Protein AF-A0A2E7UWF7-F1 (afdb_monomer)

Sequence (909 aa):
MATFLSNSSGSRLPDDGSLDRLVARLAAVRSAVGVIRLVERWATVRPPTRFALIEESKAFMDLCLMDRAWVRLRELLESEPTDAAVLALTAEMFIARGWPARAARQVEKLQALGLDADRLRSIQAGASATPVRPPSNAREVERAGSIDEQIALAEIFLATGSVLRARGLLERLSRTHGELPRIQQLLWGLRGEFTIGQQDLSALMTELLTGLTSDGGWEASEPTASLDQGDPETAEASKLMHGWSPQQGERGDAFPSLFRFSGDDTALSDDIDDDVTMAAVMASQEELVDPPTYEHSDPEGLIESGAADTQIMQVIGSGDNRRLAPVAGPVHEVPGATKRGPVDLRAWRAEHGVVPSREMLDAPTRDALGDFDDEGFLEEEDEDVVVMTRQEEPAHDPRTPVIRRSSISVIEKVPEPPPPIPNLPGQDEDTPTMGLSPALPEFASSVPTEPVRAGMASGLPEDPDESVELEPVDPVPGPAARTSWVALASVAMVLLLLFSGLLGVVFTRQWIATTQSANVRAALLDSHPDVLLPLRSDLRQMHRSGGILAPAQSQVASSLILVDLALWEVVSGDPSTLNEALALAEDGMAGPDSKLAMAWIDRVVGNPVSFERLGNEPLVALLRAEEAIDAGRWEAAAEAIADLPQTTGVRVVMADVRVREQAGAVALDTLPASFRNHPLGQIWMYGGGDQALSDRERIGLLKGLAESLPKEAAWLRAQTLVAEARINSRSGRAEAAAASWREALKVNPTDALVIAHVAATSRKPSRSLKLVRDCLQLVQSSPACQRGLVQIQLELGNRTEAVAQVDAWRNAGIGVGLLADWVMLESEDRSHRAGAPQPSDPHRASYGLTRYLDALSQDTESARRAGLRDAIESLRAGGHPWDIRLAAHIYRQMDVLVQVDPPELPPGG

Mean predicted aligned error: 20.45 Å

pLDDT: mean 74.81, std 24.73, range [26.83, 98.25]

Nearest PDB structures (foldseek):
  8j07-assembly1_u9  TM=5.568E-01  e=6.459E-02  Homo sapiens
  9cpc-assembly1_1D  TM=5.571E-01  e=1.094E-01  Sus scrofa
  2y4u-assembly1_A  TM=2.467E-01  e=2.718E-02  Homo sapiens
  6c9m-assembly2_C  TM=2.854E-01  e=4.433E-02  Homo sapiens
  6c9m-assembly1_A  TM=2.707E-01  e=3.814E-02  Homo sapiens

Structure (mmCIF, N/CA/C/O backbone):
data_AF-A0A2E7UWF7-F1
#
_entry.id   AF-A0A2E7UWF7-F1
#
loop_
_atom_site.group_PDB
_atom_site.id
_atom_site.type_symbol
_atom_site.label_atom_id
_atom_site.label_alt_id
_atom_site.label_comp_id
_atom_site.label_asym_id
_atom_site.label_entity_id
_atom_site.label_seq_id
_atom_site.pdbx_PDB_ins_code
_atom_site.Cartn_x
_atom_site.Cartn_y
_atom_site.Cartn_z
_atom_site.occupancy
_atom_site.B_iso_or_equiv
_atom_site.auth_seq_id
_atom_site.auth_comp_id
_atom_site.auth_asym_id
_atom_site.auth_atom_id
_atom_site.pdbx_PDB_model_num
ATOM 1 N N . MET A 1 1 ? -19.438 -37.403 -18.231 1.00 36.06 1 MET A N 1
ATOM 2 C CA . MET A 1 1 ? -18.203 -37.612 -19.020 1.00 36.06 1 MET A CA 1
ATOM 3 C C . MET A 1 1 ? -18.104 -36.418 -19.960 1.00 36.06 1 MET A C 1
ATOM 5 O O . MET A 1 1 ? -18.866 -36.389 -20.905 1.00 36.06 1 MET A O 1
ATOM 9 N N . ALA A 1 2 ? -17.373 -35.340 -19.702 1.00 33.38 2 ALA A N 1
ATOM 10 C CA . ALA A 1 2 ? -16.109 -35.197 -18.999 1.00 33.38 2 ALA A CA 1
ATOM 11 C C . ALA A 1 2 ? -16.199 -34.203 -17.827 1.00 33.38 2 ALA A C 1
ATOM 13 O O . ALA A 1 2 ? -16.554 -33.042 -17.981 1.00 33.38 2 ALA A O 1
ATOM 14 N N . THR A 1 3 ? -15.875 -34.715 -16.649 1.00 36.34 3 THR A N 1
ATOM 15 C CA . THR A 1 3 ? -15.326 -33.995 -15.500 1.00 36.34 3 THR A CA 1
ATOM 16 C C . THR A 1 3 ? -13.819 -34.169 -15.604 1.00 36.34 3 THR A C 1
ATOM 18 O O . THR A 1 3 ? -13.408 -35.320 -15.594 1.00 36.34 3 THR A O 1
ATOM 21 N N . PHE A 1 4 ? -13.039 -33.098 -15.742 1.00 38.94 4 PHE A N 1
ATOM 22 C CA . PHE A 1 4 ? -11.664 -32.940 -15.240 1.00 38.94 4 PHE A CA 1
ATOM 23 C C . PHE A 1 4 ? -11.133 -31.595 -15.745 1.00 38.94 4 PHE A C 1
ATOM 25 O O . PHE A 1 4 ? -11.059 -31.396 -16.950 1.00 38.94 4 PHE A O 1
ATOM 32 N N . LEU A 1 5 ? -10.842 -30.708 -14.790 1.00 32.25 5 LEU A N 1
ATOM 33 C CA . LEU A 1 5 ? -9.875 -29.598 -14.755 1.00 32.25 5 LEU A CA 1
ATOM 34 C C . LEU A 1 5 ? -10.421 -28.550 -13.771 1.00 32.25 5 LEU A C 1
ATOM 36 O O . LEU A 1 5 ? -10.752 -27.423 -14.121 1.00 32.25 5 LEU A O 1
ATOM 40 N N . SER A 1 6 ? -10.568 -28.965 -12.507 1.00 31.58 6 SER A N 1
ATOM 41 C CA . SER A 1 6 ? -10.506 -28.005 -11.410 1.00 31.58 6 SER A CA 1
ATOM 42 C C . SER A 1 6 ? -9.061 -27.527 -11.329 1.00 31.58 6 SER A C 1
ATOM 44 O O . SER A 1 6 ? -8.154 -28.363 -11.282 1.00 31.58 6 SER A O 1
ATOM 46 N N . ASN A 1 7 ? -8.864 -26.212 -11.310 1.00 33.72 7 ASN A N 1
ATOM 47 C CA . ASN A 1 7 ? -7.579 -25.576 -11.051 1.00 33.72 7 ASN A CA 1
ATOM 48 C C . ASN A 1 7 ? -6.859 -26.249 -9.876 1.00 33.72 7 ASN A C 1
ATOM 50 O O . ASN A 1 7 ? -7.457 -26.574 -8.848 1.00 33.72 7 ASN A O 1
ATOM 54 N N . SER A 1 8 ? -5.578 -26.512 -10.097 1.00 34.19 8 SER A N 1
ATOM 55 C CA . SER A 1 8 ? -4.671 -27.249 -9.232 1.00 34.19 8 SER A CA 1
ATOM 56 C C . SER A 1 8 ? -4.675 -26.726 -7.796 1.00 34.19 8 SER A C 1
ATOM 58 O O . SER A 1 8 ? -4.217 -25.627 -7.501 1.00 34.19 8 SER A O 1
ATOM 60 N N . SER A 1 9 ? -5.149 -27.586 -6.902 1.00 36.41 9 SER A N 1
ATOM 61 C CA . SER A 1 9 ? -4.807 -27.649 -5.484 1.00 36.41 9 SER A CA 1
ATOM 62 C C . SER A 1 9 ? -3.320 -27.361 -5.232 1.00 36.41 9 SER A C 1
ATOM 64 O O . SER A 1 9 ? -2.477 -27.957 -5.900 1.00 36.41 9 SER A O 1
ATOM 66 N N . GLY A 1 10 ? -3.032 -26.504 -4.245 1.00 40.28 10 GLY A N 1
ATOM 67 C CA . GLY A 1 10 ? -1.710 -25.985 -3.879 1.00 40.28 10 GLY A CA 1
ATOM 68 C C . GLY A 1 10 ? -0.528 -26.921 -4.129 1.00 40.28 10 GLY A C 1
ATOM 69 O O . GLY A 1 10 ? -0.278 -27.858 -3.363 1.00 40.28 10 GLY A O 1
ATOM 70 N N . SER A 1 11 ? 0.236 -26.622 -5.180 1.00 52.84 11 SER A N 1
ATOM 71 C CA . SER A 1 11 ? 1.584 -27.148 -5.343 1.00 52.84 11 SER A CA 1
ATOM 72 C C . SER A 1 11 ? 2.403 -26.669 -4.152 1.00 52.84 11 SER A C 1
ATOM 74 O O . SER A 1 11 ? 2.677 -25.480 -4.005 1.00 52.84 11 SER A O 1
ATOM 76 N N . ARG A 1 12 ? 2.749 -27.595 -3.254 1.00 70.69 12 ARG A N 1
ATOM 77 C CA . ARG A 1 12 ? 3.706 -27.313 -2.183 1.00 70.69 12 ARG A CA 1
ATOM 78 C C . ARG A 1 12 ? 4.959 -26.726 -2.825 1.00 70.69 12 ARG A C 1
ATOM 80 O O . ARG A 1 12 ? 5.508 -27.344 -3.737 1.00 70.69 12 ARG A O 1
ATOM 87 N N . LEU A 1 13 ? 5.379 -25.556 -2.348 1.00 82.50 13 LEU A N 1
ATOM 88 C CA . LEU A 1 13 ? 6.652 -24.965 -2.739 1.00 82.50 13 LEU A CA 1
ATOM 89 C C . LEU A 1 13 ? 7.769 -26.008 -2.557 1.00 82.50 13 LEU A C 1
ATOM 91 O O . LEU A 1 13 ? 7.720 -26.769 -1.581 1.00 82.50 13 LEU A O 1
ATOM 95 N N . PRO A 1 14 ? 8.757 -26.064 -3.468 1.00 86.19 14 PRO A N 1
ATOM 96 C CA . PRO A 1 14 ? 9.911 -26.943 -3.309 1.00 86.19 14 PRO A CA 1
ATOM 97 C C . PRO A 1 14 ? 10.579 -26.724 -1.944 1.00 86.19 14 PRO A C 1
ATOM 99 O O . PRO A 1 14 ? 10.579 -25.611 -1.416 1.00 86.19 14 PRO A O 1
ATOM 102 N N . ASP A 1 15 ? 11.136 -27.771 -1.344 1.00 90.62 15 ASP A N 1
ATOM 103 C CA . ASP A 1 15 ? 11.942 -27.676 -0.121 1.00 90.62 15 ASP A CA 1
ATOM 104 C C . ASP A 1 15 ? 13.324 -27.061 -0.410 1.00 90.62 15 ASP A C 1
ATOM 106 O O . ASP A 1 15 ? 13.864 -27.240 -1.499 1.00 90.62 15 ASP A O 1
ATOM 110 N N . ASP A 1 16 ? 13.932 -26.362 0.557 1.00 92.12 16 ASP A N 1
ATOM 111 C CA . ASP A 1 16 ? 15.253 -25.725 0.369 1.00 92.12 16 ASP A CA 1
ATOM 112 C C . ASP A 1 16 ? 16.314 -26.733 -0.087 1.00 92.12 16 ASP A C 1
ATOM 114 O O . ASP A 1 16 ? 17.120 -26.454 -0.968 1.00 92.12 16 ASP A O 1
ATOM 118 N N . GLY A 1 17 ? 16.241 -27.967 0.421 1.00 93.44 17 GLY A N 1
ATOM 119 C CA . GLY A 1 17 ? 17.161 -29.034 0.042 1.00 93.44 17 GLY A CA 1
ATOM 120 C C . GLY A 1 17 ? 17.046 -29.494 -1.418 1.00 93.44 17 GLY A C 1
ATOM 121 O O . GLY A 1 17 ? 18.011 -30.047 -1.951 1.00 93.44 17 GLY A O 1
ATOM 122 N N . SER A 1 18 ? 15.904 -29.333 -2.101 1.00 91.12 18 SER A N 1
ATOM 123 C CA . SER A 1 18 ? 15.832 -29.580 -3.553 1.00 91.12 18 SER A CA 1
ATOM 124 C C . SER A 1 18 ? 16.385 -28.410 -4.357 1.00 91.12 18 SER A C 1
ATOM 126 O O . SER A 1 18 ? 17.100 -28.649 -5.333 1.00 91.12 18 SER A O 1
ATOM 128 N N . LEU A 1 19 ? 16.135 -27.178 -3.911 1.00 96.00 19 LEU A N 1
ATOM 129 C CA . LEU A 1 19 ? 16.661 -25.967 -4.536 1.00 96.00 19 LEU A CA 1
ATOM 130 C C . LEU A 1 19 ? 18.188 -25.899 -4.425 1.00 96.00 19 LEU A C 1
ATOM 132 O O . LEU A 1 19 ? 18.851 -25.742 -5.445 1.00 96.00 19 LEU A O 1
ATOM 136 N N . ASP A 1 20 ? 18.764 -26.164 -3.251 1.00 97.44 20 ASP A N 1
ATOM 137 C CA . ASP A 1 20 ? 20.220 -26.230 -3.051 1.00 97.44 20 ASP A CA 1
ATOM 138 C C . ASP A 1 20 ? 20.879 -27.284 -3.947 1.00 97.44 20 ASP A C 1
ATOM 140 O O . ASP A 1 20 ? 21.927 -27.049 -4.550 1.00 97.44 20 ASP A O 1
ATOM 144 N N . ARG A 1 21 ? 20.250 -28.459 -4.089 1.00 95.50 21 ARG A N 1
ATOM 145 C CA . ARG A 1 21 ? 20.739 -29.504 -5.001 1.00 95.50 21 ARG A CA 1
ATOM 146 C C . ARG A 1 21 ? 20.701 -29.046 -6.454 1.00 95.50 21 ARG A C 1
ATOM 148 O O . ARG A 1 21 ? 21.597 -29.407 -7.216 1.00 95.50 21 ARG A O 1
ATOM 155 N N . LEU A 1 22 ? 19.682 -28.288 -6.854 1.00 95.94 22 LEU A N 1
ATOM 156 C CA . LEU A 1 22 ? 19.608 -27.735 -8.200 1.00 95.94 22 LEU A CA 1
ATOM 157 C C . LEU A 1 22 ? 20.665 -26.646 -8.414 1.00 95.94 22 LEU A C 1
ATOM 159 O O . LEU A 1 22 ? 21.373 -26.710 -9.416 1.00 95.94 22 LEU A O 1
ATOM 163 N N . VAL A 1 23 ? 20.843 -25.727 -7.461 1.00 97.69 23 VAL A N 1
ATOM 164 C CA . VAL A 1 23 ? 21.916 -24.720 -7.486 1.00 97.69 23 VAL A CA 1
ATOM 165 C C . VAL A 1 23 ? 23.279 -25.397 -7.629 1.00 97.69 23 VAL A C 1
ATOM 167 O O . VAL A 1 23 ? 24.030 -25.067 -8.541 1.00 97.69 23 VAL A O 1
ATOM 170 N N . ALA A 1 24 ? 23.568 -26.418 -6.817 1.00 96.50 24 ALA A N 1
ATOM 171 C CA . ALA A 1 24 ? 24.822 -27.165 -6.898 1.00 96.50 24 ALA A CA 1
ATOM 172 C C . ALA A 1 24 ? 25.030 -27.825 -8.274 1.00 96.50 24 ALA A C 1
ATOM 174 O O . ALA A 1 24 ? 26.145 -27.842 -8.795 1.00 96.50 24 ALA A O 1
ATOM 175 N N . ARG A 1 25 ? 23.964 -28.355 -8.892 1.00 95.44 25 ARG A N 1
ATOM 176 C CA . ARG A 1 25 ? 24.028 -28.929 -10.248 1.00 95.44 25 ARG A CA 1
ATOM 177 C C . ARG A 1 25 ? 24.269 -27.864 -11.316 1.00 95.44 25 ARG A C 1
ATOM 179 O O . ARG A 1 25 ? 25.076 -28.101 -12.210 1.00 95.44 25 ARG A O 1
ATOM 186 N N . LEU A 1 26 ? 23.599 -26.717 -11.223 1.00 95.94 26 LEU A N 1
ATOM 187 C CA . LEU A 1 26 ? 23.771 -25.589 -12.144 1.00 95.94 26 LEU A CA 1
ATOM 188 C C . LEU A 1 26 ? 25.185 -25.003 -12.042 1.00 95.94 26 LEU A C 1
ATOM 190 O O . LEU A 1 26 ? 25.834 -24.790 -13.065 1.00 95.94 26 LEU A O 1
ATOM 194 N N . ALA A 1 27 ? 25.699 -24.838 -10.824 1.00 95.25 27 ALA A N 1
ATOM 195 C CA . ALA A 1 27 ? 27.072 -24.416 -10.571 1.00 95.25 27 ALA A CA 1
ATOM 196 C C . ALA A 1 27 ? 28.096 -25.425 -11.122 1.00 95.25 27 ALA A C 1
ATOM 198 O O . ALA A 1 27 ? 29.073 -25.032 -11.760 1.00 95.25 27 ALA A O 1
ATOM 199 N N . ALA A 1 28 ? 27.851 -26.734 -10.965 1.00 94.19 28 ALA A N 1
ATOM 200 C CA . ALA A 1 28 ? 28.733 -27.779 -11.490 1.00 94.19 28 ALA A CA 1
ATOM 201 C C . ALA A 1 28 ? 28.856 -27.757 -13.025 1.00 94.19 28 ALA A C 1
ATOM 203 O O . ALA A 1 28 ? 29.933 -28.039 -13.550 1.00 94.19 28 ALA A O 1
ATOM 204 N N . VAL A 1 29 ? 27.789 -27.383 -13.743 1.00 93.31 29 VAL A N 1
ATOM 205 C CA . VAL A 1 29 ? 27.827 -27.174 -15.203 1.00 93.31 29 VAL A CA 1
ATOM 206 C C . VAL A 1 29 ? 28.197 -25.741 -15.612 1.00 93.31 29 VAL A C 1
ATOM 208 O O . VAL A 1 29 ? 28.128 -25.410 -16.791 1.00 93.31 29 VAL A O 1
ATOM 211 N N . ARG A 1 30 ? 28.601 -24.892 -14.655 1.00 93.75 30 ARG A N 1
ATOM 212 C CA . ARG A 1 30 ? 28.949 -23.473 -14.854 1.00 93.75 30 ARG A CA 1
ATOM 213 C C . ARG A 1 30 ? 27.829 -22.643 -15.499 1.00 93.75 30 ARG A C 1
ATOM 215 O O . ARG A 1 30 ? 28.087 -21.735 -16.283 1.00 93.75 30 ARG A O 1
ATOM 222 N N . SER A 1 31 ? 26.574 -22.936 -15.161 1.00 94.62 31 SER A N 1
ATOM 223 C CA . SER A 1 31 ? 25.421 -22.147 -15.609 1.00 94.62 31 SER A CA 1
ATOM 224 C C . SER A 1 31 ? 25.186 -20.953 -14.679 1.00 94.62 31 SER A C 1
ATOM 226 O O . SER A 1 31 ? 24.315 -20.997 -13.810 1.00 94.62 31 SER A O 1
ATOM 228 N N . ALA A 1 32 ? 25.962 -19.877 -14.858 1.00 95.62 32 ALA A N 1
ATOM 229 C CA . ALA A 1 32 ? 25.829 -18.655 -14.055 1.00 95.62 32 ALA A CA 1
ATOM 230 C C . ALA A 1 32 ? 24.409 -18.059 -14.140 1.00 95.62 32 ALA A C 1
ATOM 232 O O . ALA A 1 32 ? 23.790 -17.754 -13.123 1.00 95.62 32 ALA A O 1
ATOM 233 N N . VAL A 1 33 ? 23.851 -17.995 -15.354 1.00 94.94 33 VAL A N 1
ATOM 234 C CA . VAL A 1 33 ? 22.480 -17.519 -15.614 1.00 94.94 33 VAL A CA 1
ATOM 235 C C . VAL A 1 33 ? 21.442 -18.351 -14.860 1.00 94.94 33 VAL A C 1
ATOM 237 O O . VAL A 1 33 ? 20.541 -17.796 -14.238 1.00 94.94 33 VAL A O 1
ATOM 240 N N . GLY A 1 34 ? 21.565 -19.682 -14.892 1.00 94.88 34 GLY A N 1
ATOM 241 C CA . GLY A 1 34 ? 20.622 -20.573 -14.220 1.00 94.88 34 GLY A CA 1
ATOM 242 C C . GLY A 1 34 ? 20.656 -20.425 -12.701 1.00 94.88 34 GLY A C 1
ATOM 243 O O . GLY A 1 34 ? 19.598 -20.419 -12.075 1.00 94.88 34 GLY A O 1
ATOM 244 N N . VAL A 1 35 ? 21.853 -20.274 -12.118 1.00 97.38 35 VAL A N 1
ATOM 245 C CA . VAL A 1 35 ? 22.012 -20.013 -10.679 1.00 97.38 35 VAL A CA 1
ATOM 246 C C . VAL A 1 35 ? 21.321 -18.702 -10.304 1.00 97.38 35 VAL A C 1
ATOM 248 O O . VAL A 1 35 ? 20.450 -18.723 -9.441 1.00 97.38 35 VAL A O 1
ATOM 251 N N . ILE A 1 36 ? 21.626 -17.600 -10.998 1.00 97.06 36 ILE A N 1
ATOM 252 C CA . ILE A 1 36 ? 21.045 -16.279 -10.700 1.00 97.06 36 ILE A CA 1
ATOM 253 C C . ILE A 1 36 ? 19.518 -16.301 -10.860 1.00 97.06 36 ILE A C 1
ATOM 255 O O . ILE A 1 36 ? 18.805 -15.895 -9.950 1.00 97.06 36 ILE A O 1
ATOM 259 N N . ARG A 1 37 ? 18.983 -16.840 -11.970 1.00 95.38 37 ARG A N 1
ATOM 260 C CA . ARG A 1 37 ? 17.522 -16.935 -12.186 1.00 95.38 37 ARG A CA 1
ATOM 261 C C . ARG A 1 37 ? 16.826 -17.676 -11.046 1.00 95.38 37 ARG A C 1
ATOM 263 O O . ARG A 1 37 ? 15.770 -17.249 -10.584 1.00 95.38 37 ARG A O 1
ATOM 270 N N . LEU A 1 38 ? 17.393 -18.805 -10.620 1.00 96.31 38 LEU A N 1
ATOM 271 C CA . LEU A 1 38 ? 16.802 -19.636 -9.577 1.00 96.31 38 LEU A CA 1
ATOM 272 C C . LEU A 1 38 ? 16.845 -18.952 -8.210 1.00 96.31 38 LEU A C 1
ATOM 274 O O . LEU A 1 38 ? 15.835 -18.968 -7.511 1.00 96.31 38 LEU A O 1
ATOM 278 N N . VAL A 1 39 ? 17.991 -18.379 -7.833 1.00 97.25 39 VAL A N 1
ATOM 279 C CA . VAL A 1 39 ? 18.194 -17.774 -6.509 1.00 97.25 39 VAL A CA 1
ATOM 280 C C . VAL A 1 39 ? 17.413 -16.467 -6.373 1.00 97.25 39 VAL A C 1
ATOM 282 O O . VAL A 1 39 ? 16.690 -16.317 -5.391 1.00 97.25 39 VAL A O 1
ATOM 285 N N . GLU A 1 40 ? 17.418 -15.599 -7.388 1.00 95.94 40 GLU A N 1
ATOM 286 C CA . GLU A 1 40 ? 16.585 -14.389 -7.397 1.00 95.94 40 GLU A CA 1
ATOM 287 C C . GLU A 1 40 ? 15.091 -14.744 -7.338 1.00 95.94 40 GLU A C 1
ATOM 289 O O . GLU A 1 40 ? 14.332 -14.165 -6.559 1.00 95.94 40 GLU A O 1
ATOM 294 N N . ARG A 1 41 ? 14.635 -15.764 -8.087 1.00 94.81 41 ARG A N 1
ATOM 295 C CA . ARG A 1 41 ? 13.229 -16.191 -8.010 1.00 94.81 41 ARG A CA 1
ATOM 296 C C . ARG A 1 41 ? 12.883 -16.799 -6.655 1.00 94.81 41 ARG A C 1
ATOM 298 O O . ARG A 1 41 ? 11.795 -16.547 -6.138 1.00 94.81 41 ARG A O 1
ATOM 305 N N . TRP A 1 42 ? 13.785 -17.585 -6.080 1.00 95.56 42 TRP A N 1
ATOM 306 C CA . TRP A 1 42 ? 13.634 -18.130 -4.735 1.00 95.56 42 TRP A CA 1
ATOM 307 C C . TRP A 1 42 ? 13.486 -16.994 -3.716 1.00 95.56 42 TRP A C 1
ATOM 309 O O . TRP A 1 42 ? 12.512 -17.013 -2.963 1.00 95.56 42 TRP A O 1
ATOM 319 N N . ALA A 1 43 ? 14.335 -15.964 -3.785 1.00 94.44 43 ALA A N 1
ATOM 320 C CA . ALA A 1 43 ? 14.297 -14.802 -2.897 1.00 94.44 43 ALA A CA 1
ATOM 321 C C . ALA A 1 43 ? 12.945 -14.070 -2.896 1.00 94.44 43 ALA A C 1
ATOM 323 O O . ALA A 1 43 ? 12.525 -13.581 -1.851 1.00 94.44 43 ALA A O 1
ATOM 324 N N . THR A 1 44 ? 12.216 -14.056 -4.023 1.00 91.81 44 THR A N 1
ATOM 325 C CA . THR A 1 44 ? 10.862 -13.458 -4.082 1.00 91.81 44 THR A CA 1
ATOM 326 C C . THR A 1 44 ? 9.806 -14.206 -3.267 1.00 91.81 44 THR A C 1
ATOM 328 O O . THR A 1 44 ? 8.755 -13.646 -2.969 1.00 91.81 44 THR A O 1
ATOM 331 N N . VAL A 1 45 ? 10.052 -15.475 -2.934 1.00 90.81 45 VAL A N 1
ATOM 332 C CA . VAL A 1 45 ? 9.105 -16.332 -2.207 1.00 90.81 45 VAL A CA 1
ATOM 333 C C . VAL A 1 45 ? 9.549 -16.547 -0.762 1.00 90.81 45 VAL A C 1
ATOM 335 O O . VAL A 1 45 ? 8.708 -16.597 0.132 1.00 90.81 45 VAL A O 1
ATOM 338 N N . ARG A 1 46 ? 10.856 -16.719 -0.526 1.00 92.50 46 ARG A N 1
ATOM 339 C CA . ARG A 1 46 ? 11.455 -16.850 0.811 1.00 92.50 46 ARG A CA 1
ATOM 340 C C . ARG A 1 46 ? 12.971 -16.606 0.768 1.00 92.50 46 ARG A C 1
ATOM 342 O O . ARG A 1 46 ? 13.565 -16.796 -0.292 1.00 92.50 46 ARG A O 1
ATOM 349 N N . PRO A 1 47 ? 13.623 -16.283 1.901 1.00 94.62 47 PRO A N 1
ATOM 350 C CA . PRO A 1 47 ? 15.073 -16.097 1.950 1.00 94.62 47 PRO A CA 1
ATOM 351 C C . PRO A 1 47 ? 15.844 -17.324 1.415 1.00 94.62 47 PRO A C 1
ATOM 353 O O . PRO A 1 47 ? 15.576 -18.443 1.871 1.00 94.62 47 PRO A O 1
ATOM 356 N N . PRO A 1 48 ? 16.784 -17.154 0.462 1.00 96.25 48 PRO A N 1
ATOM 357 C CA . PRO A 1 48 ? 17.643 -18.240 -0.001 1.00 96.25 48 PRO A CA 1
ATOM 358 C C . PRO A 1 48 ? 18.617 -18.701 1.086 1.00 96.25 48 PRO A C 1
ATOM 360 O O . PRO A 1 48 ? 18.934 -17.969 2.025 1.00 96.25 48 PRO A O 1
ATOM 363 N N . THR A 1 49 ? 19.137 -19.920 0.952 1.00 96.94 49 THR A N 1
ATOM 364 C CA . THR A 1 49 ? 20.163 -20.414 1.878 1.00 96.94 49 THR A CA 1
ATOM 365 C C . THR A 1 49 ? 21.493 -19.687 1.673 1.00 96.94 49 THR A C 1
ATOM 367 O O . THR A 1 49 ? 21.816 -19.218 0.579 1.00 96.94 49 THR A O 1
ATOM 370 N N . ARG A 1 50 ? 22.343 -19.689 2.708 1.00 96.06 50 ARG A N 1
ATOM 371 C CA . ARG A 1 50 ? 23.734 -19.213 2.610 1.00 96.06 50 ARG A CA 1
ATOM 372 C C . ARG A 1 50 ? 24.490 -19.861 1.443 1.00 96.06 50 ARG A C 1
ATOM 374 O O . ARG A 1 50 ? 25.246 -19.191 0.748 1.00 96.06 50 ARG A O 1
ATOM 381 N N . PHE A 1 51 ? 24.295 -21.163 1.219 1.00 96.81 51 PHE A N 1
ATOM 382 C CA . PHE A 1 51 ? 24.931 -21.872 0.105 1.00 96.81 51 PHE A CA 1
ATOM 383 C C . PHE A 1 51 ? 24.502 -21.289 -1.248 1.00 96.81 51 PHE A C 1
ATOM 385 O O . PHE A 1 51 ? 25.358 -21.007 -2.086 1.00 96.81 51 PHE A O 1
ATOM 392 N N . ALA A 1 52 ? 23.201 -21.059 -1.433 1.00 97.38 52 ALA A N 1
ATOM 393 C CA . ALA A 1 52 ? 22.658 -20.476 -2.651 1.00 97.38 52 ALA A CA 1
ATOM 394 C C . ALA A 1 52 ? 23.209 -19.066 -2.923 1.00 97.38 52 ALA A C 1
ATOM 396 O O . ALA A 1 52 ? 23.641 -18.794 -4.041 1.00 97.38 52 ALA A O 1
ATOM 397 N N . LEU A 1 53 ? 23.287 -18.210 -1.898 1.00 97.50 53 LEU A N 1
ATOM 398 C CA . LEU A 1 53 ? 23.838 -16.850 -2.013 1.00 97.50 53 LEU A CA 1
ATOM 399 C C . LEU A 1 53 ? 25.341 -16.835 -2.348 1.00 97.50 53 LEU A C 1
ATOM 401 O O . LEU A 1 53 ? 25.806 -15.980 -3.106 1.00 97.50 53 LEU A O 1
ATOM 405 N N . ILE A 1 54 ? 26.117 -17.799 -1.837 1.00 97.88 54 ILE A N 1
ATOM 406 C CA . ILE A 1 54 ? 27.535 -17.957 -2.202 1.00 97.88 54 ILE A CA 1
ATOM 407 C C . ILE A 1 54 ? 27.677 -18.339 -3.682 1.00 97.88 54 ILE A C 1
ATOM 409 O O . ILE A 1 54 ? 28.528 -17.785 -4.380 1.00 97.88 54 ILE A O 1
ATOM 413 N N . GLU A 1 55 ? 26.868 -19.280 -4.175 1.00 98.12 55 GLU A N 1
ATOM 414 C CA . GLU A 1 55 ? 26.903 -19.679 -5.588 1.00 98.12 55 GLU A CA 1
ATOM 415 C C . GLU A 1 55 ? 26.386 -18.571 -6.516 1.00 98.12 55 GLU A C 1
ATOM 417 O O . GLU A 1 55 ? 26.948 -18.365 -7.591 1.00 98.12 55 GLU A O 1
ATOM 422 N N . GLU A 1 56 ? 25.388 -17.798 -6.088 1.00 97.94 56 GLU A N 1
ATOM 423 C CA . GLU A 1 56 ? 24.926 -16.606 -6.804 1.00 97.94 56 GLU A CA 1
ATOM 424 C C . GLU A 1 56 ? 26.024 -15.537 -6.890 1.00 97.94 56 GLU A C 1
ATOM 426 O O . GLU A 1 56 ? 26.285 -15.003 -7.967 1.00 97.94 56 GLU A O 1
ATOM 431 N N . SER A 1 57 ? 26.745 -15.285 -5.796 1.00 98.25 57 SER A N 1
ATOM 432 C CA . SER A 1 57 ? 27.873 -14.344 -5.785 1.00 98.25 57 SER A CA 1
ATOM 433 C C . SER A 1 57 ? 28.968 -14.759 -6.776 1.00 98.25 57 SER A C 1
ATOM 435 O O . SER A 1 57 ? 29.474 -13.929 -7.533 1.00 98.25 57 SER A O 1
ATOM 437 N N . LYS A 1 58 ? 29.292 -16.060 -6.843 1.00 98.25 58 LYS A N 1
ATOM 438 C CA . LYS A 1 58 ? 30.221 -16.604 -7.851 1.00 98.25 58 LYS A CA 1
ATOM 439 C C . LYS A 1 58 ? 29.688 -16.439 -9.271 1.00 98.25 58 LYS A C 1
ATOM 441 O O . LYS A 1 58 ? 30.459 -16.107 -10.166 1.00 98.25 58 LYS A O 1
ATOM 446 N N . ALA A 1 59 ? 28.391 -16.657 -9.485 1.00 97.88 59 ALA A N 1
ATOM 447 C CA . ALA A 1 59 ? 27.755 -16.476 -10.784 1.00 97.88 59 ALA A CA 1
ATOM 448 C C . ALA A 1 59 ? 27.775 -15.004 -11.236 1.00 97.88 59 ALA A C 1
ATOM 450 O O . ALA A 1 59 ? 28.071 -14.729 -12.398 1.00 97.88 59 ALA A O 1
ATOM 451 N N . PHE A 1 60 ? 27.547 -14.046 -10.330 1.00 98.19 60 PHE A N 1
ATOM 452 C CA . PHE A 1 60 ? 27.710 -12.621 -10.633 1.00 98.19 60 PHE A CA 1
ATOM 453 C C . PHE A 1 60 ? 29.156 -12.270 -10.989 1.00 98.19 60 PHE A C 1
ATOM 455 O O . PHE A 1 60 ? 29.383 -11.547 -11.959 1.00 98.19 60 PHE A O 1
ATOM 462 N N . MET A 1 61 ? 30.137 -12.812 -10.260 1.00 97.88 61 MET A N 1
ATOM 463 C CA . MET A 1 61 ? 31.553 -12.635 -10.595 1.00 97.88 61 MET A CA 1
ATOM 464 C C . MET A 1 61 ? 31.902 -13.234 -11.965 1.00 97.88 61 MET A C 1
ATOM 466 O O . MET A 1 61 ? 32.624 -12.593 -12.728 1.00 97.88 61 MET A O 1
ATOM 470 N N . ASP A 1 62 ? 31.359 -14.409 -12.304 1.00 96.75 62 ASP A N 1
ATOM 471 C CA . ASP A 1 62 ? 31.547 -15.041 -13.617 1.00 96.75 62 ASP A CA 1
ATOM 472 C C . ASP A 1 62 ? 30.988 -14.178 -14.754 1.00 96.75 62 ASP A C 1
ATOM 474 O O . ASP A 1 62 ? 31.605 -14.093 -15.809 1.00 96.75 62 ASP A O 1
ATOM 478 N N . LEU A 1 63 ? 29.879 -13.467 -14.533 1.00 97.06 63 LEU A N 1
ATOM 479 C CA . LEU A 1 63 ? 29.315 -12.507 -15.494 1.00 97.06 63 LEU A CA 1
ATOM 480 C C . LEU A 1 63 ? 29.941 -11.102 -15.414 1.00 97.06 63 LEU A C 1
ATOM 482 O O . LEU A 1 63 ? 29.431 -10.162 -16.025 1.00 97.06 63 LEU A O 1
ATOM 486 N N . CYS A 1 64 ? 31.032 -10.938 -14.664 1.00 97.69 64 CYS A N 1
ATOM 487 C CA . CYS A 1 64 ? 31.711 -9.661 -14.437 1.00 97.69 64 CYS A CA 1
ATOM 488 C C . CYS A 1 64 ? 30.834 -8.568 -13.784 1.00 97.69 64 CYS A C 1
ATOM 490 O O . CYS A 1 64 ? 31.145 -7.381 -13.882 1.00 97.69 64 CYS A O 1
ATOM 492 N N . LEU A 1 65 ? 29.762 -8.949 -13.081 1.00 96.31 65 LEU A N 1
ATOM 493 C CA . LEU A 1 65 ? 28.831 -8.057 -12.378 1.00 96.31 65 LEU A CA 1
ATOM 494 C C . LEU A 1 65 ? 29.297 -7.809 -10.934 1.00 96.31 65 LEU A C 1
ATOM 496 O O . LEU A 1 65 ? 28.632 -8.187 -9.968 1.00 96.31 65 LEU A O 1
ATOM 500 N N . MET A 1 66 ? 30.469 -7.186 -10.793 1.00 96.94 66 MET A N 1
ATOM 501 C CA . MET A 1 66 ? 31.182 -7.058 -9.512 1.00 96.94 66 MET A CA 1
ATOM 502 C C . MET A 1 66 ? 30.369 -6.333 -8.434 1.00 96.94 66 MET A C 1
ATOM 504 O O . MET A 1 66 ? 30.362 -6.770 -7.288 1.00 96.94 66 MET A O 1
ATOM 508 N N . ASP A 1 67 ? 29.625 -5.285 -8.797 1.00 95.44 67 ASP A N 1
ATOM 509 C CA . ASP A 1 67 ? 28.838 -4.511 -7.827 1.00 95.44 67 ASP A CA 1
ATOM 510 C C . ASP A 1 67 ? 27.671 -5.337 -7.255 1.00 95.44 67 ASP A C 1
ATOM 512 O O . ASP A 1 67 ? 27.377 -5.272 -6.065 1.00 95.44 67 ASP A O 1
ATOM 516 N N . ARG A 1 68 ? 27.041 -6.189 -8.079 1.00 95.25 68 ARG A N 1
ATOM 517 C CA . ARG A 1 68 ? 25.984 -7.116 -7.632 1.00 95.25 68 ARG A CA 1
ATOM 518 C C . ARG A 1 68 ? 26.552 -8.224 -6.748 1.00 95.25 68 ARG A C 1
ATOM 520 O O . ARG A 1 68 ? 25.967 -8.531 -5.712 1.00 95.25 68 ARG A O 1
ATOM 527 N N . ALA A 1 69 ? 27.706 -8.778 -7.128 1.00 97.44 69 ALA A N 1
ATOM 528 C CA . ALA A 1 69 ? 28.423 -9.738 -6.294 1.00 97.44 69 ALA A CA 1
ATOM 529 C C . ALA A 1 69 ? 28.783 -9.125 -4.932 1.00 97.44 69 ALA A C 1
ATOM 531 O O . ALA A 1 69 ? 28.603 -9.772 -3.906 1.00 97.44 69 ALA A O 1
ATOM 532 N N . TRP A 1 70 ? 29.238 -7.867 -4.907 1.00 96.75 70 TRP A N 1
ATOM 533 C CA . TRP A 1 70 ? 29.575 -7.166 -3.670 1.00 96.75 70 TRP A CA 1
ATOM 534 C C . TRP A 1 70 ? 28.373 -6.997 -2.743 1.00 96.75 70 TRP A C 1
ATOM 536 O O . TRP A 1 70 ? 28.498 -7.295 -1.561 1.00 96.75 70 TRP A O 1
ATOM 546 N N . VAL A 1 71 ? 27.207 -6.598 -3.265 1.00 95.38 71 VAL A N 1
ATOM 547 C CA . VAL A 1 71 ? 25.979 -6.473 -2.458 1.00 95.38 71 VAL A CA 1
ATOM 548 C C . VAL A 1 71 ? 25.653 -7.789 -1.746 1.00 95.38 71 VAL A C 1
ATOM 550 O O . VAL A 1 71 ? 25.482 -7.793 -0.529 1.00 95.38 71 VAL A O 1
ATOM 553 N N . ARG A 1 72 ? 25.663 -8.918 -2.469 1.00 95.31 72 ARG A N 1
ATOM 554 C CA . ARG A 1 72 ? 25.392 -10.243 -1.883 1.00 95.31 72 ARG A CA 1
ATOM 555 C C . ARG A 1 72 ? 26.457 -10.687 -0.884 1.00 95.31 72 ARG A C 1
ATOM 557 O O . ARG A 1 72 ? 26.137 -11.213 0.178 1.00 95.31 72 ARG A O 1
ATOM 564 N N . LEU A 1 73 ? 27.729 -10.457 -1.197 1.00 97.31 73 LEU A N 1
ATOM 565 C CA . LEU A 1 73 ? 28.832 -10.778 -0.291 1.00 97.31 73 LEU A CA 1
ATOM 566 C C . LEU A 1 73 ? 28.793 -9.930 0.982 1.00 97.31 73 LEU A C 1
ATOM 568 O O . LEU A 1 73 ? 29.125 -10.437 2.050 1.00 97.31 73 LEU A O 1
ATOM 572 N N . ARG A 1 74 ? 28.364 -8.669 0.889 1.00 96.06 74 ARG A N 1
ATOM 573 C CA . ARG A 1 74 ? 28.197 -7.786 2.043 1.00 96.06 74 ARG A CA 1
ATOM 574 C C . ARG A 1 74 ? 27.060 -8.256 2.945 1.00 96.06 74 ARG A C 1
ATOM 576 O O . ARG A 1 74 ? 27.289 -8.381 4.139 1.00 96.06 74 ARG A O 1
ATOM 583 N N . GLU A 1 75 ? 25.900 -8.607 2.386 1.00 93.19 75 GLU A N 1
ATOM 584 C CA . GLU A 1 75 ? 24.784 -9.209 3.143 1.00 93.19 75 GLU A CA 1
ATOM 585 C C . GLU A 1 75 ? 25.247 -10.462 3.914 1.00 93.19 75 GLU A C 1
ATOM 587 O O . GLU A 1 75 ? 24.956 -10.630 5.101 1.00 93.19 75 GLU A O 1
ATOM 592 N N . LEU A 1 76 ? 26.045 -11.319 3.265 1.00 96.56 76 LEU A N 1
ATOM 593 C CA . LEU A 1 76 ? 26.634 -12.496 3.904 1.00 96.56 76 LEU A CA 1
ATOM 594 C C . LEU A 1 76 ? 27.628 -12.125 5.018 1.00 96.56 76 LEU A C 1
ATOM 596 O O . LEU A 1 76 ? 27.559 -12.714 6.094 1.00 96.56 76 LEU A O 1
ATOM 600 N N . LEU A 1 77 ? 28.508 -11.141 4.803 1.00 95.75 77 LEU A N 1
ATOM 601 C CA . LEU A 1 77 ? 29.465 -10.673 5.817 1.00 95.75 77 LEU A CA 1
ATOM 602 C C . LEU A 1 77 ? 28.791 -9.998 7.015 1.00 95.75 77 LEU A C 1
ATOM 604 O O . LEU A 1 77 ? 29.265 -10.159 8.133 1.00 95.75 77 LEU A O 1
ATOM 608 N N . GLU A 1 78 ? 27.698 -9.266 6.809 1.00 93.19 78 GLU A N 1
ATOM 609 C CA . GLU A 1 78 ? 26.913 -8.669 7.895 1.00 93.19 78 GLU A CA 1
ATOM 610 C C . GLU A 1 78 ? 26.278 -9.754 8.774 1.00 93.19 78 GLU A C 1
ATOM 612 O O . GLU A 1 78 ? 26.258 -9.633 10.000 1.00 93.19 78 GLU A O 1
ATOM 617 N N . SER A 1 79 ? 25.809 -10.844 8.157 1.00 91.69 79 SER A N 1
ATOM 618 C CA . SER A 1 79 ? 25.238 -11.982 8.884 1.00 91.69 79 SER A CA 1
ATOM 619 C C . SER A 1 79 ? 26.294 -12.860 9.575 1.00 91.69 79 SER A C 1
ATOM 621 O O . SER A 1 79 ? 26.079 -13.312 10.701 1.00 91.69 79 SER A O 1
ATOM 623 N N . GLU A 1 80 ? 27.448 -13.082 8.934 1.00 94.06 80 GLU A N 1
ATOM 624 C CA . GLU A 1 80 ? 28.525 -13.964 9.401 1.00 94.06 80 GLU A CA 1
ATOM 625 C C . GLU A 1 80 ? 29.922 -13.328 9.167 1.00 94.06 80 GLU A C 1
ATOM 627 O O . GLU A 1 80 ? 30.660 -13.737 8.264 1.00 94.06 80 GLU A O 1
ATOM 632 N N . PRO A 1 81 ? 30.357 -12.360 10.004 1.00 92.88 81 PRO A N 1
ATOM 633 C CA . PRO A 1 81 ? 31.575 -11.566 9.754 1.00 92.88 81 PRO A CA 1
ATOM 634 C C . PRO A 1 81 ? 32.892 -12.353 9.735 1.00 92.88 81 PRO A C 1
ATOM 636 O O . PRO A 1 81 ? 33.907 -11.880 9.222 1.00 92.88 81 PRO A O 1
ATOM 639 N N . THR A 1 82 ? 32.909 -13.542 10.337 1.00 93.44 82 THR A N 1
ATOM 640 C CA . THR A 1 82 ? 34.101 -14.389 10.501 1.00 93.44 82 THR A CA 1
ATOM 641 C C . THR A 1 82 ? 34.139 -15.567 9.529 1.00 93.44 82 THR A C 1
ATOM 643 O O . THR A 1 82 ? 34.963 -16.472 9.671 1.00 93.44 82 THR A O 1
ATOM 646 N N . ASP A 1 83 ? 33.264 -15.573 8.526 1.00 95.38 83 ASP A N 1
ATOM 647 C CA . ASP A 1 83 ? 33.194 -16.641 7.543 1.00 95.38 83 ASP A CA 1
ATOM 648 C C . ASP A 1 83 ? 34.344 -16.561 6.527 1.00 95.38 83 ASP A C 1
ATOM 650 O O . ASP A 1 83 ? 34.356 -15.751 5.594 1.00 95.38 83 ASP A O 1
ATOM 654 N N . ALA A 1 84 ? 35.318 -17.461 6.682 1.00 95.19 84 ALA A N 1
ATOM 655 C CA . ALA A 1 84 ? 36.492 -17.533 5.819 1.00 95.19 84 ALA A CA 1
ATOM 656 C C . ALA A 1 84 ? 36.146 -17.759 4.336 1.00 95.19 84 ALA A C 1
ATOM 658 O O . ALA A 1 84 ? 36.892 -17.313 3.463 1.00 95.19 84 ALA A O 1
ATOM 659 N N . ALA A 1 85 ? 35.039 -18.446 4.023 1.00 94.88 85 ALA A N 1
ATOM 660 C CA . ALA A 1 85 ? 34.659 -18.714 2.638 1.00 94.88 85 ALA A CA 1
ATOM 661 C C . ALA A 1 85 ? 34.146 -17.449 1.938 1.00 94.88 85 ALA A C 1
ATOM 663 O O . ALA A 1 85 ? 34.514 -17.205 0.785 1.00 94.88 85 ALA A O 1
ATOM 664 N N . VAL A 1 86 ? 33.343 -16.648 2.643 1.00 97.12 86 VAL A N 1
ATOM 665 C CA . VAL A 1 86 ? 32.799 -15.378 2.144 1.00 97.12 86 VAL A CA 1
ATOM 666 C C . VAL A 1 86 ? 33.905 -14.331 2.062 1.00 97.12 86 VAL A C 1
ATOM 668 O O . VAL A 1 86 ? 34.071 -13.719 1.013 1.00 97.12 86 VAL A O 1
ATOM 671 N N . LEU A 1 87 ? 34.747 -14.200 3.094 1.00 97.06 87 LEU A N 1
ATOM 672 C CA . LEU A 1 87 ? 35.908 -13.298 3.069 1.00 97.06 87 LEU A CA 1
ATOM 673 C C . LEU A 1 87 ? 36.872 -13.615 1.913 1.00 97.06 87 LEU A C 1
ATOM 675 O O . LEU A 1 87 ? 37.402 -12.702 1.277 1.00 97.06 87 LEU A O 1
ATOM 679 N N . ALA A 1 88 ? 37.079 -14.901 1.606 1.00 97.44 88 ALA A N 1
ATOM 680 C CA . ALA A 1 88 ? 37.927 -15.317 0.492 1.00 97.44 88 ALA A CA 1
ATOM 681 C C . ALA A 1 88 ? 37.309 -14.920 -0.851 1.00 97.44 88 ALA A C 1
ATOM 683 O O . ALA A 1 88 ? 38.011 -14.403 -1.718 1.00 97.44 88 ALA A O 1
ATOM 684 N N . LEU A 1 89 ? 35.995 -15.109 -1.003 1.00 97.81 89 LEU A N 1
ATOM 685 C CA . LEU A 1 89 ? 35.270 -14.730 -2.212 1.00 97.81 89 LEU A CA 1
ATOM 686 C C . LEU A 1 89 ? 35.230 -13.201 -2.399 1.00 97.81 89 LEU A C 1
ATOM 688 O O . LEU A 1 89 ? 35.423 -12.714 -3.509 1.00 97.81 89 LEU A O 1
ATOM 692 N N . THR A 1 90 ? 35.102 -12.437 -1.313 1.00 98.00 90 THR A N 1
ATOM 693 C CA . THR A 1 90 ? 35.233 -10.971 -1.307 1.00 98.00 90 THR A CA 1
ATOM 694 C C . THR A 1 90 ? 36.621 -10.514 -1.748 1.00 98.00 90 THR A C 1
ATOM 696 O O . THR A 1 90 ? 36.741 -9.603 -2.567 1.00 98.00 90 THR A O 1
ATOM 699 N N . ALA A 1 91 ? 37.686 -11.156 -1.259 1.00 97.69 91 ALA A N 1
ATOM 700 C CA . ALA A 1 91 ? 39.045 -10.841 -1.690 1.00 97.69 91 ALA A CA 1
ATOM 701 C C . ALA A 1 91 ? 39.258 -11.152 -3.184 1.00 97.69 91 ALA A C 1
ATOM 703 O O . ALA A 1 91 ? 39.846 -10.346 -3.903 1.00 97.69 91 ALA A O 1
ATOM 704 N N . GLU A 1 92 ? 38.742 -12.287 -3.665 1.00 98.00 92 GLU A N 1
ATOM 705 C CA . GLU A 1 92 ? 38.767 -12.672 -5.083 1.00 98.00 92 GLU A CA 1
ATOM 706 C C . GLU A 1 92 ? 37.998 -11.670 -5.961 1.00 98.00 92 GLU A C 1
ATOM 708 O O . GLU A 1 92 ? 38.497 -11.268 -7.013 1.00 98.00 92 GLU A O 1
ATOM 713 N N . MET A 1 93 ? 36.833 -11.204 -5.503 1.00 97.75 93 MET A N 1
ATOM 714 C CA . MET A 1 93 ? 36.051 -10.159 -6.168 1.00 97.75 93 MET A CA 1
ATOM 715 C C . MET A 1 93 ? 36.828 -8.843 -6.248 1.00 97.75 93 MET A C 1
ATOM 717 O O . MET A 1 93 ? 36.948 -8.279 -7.334 1.00 97.75 93 MET A O 1
ATOM 721 N N . PHE A 1 94 ? 37.447 -8.386 -5.153 1.00 96.94 94 PHE A N 1
ATOM 722 C CA . PHE A 1 94 ? 38.275 -7.176 -5.173 1.00 96.94 94 PHE A CA 1
ATOM 723 C C . PHE A 1 94 ? 39.465 -7.292 -6.127 1.00 96.94 94 PHE A C 1
ATOM 725 O O . PHE A 1 94 ? 39.794 -6.322 -6.809 1.00 96.94 94 PHE A O 1
ATOM 732 N N . ILE A 1 95 ? 40.090 -8.466 -6.236 1.00 96.31 95 ILE A N 1
ATOM 733 C CA . ILE A 1 95 ? 41.153 -8.701 -7.222 1.00 96.31 95 ILE A CA 1
ATOM 734 C C . ILE A 1 95 ? 40.592 -8.577 -8.645 1.00 96.31 95 ILE A C 1
ATOM 736 O O . ILE A 1 95 ? 41.146 -7.825 -9.450 1.00 96.31 95 ILE A O 1
ATOM 740 N N . ALA A 1 96 ? 39.476 -9.250 -8.943 1.00 95.06 96 ALA A N 1
ATOM 741 C CA . ALA A 1 96 ? 38.833 -9.214 -10.259 1.00 95.06 96 ALA A CA 1
ATOM 742 C C . ALA A 1 96 ? 38.364 -7.800 -10.654 1.00 95.06 96 ALA A C 1
ATOM 744 O O . ALA A 1 96 ? 38.513 -7.394 -11.805 1.00 95.06 96 ALA A O 1
ATOM 745 N N . ARG A 1 97 ? 37.875 -7.021 -9.682 1.00 95.12 97 ARG A N 1
ATOM 746 C CA . ARG A 1 97 ? 37.431 -5.625 -9.824 1.00 95.12 97 ARG A CA 1
ATOM 747 C C . ARG A 1 97 ? 38.572 -4.640 -10.123 1.00 95.12 97 ARG A C 1
ATOM 749 O O . ARG A 1 97 ? 38.317 -3.513 -10.556 1.00 95.12 97 ARG A O 1
ATOM 756 N N . GLY A 1 98 ? 39.821 -5.050 -9.888 1.00 94.75 98 GLY A N 1
ATOM 757 C CA . GLY A 1 98 ? 41.007 -4.203 -10.012 1.00 94.75 98 GLY A CA 1
ATOM 758 C C . GLY A 1 98 ? 41.360 -3.433 -8.734 1.00 94.75 98 GLY A C 1
ATOM 759 O O . GLY A 1 98 ? 42.017 -2.398 -8.812 1.00 94.75 98 GLY A O 1
ATOM 760 N N . TRP A 1 99 ? 40.962 -3.927 -7.557 1.00 95.19 99 TRP A N 1
ATOM 761 C CA . TRP A 1 99 ? 41.215 -3.329 -6.236 1.00 95.19 99 TRP A CA 1
ATOM 762 C C . TRP A 1 99 ? 42.121 -4.206 -5.343 1.00 95.19 99 TRP A C 1
ATOM 764 O O . TRP A 1 99 ? 41.730 -4.597 -4.237 1.00 95.19 99 TRP A O 1
ATOM 774 N N . PRO A 1 100 ? 43.368 -4.501 -5.762 1.00 94.69 100 PRO A N 1
ATOM 775 C CA . PRO A 1 100 ? 44.268 -5.395 -5.027 1.00 94.69 100 PRO A CA 1
ATOM 776 C C . PRO A 1 100 ? 44.595 -4.898 -3.608 1.00 94.69 100 PRO A C 1
ATOM 778 O O . PRO A 1 100 ? 44.743 -5.704 -2.695 1.00 94.69 100 PRO A O 1
ATOM 781 N N . ALA A 1 101 ? 44.615 -3.578 -3.381 1.00 92.88 101 ALA A N 1
ATOM 782 C CA . ALA A 1 101 ? 44.835 -3.002 -2.053 1.00 92.88 101 ALA A CA 1
ATOM 783 C C . ALA A 1 101 ? 43.716 -3.357 -1.053 1.00 92.88 101 ALA A C 1
ATOM 785 O O . ALA A 1 101 ? 44.006 -3.666 0.103 1.00 92.88 101 ALA A O 1
ATOM 786 N N . ARG A 1 102 ? 42.446 -3.368 -1.493 1.00 92.44 102 ARG A N 1
ATOM 787 C CA . ARG A 1 102 ? 41.312 -3.799 -0.655 1.00 92.44 102 ARG A CA 1
ATOM 788 C C . ARG A 1 102 ? 41.372 -5.308 -0.399 1.00 92.44 102 ARG A C 1
ATOM 790 O O . ARG A 1 102 ? 41.159 -5.743 0.729 1.00 92.44 102 ARG A O 1
ATOM 797 N N . ALA A 1 103 ? 41.755 -6.097 -1.405 1.00 95.31 103 ALA A N 1
ATOM 798 C CA . ALA A 1 103 ? 41.973 -7.535 -1.242 1.00 95.31 103 ALA A CA 1
ATOM 799 C C . ALA A 1 103 ? 43.099 -7.857 -0.242 1.00 95.31 103 ALA A C 1
ATOM 801 O O . ALA A 1 103 ? 42.952 -8.770 0.566 1.00 95.31 103 ALA A O 1
ATOM 802 N N . ALA A 1 104 ? 44.192 -7.084 -0.238 1.00 94.06 104 ALA A N 1
ATOM 803 C CA . ALA A 1 104 ? 45.324 -7.287 0.668 1.00 94.06 104 ALA A CA 1
ATOM 804 C C . ALA A 1 104 ? 44.923 -7.181 2.149 1.00 94.06 104 ALA A C 1
ATOM 806 O O . ALA A 1 104 ? 45.395 -7.973 2.961 1.00 94.06 104 ALA A O 1
ATOM 807 N N . ARG A 1 105 ? 43.991 -6.278 2.491 1.00 93.50 105 ARG A N 1
ATOM 808 C CA . ARG A 1 105 ? 43.445 -6.157 3.857 1.00 93.50 105 ARG A CA 1
ATOM 809 C C . ARG A 1 105 ? 42.694 -7.417 4.302 1.00 93.50 105 ARG A C 1
ATOM 811 O O . ARG A 1 105 ? 42.700 -7.755 5.481 1.00 93.50 105 ARG A O 1
ATOM 818 N N . GLN A 1 106 ? 42.082 -8.143 3.366 1.00 94.62 106 GLN A N 1
ATOM 819 C CA . GLN A 1 106 ? 41.380 -9.392 3.671 1.00 94.62 106 GLN A CA 1
ATOM 820 C C . GLN A 1 106 ? 42.341 -10.570 3.886 1.00 94.62 106 GLN A C 1
ATOM 822 O O . GLN A 1 106 ? 42.005 -11.499 4.615 1.00 94.62 106 GLN A O 1
ATOM 827 N N . VAL A 1 107 ? 43.549 -10.539 3.306 1.00 94.56 107 VAL A N 1
ATOM 828 C CA . VAL A 1 107 ? 44.537 -11.631 3.423 1.00 94.56 107 VAL A CA 1
ATOM 829 C C . VAL A 1 107 ? 44.931 -11.883 4.878 1.00 94.56 107 VAL A C 1
ATOM 831 O O . VAL A 1 107 ? 45.029 -13.038 5.284 1.00 94.56 107 VAL A O 1
ATOM 834 N N . GLU A 1 108 ? 45.106 -10.831 5.679 1.00 90.81 108 GLU A N 1
ATOM 835 C CA . GLU A 1 108 ? 45.453 -10.961 7.100 1.00 90.81 108 GLU A CA 1
ATOM 836 C C . GLU A 1 108 ? 44.324 -11.632 7.899 1.00 90.81 108 GLU A C 1
ATOM 838 O O . GLU A 1 108 ? 44.564 -12.595 8.633 1.00 90.81 108 GLU A O 1
ATOM 843 N N . LYS A 1 109 ? 43.074 -11.199 7.676 1.00 94.06 109 LYS A N 1
ATOM 844 C CA . LYS A 1 109 ? 41.879 -11.807 8.284 1.00 94.06 109 LYS A CA 1
ATOM 845 C C . LYS A 1 109 ? 41.744 -13.284 7.883 1.00 94.06 109 LYS A C 1
ATOM 847 O O . LYS A 1 109 ? 41.522 -14.145 8.731 1.00 94.06 109 LYS A O 1
ATOM 852 N N . LEU A 1 110 ? 41.957 -13.604 6.606 1.00 95.88 110 LEU A N 1
ATOM 853 C CA . LEU A 1 110 ? 41.901 -14.974 6.082 1.00 95.88 110 LEU A CA 1
ATOM 854 C C . LEU A 1 110 ? 43.008 -15.878 6.629 1.00 95.88 110 LEU A C 1
ATOM 856 O O . LEU A 1 110 ? 42.772 -17.063 6.876 1.00 95.88 110 LEU A O 1
ATOM 860 N N . GLN A 1 111 ? 44.203 -15.327 6.846 1.00 94.75 111 GLN A N 1
ATOM 861 C CA . GLN A 1 111 ? 45.304 -16.044 7.477 1.00 94.75 111 GLN A CA 1
ATOM 862 C C . GLN A 1 111 ? 44.975 -16.383 8.937 1.00 94.75 111 GLN A C 1
ATOM 864 O O . GLN A 1 111 ? 45.229 -17.508 9.368 1.00 94.75 111 GLN A O 1
ATOM 869 N N . ALA A 1 112 ? 44.370 -15.450 9.679 1.00 94.44 112 ALA A N 1
ATOM 870 C CA . ALA A 1 112 ? 43.947 -15.675 11.061 1.00 94.44 112 ALA A CA 1
ATOM 871 C C . ALA A 1 112 ? 42.840 -16.739 11.181 1.00 94.44 112 ALA A C 1
ATOM 873 O O . ALA A 1 112 ? 42.842 -17.529 12.123 1.00 94.44 112 ALA A O 1
ATOM 874 N N . LEU A 1 113 ? 41.929 -16.797 10.205 1.00 95.19 113 LEU A N 1
ATOM 875 C CA . LEU A 1 113 ? 40.832 -17.770 10.157 1.00 95.19 113 LEU A CA 1
ATOM 876 C C . LEU A 1 113 ? 41.247 -19.156 9.632 1.00 95.19 113 LEU A C 1
ATOM 878 O O . LEU A 1 113 ? 40.427 -20.073 9.610 1.00 95.19 113 LEU A O 1
ATOM 882 N N . GLY A 1 114 ? 42.508 -19.333 9.228 1.00 93.44 114 GLY A N 1
ATOM 883 C CA . GLY A 1 114 ? 43.038 -20.627 8.798 1.00 93.44 114 GLY A CA 1
ATOM 884 C C . GLY A 1 114 ? 42.516 -21.097 7.438 1.00 93.44 114 GLY A C 1
ATOM 885 O O . GLY A 1 114 ? 42.273 -22.293 7.267 1.00 93.44 114 GLY A O 1
ATOM 886 N N . LEU A 1 115 ? 42.338 -20.182 6.474 1.00 95.00 115 LEU A N 1
ATOM 887 C CA . LEU A 1 115 ? 42.000 -20.548 5.092 1.00 95.00 115 LEU A CA 1
ATOM 888 C C . LEU A 1 115 ? 43.044 -21.522 4.509 1.00 95.00 115 LEU A C 1
ATOM 890 O O . LEU A 1 115 ? 44.232 -21.442 4.826 1.00 95.00 115 LEU A O 1
ATOM 894 N N . ASP A 1 116 ? 42.598 -22.419 3.623 1.00 94.50 116 ASP A N 1
ATOM 895 C CA . ASP A 1 116 ? 43.471 -23.330 2.879 1.00 94.50 116 ASP A CA 1
ATOM 896 C C . ASP A 1 116 ? 44.692 -22.611 2.272 1.00 94.50 116 ASP A C 1
ATOM 898 O O . ASP A 1 116 ? 44.573 -21.552 1.648 1.00 94.50 116 ASP A O 1
ATOM 902 N N . ALA A 1 117 ? 45.874 -23.206 2.457 1.00 94.25 117 ALA A N 1
ATOM 903 C CA . ALA A 1 117 ? 47.149 -22.564 2.157 1.00 94.25 117 ALA A CA 1
ATOM 904 C C . ALA A 1 117 ? 47.352 -22.282 0.661 1.00 94.25 117 ALA A C 1
ATOM 906 O O . ALA A 1 117 ? 48.047 -21.323 0.316 1.00 94.25 117 ALA A O 1
ATOM 907 N N . ASP A 1 118 ? 46.773 -23.091 -0.230 1.00 96.19 118 ASP A N 1
ATOM 908 C CA . ASP A 1 118 ? 46.907 -22.891 -1.672 1.00 96.19 118 ASP A CA 1
ATOM 909 C C . ASP A 1 118 ? 45.972 -21.780 -2.155 1.00 96.19 118 ASP A C 1
ATOM 911 O O . ASP A 1 118 ? 46.408 -20.890 -2.896 1.00 96.19 118 ASP A O 1
ATOM 915 N N . ARG A 1 119 ? 44.725 -21.752 -1.663 1.00 96.88 119 ARG A N 1
ATOM 916 C CA . ARG A 1 119 ? 43.788 -20.653 -1.952 1.00 96.88 119 ARG A CA 1
ATOM 917 C C . ARG A 1 119 ? 44.284 -19.322 -1.384 1.00 96.88 119 ARG A C 1
ATOM 919 O O . ARG A 1 119 ? 44.289 -18.323 -2.103 1.00 96.88 119 ARG A O 1
ATOM 926 N N . LEU A 1 120 ? 44.784 -19.311 -0.146 1.00 96.94 120 LEU A N 1
ATOM 927 C CA . LEU A 1 120 ? 45.370 -18.120 0.477 1.00 96.94 120 LEU A CA 1
ATOM 928 C C . LEU A 1 120 ? 46.563 -17.589 -0.330 1.00 96.94 120 LEU A C 1
ATOM 930 O O . LEU A 1 120 ? 46.648 -16.388 -0.573 1.00 96.94 120 LEU A O 1
ATOM 934 N N . ARG A 1 121 ? 47.450 -18.473 -0.808 1.00 96.62 121 ARG A N 1
ATOM 935 C CA . ARG A 1 121 ? 48.598 -18.085 -1.646 1.00 96.62 121 ARG A CA 1
ATOM 936 C C . ARG A 1 121 ? 48.154 -17.469 -2.973 1.00 96.62 121 ARG A C 1
ATOM 938 O O . ARG A 1 121 ? 48.768 -16.505 -3.424 1.00 96.62 121 ARG A O 1
ATOM 945 N N . SER A 1 122 ? 47.090 -17.995 -3.580 1.00 96.56 122 SER A N 1
ATOM 946 C CA . SER A 1 122 ? 46.501 -17.430 -4.801 1.00 96.56 122 SER A CA 1
ATOM 947 C C . SER A 1 122 ? 45.949 -16.021 -4.566 1.00 96.56 122 SER A C 1
ATOM 949 O O . SER A 1 122 ? 46.261 -15.104 -5.325 1.00 96.56 122 SER A O 1
ATOM 951 N N . ILE A 1 123 ? 45.185 -15.823 -3.486 1.00 97.06 123 ILE A N 1
ATOM 952 C CA . ILE A 1 123 ? 44.636 -14.508 -3.120 1.00 97.06 123 ILE A CA 1
ATOM 953 C C . ILE A 1 123 ? 45.770 -13.531 -2.798 1.00 97.06 123 ILE A C 1
ATOM 955 O O . ILE A 1 123 ? 45.763 -12.407 -3.286 1.00 97.06 123 ILE A O 1
ATOM 959 N N . GLN A 1 124 ? 46.789 -13.958 -2.050 1.00 97.00 124 GLN A N 1
ATOM 960 C CA . GLN A 1 124 ? 47.945 -13.125 -1.721 1.00 97.00 124 GLN A CA 1
ATOM 961 C C . GLN A 1 124 ? 48.725 -12.696 -2.972 1.00 97.00 124 GLN A C 1
ATOM 963 O O . GLN A 1 124 ? 49.144 -11.541 -3.072 1.00 97.00 124 GLN A O 1
ATOM 968 N N . ALA A 1 125 ? 48.894 -13.598 -3.944 1.00 96.31 125 ALA A N 1
ATOM 969 C CA . ALA A 1 125 ? 49.521 -13.274 -5.221 1.00 96.31 125 ALA A CA 1
ATOM 970 C C . ALA A 1 125 ? 48.694 -12.250 -6.016 1.00 96.31 125 ALA A C 1
ATOM 972 O O . ALA A 1 125 ? 49.255 -11.275 -6.512 1.00 96.31 125 ALA A O 1
ATOM 973 N N . GLY A 1 126 ? 47.370 -12.424 -6.087 1.00 93.88 126 GLY A N 1
ATOM 974 C CA . GLY A 1 126 ? 46.474 -11.484 -6.767 1.00 93.88 126 GLY A CA 1
ATOM 975 C C . GLY A 1 126 ? 46.384 -10.119 -6.075 1.00 93.88 126 GLY A C 1
ATOM 976 O O . GLY A 1 126 ? 46.440 -9.089 -6.738 1.00 93.88 126 GLY A O 1
ATOM 977 N N . ALA A 1 127 ? 46.342 -10.092 -4.744 1.00 94.88 127 ALA A N 1
ATOM 978 C CA . ALA A 1 127 ? 46.354 -8.867 -3.944 1.00 94.88 127 ALA A CA 1
ATOM 979 C C . ALA A 1 127 ? 47.690 -8.104 -4.028 1.00 94.88 127 ALA A C 1
ATOM 981 O O . ALA A 1 127 ? 47.740 -6.907 -3.757 1.00 94.88 127 ALA A O 1
ATOM 982 N N . SER A 1 128 ? 48.771 -8.785 -4.418 1.00 92.94 128 SER A N 1
ATOM 983 C CA . SER A 1 128 ? 50.084 -8.173 -4.664 1.00 92.94 128 SER A CA 1
ATOM 984 C C . SER A 1 128 ? 50.296 -7.774 -6.132 1.00 92.94 128 SER A C 1
ATOM 986 O O . SER A 1 128 ? 51.323 -7.180 -6.461 1.00 92.94 128 SER A O 1
ATOM 988 N N . ALA A 1 129 ? 49.368 -8.125 -7.028 1.00 91.69 129 ALA A N 1
ATOM 989 C CA . ALA A 1 129 ? 49.467 -7.816 -8.448 1.00 91.69 129 ALA A CA 1
ATOM 990 C C . ALA A 1 129 ? 49.104 -6.351 -8.738 1.00 91.69 129 ALA A C 1
ATOM 992 O O . ALA A 1 129 ? 48.438 -5.672 -7.954 1.00 91.69 129 ALA A O 1
ATOM 993 N N . THR A 1 130 ? 49.531 -5.851 -9.899 1.00 87.75 130 THR A N 1
ATOM 994 C CA . THR A 1 130 ? 49.101 -4.534 -10.382 1.00 87.75 130 THR A CA 1
ATOM 995 C C . THR A 1 130 ? 47.588 -4.519 -10.621 1.00 87.75 130 THR A C 1
ATOM 997 O O . THR A 1 130 ? 47.074 -5.499 -11.165 1.00 87.75 130 THR A O 1
ATOM 1000 N N . PRO A 1 131 ? 46.881 -3.421 -10.282 1.00 89.06 131 PRO A N 1
ATOM 1001 C CA . PRO A 1 131 ? 45.453 -3.282 -10.552 1.00 89.06 131 PRO A CA 1
ATOM 1002 C C . PRO A 1 131 ? 45.104 -3.635 -11.998 1.00 89.06 131 PRO A C 1
ATOM 1004 O O . PRO A 1 131 ? 45.753 -3.147 -12.927 1.00 89.06 131 PRO A O 1
ATOM 1007 N N . VAL A 1 132 ? 44.069 -4.455 -12.187 1.00 88.62 132 VAL A N 1
ATOM 1008 C CA . VAL A 1 132 ? 43.523 -4.741 -13.517 1.00 88.62 132 VAL A CA 1
ATOM 1009 C C . VAL A 1 132 ? 43.012 -3.430 -14.110 1.00 88.62 132 VAL A C 1
ATOM 1011 O O . VAL A 1 132 ? 42.151 -2.766 -13.535 1.00 88.62 132 VAL A O 1
ATOM 1014 N N . ARG A 1 133 ? 43.570 -3.036 -15.254 1.00 88.56 133 ARG A N 1
ATOM 1015 C CA . ARG A 1 133 ? 43.153 -1.861 -16.024 1.00 88.56 133 ARG A CA 1
ATOM 1016 C C . ARG A 1 133 ? 42.910 -2.286 -17.472 1.00 88.56 133 ARG A C 1
ATOM 1018 O O . ARG A 1 133 ? 43.595 -3.200 -17.941 1.00 88.56 133 ARG A O 1
ATOM 1025 N N . PRO A 1 134 ? 41.983 -1.632 -18.196 1.00 90.56 134 PRO A N 1
ATOM 1026 C CA . PRO A 1 134 ? 41.898 -1.797 -19.639 1.00 90.56 134 PRO A CA 1
ATOM 1027 C C . PRO A 1 134 ? 43.277 -1.558 -20.274 1.00 90.56 134 PRO A C 1
ATOM 1029 O O . PRO A 1 134 ? 43.989 -0.643 -19.844 1.00 90.56 134 PRO A O 1
ATOM 1032 N N . PRO A 1 135 ? 43.685 -2.367 -21.264 1.00 92.06 135 PRO A N 1
ATOM 1033 C CA . PRO A 1 135 ? 44.992 -2.219 -21.884 1.00 92.06 135 PRO A CA 1
ATOM 1034 C C . PRO A 1 135 ? 45.097 -0.858 -22.588 1.00 92.06 135 PRO A C 1
ATOM 1036 O O . PRO A 1 135 ? 44.103 -0.316 -23.076 1.00 92.06 135 PRO A O 1
ATOM 1039 N N . SER A 1 136 ? 46.303 -0.295 -22.673 1.00 90.25 136 SER A N 1
ATOM 1040 C CA . SER A 1 136 ? 46.526 1.029 -23.282 1.00 90.25 136 SER A CA 1
ATOM 1041 C C . SER A 1 136 ? 46.091 1.096 -24.753 1.00 90.25 136 SER A C 1
ATOM 1043 O O . SER A 1 136 ? 45.648 2.141 -25.223 1.00 90.25 136 SER A O 1
ATOM 1045 N N . ASN A 1 137 ? 46.129 -0.032 -25.464 1.00 93.62 137 ASN A N 1
ATOM 1046 C CA . ASN A 1 137 ? 45.642 -0.181 -26.835 1.00 93.62 137 ASN A CA 1
ATOM 1047 C C . ASN A 1 137 ? 44.155 -0.593 -26.927 1.00 93.62 137 ASN A C 1
ATOM 1049 O O . ASN A 1 137 ? 43.716 -1.057 -27.979 1.00 93.62 137 ASN A O 1
ATOM 1053 N N . ALA A 1 138 ? 43.342 -0.408 -25.876 1.00 94.44 138 ALA A N 1
ATOM 1054 C CA . ALA A 1 138 ? 41.931 -0.818 -25.857 1.00 94.44 138 ALA A CA 1
ATOM 1055 C C . ALA A 1 138 ? 41.123 -0.314 -27.069 1.00 94.44 138 ALA A C 1
ATOM 1057 O O . ALA A 1 138 ? 40.294 -1.042 -27.604 1.00 94.44 138 ALA A O 1
ATOM 1058 N N . ARG A 1 139 ? 41.383 0.910 -27.556 1.00 93.88 139 ARG A N 1
ATOM 1059 C CA . ARG A 1 139 ? 40.699 1.457 -28.747 1.00 93.88 139 ARG A CA 1
ATOM 1060 C C . ARG A 1 139 ? 41.053 0.720 -30.042 1.00 93.88 139 ARG A C 1
ATOM 1062 O O . ARG A 1 139 ? 40.228 0.681 -30.950 1.00 93.88 139 ARG A O 1
ATOM 1069 N N . GLU A 1 140 ? 42.266 0.186 -30.152 1.00 94.94 140 GLU A N 1
ATOM 1070 C CA . GLU A 1 140 ? 42.691 -0.615 -31.305 1.00 94.94 140 GLU A CA 1
ATOM 1071 C C . GLU A 1 140 ? 42.054 -2.001 -31.242 1.00 94.94 140 GLU A C 1
ATOM 1073 O O . GLU A 1 140 ? 41.472 -2.447 -32.229 1.00 94.94 140 GLU A O 1
ATOM 1078 N N . VAL A 1 141 ? 42.060 -2.624 -30.059 1.00 95.38 141 VAL A N 1
ATOM 1079 C CA . VAL A 1 141 ? 41.412 -3.921 -29.816 1.00 95.38 141 VAL A CA 1
ATOM 1080 C C . VAL A 1 141 ? 39.905 -3.847 -30.095 1.00 95.38 141 VAL A C 1
ATOM 1082 O O . VAL A 1 141 ? 39.379 -4.713 -30.782 1.00 95.38 141 VAL A O 1
ATOM 1085 N N . GLU A 1 142 ? 39.215 -2.777 -29.683 1.00 94.88 142 GLU A N 1
ATOM 1086 C CA . GLU A 1 142 ? 37.789 -2.564 -29.998 1.00 94.88 142 GLU A CA 1
ATOM 1087 C C . GLU A 1 142 ? 37.474 -2.490 -31.499 1.00 94.88 142 GLU A C 1
ATOM 1089 O O . GLU A 1 142 ? 36.346 -2.773 -31.901 1.00 94.88 142 GLU A O 1
ATOM 1094 N N . ARG A 1 143 ? 38.419 -2.020 -32.321 1.00 93.19 143 ARG A N 1
ATOM 1095 C CA . ARG A 1 143 ? 38.198 -1.791 -33.758 1.00 93.19 143 ARG A CA 1
ATOM 1096 C C . ARG A 1 143 ? 38.676 -2.953 -34.617 1.00 93.19 143 ARG A C 1
ATOM 1098 O O . ARG A 1 143 ? 38.059 -3.232 -35.640 1.00 93.19 143 ARG A O 1
ATOM 1105 N N . ALA A 1 144 ? 39.799 -3.554 -34.241 1.00 93.56 144 ALA A N 1
ATOM 1106 C CA . ALA A 1 144 ? 40.555 -4.481 -35.077 1.00 93.56 144 ALA A CA 1
ATOM 1107 C C . ALA A 1 144 ? 41.050 -5.729 -34.327 1.00 93.56 144 ALA A C 1
ATOM 1109 O O . ALA A 1 144 ? 41.687 -6.579 -34.945 1.00 93.56 144 ALA A O 1
ATOM 1110 N N . GLY A 1 145 ? 40.775 -5.852 -33.024 1.00 94.19 145 GLY A N 1
ATOM 1111 C CA . GLY A 1 145 ? 41.086 -7.059 -32.261 1.00 94.19 145 GLY A CA 1
ATOM 1112 C C . GLY A 1 145 ? 40.255 -8.252 -32.725 1.00 94.19 145 GLY A C 1
ATOM 1113 O O . GLY A 1 145 ? 39.184 -8.093 -33.316 1.00 94.19 145 GLY A O 1
ATOM 1114 N N . SER A 1 146 ? 40.744 -9.455 -32.444 1.00 97.19 146 SER A N 1
ATOM 1115 C CA . SER A 1 146 ? 39.974 -10.688 -32.619 1.00 97.19 146 SER A CA 1
ATOM 1116 C C . SER A 1 146 ? 38.731 -10.703 -31.719 1.00 97.19 146 SER A C 1
ATOM 1118 O O . SER A 1 146 ? 38.644 -9.963 -30.741 1.00 97.19 146 SER A O 1
ATOM 1120 N N . ILE A 1 147 ? 37.751 -11.552 -32.040 1.00 96.56 147 ILE A N 1
ATOM 1121 C CA . ILE A 1 147 ? 36.494 -11.633 -31.277 1.00 96.56 147 ILE A CA 1
ATOM 1122 C C . ILE A 1 147 ? 36.772 -11.981 -29.808 1.00 96.56 147 ILE A C 1
ATOM 1124 O O . ILE A 1 147 ? 36.220 -11.337 -28.921 1.00 96.56 147 ILE A O 1
ATOM 1128 N N . ASP A 1 148 ? 37.677 -12.927 -29.553 1.00 97.25 148 ASP A N 1
ATOM 1129 C CA . ASP A 1 148 ? 38.058 -13.326 -28.195 1.00 97.25 148 ASP A CA 1
ATOM 1130 C C . ASP A 1 148 ? 38.721 -12.170 -27.429 1.00 97.25 148 ASP A C 1
ATOM 1132 O O . ASP A 1 148 ? 38.415 -11.944 -26.260 1.00 97.25 148 ASP A O 1
ATOM 1136 N N . GLU A 1 149 ? 39.570 -11.376 -28.092 1.00 97.19 149 GLU A N 1
ATOM 1137 C CA . GLU A 1 149 ? 40.173 -10.177 -27.493 1.00 97.19 149 GLU A CA 1
ATOM 1138 C C . GLU A 1 149 ? 39.132 -9.085 -27.215 1.00 97.19 149 GLU A C 1
ATOM 1140 O O . GLU A 1 149 ? 39.214 -8.403 -26.194 1.00 97.19 149 GLU A O 1
ATOM 1145 N N . GLN A 1 150 ? 38.133 -8.921 -28.088 1.00 97.44 150 GLN A N 1
ATOM 1146 C CA . GLN A 1 150 ? 37.041 -7.968 -27.880 1.00 97.44 150 GLN A CA 1
ATOM 1147 C C . GLN A 1 150 ? 36.105 -8.405 -26.741 1.00 97.44 150 GLN A C 1
ATOM 1149 O O . GLN A 1 150 ? 35.673 -7.555 -25.961 1.00 97.44 150 GLN A O 1
ATOM 1154 N N . ILE A 1 151 ? 35.822 -9.706 -26.599 1.00 97.75 151 ILE A N 1
ATOM 1155 C CA . ILE A 1 151 ? 35.056 -10.251 -25.466 1.00 97.75 151 ILE A CA 1
ATOM 1156 C C . ILE A 1 151 ? 35.842 -10.067 -24.166 1.00 97.75 151 ILE A C 1
ATOM 1158 O O . ILE A 1 151 ? 35.302 -9.502 -23.217 1.00 97.75 151 ILE A O 1
ATOM 1162 N N . ALA A 1 152 ? 37.122 -10.445 -24.136 1.00 97.56 152 ALA A N 1
ATOM 1163 C CA . ALA A 1 152 ? 37.977 -10.256 -22.964 1.00 97.56 152 ALA A CA 1
ATOM 1164 C C . ALA A 1 152 ? 38.076 -8.773 -22.566 1.00 97.56 152 ALA A C 1
ATOM 1166 O O . ALA A 1 152 ? 38.040 -8.427 -21.386 1.00 97.56 152 ALA A O 1
ATOM 1167 N N . LEU A 1 153 ? 38.141 -7.867 -23.547 1.00 97.69 153 LEU A N 1
ATOM 1168 C CA . LEU A 1 153 ? 38.117 -6.432 -23.289 1.00 97.69 153 LEU A CA 1
ATOM 1169 C C . LEU A 1 153 ? 36.773 -5.965 -22.709 1.00 97.69 153 LEU A C 1
ATOM 1171 O O . LEU A 1 153 ? 36.762 -5.131 -21.802 1.00 97.69 153 LEU A O 1
ATOM 1175 N N . ALA A 1 154 ? 35.648 -6.495 -23.196 1.00 97.69 154 ALA A N 1
ATOM 1176 C CA . ALA A 1 154 ? 34.332 -6.207 -22.632 1.00 97.69 154 ALA A CA 1
ATOM 1177 C C . ALA A 1 154 ? 34.220 -6.687 -21.178 1.00 97.69 154 ALA A C 1
ATOM 1179 O O . ALA A 1 154 ? 33.739 -5.935 -20.335 1.00 97.69 154 ALA A O 1
ATOM 1180 N N . GLU A 1 155 ? 34.709 -7.889 -20.870 1.00 97.94 155 GLU A N 1
ATOM 1181 C CA . GLU A 1 155 ? 34.764 -8.437 -19.510 1.00 97.94 155 GLU A CA 1
ATOM 1182 C C . GLU A 1 155 ? 35.632 -7.578 -18.585 1.00 97.94 155 GLU A C 1
ATOM 1184 O O . GLU A 1 155 ? 35.212 -7.269 -17.474 1.00 97.94 155 GLU A O 1
ATOM 1189 N N . ILE A 1 156 ? 36.790 -7.097 -19.054 1.00 97.06 156 ILE A N 1
ATOM 1190 C CA . ILE A 1 156 ? 37.621 -6.146 -18.301 1.00 97.06 156 ILE A CA 1
ATOM 1191 C C . ILE A 1 156 ? 36.864 -4.834 -18.064 1.00 97.06 156 ILE A C 1
ATOM 1193 O O . ILE A 1 156 ? 36.898 -4.301 -16.954 1.00 97.06 156 ILE A O 1
ATOM 1197 N N . PHE A 1 157 ? 36.162 -4.293 -19.064 1.00 97.12 157 PHE A N 1
ATOM 1198 C CA . PHE A 1 157 ? 35.353 -3.087 -18.868 1.00 97.12 157 PHE A CA 1
ATOM 1199 C C . PHE A 1 157 ? 34.217 -3.306 -17.864 1.00 97.12 157 PHE A C 1
ATOM 1201 O O . PHE A 1 157 ? 34.014 -2.444 -17.014 1.00 97.12 157 PHE A O 1
ATOM 1208 N N . LEU A 1 158 ? 33.512 -4.438 -17.915 1.00 96.62 158 LEU A N 1
ATOM 1209 C CA . LEU A 1 158 ? 32.494 -4.794 -16.921 1.00 96.62 158 LEU A CA 1
ATOM 1210 C C . LEU A 1 158 ? 33.095 -4.922 -15.527 1.00 96.62 158 LEU A C 1
ATOM 1212 O O . LEU A 1 158 ? 32.648 -4.245 -14.605 1.00 96.62 158 LEU A O 1
ATOM 1216 N N . ALA A 1 159 ? 34.152 -5.726 -15.403 1.00 95.75 159 ALA A N 1
ATOM 1217 C CA . ALA A 1 159 ? 34.820 -5.979 -14.143 1.00 95.75 159 ALA A CA 1
ATOM 1218 C C . ALA A 1 159 ? 35.311 -4.675 -13.522 1.00 95.75 159 ALA A C 1
ATOM 1220 O O . ALA A 1 159 ? 35.131 -4.496 -12.336 1.00 95.75 159 ALA A O 1
ATOM 1221 N N . THR A 1 160 ? 35.847 -3.732 -14.303 1.00 94.56 160 THR A N 1
ATOM 1222 C CA . THR A 1 160 ? 36.327 -2.420 -13.827 1.00 94.56 160 THR A CA 1
ATOM 1223 C C . THR A 1 160 ? 35.236 -1.344 -13.669 1.00 94.56 160 THR A C 1
ATOM 1225 O O . THR A 1 160 ? 35.555 -0.211 -13.292 1.00 94.56 160 THR A O 1
ATOM 1228 N N . GLY A 1 161 ? 33.959 -1.661 -13.907 1.00 92.06 161 GLY A N 1
ATOM 1229 C CA . GLY A 1 161 ? 32.826 -0.733 -13.762 1.00 92.06 161 GLY A CA 1
ATOM 1230 C C . GLY A 1 161 ? 32.605 0.225 -14.939 1.00 92.06 161 GLY A C 1
ATOM 1231 O O . GLY A 1 161 ? 31.763 1.115 -14.869 1.00 92.06 161 GLY A O 1
ATOM 1232 N N . SER A 1 162 ? 33.306 0.047 -16.060 1.00 94.19 162 SER A N 1
ATOM 1233 C CA . SER A 1 162 ? 33.078 0.785 -17.315 1.00 94.19 162 SER A CA 1
ATOM 1234 C C . SER A 1 162 ? 31.879 0.227 -18.107 1.00 94.19 162 SER A C 1
ATOM 1236 O O . SER A 1 162 ? 31.986 -0.103 -19.293 1.00 94.19 162 SER A O 1
ATOM 1238 N N . VAL A 1 163 ? 30.716 0.135 -17.452 1.00 94.06 163 VAL A N 1
ATOM 1239 C CA . VAL A 1 163 ? 29.506 -0.573 -17.922 1.00 94.06 163 VAL A CA 1
ATOM 1240 C C . VAL A 1 163 ? 29.017 -0.082 -19.288 1.00 94.06 163 VAL A C 1
ATOM 1242 O O . VAL A 1 163 ? 28.716 -0.890 -20.164 1.00 94.06 163 VAL A O 1
ATOM 1245 N N . LEU A 1 164 ? 28.978 1.236 -19.516 1.00 94.25 164 LEU A N 1
ATOM 1246 C CA . LEU A 1 164 ? 28.494 1.810 -20.782 1.00 94.25 164 LEU A CA 1
ATOM 1247 C C . LEU A 1 164 ? 29.374 1.420 -21.976 1.00 94.25 164 LEU A C 1
ATOM 1249 O O . LEU A 1 164 ? 28.867 1.109 -23.055 1.00 94.25 164 LEU A O 1
ATOM 1253 N N . ARG A 1 165 ? 30.696 1.406 -21.778 1.00 96.25 165 ARG A N 1
ATOM 1254 C CA . ARG A 1 165 ? 31.660 1.050 -22.824 1.00 96.25 165 ARG A CA 1
ATOM 1255 C C . ARG A 1 165 ? 31.624 -0.447 -23.116 1.00 96.25 165 ARG A C 1
ATOM 1257 O O . ARG A 1 165 ? 31.591 -0.828 -24.285 1.00 96.25 165 ARG A O 1
ATOM 1264 N N . ALA A 1 166 ? 31.535 -1.272 -22.070 1.00 96.81 166 ALA A N 1
ATOM 1265 C CA . ALA A 1 166 ? 31.310 -2.708 -22.207 1.00 96.81 166 ALA A CA 1
ATOM 1266 C C . ALA A 1 166 ? 30.018 -3.009 -22.973 1.00 96.81 166 ALA A C 1
ATOM 1268 O O . ALA A 1 166 ? 30.042 -3.757 -23.946 1.00 96.81 166 ALA A O 1
ATOM 1269 N N . ARG A 1 167 ? 28.904 -2.374 -22.589 1.00 96.75 167 ARG A N 1
ATOM 1270 C CA . ARG A 1 167 ? 27.606 -2.534 -23.251 1.00 96.75 167 ARG A CA 1
ATOM 1271 C C . ARG A 1 167 ? 27.675 -2.158 -24.726 1.00 96.75 167 ARG A C 1
ATOM 1273 O O . ARG A 1 167 ? 27.242 -2.938 -25.564 1.00 96.75 167 ARG A O 1
ATOM 1280 N N . GLY A 1 168 ? 28.261 -1.007 -25.058 1.00 96.06 168 GLY A N 1
ATOM 1281 C CA . GLY A 1 168 ? 28.418 -0.583 -26.451 1.00 96.06 168 GLY A CA 1
ATOM 1282 C C . GLY A 1 168 ? 29.273 -1.549 -27.282 1.00 96.06 168 GLY A C 1
ATOM 1283 O O . GLY A 1 168 ? 28.979 -1.789 -28.454 1.00 96.06 168 GLY A O 1
ATOM 1284 N N . LEU A 1 169 ? 30.317 -2.141 -26.690 1.00 97.56 169 LEU A N 1
ATOM 1285 C CA . LEU A 1 169 ? 31.126 -3.171 -27.345 1.00 97.56 169 LEU A CA 1
ATOM 1286 C C . LEU A 1 169 ? 30.342 -4.479 -27.531 1.00 97.56 169 LEU A C 1
ATOM 1288 O O . LEU A 1 169 ? 30.299 -4.997 -28.644 1.00 97.56 169 LEU A O 1
ATOM 1292 N N . LEU A 1 170 ? 29.663 -4.961 -26.489 1.00 97.62 170 LEU A N 1
ATOM 1293 C CA . LEU A 1 170 ? 28.861 -6.186 -26.523 1.00 97.62 170 LEU A CA 1
ATOM 1294 C C . LEU A 1 170 ? 27.663 -6.082 -27.473 1.00 97.62 170 LEU A C 1
ATOM 1296 O O . LEU A 1 170 ? 27.381 -7.026 -28.200 1.00 97.62 170 LEU A O 1
ATOM 1300 N N . GLU A 1 171 ? 26.982 -4.936 -27.538 1.00 96.81 171 GLU A N 1
ATOM 1301 C CA . GLU A 1 171 ? 25.889 -4.715 -28.490 1.00 96.81 171 GLU A CA 1
ATOM 1302 C C . GLU A 1 171 ? 26.400 -4.732 -29.937 1.00 96.81 171 GLU A C 1
ATOM 1304 O O . GLU A 1 171 ? 25.761 -5.334 -30.800 1.00 96.81 171 GLU A O 1
ATOM 1309 N N . ARG A 1 172 ? 27.571 -4.136 -30.218 1.00 97.00 172 ARG A N 1
ATOM 1310 C CA . ARG A 1 172 ? 28.212 -4.238 -31.544 1.00 97.00 172 ARG A CA 1
ATOM 1311 C C . ARG A 1 172 ? 28.560 -5.685 -31.879 1.00 97.00 172 ARG A C 1
ATOM 1313 O O . ARG A 1 172 ? 28.200 -6.145 -32.959 1.00 97.00 172 ARG A O 1
ATOM 1320 N N . LEU A 1 173 ? 29.188 -6.390 -30.940 1.00 96.81 173 LEU A N 1
ATOM 1321 C CA . LEU A 1 173 ? 29.534 -7.800 -31.077 1.00 96.81 173 LEU A CA 1
ATOM 1322 C C . LEU A 1 173 ? 28.295 -8.683 -31.273 1.00 96.81 173 LEU A C 1
ATOM 1324 O O . LEU A 1 173 ? 28.335 -9.595 -32.085 1.00 96.81 173 LEU A O 1
ATOM 1328 N N . SER A 1 174 ? 27.171 -8.393 -30.616 1.00 96.88 174 SER A N 1
ATOM 1329 C CA . SER A 1 174 ? 25.931 -9.165 -30.782 1.00 96.88 174 SER A CA 1
ATOM 1330 C C . SER A 1 174 ? 25.320 -9.035 -32.178 1.00 96.88 174 SER A C 1
ATOM 1332 O O . SER A 1 174 ? 24.707 -9.974 -32.672 1.00 96.88 174 SER A O 1
ATOM 1334 N N . ARG A 1 175 ? 25.514 -7.894 -32.854 1.00 96.19 175 ARG A N 1
ATOM 1335 C CA . ARG A 1 175 ? 25.006 -7.690 -34.222 1.00 96.19 175 ARG A CA 1
ATOM 1336 C C . ARG A 1 175 ? 25.786 -8.499 -35.253 1.00 96.19 175 ARG A C 1
ATOM 1338 O O . ARG A 1 175 ? 25.231 -8.832 -36.293 1.00 96.19 175 ARG A O 1
ATOM 1345 N N . THR A 1 176 ? 27.063 -8.775 -34.995 1.00 94.31 176 THR A N 1
ATOM 1346 C CA . THR A 1 176 ? 27.942 -9.499 -35.927 1.00 94.31 176 THR A CA 1
ATOM 1347 C C . THR A 1 176 ? 28.162 -10.959 -35.530 1.00 94.31 176 THR A C 1
ATOM 1349 O O . THR A 1 176 ? 28.364 -11.802 -36.399 1.00 94.31 176 THR A O 1
ATOM 1352 N N . HIS A 1 177 ? 28.103 -11.261 -34.234 1.00 94.88 177 HIS A N 1
ATOM 1353 C CA . HIS A 1 177 ? 28.416 -12.552 -33.616 1.00 94.88 177 HIS A CA 1
ATOM 1354 C C . HIS A 1 177 ? 27.400 -12.912 -32.522 1.00 94.88 177 HIS A C 1
ATOM 1356 O O . HIS A 1 177 ? 27.771 -13.394 -31.453 1.00 94.88 177 HIS A O 1
ATOM 1362 N N . GLY A 1 178 ? 26.114 -12.667 -32.788 1.00 89.56 178 GLY A N 1
ATOM 1363 C CA . GLY A 1 178 ? 25.023 -12.927 -31.845 1.00 89.56 178 GLY A CA 1
ATOM 1364 C C . GLY A 1 178 ? 24.949 -14.371 -31.352 1.00 89.56 178 GLY A C 1
ATOM 1365 O O . GLY A 1 178 ? 24.542 -14.572 -30.222 1.00 89.56 178 GLY A O 1
ATOM 1366 N N . GLU A 1 179 ? 25.423 -15.334 -32.145 1.00 90.44 179 GLU A N 1
ATOM 1367 C CA . GLU A 1 179 ? 25.417 -16.771 -31.823 1.00 90.44 179 GLU A CA 1
ATOM 1368 C C . GLU A 1 179 ? 26.414 -17.180 -30.724 1.00 90.44 179 GLU A C 1
ATOM 1370 O O . GLU A 1 179 ? 26.405 -18.322 -30.276 1.00 90.44 179 GLU A O 1
ATOM 1375 N N . LEU A 1 180 ? 27.339 -16.303 -30.307 1.00 93.94 180 LEU A N 1
ATOM 1376 C CA . LEU A 1 180 ? 28.306 -16.668 -29.270 1.00 93.94 180 LEU A CA 1
ATOM 1377 C C . LEU A 1 180 ? 27.647 -16.596 -27.882 1.00 93.94 180 LEU A C 1
ATOM 1379 O O . LEU A 1 180 ? 27.348 -15.487 -27.415 1.00 93.94 180 LEU A O 1
ATOM 1383 N N . PRO A 1 181 ? 27.537 -17.725 -27.147 1.00 92.38 181 PRO A N 1
ATOM 1384 C CA . PRO A 1 181 ? 26.781 -17.773 -25.894 1.00 92.38 181 PRO A CA 1
ATOM 1385 C C . PRO A 1 181 ? 27.299 -16.795 -24.842 1.00 92.38 181 PRO A C 1
ATOM 1387 O O . PRO A 1 181 ? 26.534 -16.227 -24.067 1.00 92.38 181 PRO A O 1
ATOM 1390 N N . ARG A 1 182 ? 28.616 -16.553 -24.823 1.00 95.88 182 ARG A N 1
ATOM 1391 C CA . ARG A 1 182 ? 29.233 -15.654 -23.846 1.00 95.88 182 ARG A CA 1
ATOM 1392 C C . ARG A 1 182 ? 28.785 -14.202 -24.022 1.00 95.88 182 ARG A C 1
ATOM 1394 O O . ARG A 1 182 ? 28.538 -13.528 -23.028 1.00 95.88 182 ARG A O 1
ATOM 1401 N N . ILE A 1 183 ? 28.619 -13.728 -25.261 1.00 96.56 183 ILE A N 1
ATOM 1402 C CA . ILE A 1 183 ? 28.131 -12.365 -25.531 1.00 96.56 183 ILE A CA 1
ATOM 1403 C C . ILE A 1 183 ? 26.701 -12.218 -25.006 1.00 96.56 183 ILE A C 1
ATOM 1405 O O . ILE A 1 183 ? 26.381 -11.232 -24.342 1.00 96.56 183 ILE A O 1
ATOM 1409 N N . GLN A 1 184 ? 25.856 -13.213 -25.273 1.00 95.56 184 GLN A N 1
ATOM 1410 C CA . GLN A 1 184 ? 24.462 -13.210 -24.845 1.00 95.56 184 GLN A CA 1
ATOM 1411 C C . GLN A 1 184 ? 24.336 -13.272 -23.317 1.00 95.56 184 GLN A C 1
ATOM 1413 O O . GLN A 1 184 ? 23.562 -12.510 -22.743 1.00 95.56 184 GLN A O 1
ATOM 1418 N N . GLN A 1 185 ? 25.152 -14.091 -22.644 1.00 95.38 185 GLN A N 1
ATOM 1419 C CA . GLN A 1 185 ? 25.212 -14.158 -21.179 1.00 95.38 185 GLN A CA 1
ATOM 1420 C C . GLN A 1 185 ? 25.604 -12.817 -20.544 1.00 95.38 185 GLN A C 1
ATOM 1422 O O . GLN A 1 185 ? 24.949 -12.372 -19.601 1.00 95.38 185 GLN A O 1
ATOM 1427 N N . LEU A 1 186 ? 26.637 -12.147 -21.069 1.00 96.75 186 LEU A N 1
ATOM 1428 C CA . LEU A 1 186 ? 27.082 -10.846 -20.556 1.00 96.75 186 LEU A CA 1
ATOM 1429 C C . LEU A 1 186 ? 26.038 -9.745 -20.810 1.00 96.75 186 LEU A C 1
ATOM 1431 O O . LEU A 1 186 ? 25.769 -8.930 -19.928 1.00 96.75 186 LEU A O 1
ATOM 1435 N N . LEU A 1 187 ? 25.397 -9.736 -21.986 1.00 96.00 187 LEU A N 1
ATOM 1436 C CA . LEU A 1 187 ? 24.298 -8.809 -22.281 1.00 96.00 187 LEU A CA 1
ATOM 1437 C C . LEU A 1 187 ? 23.064 -9.069 -21.414 1.00 96.00 187 LEU A C 1
ATOM 1439 O O . LEU A 1 187 ? 22.426 -8.112 -20.978 1.00 96.00 187 LEU A O 1
ATOM 1443 N N . TRP A 1 188 ? 22.732 -10.333 -21.145 1.00 95.12 188 TRP A N 1
ATOM 1444 C CA . TRP A 1 188 ? 21.665 -10.702 -20.216 1.00 95.12 188 TRP A CA 1
ATOM 1445 C C . TRP A 1 188 ? 21.972 -10.190 -18.805 1.00 95.12 188 TRP A C 1
ATOM 1447 O O . TRP A 1 188 ? 21.142 -9.503 -18.209 1.00 95.12 188 TRP A O 1
ATOM 1457 N N . GLY A 1 189 ? 23.200 -10.418 -18.326 1.00 94.69 189 GLY A N 1
ATOM 1458 C CA . GLY A 1 189 ? 23.690 -9.899 -17.051 1.00 94.69 189 GLY A CA 1
ATOM 1459 C C . GLY A 1 189 ? 23.531 -8.379 -16.927 1.00 94.69 189 GLY A C 1
ATOM 1460 O O . GLY A 1 189 ? 23.037 -7.878 -15.919 1.00 94.69 189 GLY A O 1
ATOM 1461 N N . LEU A 1 190 ? 23.879 -7.650 -17.991 1.00 94.44 190 LEU A N 1
ATOM 1462 C CA . LEU A 1 190 ? 23.762 -6.192 -18.074 1.00 94.44 190 LEU A CA 1
ATOM 1463 C C . LEU A 1 190 ? 22.326 -5.660 -18.083 1.00 94.44 190 LEU A C 1
ATOM 1465 O O . LEU A 1 190 ? 22.098 -4.534 -17.638 1.00 94.44 190 LEU A O 1
ATOM 1469 N N . ARG A 1 191 ? 21.361 -6.416 -18.621 1.00 93.19 191 ARG A N 1
ATOM 1470 C CA . ARG A 1 191 ? 19.946 -6.004 -18.605 1.00 93.19 191 ARG A CA 1
ATOM 1471 C C . ARG A 1 191 ? 19.390 -5.992 -17.183 1.00 93.19 191 ARG A C 1
ATOM 1473 O O . ARG A 1 191 ? 18.522 -5.176 -16.891 1.00 93.19 191 ARG A O 1
ATOM 1480 N N . GLY A 1 192 ? 19.906 -6.861 -16.310 1.00 89.06 192 GLY A N 1
ATOM 1481 C CA . GLY A 1 192 ? 19.469 -6.967 -14.916 1.00 89.06 192 GLY A CA 1
ATOM 1482 C C . GLY A 1 192 ? 18.062 -7.546 -14.748 1.00 89.06 192 GLY A C 1
ATOM 1483 O O . GLY A 1 192 ? 17.515 -7.511 -13.651 1.00 89.06 192 GLY A O 1
ATOM 1484 N N . GLU A 1 193 ? 17.470 -8.072 -15.820 1.00 85.25 193 GLU A N 1
ATOM 1485 C CA . GLU A 1 193 ? 16.153 -8.710 -15.822 1.00 85.25 193 GLU A CA 1
ATOM 1486 C C . GLU A 1 193 ? 16.322 -10.193 -15.466 1.00 85.25 193 GLU A C 1
ATOM 1488 O O . GLU A 1 193 ? 16.238 -11.082 -16.313 1.00 85.25 193 GLU A O 1
ATOM 1493 N N . PHE A 1 194 ? 16.643 -10.463 -14.199 1.00 86.81 194 PHE A N 1
ATOM 1494 C CA . PHE A 1 194 ? 16.909 -11.824 -13.720 1.00 86.81 194 PHE A CA 1
ATOM 1495 C C . PHE A 1 194 ? 15.625 -12.642 -13.503 1.00 86.81 194 PHE A C 1
ATOM 1497 O O . PHE A 1 194 ? 15.647 -13.870 -13.585 1.00 86.81 194 PHE A O 1
ATOM 1504 N N . THR A 1 195 ? 14.493 -11.964 -13.306 1.00 78.19 195 THR A N 1
ATOM 1505 C CA . THR A 1 195 ? 13.159 -12.540 -13.096 1.00 78.19 195 THR A CA 1
ATOM 1506 C C . THR A 1 195 ? 12.212 -12.124 -14.227 1.00 78.19 195 THR A C 1
ATOM 1508 O O . THR A 1 195 ? 11.313 -11.303 -14.062 1.00 78.19 195 THR A O 1
ATOM 1511 N N . ILE A 1 196 ? 12.409 -12.680 -15.427 1.00 58.69 196 ILE A N 1
ATOM 1512 C CA . ILE A 1 196 ? 11.526 -12.394 -16.569 1.00 58.69 196 ILE A CA 1
ATOM 1513 C C . ILE A 1 196 ? 10.178 -13.106 -16.358 1.00 58.69 196 ILE A C 1
ATOM 1515 O O . ILE A 1 196 ? 10.039 -14.300 -16.614 1.00 58.69 196 ILE A O 1
ATOM 1519 N N . GLY A 1 197 ? 9.175 -12.351 -15.901 1.00 63.38 197 GLY A N 1
ATOM 1520 C CA . GLY A 1 197 ? 7.769 -12.761 -15.851 1.00 63.38 197 GLY A CA 1
ATOM 1521 C C . GLY A 1 197 ? 7.293 -13.404 -14.540 1.00 63.38 197 GLY A C 1
ATOM 1522 O O . GLY A 1 197 ? 8.059 -13.757 -13.649 1.00 63.38 197 GLY A O 1
ATOM 1523 N N . GLN A 1 198 ? 5.972 -13.586 -14.440 1.00 66.56 198 GLN A N 1
ATOM 1524 C CA . GLN A 1 198 ? 5.250 -14.228 -13.324 1.00 66.56 198 GLN A CA 1
ATOM 1525 C C . GLN A 1 198 ? 5.443 -15.763 -13.282 1.00 66.56 198 GLN A C 1
ATOM 1527 O O . GLN A 1 198 ? 4.544 -16.501 -12.884 1.00 66.56 198 GLN A O 1
ATOM 1532 N N . GLN A 1 199 ? 6.589 -16.289 -13.724 1.00 81.62 199 GLN A N 1
ATOM 1533 C CA . GLN A 1 199 ? 6.813 -17.735 -13.773 1.00 81.62 199 GLN A CA 1
ATOM 1534 C C . GLN A 1 199 ? 6.930 -18.299 -12.354 1.00 81.62 199 GLN A C 1
ATOM 1536 O O . GLN A 1 199 ? 7.771 -17.856 -11.578 1.00 81.62 199 GLN A O 1
ATOM 1541 N N . ASP A 1 200 ? 6.094 -19.265 -11.979 1.00 88.19 200 ASP A N 1
ATOM 1542 C CA . ASP A 1 200 ? 6.166 -19.886 -10.652 1.00 88.19 200 ASP A CA 1
ATOM 1543 C C . ASP A 1 200 ? 7.532 -20.570 -10.418 1.00 88.19 200 ASP A C 1
ATOM 1545 O O . ASP A 1 200 ? 8.129 -21.127 -11.342 1.00 88.19 200 ASP A O 1
ATOM 1549 N N . LEU A 1 201 ? 8.024 -20.555 -9.174 1.00 90.81 201 LEU A N 1
ATOM 1550 C CA . LEU A 1 201 ? 9.305 -21.161 -8.786 1.00 90.81 201 LEU A CA 1
ATOM 1551 C C . LEU A 1 201 ? 9.347 -22.653 -9.154 1.00 90.81 201 LEU A C 1
ATOM 1553 O O . LEU A 1 201 ? 10.375 -23.162 -9.597 1.00 90.81 201 LEU A O 1
ATOM 1557 N N . SER A 1 202 ? 8.213 -23.349 -9.025 1.00 89.00 202 SER A N 1
ATOM 1558 C CA . SER A 1 202 ? 8.085 -24.761 -9.401 1.00 89.00 202 SER A CA 1
ATOM 1559 C C . SER A 1 202 ? 8.244 -24.992 -10.914 1.00 89.00 202 SER A C 1
ATOM 1561 O O . SER A 1 202 ? 8.888 -25.959 -11.341 1.00 89.00 202 SER A O 1
ATOM 1563 N N . ALA A 1 203 ? 7.718 -24.075 -11.730 1.00 89.19 203 ALA A N 1
ATOM 1564 C CA . ALA A 1 203 ? 7.830 -24.111 -13.183 1.00 89.19 203 ALA A CA 1
ATOM 1565 C C . ALA A 1 203 ? 9.267 -23.812 -13.631 1.00 89.19 203 ALA A C 1
ATOM 1567 O O . ALA A 1 203 ? 9.812 -24.560 -14.442 1.00 89.19 203 ALA A O 1
ATOM 1568 N N . LEU A 1 204 ? 9.908 -22.797 -13.040 1.00 92.31 204 LEU A N 1
ATOM 1569 C CA . LEU A 1 204 ? 11.312 -22.467 -13.304 1.00 92.31 204 LEU A CA 1
ATOM 1570 C C . LEU A 1 204 ? 12.246 -23.624 -12.929 1.00 92.31 204 LEU A C 1
ATOM 1572 O O . LEU A 1 204 ? 13.148 -23.978 -13.684 1.00 92.31 204 LEU A O 1
ATOM 1576 N N . MET A 1 205 ? 12.009 -24.261 -11.779 1.00 92.81 205 MET A N 1
ATOM 1577 C CA . MET A 1 205 ? 12.779 -25.430 -11.354 1.00 92.81 205 MET A CA 1
ATOM 1578 C C . MET A 1 205 ? 12.677 -26.565 -12.383 1.00 92.81 205 MET A C 1
ATOM 1580 O O . MET A 1 205 ? 13.678 -27.204 -12.699 1.00 92.81 205 MET A O 1
ATOM 1584 N N . THR A 1 206 ? 11.478 -26.798 -12.925 1.00 90.19 206 THR A N 1
ATOM 1585 C CA . THR A 1 206 ? 11.242 -27.824 -13.950 1.00 90.19 206 THR A CA 1
ATOM 1586 C C . THR A 1 206 ? 11.967 -27.483 -15.251 1.00 90.19 206 THR A C 1
ATOM 1588 O O . THR A 1 206 ? 12.665 -28.341 -15.782 1.00 90.19 206 THR A O 1
ATOM 1591 N N . GLU A 1 207 ? 11.880 -26.236 -15.718 1.00 91.50 207 GLU A N 1
ATOM 1592 C CA . GLU A 1 207 ? 12.600 -25.738 -16.899 1.00 91.50 207 GLU A CA 1
ATOM 1593 C C . GLU A 1 207 ? 14.116 -25.950 -16.765 1.00 91.50 207 GLU A C 1
ATOM 1595 O O . GLU A 1 207 ? 14.734 -26.612 -17.602 1.00 91.50 207 GLU A O 1
ATOM 1600 N N . LEU A 1 208 ? 14.713 -25.478 -15.667 1.00 91.94 208 LEU A N 1
ATOM 1601 C CA . LEU A 1 208 ? 16.152 -25.603 -15.419 1.00 91.94 208 LEU A CA 1
ATOM 1602 C C . LEU A 1 208 ? 16.588 -27.069 -15.283 1.00 91.94 208 LEU A C 1
ATOM 1604 O O . LEU A 1 208 ? 17.647 -27.454 -15.779 1.00 91.94 208 LEU A O 1
ATOM 1608 N N . LEU A 1 209 ? 15.764 -27.918 -14.660 1.00 90.75 209 LEU A N 1
ATOM 1609 C CA . LEU A 1 209 ? 16.018 -29.358 -14.587 1.00 90.75 209 LEU A CA 1
ATOM 1610 C C . LEU A 1 209 ? 15.962 -30.026 -15.963 1.00 90.75 209 LEU A C 1
ATOM 1612 O O . LEU A 1 209 ? 16.788 -30.899 -16.228 1.00 90.75 209 LEU A O 1
ATOM 1616 N N . THR A 1 210 ? 15.025 -29.629 -16.827 1.00 86.62 210 THR A N 1
ATOM 1617 C CA . THR A 1 210 ? 14.941 -30.154 -18.196 1.00 86.62 210 THR A CA 1
ATOM 1618 C C . THR A 1 210 ? 16.127 -29.706 -19.045 1.00 86.62 210 THR A C 1
ATOM 1620 O O . THR A 1 210 ? 16.737 -30.550 -19.706 1.00 86.62 210 THR A O 1
ATOM 1623 N N . GLY A 1 211 ? 16.543 -28.440 -18.932 1.00 82.88 211 GLY A N 1
ATOM 1624 C CA . GLY A 1 211 ? 17.722 -27.907 -19.620 1.00 82.88 211 GLY A CA 1
ATOM 1625 C C . GLY A 1 211 ? 19.026 -28.594 -19.206 1.00 82.88 211 GLY A C 1
ATOM 1626 O O . GLY A 1 211 ? 19.897 -28.810 -20.037 1.00 82.88 211 GLY A O 1
ATOM 1627 N N . LEU A 1 212 ? 19.137 -29.046 -17.950 1.00 83.94 212 LEU A N 1
ATOM 1628 C CA . LEU A 1 212 ? 20.276 -29.848 -17.477 1.00 83.94 212 LEU A CA 1
ATOM 1629 C C . LEU A 1 212 ? 20.330 -31.272 -18.061 1.00 83.94 212 LEU A C 1
ATOM 1631 O O . LEU A 1 212 ? 21.345 -31.948 -17.898 1.00 83.94 212 LEU A O 1
ATOM 1635 N N . THR A 1 213 ? 19.235 -31.770 -18.646 1.00 75.31 213 THR A N 1
ATOM 1636 C CA . THR A 1 213 ? 19.155 -33.132 -19.214 1.00 75.31 213 THR A CA 1
ATOM 1637 C C . THR A 1 213 ? 19.266 -33.174 -20.732 1.00 75.31 213 THR A C 1
ATOM 1639 O O . THR A 1 213 ? 19.569 -34.230 -21.283 1.00 75.31 213 THR A O 1
ATOM 1642 N N . SER A 1 214 ? 19.040 -32.050 -21.410 1.00 61.12 214 SER A N 1
ATOM 1643 C CA . SER A 1 214 ? 19.327 -31.897 -22.831 1.00 61.12 214 SER A CA 1
ATOM 1644 C C . SER A 1 214 ? 20.769 -31.427 -23.006 1.00 61.12 214 SER A C 1
ATOM 1646 O O . SER A 1 214 ? 21.111 -30.355 -22.526 1.00 61.12 214 SER A O 1
ATOM 1648 N N . ASP A 1 215 ? 21.591 -32.159 -23.759 1.00 52.06 215 ASP A N 1
ATOM 1649 C CA . ASP A 1 215 ? 22.958 -31.752 -24.155 1.00 52.06 215 ASP A CA 1
ATOM 1650 C C . ASP A 1 215 ? 23.008 -30.462 -25.023 1.00 52.06 215 ASP A C 1
ATOM 1652 O O . ASP A 1 215 ? 24.043 -30.120 -25.593 1.00 52.06 215 ASP A O 1
ATOM 1656 N N . GLY A 1 216 ? 21.889 -29.742 -25.159 1.00 46.19 216 GLY A N 1
ATOM 1657 C CA . GLY A 1 216 ? 21.789 -28.474 -25.868 1.00 46.19 216 GLY A CA 1
ATOM 1658 C C . GLY A 1 216 ? 22.138 -27.320 -24.940 1.00 46.19 216 GLY A C 1
ATOM 1659 O O . GLY A 1 216 ? 21.488 -27.125 -23.915 1.00 46.19 216 GLY A O 1
ATOM 1660 N N . GLY A 1 217 ? 23.167 -26.560 -25.311 1.00 53.59 217 GLY A N 1
ATOM 1661 C CA . GLY A 1 217 ? 23.517 -25.306 -24.657 1.00 53.59 217 GLY A CA 1
ATOM 1662 C C . GLY A 1 217 ? 22.359 -24.299 -24.628 1.00 53.59 217 GLY A C 1
ATOM 1663 O O . GLY A 1 217 ? 21.290 -24.521 -25.188 1.00 53.59 217 GLY A O 1
ATOM 1664 N N . TRP A 1 218 ? 22.627 -23.183 -23.952 1.00 52.09 218 TRP A N 1
ATOM 1665 C CA . TRP A 1 218 ? 21.787 -22.009 -23.659 1.00 52.09 218 TRP A CA 1
ATOM 1666 C C . TRP A 1 218 ? 20.628 -21.678 -24.642 1.00 52.09 218 TRP A C 1
ATOM 1668 O O . TRP A 1 218 ? 19.562 -21.261 -24.188 1.00 52.09 218 TRP A O 1
ATOM 1678 N N . GLU A 1 219 ? 20.775 -21.951 -25.941 1.00 47.88 219 GLU A N 1
ATOM 1679 C CA . GLU A 1 219 ? 19.780 -21.740 -27.009 1.00 47.88 219 GLU A CA 1
ATOM 1680 C C . GLU A 1 219 ? 18.414 -22.428 -26.802 1.00 47.88 219 GLU A C 1
ATOM 1682 O O . GLU A 1 219 ? 17.416 -21.975 -27.354 1.00 47.88 219 GLU A O 1
ATOM 1687 N N . ALA A 1 220 ? 18.312 -23.490 -25.995 1.00 43.72 220 ALA A N 1
ATOM 1688 C CA . ALA A 1 220 ? 17.040 -24.206 -25.808 1.00 43.72 220 ALA A CA 1
ATOM 1689 C C . ALA A 1 220 ? 16.057 -23.542 -24.815 1.00 43.72 220 ALA A C 1
ATOM 1691 O O . ALA A 1 220 ? 14.967 -24.073 -24.601 1.00 43.72 220 ALA A O 1
ATOM 1692 N N . SER A 1 221 ? 16.432 -22.425 -24.174 1.00 48.09 221 SER A N 1
ATOM 1693 C CA . SER A 1 221 ? 15.722 -21.902 -22.991 1.00 48.09 221 SER A CA 1
ATOM 1694 C C . SER A 1 221 ? 15.353 -20.417 -23.023 1.00 48.09 221 SER A C 1
ATOM 1696 O O . SER A 1 221 ? 14.899 -19.896 -22.007 1.00 48.09 221 SER A O 1
ATOM 1698 N N . GLU A 1 222 ? 15.476 -19.727 -24.161 1.00 43.84 222 GLU A N 1
ATOM 1699 C CA . GLU A 1 222 ? 14.757 -18.459 -24.317 1.00 43.84 222 GLU A CA 1
ATOM 1700 C C . GLU A 1 222 ? 13.264 -18.760 -24.544 1.00 43.84 222 GLU A C 1
ATOM 1702 O O . GLU A 1 222 ? 12.910 -19.326 -25.584 1.00 43.84 222 GLU A O 1
ATOM 1707 N N . PRO A 1 223 ? 12.344 -18.373 -23.635 1.00 39.59 223 PRO A N 1
ATOM 1708 C CA . PRO A 1 223 ? 10.972 -18.157 -24.043 1.00 39.59 223 PRO A CA 1
ATOM 1709 C C . PRO A 1 223 ? 11.013 -16.958 -24.989 1.00 39.59 223 PRO A C 1
ATOM 1711 O O . PRO A 1 223 ? 11.094 -15.807 -24.560 1.00 39.59 223 PRO A O 1
ATOM 1714 N N . THR A 1 224 ? 11.002 -17.229 -26.290 1.00 39.12 224 THR A N 1
ATOM 1715 C CA . THR A 1 224 ? 10.746 -16.234 -27.328 1.00 39.12 224 THR A CA 1
ATOM 1716 C C . THR A 1 224 ? 9.333 -15.695 -27.117 1.00 39.12 224 THR A C 1
ATOM 1718 O O . THR A 1 224 ? 8.365 -16.101 -27.751 1.00 39.12 224 THR A O 1
ATOM 1721 N N . ALA A 1 225 ? 9.198 -14.738 -26.203 1.00 36.00 225 ALA A N 1
ATOM 1722 C CA . ALA A 1 225 ? 8.090 -13.803 -26.172 1.00 36.00 225 ALA A CA 1
ATOM 1723 C C . ALA A 1 225 ? 8.307 -12.763 -27.284 1.00 36.00 225 ALA A C 1
ATOM 1725 O O . ALA A 1 225 ? 8.461 -11.573 -27.030 1.00 36.00 225 ALA A O 1
ATOM 1726 N N . SER A 1 226 ? 8.357 -13.224 -28.534 1.00 36.16 226 SER A N 1
ATOM 1727 C CA . SER A 1 226 ? 8.182 -12.385 -29.715 1.00 36.16 226 SER A CA 1
ATOM 1728 C C . SER A 1 226 ? 7.785 -13.253 -30.907 1.00 36.16 226 SER A C 1
ATOM 1730 O O . SER A 1 226 ? 8.597 -14.046 -31.369 1.00 36.16 226 SER A O 1
ATOM 1732 N N . LEU A 1 227 ? 6.555 -13.027 -31.386 1.00 44.19 227 LEU A N 1
ATOM 1733 C CA . LEU A 1 227 ? 6.034 -13.334 -32.723 1.00 44.19 227 LEU A CA 1
ATOM 1734 C C . LEU A 1 227 ? 6.224 -14.775 -33.230 1.00 44.19 227 LEU A C 1
ATOM 1736 O O . LEU A 1 227 ? 7.296 -15.106 -33.712 1.00 44.19 227 LEU A O 1
ATOM 1740 N N . ASP A 1 228 ? 5.155 -15.580 -33.219 1.00 34.75 228 ASP A N 1
ATOM 1741 C CA . ASP A 1 228 ? 4.519 -16.133 -34.435 1.00 34.75 228 ASP A CA 1
ATOM 1742 C C . ASP A 1 228 ? 3.546 -17.273 -34.060 1.00 34.75 228 ASP A C 1
ATOM 1744 O O . ASP A 1 228 ? 3.971 -18.370 -33.703 1.00 34.75 228 ASP A O 1
ATOM 1748 N N . GLN A 1 229 ? 2.234 -17.013 -34.112 1.00 32.66 229 GLN A N 1
ATOM 1749 C CA . GLN A 1 229 ? 1.205 -18.023 -34.405 1.00 32.66 229 GLN A CA 1
ATOM 1750 C C . GLN A 1 229 ? -0.143 -17.330 -34.644 1.00 32.66 229 GLN A C 1
ATOM 1752 O O . GLN A 1 229 ? -0.934 -17.133 -33.721 1.00 32.66 229 GLN A O 1
ATOM 1757 N N . GLY A 1 230 ? -0.392 -16.966 -35.907 1.00 29.95 230 GLY A N 1
ATOM 1758 C CA . GLY A 1 230 ? -1.738 -16.648 -36.390 1.00 29.95 230 GLY A CA 1
ATOM 1759 C C . GLY A 1 230 ? -1.853 -15.691 -37.582 1.00 29.95 230 GLY A C 1
ATOM 1760 O O . GLY A 1 230 ? -2.604 -14.735 -37.462 1.00 29.95 230 GLY A O 1
ATOM 1761 N N . ASP A 1 231 ? -1.101 -15.869 -38.675 1.00 28.48 231 ASP A N 1
ATOM 1762 C CA . ASP A 1 231 ? -1.641 -16.216 -40.015 1.00 28.48 231 ASP A CA 1
ATOM 1763 C C . ASP A 1 231 ? -0.568 -16.070 -41.122 1.00 28.48 231 ASP A C 1
ATOM 1765 O O . ASP A 1 231 ? 0.218 -15.119 -41.096 1.00 28.48 231 ASP A O 1
ATOM 1769 N N . PRO A 1 232 ? -0.517 -16.985 -42.111 1.00 42.81 232 PRO A N 1
ATOM 1770 C CA . PRO A 1 232 ? 0.400 -16.909 -43.238 1.00 42.81 232 PRO A CA 1
ATOM 1771 C C . PRO A 1 232 ? -0.216 -16.193 -44.455 1.00 42.81 232 PRO A C 1
ATOM 1773 O O . PRO A 1 232 ? -1.425 -16.179 -44.654 1.00 42.81 232 PRO A O 1
ATOM 1776 N N . GLU A 1 233 ? 0.683 -15.744 -45.333 1.00 32.09 233 GLU A N 1
ATOM 1777 C CA . GLU A 1 233 ? 0.505 -15.425 -46.760 1.00 32.09 233 GLU A CA 1
ATOM 1778 C C . GLU A 1 233 ? 0.421 -13.944 -47.187 1.00 32.09 233 GLU A C 1
ATOM 1780 O O . GLU A 1 233 ? -0.508 -13.198 -46.894 1.00 32.09 233 GLU A O 1
ATOM 1785 N N . THR A 1 234 ? 1.370 -13.625 -48.082 1.00 28.70 234 THR A N 1
ATOM 1786 C CA . THR A 1 234 ? 1.477 -12.482 -49.014 1.00 28.70 234 THR A CA 1
ATOM 1787 C C . THR A 1 234 ? 2.087 -11.192 -48.430 1.00 28.70 234 THR A C 1
ATOM 1789 O O . THR A 1 234 ? 1.679 -10.709 -47.391 1.00 28.70 234 THR A O 1
ATOM 1792 N N . ALA A 1 235 ? 3.096 -10.542 -49.016 1.00 29.72 235 ALA A N 1
ATOM 1793 C CA . ALA A 1 235 ? 3.732 -10.695 -50.316 1.00 29.72 235 ALA A CA 1
ATOM 1794 C C . ALA A 1 235 ? 5.163 -10.131 -50.297 1.00 29.72 235 ALA A C 1
ATOM 1796 O O . ALA A 1 235 ? 5.440 -9.065 -49.746 1.00 29.72 235 ALA A O 1
ATOM 1797 N N . GLU A 1 236 ? 6.046 -10.832 -51.002 1.00 30.84 236 GLU A N 1
ATOM 1798 C CA . GLU A 1 236 ? 7.264 -10.286 -51.584 1.00 30.84 236 GLU A CA 1
ATOM 1799 C C . GLU A 1 236 ? 6.923 -9.122 -52.531 1.00 30.84 236 GLU A C 1
ATOM 1801 O O . GLU A 1 236 ? 6.002 -9.221 -53.341 1.00 30.84 236 GLU A O 1
ATOM 1806 N N . ALA A 1 237 ? 7.707 -8.044 -52.508 1.00 28.72 237 ALA A N 1
ATOM 1807 C CA . ALA A 1 237 ? 7.695 -7.064 -53.592 1.00 28.72 237 ALA A CA 1
ATOM 1808 C C . ALA A 1 237 ? 9.084 -6.452 -53.804 1.00 28.72 237 ALA A C 1
ATOM 1810 O O . ALA A 1 237 ? 9.370 -5.313 -53.438 1.00 28.72 237 ALA A O 1
ATOM 1811 N N . SER A 1 238 ? 9.952 -7.216 -54.470 1.00 29.45 238 SER A N 1
ATOM 1812 C CA . SER A 1 238 ? 10.992 -6.633 -55.316 1.00 29.45 238 SER A CA 1
ATOM 1813 C C . SER A 1 238 ? 10.416 -6.318 -56.699 1.00 29.45 238 SER A C 1
ATOM 1815 O O . SER A 1 238 ? 9.859 -7.189 -57.353 1.00 29.45 238 SER A O 1
ATOM 1817 N N . LYS A 1 239 ? 10.633 -5.073 -57.144 1.00 31.20 239 LYS A N 1
ATOM 1818 C CA . LYS A 1 239 ? 10.843 -4.627 -58.537 1.00 31.20 239 LYS A CA 1
ATOM 1819 C C . LYS A 1 239 ? 10.014 -5.301 -59.645 1.00 31.20 239 LYS A C 1
ATOM 1821 O O . LYS A 1 239 ? 10.417 -6.334 -60.162 1.00 31.20 239 LYS A O 1
ATOM 1826 N N . LEU A 1 240 ? 9.062 -4.554 -60.211 1.00 29.31 240 LEU A N 1
ATOM 1827 C CA . LEU A 1 240 ? 8.825 -4.526 -61.661 1.00 29.31 240 LEU A CA 1
ATOM 1828 C C . LEU A 1 240 ? 8.365 -3.128 -62.106 1.00 29.31 240 LEU A C 1
ATOM 1830 O O . LEU A 1 240 ? 7.651 -2.419 -61.405 1.00 29.31 240 LEU A O 1
ATOM 1834 N N . MET A 1 241 ? 8.875 -2.722 -63.264 1.00 29.30 241 MET A N 1
ATOM 1835 C CA . MET A 1 241 ? 8.781 -1.397 -63.868 1.00 29.30 241 MET A CA 1
ATOM 1836 C C . MET A 1 241 ? 7.533 -1.207 -64.755 1.00 29.30 241 MET A C 1
ATOM 1838 O O . MET A 1 241 ? 7.105 -2.139 -65.422 1.00 29.30 241 MET A O 1
ATOM 1842 N N . HIS A 1 242 ? 7.151 0.073 -64.892 1.00 30.00 242 HIS A N 1
ATOM 1843 C CA . HIS A 1 242 ? 6.632 0.764 -66.093 1.00 30.00 242 HIS A CA 1
ATOM 1844 C C . HIS A 1 242 ? 5.156 0.622 -66.510 1.00 30.00 242 HIS A C 1
ATOM 1846 O O . HIS A 1 242 ? 4.716 -0.424 -66.969 1.00 30.00 242 HIS A O 1
ATOM 1852 N N . GLY A 1 243 ? 4.481 1.785 -66.581 1.00 29.17 243 GLY A N 1
ATOM 1853 C CA . GLY A 1 243 ? 3.538 2.070 -67.668 1.00 29.17 243 GLY A CA 1
ATOM 1854 C C . GLY A 1 243 ? 2.331 2.960 -67.357 1.00 29.17 243 GLY A C 1
ATOM 1855 O O . GLY A 1 243 ? 1.219 2.464 -67.455 1.00 29.17 243 GLY A O 1
ATOM 1856 N N . TRP A 1 244 ? 2.500 4.267 -67.100 1.00 26.83 244 TRP A N 1
ATOM 1857 C CA . TRP A 1 244 ? 1.530 5.264 -67.600 1.00 26.83 244 TRP A CA 1
ATOM 1858 C C . TRP A 1 244 ? 2.092 6.695 -67.600 1.00 26.83 244 TRP A C 1
ATOM 1860 O O . TRP A 1 244 ? 2.556 7.200 -66.582 1.00 26.83 244 TRP A O 1
ATOM 1870 N N . SER A 1 245 ? 2.050 7.348 -68.762 1.00 30.34 245 SER A N 1
ATOM 1871 C CA . SER A 1 245 ? 2.279 8.786 -68.953 1.00 30.34 245 SER A CA 1
ATOM 1872 C C . SER A 1 245 ? 0.964 9.567 -68.829 1.00 30.34 245 SER A C 1
ATOM 1874 O O . SER A 1 245 ? -0.076 9.056 -69.246 1.00 30.34 245 SER A O 1
ATOM 1876 N N . PRO A 1 246 ? 1.021 10.845 -68.419 1.00 35.69 246 PRO A N 1
ATOM 1877 C CA . PRO A 1 246 ? 0.483 11.882 -69.299 1.00 35.69 246 PRO A CA 1
ATOM 1878 C C . PRO A 1 246 ? 1.436 13.074 -69.475 1.00 35.69 246 PRO A C 1
ATOM 1880 O O . PRO A 1 246 ? 2.124 13.519 -68.559 1.00 35.69 246 PRO A O 1
ATOM 1883 N N . GLN A 1 247 ? 1.468 13.575 -70.709 1.00 34.19 247 GLN A N 1
ATOM 1884 C CA . GLN A 1 247 ? 2.144 14.797 -71.131 1.00 34.19 247 GLN A CA 1
ATOM 1885 C C . GLN A 1 247 ? 1.379 16.055 -70.688 1.00 34.19 247 GLN A C 1
ATOM 1887 O O . GLN A 1 247 ? 0.159 16.096 -70.778 1.00 34.19 247 GLN A O 1
ATOM 1892 N N . GLN A 1 248 ? 2.167 17.087 -70.361 1.00 35.12 248 GLN A N 1
ATOM 1893 C CA . GLN A 1 248 ? 1.950 18.527 -70.583 1.00 35.12 248 GLN A CA 1
ATOM 1894 C C . GLN A 1 248 ? 0.724 19.223 -69.964 1.00 35.12 248 GLN A C 1
ATOM 1896 O O . GLN A 1 248 ? -0.404 19.066 -70.414 1.00 35.12 248 GLN A O 1
ATOM 1901 N N . GLY A 1 249 ? 1.009 20.160 -69.052 1.00 31.39 249 GLY A N 1
ATOM 1902 C CA . GLY A 1 249 ? 0.073 21.213 -68.654 1.00 31.39 249 GLY A CA 1
ATOM 1903 C C . GLY A 1 249 ? 0.545 22.038 -67.457 1.00 31.39 249 GLY A C 1
ATOM 1904 O O . GLY A 1 249 ? 0.108 21.788 -66.351 1.00 31.39 249 GLY A O 1
ATOM 1905 N N . GLU A 1 250 ? 1.432 22.998 -67.728 1.00 30.84 250 GLU A N 1
ATOM 1906 C CA . GLU A 1 250 ? 1.578 24.306 -67.059 1.00 30.84 250 GLU A CA 1
ATOM 1907 C C . GLU A 1 250 ? 1.917 24.438 -65.554 1.00 30.84 250 GLU A C 1
ATOM 1909 O O . GLU A 1 250 ? 1.406 23.788 -64.652 1.00 30.84 250 GLU A O 1
ATOM 1914 N N . ARG A 1 251 ? 2.838 25.382 -65.321 1.00 37.72 251 ARG A N 1
ATOM 1915 C CA . ARG A 1 251 ? 3.304 25.916 -64.039 1.00 37.72 251 ARG A CA 1
ATOM 1916 C C . ARG A 1 251 ? 2.170 26.599 -63.268 1.00 37.72 251 ARG A C 1
ATOM 1918 O O . ARG A 1 251 ? 1.465 27.413 -63.855 1.00 37.72 251 ARG A O 1
ATOM 1925 N N . GLY A 1 252 ? 2.156 26.431 -61.947 1.00 34.41 252 GLY A N 1
ATOM 1926 C CA . GLY A 1 252 ? 1.509 27.374 -61.031 1.00 34.41 252 GLY A CA 1
ATOM 1927 C C . GLY A 1 252 ? 0.980 26.722 -59.758 1.00 34.41 252 GLY A C 1
ATOM 1928 O O . GLY A 1 252 ? 0.002 25.994 -59.812 1.00 34.41 252 GLY A O 1
ATOM 1929 N N . ASP A 1 253 ? 1.633 27.038 -58.639 1.00 40.12 253 ASP A N 1
ATOM 1930 C CA . ASP A 1 253 ? 1.091 27.086 -57.275 1.00 40.12 253 ASP A CA 1
ATOM 1931 C C . ASP A 1 253 ? 0.422 25.838 -56.670 1.00 40.12 253 ASP A C 1
ATOM 1933 O O . ASP A 1 253 ? -0.785 25.640 -56.776 1.00 40.12 253 ASP A O 1
ATOM 1937 N N . ALA A 1 254 ? 1.188 25.090 -55.862 1.00 32.88 254 ALA A N 1
ATOM 1938 C CA . ALA A 1 254 ? 0.639 24.332 -54.732 1.00 32.88 254 ALA A CA 1
ATOM 1939 C C . ALA A 1 254 ? 1.707 23.997 -53.668 1.00 32.88 254 ALA A C 1
ATOM 1941 O O . ALA A 1 254 ? 2.347 22.952 -53.707 1.00 32.88 254 ALA A O 1
ATOM 1942 N N . PHE A 1 255 ? 1.846 24.874 -52.674 1.00 32.94 255 PHE A N 1
ATOM 1943 C CA . PHE A 1 255 ? 1.992 24.461 -51.272 1.00 32.94 255 PHE A CA 1
ATOM 1944 C C . PHE A 1 255 ? 1.146 25.429 -50.430 1.00 32.94 255 PHE A C 1
ATOM 1946 O O . PHE A 1 255 ? 1.648 26.462 -49.981 1.00 32.94 255 PHE A O 1
ATOM 1953 N N . PRO A 1 256 ? -0.166 25.184 -50.266 1.00 41.56 256 PRO A N 1
ATOM 1954 C CA . PRO A 1 256 ? -0.977 25.961 -49.351 1.00 41.56 256 PRO A CA 1
ATOM 1955 C C . PRO A 1 256 ? -0.954 25.328 -47.953 1.00 41.56 256 PRO A C 1
ATOM 1957 O O . PRO A 1 256 ? -1.255 24.153 -47.770 1.00 41.56 256 PRO A O 1
ATOM 1960 N N . SER A 1 257 ? -0.649 26.179 -46.973 1.00 42.12 257 SER A N 1
ATOM 1961 C CA . SER A 1 257 ? -1.155 26.139 -45.595 1.00 42.12 257 SER A CA 1
ATOM 1962 C C . SER A 1 257 ? -0.827 24.925 -44.718 1.00 42.12 257 SER A C 1
ATOM 1964 O O . SER A 1 257 ? -1.714 24.193 -44.293 1.00 42.12 257 SER A O 1
ATOM 1966 N N . LEU A 1 258 ? 0.424 24.834 -44.284 1.00 40.44 258 LEU A N 1
ATOM 1967 C CA . LEU A 1 258 ? 0.743 24.535 -42.885 1.00 40.44 258 LEU A CA 1
ATOM 1968 C C . LEU A 1 258 ? 1.607 25.711 -42.408 1.00 40.44 258 LEU A C 1
ATOM 1970 O O . LEU A 1 258 ? 2.383 26.234 -43.197 1.00 40.44 258 LEU A O 1
ATOM 1974 N N . PHE A 1 259 ? 1.422 26.183 -41.175 1.00 44.88 259 PHE A N 1
ATOM 1975 C CA . PHE A 1 259 ? 2.009 27.416 -40.602 1.00 44.88 259 PHE A CA 1
ATOM 1976 C C . PHE A 1 259 ? 1.274 28.733 -40.909 1.00 44.88 259 PHE A C 1
ATOM 1978 O O . PHE A 1 259 ? 1.848 29.715 -41.379 1.00 44.88 259 PHE A O 1
ATOM 1985 N N . ARG A 1 260 ? -0.007 28.795 -40.532 1.00 36.50 260 ARG A N 1
ATOM 1986 C CA . ARG A 1 260 ? -0.608 30.034 -40.013 1.00 36.50 260 ARG A CA 1
ATOM 1987 C C . ARG A 1 260 ? -1.451 29.718 -38.781 1.00 36.50 260 ARG A C 1
ATOM 1989 O O . ARG A 1 260 ? -2.622 29.391 -38.909 1.00 36.50 260 ARG A O 1
ATOM 1996 N N . PHE A 1 261 ? -0.850 29.849 -37.602 1.00 32.50 261 PHE A N 1
ATOM 1997 C CA . PHE A 1 261 ? -1.582 30.252 -36.406 1.00 32.50 261 PHE A CA 1
ATOM 1998 C C . PHE A 1 261 ? -1.137 31.674 -36.077 1.00 32.50 261 PHE A C 1
ATOM 2000 O O . PHE A 1 261 ? -0.064 31.902 -35.528 1.00 32.50 261 PHE A O 1
ATOM 2007 N N . SER A 1 262 ? -1.960 32.624 -36.508 1.00 33.44 262 SER A N 1
ATOM 2008 C CA . SER A 1 262 ? -2.010 33.976 -35.967 1.00 33.44 262 SER A CA 1
ATOM 2009 C C . SER A 1 262 ? -3.174 33.985 -34.984 1.00 33.44 262 SER A C 1
ATOM 2011 O O . SER A 1 262 ? -4.295 33.663 -35.377 1.00 33.44 262 SER A O 1
ATOM 2013 N N . GLY A 1 263 ? -2.916 34.337 -33.732 1.00 31.61 263 GLY A N 1
ATOM 2014 C CA . GLY A 1 263 ? -3.946 34.454 -32.709 1.00 31.61 263 GLY A CA 1
ATOM 2015 C C . GLY A 1 263 ? -3.318 34.631 -31.340 1.00 31.61 263 GLY A C 1
ATOM 2016 O O . GLY A 1 263 ? -3.156 33.654 -30.619 1.00 31.61 263 GLY A O 1
ATOM 2017 N N . ASP A 1 264 ? -2.926 35.873 -31.057 1.00 34.06 264 ASP A N 1
ATOM 2018 C CA . ASP A 1 264 ? -2.620 36.395 -29.726 1.00 34.06 264 ASP A CA 1
ATOM 2019 C C . ASP A 1 264 ? -3.658 35.931 -28.695 1.00 34.06 264 ASP A C 1
ATOM 2021 O O . ASP A 1 264 ? -4.852 36.144 -28.889 1.00 34.06 264 ASP A O 1
ATOM 2025 N N . ASP A 1 265 ? -3.185 35.382 -27.579 1.00 35.59 265 ASP A N 1
ATOM 2026 C CA . ASP A 1 265 ? -3.607 35.872 -26.2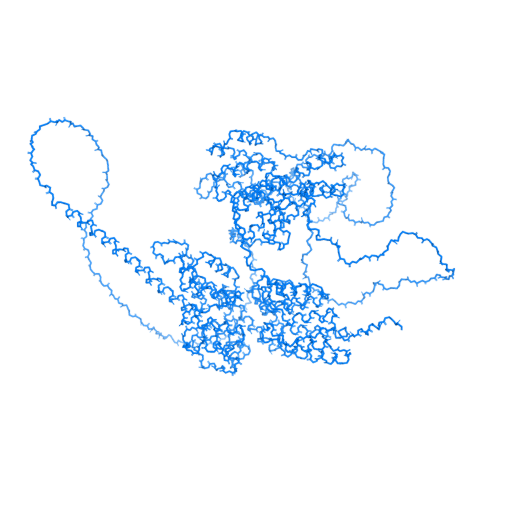70 1.00 35.59 265 ASP A CA 1
ATOM 2027 C C . ASP A 1 265 ? -2.492 35.613 -25.251 1.00 35.59 265 ASP A C 1
ATOM 2029 O O . ASP A 1 265 ? -2.136 34.491 -24.891 1.00 35.59 265 ASP A O 1
ATOM 2033 N N . THR A 1 266 ? -1.907 36.722 -24.824 1.00 39.56 266 THR A N 1
ATOM 2034 C CA . THR A 1 266 ? -0.934 36.861 -23.751 1.00 39.56 266 THR A CA 1
ATOM 2035 C C . THR A 1 266 ? -1.544 36.508 -22.395 1.00 39.56 266 THR A C 1
ATOM 2037 O O . THR A 1 266 ? -2.440 37.206 -21.924 1.00 39.56 266 THR A O 1
ATOM 2040 N N . ALA A 1 267 ? -0.971 35.525 -21.702 1.00 37.53 267 ALA A N 1
ATOM 2041 C CA . ALA A 1 267 ? -0.910 35.509 -20.243 1.00 37.53 267 ALA A CA 1
ATOM 2042 C C . ALA A 1 267 ? 0.372 34.791 -19.801 1.00 37.53 267 ALA A C 1
ATOM 2044 O O . ALA A 1 267 ? 0.502 33.574 -19.900 1.00 37.53 267 ALA A O 1
ATOM 2045 N N . LEU A 1 268 ? 1.327 35.605 -19.358 1.00 45.12 268 LEU A N 1
ATOM 2046 C CA . LEU A 1 268 ? 2.568 35.220 -18.702 1.00 45.12 268 LEU A CA 1
ATOM 2047 C C . LEU A 1 268 ? 2.274 34.583 -17.338 1.00 45.12 268 LEU A C 1
ATOM 2049 O O . LEU A 1 268 ? 1.661 35.223 -16.485 1.00 45.12 268 LEU A O 1
ATOM 2053 N N . SER A 1 269 ? 2.806 33.388 -17.107 1.00 36.22 269 SER A N 1
ATOM 2054 C CA . SER A 1 269 ? 3.406 33.021 -15.823 1.00 36.22 269 SER A CA 1
ATOM 2055 C C . SER A 1 269 ? 4.425 31.912 -16.068 1.00 36.22 269 SER A C 1
ATOM 2057 O O . SER A 1 269 ? 4.057 30.832 -16.533 1.00 36.22 269 SER A O 1
ATOM 2059 N N . ASP A 1 270 ? 5.687 32.241 -15.796 1.00 45.34 270 ASP A N 1
ATOM 2060 C CA . ASP A 1 270 ? 6.806 31.315 -15.638 1.00 45.34 270 ASP A CA 1
ATOM 2061 C C . ASP A 1 270 ? 6.428 30.150 -14.719 1.00 45.34 270 ASP A C 1
ATOM 2063 O O . ASP A 1 270 ? 5.926 30.375 -13.623 1.00 45.34 270 ASP A O 1
ATOM 2067 N N . ASP A 1 271 ? 6.711 28.938 -15.183 1.00 35.31 271 ASP A N 1
ATOM 2068 C CA . ASP A 1 271 ? 7.147 27.795 -14.377 1.00 35.31 271 ASP A CA 1
ATOM 2069 C C . ASP A 1 271 ? 7.931 26.901 -15.351 1.00 35.31 271 ASP A C 1
ATOM 2071 O O . ASP A 1 271 ? 7.395 26.003 -16.006 1.00 35.31 271 ASP A O 1
ATOM 2075 N N . ILE A 1 272 ? 9.201 27.263 -15.539 1.00 42.09 272 ILE A N 1
ATOM 2076 C CA . ILE A 1 272 ? 10.227 26.393 -16.110 1.00 42.09 272 ILE A CA 1
ATOM 2077 C C . ILE A 1 272 ? 10.669 25.493 -14.962 1.00 42.09 272 ILE A C 1
ATOM 2079 O O . ILE A 1 272 ? 11.183 26.027 -13.988 1.00 42.09 272 ILE A O 1
ATOM 2083 N N . ASP A 1 273 ? 10.461 24.181 -15.079 1.00 35.53 273 ASP A N 1
ATOM 2084 C CA . ASP A 1 273 ? 11.393 23.177 -14.559 1.00 35.53 273 ASP A CA 1
ATOM 2085 C C . ASP A 1 273 ? 11.125 21.783 -15.167 1.00 35.53 273 ASP A C 1
ATOM 2087 O O . ASP A 1 273 ? 9.981 21.380 -15.397 1.00 35.53 273 ASP A O 1
ATOM 2091 N N . ASP A 1 274 ? 12.247 21.091 -15.393 1.00 35.09 274 ASP A N 1
ATOM 2092 C CA . ASP A 1 274 ? 12.464 19.667 -15.688 1.00 35.09 274 ASP A CA 1
ATOM 2093 C C . ASP A 1 274 ? 12.357 19.142 -17.135 1.00 35.09 274 ASP A C 1
ATOM 2095 O O . ASP A 1 274 ? 11.638 18.185 -17.422 1.00 35.09 274 ASP A O 1
ATOM 2099 N N . ASP A 1 275 ? 13.220 19.664 -18.018 1.00 29.28 275 ASP A N 1
ATOM 2100 C CA . ASP A 1 275 ? 13.855 18.853 -19.072 1.00 29.28 275 ASP A CA 1
ATOM 2101 C C . ASP A 1 275 ? 15.250 18.409 -18.586 1.00 29.28 275 ASP A C 1
ATOM 2103 O O . ASP A 1 275 ? 16.191 19.199 -18.486 1.00 29.28 275 ASP A O 1
ATOM 2107 N N . VAL A 1 276 ? 15.390 17.120 -18.263 1.00 31.12 276 VAL A N 1
ATOM 2108 C CA . VAL A 1 276 ? 16.647 16.500 -17.817 1.00 31.12 276 VAL A CA 1
ATOM 2109 C C . VAL A 1 276 ? 17.581 16.308 -19.016 1.00 31.12 276 VAL A C 1
ATOM 2111 O O . VAL A 1 276 ? 17.590 15.268 -19.673 1.00 31.12 276 VAL A O 1
ATOM 2114 N N . THR A 1 277 ? 18.429 17.297 -19.290 1.00 30.00 277 THR A N 1
ATOM 2115 C CA . THR A 1 277 ? 19.693 17.066 -20.000 1.00 30.00 277 THR A CA 1
ATOM 2116 C C . THR A 1 277 ? 20.670 16.380 -19.048 1.00 30.00 277 THR A C 1
ATOM 2118 O O . THR A 1 277 ? 21.274 17.034 -18.199 1.00 30.00 277 THR A O 1
ATOM 2121 N N . MET A 1 278 ? 20.847 15.062 -19.185 1.00 28.30 278 MET A N 1
ATOM 2122 C CA . MET A 1 278 ? 21.968 14.368 -18.548 1.00 28.30 278 MET A CA 1
ATOM 2123 C C . MET A 1 278 ? 23.283 14.896 -19.126 1.00 28.30 278 MET A C 1
ATOM 2125 O O . MET A 1 278 ? 23.617 14.667 -20.289 1.00 28.30 278 MET A O 1
ATOM 2129 N N . ALA A 1 279 ? 24.023 15.617 -18.289 1.00 27.44 279 ALA A N 1
ATOM 2130 C CA . ALA A 1 279 ? 25.394 16.000 -18.552 1.00 27.44 279 ALA A CA 1
ATOM 2131 C C . ALA A 1 279 ? 26.290 14.754 -18.518 1.00 27.44 279 ALA A C 1
ATOM 2133 O O . ALA A 1 279 ? 26.344 14.021 -17.533 1.00 27.44 279 ALA A O 1
ATOM 2134 N N . ALA A 1 280 ? 27.017 14.541 -19.608 1.00 32.75 280 ALA A N 1
ATOM 2135 C CA . ALA A 1 280 ? 28.130 13.617 -19.668 1.00 32.75 280 ALA A CA 1
ATOM 2136 C C . ALA A 1 280 ? 29.334 14.214 -18.928 1.00 32.75 280 ALA A C 1
ATOM 2138 O O . ALA A 1 280 ? 29.905 15.188 -19.408 1.00 32.75 280 ALA A O 1
ATOM 2139 N N . VAL A 1 281 ? 29.759 13.602 -17.821 1.00 31.16 281 VAL A N 1
ATOM 2140 C CA . VAL A 1 281 ? 31.151 13.636 -17.348 1.00 31.16 281 VAL A CA 1
ATOM 2141 C C . VAL A 1 281 ? 31.418 12.345 -16.581 1.00 31.16 281 VAL A C 1
ATOM 2143 O O . VAL A 1 281 ? 30.762 12.099 -15.581 1.00 31.16 281 VAL A O 1
ATOM 2146 N N . MET A 1 282 ? 32.379 11.551 -17.059 1.00 32.22 282 MET A N 1
ATOM 2147 C CA . MET A 1 282 ? 33.394 10.828 -16.273 1.00 32.22 282 MET A CA 1
ATOM 2148 C C . MET A 1 282 ? 34.335 10.132 -17.270 1.00 32.22 282 MET A C 1
ATOM 2150 O O . MET A 1 282 ? 34.259 8.933 -17.514 1.00 32.22 282 MET A O 1
ATOM 2154 N N . ALA A 1 283 ? 35.205 10.926 -17.900 1.00 35.00 283 ALA A N 1
ATOM 2155 C CA . ALA A 1 283 ? 36.521 10.426 -18.287 1.00 35.00 283 ALA A CA 1
ATOM 2156 C C . ALA A 1 283 ? 37.397 10.498 -17.029 1.00 35.00 283 ALA A C 1
ATOM 2158 O O . ALA A 1 283 ? 37.304 11.472 -16.275 1.00 35.00 283 ALA A O 1
ATOM 2159 N N . SER A 1 284 ? 38.204 9.471 -16.766 1.00 35.94 284 SER A N 1
ATOM 2160 C CA . SER A 1 284 ? 39.077 9.458 -15.593 1.00 35.94 284 SER A CA 1
ATOM 2161 C C . SER A 1 284 ? 40.122 10.575 -15.691 1.00 35.94 284 SER A C 1
ATOM 2163 O O . SER A 1 284 ? 40.586 10.939 -16.771 1.00 35.94 284 SER A O 1
ATOM 2165 N N . GLN A 1 285 ? 40.504 11.134 -14.543 1.00 40.75 285 GLN A N 1
ATOM 2166 C CA . GLN A 1 285 ? 41.398 12.293 -14.451 1.00 40.75 285 GLN A CA 1
ATOM 2167 C C . GLN A 1 285 ? 42.820 12.017 -14.991 1.00 40.75 285 GLN A C 1
ATOM 2169 O O . GLN A 1 285 ? 43.539 12.967 -15.279 1.00 40.75 285 GLN A O 1
ATOM 2174 N N . GLU A 1 286 ? 43.205 10.747 -15.191 1.00 46.28 286 GLU A N 1
ATOM 2175 C CA . GLU A 1 286 ? 44.451 10.335 -15.868 1.00 46.28 286 GLU A CA 1
ATOM 2176 C C . GLU A 1 286 ? 44.334 10.313 -17.409 1.00 46.28 286 GLU A C 1
ATOM 2178 O O . GLU A 1 286 ? 45.336 10.531 -18.083 1.00 46.28 286 GLU A O 1
ATOM 2183 N N . GLU A 1 287 ? 43.136 10.159 -17.999 1.00 42.47 287 GLU A N 1
ATOM 2184 C CA . GLU A 1 287 ? 42.931 10.207 -19.468 1.00 42.47 287 GLU A CA 1
ATOM 2185 C C . GLU A 1 287 ? 43.089 11.640 -20.033 1.00 42.47 287 GLU A C 1
ATOM 2187 O O . GLU A 1 287 ? 43.207 11.843 -21.240 1.00 42.47 287 GLU A O 1
ATOM 2192 N N . LEU A 1 288 ? 43.135 12.640 -19.144 1.00 41.72 288 LEU A N 1
ATOM 2193 C CA . LEU A 1 288 ? 43.383 14.058 -19.433 1.00 41.72 288 LEU A CA 1
ATOM 2194 C C . LEU A 1 288 ? 44.859 14.477 -19.276 1.00 41.72 288 LEU A C 1
ATOM 2196 O O . LEU A 1 288 ? 45.175 15.639 -19.536 1.00 41.72 288 LEU A O 1
ATOM 2200 N N . VAL A 1 289 ? 45.752 13.579 -18.836 1.00 40.47 289 VAL A N 1
ATOM 2201 C CA . VAL A 1 289 ? 47.151 13.925 -18.502 1.00 40.47 289 VAL A CA 1
ATOM 2202 C C . VAL A 1 289 ? 48.142 13.635 -19.636 1.00 40.47 289 VAL A C 1
ATOM 2204 O O . VAL A 1 289 ? 49.220 14.226 -19.634 1.00 40.47 289 VAL A O 1
ATOM 2207 N N . ASP A 1 290 ? 47.776 12.851 -20.654 1.00 35.56 290 ASP A N 1
ATOM 2208 C CA . ASP A 1 290 ? 48.614 12.669 -21.849 1.00 35.56 290 ASP A CA 1
ATOM 2209 C C . ASP A 1 290 ? 48.146 13.579 -23.002 1.00 35.56 290 ASP A C 1
ATOM 2211 O O . ASP A 1 290 ? 47.140 13.289 -23.658 1.00 35.56 290 ASP A O 1
ATOM 2215 N N . PRO A 1 291 ? 48.846 14.692 -23.305 1.00 37.44 291 PRO A N 1
ATOM 2216 C CA . PRO A 1 291 ? 48.638 15.372 -24.574 1.00 37.44 291 PRO A CA 1
ATOM 2217 C C . PRO A 1 291 ? 49.093 14.437 -25.707 1.00 37.44 291 PRO A C 1
ATOM 2219 O O . PRO A 1 291 ? 50.177 13.858 -25.607 1.00 37.44 291 PRO A O 1
ATOM 2222 N N . PRO A 1 292 ? 48.333 14.298 -26.811 1.00 36.66 292 PRO A N 1
ATOM 2223 C CA . PRO A 1 292 ? 48.819 13.557 -27.964 1.00 36.66 292 PRO A CA 1
ATOM 2224 C C . PRO A 1 292 ? 50.118 14.206 -28.448 1.00 36.66 292 PRO A C 1
ATOM 2226 O O . PRO A 1 292 ? 50.145 15.388 -28.809 1.00 36.66 292 PRO A O 1
ATOM 2229 N N . THR A 1 293 ? 51.210 13.444 -28.433 1.00 36.47 293 THR A N 1
ATOM 2230 C CA . THR A 1 293 ? 52.436 13.838 -29.116 1.00 36.47 293 THR A CA 1
ATOM 2231 C C . THR A 1 293 ? 52.127 13.997 -30.600 1.00 36.47 293 THR A C 1
ATOM 2233 O O . THR A 1 293 ? 51.462 13.179 -31.233 1.00 36.47 293 THR A O 1
ATOM 2236 N N . TYR A 1 294 ? 52.574 15.128 -31.130 1.00 35.75 294 TYR A N 1
ATOM 2237 C CA . TYR A 1 294 ? 52.264 15.668 -32.447 1.00 35.75 294 TYR A CA 1
ATOM 2238 C C . TYR A 1 294 ? 53.040 14.933 -33.553 1.00 35.75 294 TYR A C 1
ATOM 2240 O O . TYR A 1 294 ? 53.792 15.542 -34.302 1.00 35.75 294 TYR A O 1
ATOM 2248 N N . GLU A 1 295 ? 52.909 13.614 -33.643 1.00 33.12 295 GLU A N 1
ATOM 2249 C CA . GLU A 1 295 ? 53.512 12.809 -34.706 1.00 33.12 295 GLU A CA 1
ATOM 2250 C C . GLU A 1 295 ? 52.553 11.679 -35.063 1.00 33.12 295 GLU A C 1
ATOM 2252 O O . GLU A 1 295 ? 52.735 10.576 -34.586 1.00 33.12 295 GLU A O 1
ATOM 2257 N N . HIS A 1 296 ? 51.497 11.971 -35.831 1.00 38.78 296 HIS A N 1
ATOM 2258 C CA . HIS A 1 296 ? 50.856 11.071 -36.810 1.00 38.78 296 HIS A CA 1
ATOM 2259 C C . HIS A 1 296 ? 49.700 11.822 -37.489 1.00 38.78 296 HIS A C 1
ATOM 2261 O O . HIS A 1 296 ? 48.522 11.552 -37.266 1.00 38.78 296 HIS A O 1
ATOM 2267 N N . SER A 1 297 ? 50.061 12.795 -38.327 1.00 33.84 297 SER A N 1
ATOM 2268 C CA . SER A 1 297 ? 49.165 13.348 -39.344 1.00 33.84 297 SER A CA 1
ATOM 2269 C C . SER A 1 297 ? 49.537 12.711 -40.677 1.00 33.84 297 SER A C 1
ATOM 2271 O O . SER A 1 297 ? 50.597 13.003 -41.229 1.00 33.84 297 SER A O 1
ATOM 2273 N N . ASP A 1 298 ? 48.680 11.821 -41.162 1.00 34.44 298 ASP A N 1
ATOM 2274 C CA . ASP A 1 298 ? 48.709 11.316 -42.533 1.00 34.44 298 ASP A CA 1
ATOM 2275 C C . ASP A 1 298 ? 48.386 12.490 -43.492 1.00 34.44 298 ASP A C 1
ATOM 2277 O O . ASP A 1 298 ? 47.364 13.156 -43.292 1.00 34.44 298 ASP A O 1
ATOM 2281 N N . PRO A 1 299 ? 49.248 12.846 -44.467 1.00 39.03 299 PRO A N 1
ATOM 2282 C CA . PRO A 1 299 ? 49.106 14.086 -45.234 1.00 39.03 299 PRO A CA 1
ATOM 2283 C C . PRO A 1 299 ? 48.212 13.993 -46.485 1.00 39.03 299 PRO A C 1
ATOM 2285 O O . PRO A 1 299 ? 48.201 14.938 -47.272 1.00 39.03 299 PRO A O 1
ATOM 2288 N N . GLU A 1 300 ? 47.439 12.924 -46.700 1.00 38.91 300 GLU A N 1
ATOM 2289 C CA . GLU A 1 300 ? 46.618 12.782 -47.914 1.00 38.91 300 GLU A CA 1
ATOM 2290 C C . GLU A 1 300 ? 45.185 12.317 -47.618 1.00 38.91 300 GLU A C 1
ATOM 2292 O O . GLU A 1 300 ? 44.873 11.132 -47.582 1.00 38.91 300 GLU A O 1
ATOM 2297 N N . GLY A 1 301 ? 44.274 13.279 -47.455 1.00 31.81 301 GLY A N 1
ATOM 2298 C CA . GLY A 1 301 ? 42.840 13.016 -47.335 1.00 31.81 301 GLY A CA 1
ATOM 2299 C C . GLY A 1 301 ? 42.003 14.242 -47.684 1.00 31.81 301 GLY A C 1
ATOM 2300 O O . GLY A 1 301 ? 41.506 14.933 -46.801 1.00 31.81 301 GLY A O 1
ATOM 2301 N N . LEU A 1 302 ? 41.871 14.531 -48.982 1.00 37.81 302 LEU A N 1
ATOM 2302 C CA . LEU A 1 302 ? 40.906 15.497 -49.517 1.00 37.81 302 LEU A CA 1
ATOM 2303 C C . LEU A 1 302 ? 39.473 15.071 -49.154 1.00 37.81 302 LEU A C 1
ATOM 2305 O O . LEU A 1 302 ? 39.046 13.994 -49.567 1.00 37.81 302 LEU A O 1
ATOM 2309 N N . ILE A 1 303 ? 38.699 15.950 -48.512 1.00 31.80 303 ILE A N 1
ATOM 2310 C CA . ILE A 1 303 ? 37.232 15.946 -48.621 1.00 31.80 303 ILE A CA 1
ATOM 2311 C C . ILE A 1 303 ? 36.761 17.380 -48.882 1.00 31.80 303 ILE A C 1
ATOM 2313 O O . ILE A 1 303 ? 37.114 18.319 -48.169 1.00 31.80 303 ILE A O 1
ATOM 2317 N N . GLU A 1 304 ? 36.006 17.520 -49.968 1.00 33.00 304 GLU A N 1
ATOM 2318 C CA . GLU A 1 304 ? 35.448 18.753 -50.510 1.00 33.00 304 GLU A CA 1
ATOM 2319 C C . GLU A 1 304 ? 34.331 19.335 -49.630 1.00 33.00 304 GLU A C 1
ATOM 2321 O O . GLU A 1 304 ? 33.492 18.624 -49.078 1.00 33.00 304 GLU A O 1
ATOM 2326 N N . SER A 1 305 ? 34.302 20.666 -49.557 1.00 36.84 305 SER A N 1
ATOM 2327 C CA . SER A 1 305 ? 33.249 21.459 -48.929 1.00 36.84 305 SER A CA 1
ATOM 2328 C C . SER A 1 305 ? 31.911 21.346 -49.670 1.00 36.84 305 SER A C 1
ATOM 2330 O O . SER A 1 305 ? 31.813 21.716 -50.839 1.00 36.84 305 SER A O 1
ATOM 2332 N N . GLY A 1 306 ? 30.855 20.967 -48.946 1.00 29.48 306 GLY A N 1
ATOM 2333 C CA . GLY A 1 306 ? 29.453 21.132 -49.337 1.00 29.48 306 GLY A CA 1
ATOM 2334 C C . GLY A 1 306 ? 28.687 21.868 -48.236 1.00 29.48 306 GLY A C 1
ATOM 2335 O O . GLY A 1 306 ? 28.685 21.447 -47.085 1.00 29.48 306 GLY A O 1
ATOM 2336 N N . ALA A 1 307 ? 28.102 23.010 -48.582 1.00 35.41 307 ALA A N 1
ATOM 2337 C CA . ALA A 1 307 ? 27.468 23.959 -47.675 1.00 35.41 307 ALA A CA 1
ATOM 2338 C C . ALA A 1 307 ? 26.101 23.493 -47.137 1.00 35.41 307 ALA A C 1
ATOM 2340 O O . ALA A 1 307 ? 25.281 23.022 -47.919 1.00 35.41 307 ALA A O 1
ATOM 2341 N N . ALA A 1 308 ? 25.851 23.734 -45.842 1.00 33.19 308 ALA A N 1
ATOM 2342 C CA . ALA A 1 308 ? 24.694 24.456 -45.278 1.00 33.19 308 ALA A CA 1
ATOM 2343 C C . ALA A 1 308 ? 24.281 23.923 -43.885 1.00 33.19 308 ALA A C 1
ATOM 2345 O O . ALA A 1 308 ? 23.777 22.817 -43.748 1.00 33.19 308 ALA A O 1
ATOM 2346 N N . ASP A 1 309 ? 24.449 24.806 -42.897 1.00 38.06 309 ASP A N 1
ATOM 2347 C CA . ASP A 1 309 ? 23.540 25.046 -41.766 1.00 38.06 309 ASP A CA 1
ATOM 2348 C C . ASP A 1 309 ? 23.454 24.045 -40.592 1.00 38.06 309 ASP A C 1
ATOM 2350 O O . ASP A 1 309 ? 22.459 23.356 -40.409 1.00 38.06 309 ASP A O 1
ATOM 2354 N N . THR A 1 310 ? 24.461 24.086 -39.706 1.00 33.28 310 THR A N 1
ATOM 2355 C CA . THR A 1 310 ? 24.284 23.929 -38.245 1.00 33.28 310 THR A CA 1
ATOM 2356 C C . THR A 1 310 ? 25.355 24.745 -37.505 1.00 33.28 310 THR A C 1
ATOM 2358 O O . THR A 1 310 ? 26.484 24.286 -37.326 1.00 33.28 310 THR A O 1
ATOM 2361 N N . GLN A 1 311 ? 25.036 25.971 -37.081 1.00 33.62 311 GLN A N 1
ATOM 2362 C CA . GLN A 1 311 ? 25.859 26.734 -36.132 1.00 33.62 311 GLN A CA 1
ATOM 2363 C C . GLN A 1 311 ? 25.391 26.448 -34.700 1.00 33.62 311 GLN A C 1
ATOM 2365 O O . GLN A 1 311 ? 24.434 27.051 -34.224 1.00 33.62 311 GLN A O 1
ATOM 2370 N N . ILE A 1 312 ? 26.098 25.563 -33.995 1.00 33.09 312 ILE A N 1
ATOM 2371 C CA . ILE A 1 312 ? 26.099 25.528 -32.527 1.00 33.09 312 ILE A CA 1
ATOM 2372 C C . ILE A 1 312 ? 27.492 25.971 -32.070 1.00 33.09 312 ILE A C 1
ATOM 2374 O O . ILE A 1 312 ? 28.507 25.453 -32.529 1.00 33.09 312 ILE A O 1
ATOM 2378 N N . MET A 1 313 ? 27.498 27.002 -31.223 1.00 29.84 313 MET A N 1
ATOM 2379 C CA . MET A 1 313 ? 28.630 27.696 -30.602 1.00 29.84 313 MET A CA 1
ATOM 2380 C C . MET A 1 313 ? 29.919 26.872 -30.443 1.00 29.84 313 MET A C 1
ATOM 2382 O O . MET A 1 313 ? 30.062 26.061 -29.532 1.00 29.84 313 MET A O 1
ATOM 2386 N N . GLN A 1 314 ? 30.909 27.198 -31.271 1.00 30.34 314 GLN A N 1
ATOM 2387 C CA . GLN A 1 314 ? 32.304 26.819 -31.087 1.00 30.34 314 GLN A CA 1
ATOM 2388 C C . GLN A 1 314 ? 32.997 27.896 -30.234 1.00 30.34 314 GLN A C 1
ATOM 2390 O O . GLN A 1 314 ? 33.216 29.021 -30.689 1.00 30.34 314 GLN A O 1
ATOM 2395 N N . VAL A 1 315 ? 33.328 27.578 -28.979 1.00 36.41 315 VAL A N 1
ATOM 2396 C CA . VAL A 1 315 ? 34.112 28.459 -28.100 1.00 36.41 315 VAL A CA 1
ATOM 2397 C C . VAL A 1 315 ? 35.605 28.288 -28.414 1.00 36.41 315 VAL A C 1
ATOM 2399 O O . VAL A 1 315 ? 36.212 27.282 -28.077 1.00 36.41 315 VAL A O 1
ATOM 2402 N N . ILE A 1 316 ? 36.149 29.296 -29.103 1.00 36.97 316 ILE A N 1
ATOM 2403 C CA . ILE A 1 316 ? 37.536 29.806 -29.108 1.00 36.97 316 ILE A CA 1
ATOM 2404 C C . ILE A 1 316 ? 38.655 28.746 -29.064 1.00 36.97 316 ILE A C 1
ATOM 2406 O O . ILE A 1 316 ? 39.215 28.436 -28.015 1.00 36.97 316 ILE A O 1
ATOM 2410 N N . GLY A 1 317 ? 39.068 28.299 -30.252 1.00 30.95 317 GLY A N 1
ATOM 2411 C CA . GLY A 1 317 ? 40.397 27.738 -30.485 1.00 30.95 317 GLY A CA 1
ATOM 2412 C C . GLY A 1 317 ? 41.428 28.848 -30.714 1.00 30.95 317 GLY A C 1
ATOM 2413 O O . GLY A 1 317 ? 41.208 29.776 -31.494 1.00 30.95 317 GLY A O 1
ATOM 2414 N N . SER A 1 318 ? 42.546 28.739 -30.008 1.00 47.97 318 SER A N 1
ATOM 2415 C CA . SER A 1 318 ? 43.734 29.586 -30.056 1.00 47.97 318 SER A CA 1
ATOM 2416 C C . SER A 1 318 ? 44.323 29.638 -31.470 1.00 47.97 318 SER A C 1
ATOM 2418 O O . SER A 1 318 ? 44.834 28.643 -31.977 1.00 47.97 318 SER A O 1
ATOM 2420 N N . GLY A 1 319 ? 44.278 30.814 -32.094 1.00 32.97 319 GLY A N 1
ATOM 2421 C CA . GLY A 1 319 ? 44.958 31.111 -33.351 1.00 32.97 319 GLY A CA 1
ATOM 2422 C C . GLY A 1 319 ? 45.580 32.500 -33.278 1.00 32.97 319 GLY A C 1
ATOM 2423 O O . GLY A 1 319 ? 44.913 33.473 -32.924 1.00 32.97 319 GLY A O 1
ATOM 2424 N N . ASP A 1 320 ? 46.874 32.569 -33.565 1.00 46.62 320 ASP A N 1
ATOM 2425 C CA . ASP A 1 320 ? 47.715 33.752 -33.436 1.00 46.62 320 ASP A CA 1
ATOM 2426 C C . ASP A 1 320 ? 47.202 34.994 -34.196 1.00 46.62 320 ASP A C 1
ATOM 2428 O O . ASP A 1 320 ? 46.712 34.934 -35.323 1.00 46.62 320 ASP A O 1
ATOM 2432 N N . ASN A 1 321 ? 47.462 36.158 -33.586 1.00 44.00 321 ASN A N 1
ATOM 2433 C CA . ASN A 1 321 ? 47.539 37.493 -34.197 1.00 44.00 321 ASN A CA 1
ATOM 2434 C C . ASN A 1 321 ? 46.253 38.254 -34.574 1.00 44.00 321 ASN A C 1
ATOM 2436 O O . ASN A 1 321 ? 46.192 38.890 -35.629 1.00 44.00 321 ASN A O 1
ATOM 2440 N N . ARG A 1 322 ? 45.305 38.405 -33.639 1.00 37.12 322 ARG A N 1
ATOM 2441 C CA . ARG A 1 322 ? 44.457 39.618 -33.594 1.00 37.12 322 ARG A CA 1
ATOM 2442 C C . ARG A 1 322 ? 44.354 40.181 -32.177 1.00 37.12 322 ARG A C 1
ATOM 2444 O O . ARG A 1 322 ? 43.633 39.660 -31.336 1.00 37.12 322 ARG A O 1
ATOM 2451 N N . ARG A 1 323 ? 45.068 41.285 -31.921 1.00 39.34 323 ARG A N 1
ATOM 2452 C CA . ARG A 1 323 ? 44.855 42.127 -30.733 1.00 39.34 323 ARG A CA 1
ATOM 2453 C C . ARG A 1 323 ? 43.452 42.731 -30.817 1.00 39.34 323 ARG A C 1
ATOM 2455 O O . ARG A 1 323 ? 43.222 43.614 -31.640 1.00 39.34 323 ARG A O 1
ATOM 2462 N N . LEU A 1 324 ? 42.529 42.260 -29.984 1.00 38.84 324 LEU A N 1
ATOM 2463 C CA . LEU A 1 324 ? 41.258 42.943 -29.755 1.00 38.84 324 LEU A CA 1
ATOM 2464 C C . LEU A 1 324 ? 41.530 44.229 -28.961 1.00 38.84 324 LEU A C 1
ATOM 2466 O O . LEU A 1 324 ? 42.303 44.227 -28.002 1.00 38.84 324 LEU A O 1
ATOM 2470 N N . ALA A 1 325 ? 40.942 45.338 -29.408 1.00 37.00 325 ALA A N 1
ATOM 2471 C CA . ALA A 1 325 ? 41.054 46.625 -28.735 1.00 37.00 325 ALA A CA 1
ATOM 2472 C C . ALA A 1 325 ? 40.349 46.572 -27.364 1.00 37.00 325 ALA A C 1
ATOM 2474 O O . ALA A 1 325 ? 39.270 45.982 -27.268 1.00 37.00 325 ALA A O 1
ATOM 2475 N N . PRO A 1 326 ? 40.923 47.178 -26.309 1.00 37.41 326 PRO A N 1
ATOM 2476 C CA . PRO A 1 326 ? 40.303 47.189 -24.991 1.00 37.41 326 PRO A CA 1
ATOM 2477 C C . PRO A 1 326 ? 39.011 48.014 -25.018 1.00 37.41 326 PRO A C 1
ATOM 2479 O O . PRO A 1 326 ? 39.014 49.181 -25.412 1.00 37.41 326 PRO A O 1
ATOM 2482 N N . VAL A 1 327 ? 37.906 47.408 -24.583 1.00 35.56 327 VAL A N 1
ATOM 2483 C CA . VAL A 1 327 ? 36.645 48.110 -24.323 1.00 35.56 327 VAL A CA 1
ATOM 2484 C C . VAL A 1 327 ? 36.737 48.711 -22.924 1.00 35.56 327 VAL A C 1
ATOM 2486 O O . VAL A 1 327 ? 36.843 47.986 -21.937 1.00 35.56 327 VAL A O 1
ATOM 2489 N N . ALA A 1 328 ? 36.742 50.040 -22.839 1.00 33.94 328 ALA A N 1
ATOM 2490 C CA . ALA A 1 328 ? 36.744 50.754 -21.569 1.00 33.94 328 ALA A CA 1
ATOM 2491 C C . ALA A 1 328 ? 35.345 50.705 -20.933 1.00 33.94 328 ALA A C 1
ATOM 2493 O O . ALA A 1 328 ? 34.381 51.218 -21.500 1.00 33.94 328 ALA A O 1
ATOM 2494 N N . GLY A 1 329 ? 35.248 50.108 -19.745 1.00 39.09 329 GLY A N 1
ATOM 2495 C CA . GLY A 1 329 ? 34.059 50.110 -18.896 1.00 39.09 329 GLY A CA 1
ATOM 2496 C C . GLY A 1 329 ? 34.465 50.063 -17.415 1.00 39.09 329 GLY A C 1
ATOM 2497 O O . GLY A 1 329 ? 35.487 49.458 -17.093 1.00 39.09 329 GLY A O 1
ATOM 2498 N N . PRO A 1 330 ? 33.705 50.689 -16.499 1.00 40.81 330 PRO A N 1
ATOM 2499 C CA . PRO A 1 330 ? 34.148 51.003 -15.133 1.00 40.81 330 PRO A CA 1
ATOM 2500 C C . PRO A 1 330 ? 34.144 49.812 -14.152 1.00 40.81 330 PRO A C 1
ATOM 2502 O O . PRO A 1 330 ? 34.171 50.014 -12.944 1.00 40.81 330 PRO A O 1
ATOM 2505 N N . VAL A 1 331 ? 34.089 48.569 -14.638 1.00 43.72 331 VAL A N 1
ATOM 2506 C CA . VAL A 1 331 ? 33.878 47.377 -13.791 1.00 43.72 331 VAL A CA 1
ATOM 2507 C C . VAL A 1 331 ? 35.191 46.667 -13.421 1.00 43.72 331 VAL A C 1
ATOM 2509 O O . VAL A 1 331 ? 35.201 45.785 -12.566 1.00 43.72 331 VAL A O 1
ATOM 2512 N N . HIS A 1 332 ? 36.330 47.074 -13.988 1.00 39.75 332 HIS A N 1
ATOM 2513 C CA . HIS A 1 332 ? 37.609 46.392 -13.763 1.00 39.75 332 HIS A CA 1
ATOM 2514 C C . HIS A 1 332 ? 38.751 47.350 -13.422 1.00 39.75 332 HIS A C 1
ATOM 2516 O O . HIS A 1 332 ? 39.751 47.416 -14.128 1.00 39.75 332 HIS A O 1
ATOM 2522 N N . GLU A 1 333 ? 38.637 48.048 -12.295 1.00 34.84 333 GLU A N 1
ATOM 2523 C CA . GLU A 1 333 ? 39.803 48.593 -11.596 1.00 34.84 333 GLU A CA 1
ATOM 2524 C C . GLU A 1 333 ? 39.703 48.240 -10.109 1.00 34.84 333 GLU A C 1
ATOM 2526 O O . GLU A 1 333 ? 39.079 48.944 -9.321 1.00 34.84 333 GLU A O 1
ATOM 2531 N N . VAL A 1 334 ? 40.330 47.127 -9.713 1.00 43.06 334 VAL A N 1
ATOM 2532 C CA . VAL A 1 334 ? 40.757 46.934 -8.322 1.00 43.06 334 VAL A CA 1
ATOM 2533 C C . VAL A 1 334 ? 42.247 47.280 -8.279 1.00 43.06 334 VAL A C 1
ATOM 2535 O O . VAL A 1 334 ? 43.064 46.527 -8.820 1.00 43.06 334 VAL A O 1
ATOM 2538 N N . PRO A 1 335 ? 42.643 48.416 -7.685 1.00 37.09 335 PRO A N 1
ATOM 2539 C CA . PRO A 1 335 ? 44.042 48.788 -7.594 1.00 37.09 335 PRO A CA 1
ATOM 2540 C C . PRO A 1 335 ? 44.700 47.983 -6.467 1.00 37.09 335 PRO A C 1
ATOM 2542 O O . PRO A 1 335 ? 44.428 48.228 -5.295 1.00 37.09 335 PRO A O 1
ATOM 2545 N N . GLY A 1 336 ? 45.576 47.027 -6.807 1.00 49.84 336 GLY A N 1
ATOM 2546 C CA . GLY A 1 336 ? 46.506 46.459 -5.816 1.00 49.84 336 GLY A CA 1
ATOM 2547 C C . GLY A 1 336 ? 46.964 45.005 -5.959 1.00 49.84 336 GLY A C 1
ATOM 2548 O O . GLY A 1 336 ? 47.775 44.577 -5.143 1.00 49.84 336 GLY A O 1
ATOM 2549 N N . ALA A 1 337 ? 46.516 44.223 -6.945 1.00 42.66 337 ALA A N 1
ATOM 2550 C CA . ALA A 1 337 ? 46.923 42.816 -7.023 1.00 42.66 337 ALA A CA 1
ATOM 2551 C C . ALA A 1 337 ? 48.245 42.636 -7.793 1.00 42.66 337 ALA A C 1
ATOM 2553 O O . ALA A 1 337 ? 48.297 42.653 -9.024 1.00 42.66 337 ALA A O 1
ATOM 2554 N N . THR A 1 338 ? 49.337 42.454 -7.053 1.00 47.22 338 THR A N 1
ATOM 2555 C CA . THR A 1 338 ? 50.606 41.937 -7.570 1.00 47.22 338 THR A CA 1
ATOM 2556 C C . THR A 1 338 ? 50.414 40.537 -8.166 1.00 47.22 338 THR A C 1
ATOM 2558 O O . THR A 1 338 ? 49.673 39.713 -7.636 1.00 47.22 338 THR A O 1
ATOM 2561 N N . LYS A 1 339 ? 51.092 40.283 -9.295 1.00 50.34 339 LYS A N 1
ATOM 2562 C CA . LYS A 1 339 ? 51.090 39.026 -10.065 1.00 50.34 339 LYS A CA 1
ATOM 2563 C C . LYS A 1 339 ? 51.185 37.789 -9.154 1.00 50.34 339 LYS A C 1
ATOM 2565 O O . LYS A 1 339 ? 52.269 37.479 -8.664 1.00 50.34 339 LYS A O 1
ATOM 2570 N N . ARG A 1 340 ? 50.081 37.059 -8.978 1.00 44.34 340 ARG A N 1
ATOM 2571 C CA . ARG A 1 340 ? 50.095 35.665 -8.509 1.00 44.34 340 ARG A CA 1
ATOM 2572 C C . ARG A 1 340 ? 50.073 34.743 -9.730 1.00 44.34 340 ARG A C 1
ATOM 2574 O O . ARG A 1 340 ? 49.466 35.083 -10.742 1.00 44.34 340 ARG A O 1
ATOM 2581 N N . GLY A 1 341 ? 50.821 33.643 -9.642 1.00 57.19 341 GLY A N 1
ATOM 2582 C CA . GLY A 1 341 ? 50.909 32.602 -10.669 1.00 57.19 341 GLY A CA 1
ATOM 2583 C C . GLY A 1 341 ? 49.565 31.909 -10.942 1.00 57.19 341 GLY A C 1
ATOM 2584 O O . GLY A 1 341 ? 48.538 32.365 -10.437 1.00 57.19 341 GLY A O 1
ATOM 2585 N N . PRO A 1 342 ? 49.553 30.835 -11.757 1.00 52.16 342 PRO A N 1
ATOM 2586 C CA . PRO A 1 342 ? 48.322 30.129 -12.106 1.00 52.16 342 PRO A CA 1
ATOM 2587 C C . PRO A 1 342 ? 47.547 29.763 -10.838 1.00 52.16 342 PRO A C 1
ATOM 2589 O O . PRO A 1 342 ? 48.123 29.276 -9.866 1.00 52.16 342 PRO A O 1
ATOM 2592 N N . VAL A 1 343 ? 46.255 30.089 -10.839 1.00 48.91 343 VAL A N 1
ATOM 2593 C CA . VAL A 1 343 ? 45.364 29.910 -9.691 1.00 48.91 343 VAL A CA 1
ATOM 2594 C C . VAL A 1 343 ? 45.290 28.423 -9.363 1.00 48.91 343 VAL A C 1
ATOM 2596 O O . VAL A 1 343 ? 44.769 27.637 -10.152 1.00 48.91 343 VAL A O 1
ATOM 2599 N N . ASP A 1 344 ? 45.818 28.041 -8.201 1.00 64.75 344 ASP A N 1
ATOM 2600 C CA . ASP A 1 344 ? 45.652 26.697 -7.659 1.00 64.75 344 ASP A CA 1
ATOM 2601 C C . ASP A 1 344 ? 44.207 26.548 -7.171 1.00 64.75 344 ASP A C 1
ATOM 2603 O O . ASP A 1 344 ? 43.835 26.945 -6.063 1.00 64.75 344 ASP A O 1
ATOM 2607 N N . LEU A 1 345 ? 43.369 26.009 -8.057 1.00 55.47 345 LEU A N 1
ATOM 2608 C CA . LEU A 1 345 ? 41.947 25.789 -7.815 1.00 55.47 345 LEU A CA 1
ATOM 2609 C C . LEU A 1 345 ? 41.699 24.864 -6.620 1.00 55.47 345 LEU A C 1
ATOM 2611 O O . LEU A 1 345 ? 40.636 24.947 -6.008 1.00 55.47 345 LEU A O 1
ATOM 2615 N N . ARG A 1 346 ? 42.658 24.000 -6.264 1.00 53.12 346 ARG A N 1
ATOM 2616 C CA . ARG A 1 346 ? 42.521 23.097 -5.120 1.00 53.12 346 ARG A CA 1
ATOM 2617 C C . ARG A 1 346 ? 42.749 23.844 -3.813 1.00 53.12 346 ARG A C 1
ATOM 2619 O O . ARG A 1 346 ? 41.946 23.694 -2.898 1.00 53.12 346 ARG A O 1
ATOM 2626 N N . ALA A 1 347 ? 43.770 24.701 -3.757 1.00 64.00 347 ALA A N 1
ATOM 2627 C CA . ALA A 1 347 ? 44.001 25.577 -2.609 1.00 64.00 347 ALA A CA 1
ATOM 2628 C C . ALA A 1 347 ? 42.820 26.535 -2.387 1.00 64.00 347 ALA A C 1
ATOM 2630 O O . ALA A 1 347 ? 42.343 26.667 -1.265 1.00 64.00 347 ALA A O 1
ATOM 2631 N N . TRP A 1 348 ? 42.285 27.121 -3.464 1.00 76.12 348 TRP A N 1
ATOM 2632 C CA . TRP A 1 348 ? 41.114 27.999 -3.388 1.00 76.12 348 TRP A CA 1
ATOM 2633 C C . TRP A 1 348 ? 39.863 27.264 -2.878 1.00 76.12 348 TRP A C 1
ATOM 2635 O O . TRP A 1 348 ? 39.168 27.768 -1.999 1.00 76.12 348 TRP A O 1
ATOM 2645 N N . ARG A 1 349 ? 39.599 26.044 -3.371 1.00 63.03 349 ARG A N 1
ATOM 2646 C CA . ARG A 1 349 ? 38.476 25.207 -2.907 1.00 63.03 349 ARG A CA 1
ATOM 2647 C C . ARG A 1 349 ? 38.627 24.785 -1.445 1.00 63.03 349 ARG A C 1
ATOM 2649 O O . ARG A 1 349 ? 37.636 24.799 -0.721 1.00 63.03 349 ARG A O 1
ATOM 2656 N N . ALA A 1 350 ? 39.841 24.459 -1.004 1.00 66.94 350 ALA A N 1
ATOM 2657 C CA . ALA A 1 350 ? 40.108 24.128 0.394 1.00 66.94 350 ALA A CA 1
ATOM 2658 C C . ALA A 1 350 ? 39.937 25.339 1.324 1.00 66.94 350 ALA A C 1
ATOM 2660 O O . ALA A 1 350 ? 39.324 25.228 2.381 1.00 66.94 350 ALA A O 1
ATOM 2661 N N . GLU A 1 351 ? 40.389 26.519 0.893 1.00 63.91 351 GLU A N 1
ATOM 2662 C CA . GLU A 1 351 ? 40.230 27.779 1.631 1.00 63.91 351 GLU A CA 1
ATOM 2663 C C . GLU A 1 351 ? 38.752 28.184 1.800 1.00 63.91 351 GLU A C 1
ATOM 2665 O O . GLU A 1 351 ? 38.402 28.874 2.754 1.00 63.91 351 GLU A O 1
ATOM 2670 N N . HIS A 1 352 ? 37.871 27.703 0.916 1.00 69.06 352 HIS A N 1
ATOM 2671 C CA . HIS A 1 352 ? 36.426 27.962 0.948 1.00 69.06 352 HIS A CA 1
ATOM 2672 C C . HIS A 1 352 ? 35.608 26.762 1.462 1.00 69.06 352 HIS A C 1
ATOM 2674 O O . HIS A 1 352 ? 34.387 26.750 1.321 1.00 69.06 352 HIS A O 1
ATOM 2680 N N . GLY A 1 353 ? 36.263 25.759 2.062 1.00 57.41 353 GLY A N 1
ATOM 2681 C CA . GLY A 1 353 ? 35.599 24.624 2.713 1.00 57.41 353 GLY A CA 1
ATOM 2682 C C . GLY A 1 353 ? 34.933 23.626 1.762 1.00 57.41 353 GLY A C 1
ATOM 2683 O O . GLY A 1 353 ? 34.092 22.849 2.199 1.00 57.41 353 GLY A O 1
ATOM 2684 N N . VAL A 1 354 ? 35.289 23.646 0.474 1.00 66.00 354 VAL A N 1
ATOM 2685 C CA . VAL A 1 354 ? 34.728 22.751 -0.555 1.00 66.00 354 VAL A CA 1
ATOM 2686 C C . VAL A 1 354 ? 35.461 21.404 -0.595 1.00 66.00 354 VAL A C 1
ATOM 2688 O O . VAL A 1 354 ? 34.879 20.407 -0.999 1.00 66.00 354 VAL A O 1
ATOM 2691 N N . VAL A 1 355 ? 36.735 21.356 -0.188 1.00 53.06 355 VAL A N 1
ATOM 2692 C CA . VAL A 1 355 ? 37.532 20.117 -0.088 1.00 53.06 355 VAL A CA 1
ATOM 2693 C C . VAL A 1 355 ? 38.395 20.183 1.181 1.00 53.06 355 VAL A C 1
ATOM 2695 O O . VAL A 1 355 ? 38.976 21.242 1.430 1.00 53.06 355 VAL A O 1
ATOM 2698 N N . PRO A 1 356 ? 38.526 19.107 1.980 1.00 51.84 356 PRO A N 1
ATOM 2699 C CA . PRO A 1 356 ? 39.422 19.089 3.137 1.00 51.84 356 PRO A CA 1
ATOM 2700 C C . PRO A 1 356 ? 40.877 19.391 2.747 1.00 51.84 356 PRO A C 1
ATOM 2702 O O . PRO A 1 356 ? 41.324 19.084 1.637 1.00 51.84 356 PRO A O 1
ATOM 2705 N N . SER A 1 357 ? 41.636 20.015 3.652 1.00 57.72 357 SER A N 1
ATOM 2706 C CA . SER A 1 357 ? 43.054 20.300 3.414 1.00 57.72 357 SER A CA 1
ATOM 2707 C C . SER A 1 357 ? 43.871 19.002 3.335 1.00 57.72 357 SER A C 1
ATOM 2709 O O . SER A 1 357 ? 43.504 17.973 3.897 1.00 57.72 357 SER A O 1
ATOM 2711 N N . ARG A 1 358 ? 45.017 19.043 2.645 1.00 49.53 358 ARG A N 1
ATOM 2712 C CA . ARG A 1 358 ? 45.894 17.871 2.463 1.00 49.53 358 ARG A CA 1
ATOM 2713 C C . ARG A 1 358 ? 46.376 17.270 3.793 1.00 49.53 358 ARG A C 1
ATOM 2715 O O . ARG A 1 358 ? 46.498 16.064 3.904 1.00 49.53 358 ARG A O 1
ATOM 2722 N N . GLU A 1 359 ? 46.560 18.106 4.813 1.00 50.62 359 GLU A N 1
ATOM 2723 C CA . GLU A 1 359 ? 46.927 17.676 6.170 1.00 50.62 359 GLU A CA 1
ATOM 2724 C C . GLU A 1 359 ? 45.789 16.950 6.911 1.00 50.62 359 GLU A C 1
ATOM 2726 O O . GLU A 1 359 ? 46.066 16.172 7.815 1.00 50.62 359 GLU A O 1
ATOM 2731 N N . MET A 1 360 ? 44.525 17.175 6.530 1.00 49.41 360 MET A N 1
ATOM 2732 C CA . MET A 1 360 ? 43.369 16.439 7.062 1.00 49.41 360 MET A CA 1
ATOM 2733 C C . MET A 1 360 ? 43.203 15.062 6.412 1.00 49.41 360 MET A C 1
ATOM 2735 O O . MET A 1 360 ? 42.759 14.141 7.080 1.00 49.41 360 MET A O 1
ATOM 2739 N N . LEU A 1 361 ? 43.573 14.926 5.136 1.00 49.34 361 LEU A N 1
ATOM 2740 C CA . LEU A 1 361 ? 43.515 13.656 4.400 1.00 49.34 361 LEU A CA 1
ATOM 2741 C C . LEU A 1 361 ? 44.644 12.689 4.792 1.00 49.34 361 LEU A C 1
ATOM 2743 O O . LEU A 1 361 ? 44.481 11.481 4.671 1.00 49.34 361 LEU A O 1
ATOM 2747 N N . ASP A 1 362 ? 45.773 13.216 5.273 1.00 46.38 362 ASP A N 1
ATOM 2748 C CA . ASP A 1 362 ? 46.940 12.421 5.674 1.00 46.38 362 ASP A CA 1
ATOM 2749 C C . ASP A 1 362 ? 46.961 12.092 7.192 1.00 46.38 362 ASP A C 1
ATOM 2751 O O . ASP A 1 362 ? 47.915 11.477 7.676 1.00 46.38 362 ASP A O 1
ATOM 2755 N N . ALA A 1 363 ? 45.940 12.492 7.966 1.00 43.00 363 ALA A N 1
ATOM 2756 C CA . ALA A 1 363 ? 45.844 12.228 9.407 1.00 43.00 363 ALA A CA 1
ATOM 2757 C C . ALA A 1 363 ? 44.836 11.099 9.711 1.00 43.00 363 ALA A C 1
ATOM 2759 O O . ALA A 1 363 ? 43.721 11.145 9.200 1.00 43.00 363 ALA A O 1
ATOM 2760 N N . PRO A 1 364 ? 45.170 10.112 10.568 1.00 45.38 364 PRO A N 1
ATOM 2761 C CA . PRO A 1 364 ? 44.229 9.059 10.940 1.00 45.38 364 PRO A CA 1
ATOM 2762 C C . PRO A 1 364 ? 43.047 9.650 11.721 1.00 45.38 364 PRO A C 1
ATOM 2764 O O . PRO A 1 364 ? 43.233 10.318 12.746 1.00 45.38 364 PRO A O 1
ATOM 2767 N N . THR A 1 365 ? 41.833 9.423 11.226 1.00 48.16 365 THR A N 1
ATOM 2768 C CA . THR A 1 365 ? 40.580 9.848 11.852 1.00 48.16 365 THR A CA 1
ATOM 2769 C C . THR A 1 365 ? 40.320 9.039 13.122 1.00 48.16 365 THR A C 1
ATOM 2771 O O . THR A 1 365 ? 40.364 7.814 13.129 1.00 48.16 365 THR A O 1
ATOM 2774 N N . ARG A 1 366 ? 40.085 9.751 14.227 1.00 41.94 366 ARG A N 1
ATOM 2775 C CA . ARG A 1 366 ? 39.617 9.184 15.496 1.00 41.94 366 ARG A CA 1
ATOM 2776 C C . ARG A 1 366 ? 38.103 9.281 15.549 1.00 41.94 366 ARG A C 1
ATOM 2778 O O . ARG A 1 366 ? 37.561 10.341 15.225 1.00 41.94 366 ARG A O 1
ATOM 2785 N N . ASP A 1 367 ? 37.450 8.223 16.000 1.00 50.78 367 ASP A N 1
ATOM 2786 C CA . ASP A 1 367 ? 36.010 8.238 16.229 1.00 50.78 367 ASP A CA 1
ATOM 2787 C C . ASP A 1 367 ? 35.623 9.138 17.425 1.00 50.78 367 ASP A C 1
ATOM 2789 O O . ASP A 1 367 ? 36.463 9.729 18.118 1.00 50.78 367 ASP A O 1
ATOM 2793 N N . ALA A 1 368 ? 34.318 9.256 17.686 1.00 40.84 368 ALA A N 1
ATOM 2794 C CA . ALA A 1 368 ? 33.784 10.049 18.797 1.00 40.84 368 ALA A CA 1
ATOM 2795 C C . ALA A 1 368 ? 34.159 9.503 20.197 1.00 40.84 368 ALA A C 1
ATOM 2797 O O . ALA A 1 368 ? 33.880 10.167 21.199 1.00 40.84 368 ALA A O 1
ATOM 2798 N N . LEU A 1 369 ? 34.791 8.325 20.271 1.00 41.38 369 LEU A N 1
ATOM 2799 C CA . LEU A 1 369 ? 35.275 7.669 21.487 1.00 41.38 369 LEU A CA 1
ATOM 2800 C C . LEU A 1 369 ? 36.810 7.720 21.633 1.00 41.38 369 LEU A C 1
ATOM 2802 O O . LEU A 1 369 ? 37.319 7.450 22.720 1.00 41.38 369 LEU A O 1
ATOM 2806 N N . GLY A 1 370 ? 37.537 8.194 20.616 1.00 39.41 370 GLY A N 1
ATOM 2807 C CA . GLY A 1 370 ? 38.984 8.414 20.645 1.00 39.41 370 GLY A CA 1
ATOM 2808 C C . GLY A 1 370 ? 39.828 7.223 20.186 1.00 39.41 370 GLY A C 1
ATOM 2809 O O . GLY A 1 370 ? 41.064 7.315 20.261 1.00 39.41 370 GLY A O 1
ATOM 2810 N N . ASP A 1 371 ? 39.189 6.166 19.684 1.00 46.81 371 ASP A N 1
ATOM 2811 C CA . ASP A 1 371 ? 39.848 4.998 19.113 1.00 46.81 371 ASP A CA 1
ATOM 2812 C C . ASP A 1 371 ? 40.160 5.235 17.625 1.00 46.81 371 ASP A C 1
ATOM 2814 O O . ASP A 1 371 ? 39.521 6.037 16.936 1.00 46.81 371 ASP A O 1
ATOM 2818 N N . PHE A 1 372 ? 41.247 4.617 17.155 1.00 45.16 372 PHE A N 1
ATOM 2819 C CA . PHE A 1 372 ? 41.638 4.675 15.749 1.00 45.16 372 PHE A CA 1
ATOM 2820 C C . PHE A 1 372 ? 40.728 3.728 14.977 1.00 45.16 372 PHE A C 1
ATOM 2822 O O . PHE A 1 372 ? 40.872 2.510 15.077 1.00 45.16 372 PHE A O 1
ATOM 2829 N N . ASP A 1 373 ? 39.767 4.303 14.265 1.00 43.72 373 ASP A N 1
ATOM 2830 C CA . ASP A 1 373 ? 38.825 3.554 13.453 1.00 43.72 373 ASP A CA 1
ATOM 2831 C C . ASP A 1 373 ? 39.436 3.327 12.065 1.00 43.72 373 ASP A C 1
ATOM 2833 O O . ASP A 1 373 ? 39.359 4.174 11.173 1.00 43.72 373 ASP A O 1
ATOM 2837 N N . ASP A 1 374 ? 40.105 2.185 11.901 1.00 49.25 374 ASP A N 1
ATOM 2838 C CA . ASP A 1 374 ? 40.611 1.730 10.602 1.00 49.25 374 ASP A CA 1
ATOM 2839 C C . ASP A 1 374 ? 39.463 1.293 9.652 1.00 49.25 374 ASP A C 1
ATOM 2841 O O . ASP A 1 374 ? 39.719 1.024 8.472 1.00 49.25 374 ASP A O 1
ATOM 2845 N N . GLU A 1 375 ? 38.206 1.228 10.125 1.00 48.22 375 GLU A N 1
ATOM 2846 C CA . GLU A 1 375 ? 37.029 0.816 9.342 1.00 48.22 375 GLU A CA 1
ATOM 2847 C C . GLU A 1 375 ? 36.249 2.006 8.744 1.00 48.22 375 GLU A C 1
ATOM 2849 O O . GLU A 1 375 ? 35.688 1.867 7.655 1.00 48.22 375 GLU A O 1
ATOM 2854 N N . GLY A 1 376 ? 36.320 3.204 9.336 1.00 43.59 376 GLY A N 1
ATOM 2855 C CA . GLY A 1 376 ? 35.611 4.403 8.851 1.00 43.59 376 GLY A CA 1
ATOM 2856 C C . GLY A 1 376 ? 36.019 4.909 7.455 1.00 43.59 376 GLY A C 1
ATOM 2857 O O . GLY A 1 376 ? 35.233 5.569 6.779 1.00 43.59 376 GLY A O 1
ATOM 2858 N N . PHE A 1 377 ? 37.213 4.558 6.958 1.00 43.03 377 PHE A N 1
ATOM 2859 C CA . PHE A 1 377 ? 37.651 4.937 5.601 1.00 43.03 377 PHE A CA 1
ATOM 2860 C C . PHE A 1 377 ? 36.945 4.125 4.495 1.00 43.03 377 PHE A C 1
ATOM 2862 O O . PHE A 1 377 ? 36.984 4.509 3.329 1.00 43.03 377 PHE A O 1
ATOM 2869 N N . LEU A 1 378 ? 36.335 2.979 4.831 1.00 45.91 378 LEU A N 1
ATOM 2870 C CA . LEU A 1 378 ? 35.522 2.214 3.878 1.00 45.91 378 LEU A CA 1
ATOM 2871 C C . LEU A 1 378 ? 34.147 2.859 3.676 1.00 45.91 378 LEU A C 1
ATOM 2873 O O . LEU A 1 378 ? 33.649 2.837 2.558 1.00 45.91 378 LEU A O 1
ATOM 2877 N N . GLU A 1 379 ? 33.570 3.479 4.708 1.00 49.12 379 GLU A N 1
ATOM 2878 C CA . GLU A 1 379 ? 32.237 4.086 4.617 1.00 49.12 379 GLU A CA 1
ATOM 2879 C C . GLU A 1 379 ? 32.231 5.371 3.766 1.00 49.12 379 GLU A C 1
ATOM 2881 O O . GLU A 1 379 ? 31.324 5.538 2.956 1.00 49.12 379 GLU A O 1
ATOM 2886 N N . GLU A 1 380 ? 33.260 6.230 3.848 1.00 42.59 380 GLU A N 1
ATOM 2887 C CA . GLU A 1 380 ? 33.299 7.504 3.094 1.00 42.59 380 GLU A CA 1
ATOM 2888 C C . GLU A 1 380 ? 33.527 7.347 1.573 1.00 42.59 380 GLU A C 1
ATOM 2890 O O . GLU A 1 380 ? 33.046 8.177 0.808 1.00 42.59 380 GLU A O 1
ATOM 2895 N N . GLU A 1 381 ? 34.226 6.305 1.099 1.00 45.78 381 GLU A N 1
ATOM 2896 C CA . GLU A 1 381 ? 34.381 6.036 -0.350 1.00 45.78 381 GLU A CA 1
ATOM 2897 C C . GLU A 1 381 ? 33.300 5.089 -0.908 1.00 45.78 381 GLU A C 1
ATOM 2899 O O . GLU A 1 381 ? 33.062 5.072 -2.117 1.00 45.78 381 GLU A O 1
ATOM 2904 N N . ASP A 1 382 ? 32.642 4.287 -0.062 1.00 48.88 382 ASP A N 1
ATOM 2905 C CA . ASP A 1 382 ? 31.549 3.404 -0.492 1.00 48.88 382 ASP A CA 1
ATOM 2906 C C . ASP A 1 382 ? 30.228 4.178 -0.706 1.00 48.88 382 ASP A C 1
ATOM 2908 O O . ASP A 1 382 ? 29.370 3.707 -1.458 1.00 48.88 382 ASP A O 1
ATOM 2912 N N . GLU A 1 383 ? 30.095 5.394 -0.154 1.00 45.84 383 GLU A N 1
ATOM 2913 C CA . GLU A 1 383 ? 29.036 6.355 -0.519 1.00 45.84 383 GLU A CA 1
ATOM 2914 C C . GLU A 1 383 ? 29.106 6.788 -2.004 1.00 45.84 383 GLU A C 1
ATOM 2916 O O . GLU A 1 383 ? 28.078 7.138 -2.588 1.00 45.84 383 GLU A O 1
ATOM 2921 N N . ASP A 1 384 ? 30.278 6.683 -2.650 1.00 38.50 384 ASP A N 1
ATOM 2922 C CA . ASP A 1 384 ? 30.492 7.033 -4.065 1.00 38.50 384 ASP A CA 1
ATOM 2923 C C . ASP A 1 384 ? 30.287 5.850 -5.039 1.00 38.50 384 ASP A C 1
ATOM 2925 O O . ASP A 1 384 ? 30.338 6.022 -6.266 1.00 38.50 384 ASP A O 1
ATOM 2929 N N . VAL A 1 385 ? 30.018 4.633 -4.543 1.00 45.16 385 VAL A N 1
ATOM 2930 C CA . VAL A 1 385 ? 29.663 3.485 -5.395 1.00 45.16 385 VAL A CA 1
ATOM 2931 C C . VAL A 1 385 ? 28.208 3.626 -5.843 1.00 45.16 385 VAL A C 1
ATOM 2933 O O . VAL A 1 385 ? 27.276 3.082 -5.251 1.00 45.16 385 VAL A O 1
ATOM 2936 N N . VAL A 1 386 ? 28.002 4.350 -6.944 1.00 41.41 386 VAL A N 1
ATOM 2937 C CA . VAL A 1 386 ? 26.696 4.442 -7.607 1.00 41.41 386 VAL A CA 1
ATOM 2938 C C . VAL A 1 386 ? 26.389 3.107 -8.282 1.00 41.41 386 VAL A C 1
ATOM 2940 O O . VAL A 1 386 ? 26.761 2.861 -9.432 1.00 41.41 386 VAL A O 1
ATOM 2943 N N . VAL A 1 387 ? 25.689 2.224 -7.571 1.00 44.72 387 VAL A N 1
ATOM 2944 C CA . VAL A 1 387 ? 25.184 0.984 -8.156 1.00 44.72 387 VAL A CA 1
ATOM 2945 C C . VAL A 1 387 ? 24.096 1.343 -9.172 1.00 44.72 387 VAL A C 1
ATOM 2947 O O . VAL A 1 387 ? 22.963 1.653 -8.807 1.00 44.72 387 VAL A O 1
ATOM 2950 N N . MET A 1 388 ? 24.415 1.272 -10.468 1.00 37.19 388 MET A N 1
ATOM 2951 C CA . MET A 1 388 ? 23.419 1.328 -11.544 1.00 37.19 388 MET A CA 1
ATOM 2952 C C . MET A 1 388 ? 22.611 0.027 -11.577 1.00 37.19 388 MET A C 1
ATOM 2954 O O . MET A 1 388 ? 22.703 -0.782 -12.498 1.00 37.19 388 MET A O 1
ATOM 2958 N N . THR A 1 389 ? 21.804 -0.200 -10.550 1.00 40.59 389 THR A N 1
ATOM 2959 C CA . THR A 1 389 ? 20.671 -1.105 -10.677 1.00 40.59 389 THR A CA 1
ATOM 2960 C C . THR A 1 389 ? 19.520 -0.310 -11.292 1.00 40.59 389 THR A C 1
ATOM 2962 O O . THR A 1 389 ? 19.198 0.785 -10.839 1.00 40.59 389 THR A O 1
ATOM 2965 N N . ARG A 1 390 ? 18.831 -0.864 -12.299 1.00 32.69 390 ARG A N 1
ATOM 2966 C CA . ARG A 1 390 ? 17.373 -0.695 -12.322 1.00 32.69 390 ARG A CA 1
ATOM 2967 C C . ARG A 1 390 ? 16.876 -1.443 -11.085 1.00 32.69 390 ARG A C 1
ATOM 2969 O O . ARG A 1 390 ? 16.587 -2.632 -11.159 1.00 32.69 390 ARG A O 1
ATOM 2976 N N . GLN A 1 391 ? 16.945 -0.801 -9.928 1.00 31.94 391 GLN A N 1
ATOM 2977 C CA . GLN A 1 391 ? 16.200 -1.235 -8.763 1.00 31.94 391 GLN A CA 1
ATOM 2978 C C . GLN A 1 391 ? 14.747 -0.869 -9.056 1.00 31.94 391 GLN A C 1
ATOM 2980 O O . GLN A 1 391 ? 14.435 0.298 -9.289 1.00 31.94 391 GLN A O 1
ATOM 2985 N N . GLU A 1 392 ? 13.860 -1.861 -9.061 1.00 39.75 392 GLU A N 1
ATOM 2986 C CA . GLU A 1 392 ? 12.560 -1.616 -8.443 1.00 39.75 392 GLU A CA 1
ATOM 2987 C C . GLU A 1 392 ? 12.868 -1.137 -7.019 1.00 39.75 392 GLU A C 1
ATOM 2989 O O . GLU A 1 392 ? 13.619 -1.802 -6.306 1.00 39.75 392 GLU A O 1
ATOM 2994 N N . GLU A 1 393 ? 12.418 0.072 -6.679 1.00 27.98 393 GLU A N 1
ATOM 2995 C CA . GLU A 1 393 ? 12.714 0.759 -5.418 1.00 27.98 393 GLU A CA 1
ATOM 2996 C C . GLU A 1 393 ? 12.492 -0.176 -4.214 1.00 27.98 393 GLU A C 1
ATOM 2998 O O . GLU A 1 393 ? 11.344 -0.523 -3.921 1.00 27.98 393 GLU A O 1
ATOM 3003 N N . PRO A 1 394 ? 13.535 -0.575 -3.462 1.00 32.25 394 PRO A N 1
ATOM 3004 C CA . PRO A 1 394 ? 13.315 -1.053 -2.111 1.00 32.25 394 PRO A CA 1
ATOM 3005 C C . PRO A 1 394 ? 12.923 0.148 -1.244 1.00 32.25 394 PRO A C 1
ATOM 3007 O O . PRO A 1 394 ? 13.521 1.225 -1.329 1.00 32.25 394 PRO A O 1
ATOM 3010 N N . ALA A 1 395 ? 11.901 -0.043 -0.411 1.00 34.84 395 ALA A N 1
ATOM 3011 C CA . ALA A 1 395 ? 11.418 0.956 0.530 1.00 34.84 395 ALA A CA 1
ATOM 3012 C C . ALA A 1 395 ? 12.581 1.532 1.362 1.00 34.84 395 ALA A C 1
ATOM 3014 O O . ALA A 1 395 ? 13.298 0.803 2.044 1.00 34.84 395 ALA A O 1
ATOM 3015 N N . HIS A 1 396 ? 12.769 2.850 1.277 1.00 35.75 396 HIS A N 1
ATOM 3016 C CA . HIS A 1 396 ? 13.737 3.597 2.072 1.00 35.75 396 HIS A CA 1
ATOM 3017 C C . HIS A 1 396 ? 13.495 3.423 3.579 1.00 35.75 396 HIS A C 1
ATOM 3019 O O . HIS A 1 396 ? 12.403 3.698 4.074 1.00 35.75 396 HIS A O 1
ATOM 3025 N N . ASP A 1 397 ? 14.557 3.069 4.302 1.00 35.06 397 ASP A N 1
ATOM 3026 C CA . ASP A 1 397 ? 14.697 3.290 5.741 1.00 35.06 397 ASP A CA 1
ATOM 3027 C C . ASP A 1 397 ? 15.159 4.749 5.970 1.00 35.06 397 ASP A C 1
ATOM 3029 O O . ASP A 1 397 ? 16.222 5.139 5.469 1.00 35.06 397 ASP A O 1
ATOM 3033 N N . PRO A 1 398 ? 14.391 5.614 6.658 1.00 45.78 398 PRO A N 1
ATOM 3034 C CA . PRO A 1 398 ? 14.783 7.001 6.858 1.00 45.78 398 PRO A CA 1
ATOM 3035 C C . PRO A 1 398 ? 15.762 7.128 8.034 1.00 45.78 398 PRO A C 1
ATOM 3037 O O . PRO A 1 398 ? 15.366 7.375 9.176 1.00 45.78 398 PRO A O 1
ATOM 3040 N N . ARG A 1 399 ? 17.070 7.069 7.757 1.00 34.41 399 ARG A N 1
ATOM 3041 C CA . ARG A 1 399 ? 18.068 7.656 8.666 1.00 34.41 399 ARG A CA 1
ATOM 3042 C C . ARG A 1 399 ? 18.046 9.181 8.531 1.00 34.41 399 ARG A C 1
ATOM 3044 O O . ARG A 1 399 ? 18.306 9.748 7.476 1.00 34.41 399 ARG A O 1
ATOM 3051 N N . THR A 1 400 ? 17.714 9.853 9.630 1.00 35.31 400 THR A N 1
ATOM 3052 C CA . THR A 1 400 ? 17.732 11.316 9.785 1.00 35.31 400 THR A CA 1
ATOM 3053 C C . THR A 1 400 ? 19.115 11.916 9.494 1.00 35.31 400 THR A C 1
ATOM 3055 O O . THR A 1 400 ? 20.075 11.521 10.157 1.00 35.31 400 THR A O 1
ATOM 3058 N N . PRO A 1 401 ? 19.240 12.934 8.619 1.00 33.34 401 PRO A N 1
ATOM 3059 C CA . PRO A 1 401 ? 20.483 13.682 8.476 1.00 33.34 401 PRO A CA 1
ATOM 3060 C C . PRO A 1 401 ? 20.714 14.598 9.688 1.00 33.34 401 PRO A C 1
ATOM 3062 O O . PRO A 1 401 ? 19.843 15.373 10.097 1.00 33.34 401 PRO A O 1
ATOM 3065 N N . VAL A 1 402 ? 21.920 14.543 10.256 1.00 32.62 402 VAL A N 1
ATOM 3066 C CA . VAL A 1 402 ? 22.380 15.472 11.296 1.00 32.62 402 VAL A CA 1
ATOM 3067 C C . VAL A 1 402 ? 22.639 16.842 10.659 1.00 32.62 402 VAL A C 1
ATOM 3069 O O . VAL A 1 402 ? 23.650 17.070 10.000 1.00 32.62 402 VAL A O 1
ATOM 3072 N N . ILE A 1 403 ? 21.721 17.788 10.872 1.00 34.16 403 ILE A N 1
ATOM 3073 C CA . ILE A 1 403 ? 21.851 19.178 10.413 1.00 34.16 403 ILE A CA 1
ATOM 3074 C C . ILE A 1 403 ? 22.918 19.900 11.255 1.00 34.16 403 ILE A C 1
ATOM 3076 O O . ILE A 1 403 ? 22.655 20.324 12.385 1.00 34.16 403 ILE A O 1
ATOM 3080 N N . ARG A 1 404 ? 24.118 20.114 10.696 1.00 31.33 404 ARG A N 1
ATOM 3081 C CA . ARG A 1 404 ? 25.070 21.112 11.214 1.00 31.33 404 ARG A CA 1
ATOM 3082 C C . ARG A 1 404 ? 24.558 22.514 10.872 1.00 31.33 404 ARG A C 1
ATOM 3084 O O . ARG A 1 404 ? 24.545 22.925 9.718 1.00 31.33 404 ARG A O 1
ATOM 3091 N N . ARG A 1 405 ? 24.123 23.256 11.895 1.00 32.03 405 ARG A N 1
ATOM 3092 C CA . ARG A 1 405 ? 23.711 24.664 11.788 1.00 32.03 405 ARG A CA 1
ATOM 3093 C C . ARG A 1 405 ? 24.943 25.566 11.656 1.00 32.03 405 ARG A C 1
ATOM 3095 O O . ARG A 1 405 ? 25.711 25.675 12.608 1.00 32.03 405 ARG A O 1
ATOM 3102 N N . SER A 1 406 ? 25.078 26.285 10.545 1.00 31.58 406 SER A N 1
ATOM 3103 C CA . SER A 1 406 ? 25.790 27.567 10.512 1.00 31.58 406 SER A CA 1
ATOM 3104 C C . SER A 1 406 ? 24.780 28.689 10.254 1.00 31.58 406 SER A C 1
ATOM 3106 O O . SER A 1 406 ? 23.882 28.582 9.421 1.00 31.58 406 SER A O 1
ATOM 3108 N N . SER A 1 407 ? 24.860 29.743 11.062 1.00 30.33 407 SER A N 1
ATOM 3109 C CA . SER A 1 407 ? 23.923 30.865 11.067 1.00 30.33 407 SER A CA 1
ATOM 3110 C C . SER A 1 407 ? 24.310 31.907 10.018 1.00 30.33 407 SER A C 1
ATOM 3112 O O . SER A 1 407 ? 25.318 32.595 10.181 1.00 30.33 407 SER A O 1
ATOM 3114 N N . ILE A 1 408 ? 23.483 32.074 8.988 1.00 29.61 408 ILE A N 1
ATOM 3115 C CA . ILE A 1 408 ? 23.510 33.250 8.112 1.00 29.61 408 ILE A CA 1
ATOM 3116 C C . ILE A 1 408 ? 22.520 34.264 8.691 1.00 29.61 408 ILE A C 1
ATOM 3118 O O . ILE A 1 408 ? 21.310 34.050 8.683 1.00 29.61 408 ILE A O 1
ATOM 3122 N N . SER A 1 409 ? 23.039 35.363 9.235 1.00 31.20 409 SER A N 1
ATOM 3123 C CA . SER A 1 409 ? 22.243 36.502 9.694 1.00 31.20 409 SER A CA 1
ATOM 3124 C C . SER A 1 409 ? 21.758 37.317 8.491 1.00 31.20 409 SER A C 1
ATOM 3126 O O . SER A 1 409 ? 22.541 38.031 7.862 1.00 31.20 409 SER A O 1
ATOM 3128 N N . VAL A 1 410 ? 20.469 37.222 8.177 1.00 32.59 410 VAL A N 1
ATOM 3129 C CA . VAL A 1 410 ? 19.785 38.116 7.237 1.00 32.59 410 VAL A CA 1
ATOM 3130 C C . VAL A 1 410 ? 19.381 39.392 7.981 1.00 32.59 410 VAL A C 1
ATOM 3132 O O . VAL A 1 410 ? 18.717 39.341 9.013 1.00 32.59 410 VAL A O 1
ATOM 3135 N N . ILE A 1 411 ? 19.815 40.545 7.469 1.00 35.00 411 ILE A N 1
ATOM 3136 C CA . ILE A 1 411 ? 19.437 41.875 7.960 1.00 35.00 411 ILE A CA 1
ATOM 3137 C C . ILE A 1 411 ? 18.033 42.186 7.428 1.00 35.00 411 ILE A C 1
ATOM 3139 O O . ILE A 1 411 ? 17.880 42.598 6.278 1.00 35.00 411 ILE A O 1
ATOM 3143 N N . GLU A 1 412 ? 17.006 41.991 8.254 1.00 34.09 412 GLU A N 1
ATOM 3144 C CA . GLU A 1 412 ? 15.659 42.493 7.975 1.00 34.09 412 GLU A CA 1
ATOM 3145 C C . GLU A 1 412 ? 15.556 43.986 8.303 1.00 34.09 412 GLU A C 1
ATOM 3147 O O . GLU A 1 412 ? 15.913 44.459 9.384 1.00 34.09 412 GLU A O 1
ATOM 3152 N N . LYS A 1 413 ? 15.060 44.745 7.326 1.00 29.11 413 LYS A N 1
ATOM 3153 C CA . LYS A 1 413 ? 14.846 46.189 7.396 1.00 29.11 413 LYS A CA 1
ATOM 3154 C C . LYS A 1 413 ? 13.435 46.437 7.937 1.00 29.11 413 LYS A C 1
ATOM 3156 O O . LYS A 1 413 ? 12.456 46.300 7.209 1.00 29.11 413 LYS A O 1
ATOM 3161 N N . VAL A 1 414 ? 13.344 46.771 9.222 1.00 36.41 414 VAL A N 1
ATOM 3162 C CA . VAL A 1 414 ? 12.091 47.105 9.920 1.00 36.41 414 VAL A CA 1
ATOM 3163 C C . VAL A 1 414 ? 11.530 48.436 9.386 1.00 36.41 414 VAL A C 1
ATOM 3165 O O . VAL A 1 414 ? 12.276 49.418 9.352 1.00 36.41 414 VAL A O 1
ATOM 3168 N N . PRO A 1 415 ? 10.251 48.522 8.970 1.00 36.47 415 PRO A N 1
ATOM 3169 C CA . PRO A 1 415 ? 9.621 49.798 8.646 1.00 36.47 415 PRO A CA 1
ATOM 3170 C C . PRO A 1 415 ? 9.282 50.583 9.925 1.00 36.47 415 PRO A C 1
ATOM 3172 O O . PRO A 1 415 ? 8.632 50.067 10.834 1.00 36.47 415 PRO A O 1
ATOM 3175 N N . GLU A 1 416 ? 9.725 51.840 9.990 1.00 41.50 416 GLU A N 1
ATOM 3176 C CA . GLU A 1 416 ? 9.418 52.765 11.087 1.00 41.50 416 GLU A CA 1
ATOM 3177 C C . GLU A 1 416 ? 7.924 53.156 11.100 1.00 41.50 416 GLU A C 1
ATOM 3179 O O . GLU A 1 416 ? 7.358 53.459 10.043 1.00 41.50 416 GLU A O 1
ATOM 3184 N N . PRO A 1 417 ? 7.268 53.193 12.276 1.00 44.09 417 PRO A N 1
ATOM 3185 C CA . PRO A 1 417 ? 5.900 53.687 12.405 1.00 44.09 417 PRO A CA 1
ATOM 3186 C C . PRO A 1 417 ? 5.835 55.228 12.344 1.00 44.09 417 PRO A C 1
ATOM 3188 O O . PRO A 1 417 ? 6.771 55.908 12.774 1.00 44.09 417 PRO A O 1
ATOM 3191 N N . PRO A 1 418 ? 4.726 55.809 11.844 1.00 47.84 418 PRO A N 1
ATOM 3192 C CA . PRO A 1 418 ? 4.587 57.256 11.704 1.00 47.84 418 PRO A CA 1
ATOM 3193 C C . PRO A 1 418 ? 4.463 57.973 13.064 1.00 47.84 418 PRO A C 1
ATOM 3195 O O . PRO A 1 418 ? 3.940 57.400 14.024 1.00 47.84 418 PRO A O 1
ATOM 3198 N N . PRO A 1 419 ? 4.911 59.242 13.157 1.00 50.41 419 PRO A N 1
ATOM 3199 C CA . PRO A 1 419 ? 4.945 59.984 14.412 1.00 50.41 419 PRO A CA 1
ATOM 3200 C C . PRO A 1 419 ? 3.542 60.376 14.918 1.00 50.41 419 PRO A C 1
ATOM 3202 O O . PRO A 1 419 ? 2.624 60.582 14.119 1.00 50.41 419 PRO A O 1
ATOM 3205 N N . PRO A 1 420 ? 3.370 60.521 16.246 1.00 46.66 420 PRO A N 1
ATOM 3206 C CA . PRO A 1 420 ? 2.075 60.768 16.869 1.00 46.66 420 PRO A CA 1
ATOM 3207 C C . PRO A 1 420 ? 1.551 62.190 16.627 1.00 46.66 420 PRO A C 1
ATOM 3209 O O . PRO A 1 420 ? 2.291 63.174 16.663 1.00 46.66 420 PRO A O 1
ATOM 3212 N N . ILE A 1 421 ? 0.234 62.282 16.442 1.00 45.03 421 ILE A N 1
ATOM 3213 C CA . ILE A 1 421 ? -0.529 63.532 16.356 1.00 45.03 421 ILE A CA 1
ATOM 3214 C C . ILE A 1 421 ? -0.695 64.104 17.779 1.00 45.03 421 ILE A C 1
ATOM 3216 O O . ILE A 1 421 ? -1.231 63.405 18.640 1.00 45.03 421 ILE A O 1
ATOM 3220 N N . PRO A 1 422 ? -0.285 65.356 18.058 1.00 37.38 422 PRO A N 1
ATOM 3221 C CA . PRO A 1 422 ? -0.508 65.986 19.351 1.00 37.38 422 PRO A CA 1
ATOM 3222 C C . PRO A 1 422 ? -1.868 66.699 19.400 1.00 37.38 422 PRO A C 1
ATOM 3224 O O . PRO A 1 422 ? -2.238 67.397 18.457 1.00 37.38 422 PRO A O 1
ATOM 3227 N N . ASN A 1 423 ? -2.532 66.588 20.557 1.00 42.50 423 ASN A N 1
ATOM 3228 C CA . ASN A 1 423 ? -3.797 67.211 20.986 1.00 42.50 423 ASN A CA 1
ATOM 3229 C C . ASN A 1 423 ? -5.075 66.390 20.765 1.00 42.50 423 ASN A C 1
ATOM 3231 O O . ASN A 1 423 ? -5.783 66.585 19.783 1.00 42.50 423 ASN A O 1
ATOM 3235 N N . LEU A 1 424 ? -5.450 65.614 21.785 1.00 39.12 424 LEU A N 1
ATOM 3236 C CA . LEU A 1 424 ? -6.838 65.505 22.246 1.00 39.12 424 LEU A CA 1
ATOM 3237 C C . LEU A 1 424 ? -6.835 65.302 23.778 1.00 39.12 424 LEU A C 1
ATOM 3239 O O . LEU A 1 424 ? -6.097 64.442 24.261 1.00 39.12 424 LEU A O 1
ATOM 3243 N N . PRO A 1 425 ? -7.580 66.117 24.550 1.00 45.28 425 PRO A N 1
ATOM 3244 C CA . PRO A 1 425 ? -7.582 66.084 26.008 1.00 45.28 425 PRO A CA 1
ATOM 3245 C C . PRO A 1 425 ? -8.769 65.294 26.584 1.00 45.28 425 PRO A C 1
ATOM 3247 O O . PRO A 1 425 ? -9.869 65.340 26.041 1.00 45.28 425 PRO A O 1
ATOM 3250 N N . GLY A 1 426 ? -8.544 64.703 27.762 1.00 35.91 426 GLY A N 1
ATOM 3251 C CA . GLY A 1 426 ? -9.576 64.361 28.747 1.00 35.91 426 GLY A CA 1
ATOM 3252 C C . GLY A 1 426 ? -10.088 62.922 28.695 1.00 35.91 426 GLY A C 1
ATOM 3253 O O . GLY A 1 426 ? -10.788 62.550 27.764 1.00 35.91 426 GLY A O 1
ATOM 3254 N N . GLN A 1 427 ? -9.808 62.135 29.734 1.00 35.12 427 GLN A N 1
ATOM 3255 C CA . GLN A 1 427 ? -10.749 61.918 30.844 1.00 35.12 427 GLN A CA 1
ATOM 3256 C C . GLN A 1 427 ? -10.227 60.817 31.783 1.00 35.12 427 GLN A C 1
ATOM 3258 O O . GLN A 1 427 ? -10.025 59.681 31.371 1.00 35.12 427 GLN A O 1
ATOM 3263 N N . ASP A 1 428 ? -9.957 61.248 33.014 1.00 34.66 428 ASP A N 1
ATOM 3264 C CA . ASP A 1 428 ? -10.325 60.672 34.311 1.00 34.66 428 ASP A CA 1
ATOM 3265 C C . ASP A 1 428 ? -10.263 59.150 34.545 1.00 34.66 428 ASP A C 1
ATOM 3267 O O . ASP A 1 428 ? -10.983 58.345 33.961 1.00 34.66 428 ASP A O 1
ATOM 3271 N N . GLU A 1 429 ? -9.373 58.826 35.488 1.00 42.25 429 GLU A N 1
ATOM 3272 C CA . GLU A 1 429 ? -9.554 57.971 36.670 1.00 42.25 429 GLU A CA 1
ATOM 3273 C C . GLU A 1 429 ? -10.888 57.205 36.796 1.00 42.25 429 GLU A C 1
ATOM 3275 O O . GLU A 1 429 ? -11.950 57.812 36.858 1.00 42.25 429 GLU A O 1
ATOM 3280 N N . ASP A 1 430 ? -10.820 55.878 36.972 1.00 37.09 430 ASP A N 1
ATOM 3281 C CA . ASP A 1 430 ? -11.308 55.243 38.207 1.00 37.09 430 ASP A CA 1
ATOM 3282 C C . ASP A 1 430 ? -10.936 53.747 38.310 1.00 37.09 430 ASP A C 1
ATOM 3284 O O . ASP A 1 430 ? -10.909 52.981 37.349 1.00 37.09 430 ASP A O 1
ATOM 3288 N N . THR A 1 431 ? -10.599 53.368 39.540 1.00 35.31 431 THR A N 1
ATOM 3289 C CA . THR A 1 431 ? -10.210 52.044 40.078 1.00 35.31 431 THR A CA 1
ATOM 3290 C C . THR A 1 431 ? -11.462 51.148 40.323 1.00 35.31 431 THR A C 1
ATOM 3292 O O . THR A 1 431 ? -12.545 51.580 39.934 1.00 35.31 431 THR A O 1
ATOM 3295 N N . PRO A 1 432 ? -11.455 49.957 40.993 1.00 46.47 432 PRO A N 1
ATOM 3296 C CA . PRO A 1 432 ? -10.376 49.131 41.563 1.00 46.47 432 PRO A CA 1
ATOM 3297 C C . PRO A 1 432 ? -10.482 47.594 41.325 1.00 46.47 432 PRO A C 1
ATOM 3299 O O . PRO A 1 432 ? -11.457 47.029 40.837 1.00 46.47 432 PRO A O 1
ATOM 3302 N N . THR A 1 433 ? -9.430 46.925 41.795 1.00 41.81 433 THR A N 1
ATOM 3303 C CA . THR A 1 433 ? -9.284 45.535 42.260 1.00 41.81 433 THR A CA 1
ATOM 3304 C C . THR A 1 433 ? -10.493 44.921 42.994 1.00 41.81 433 THR A C 1
ATOM 3306 O O . THR A 1 433 ? -10.986 45.500 43.957 1.00 41.81 433 THR A O 1
ATOM 3309 N N . MET A 1 434 ? -10.828 43.663 42.672 1.00 32.88 434 MET A N 1
ATOM 3310 C CA . MET A 1 434 ? -11.287 42.625 43.618 1.00 32.88 434 MET A CA 1
ATOM 3311 C C . MET A 1 434 ? -10.910 41.234 43.085 1.00 32.88 434 MET A C 1
ATOM 3313 O O . MET A 1 434 ? -11.068 40.955 41.899 1.00 32.88 434 MET A O 1
ATOM 3317 N N . GLY A 1 435 ? -10.360 40.388 43.960 1.00 30.86 435 GLY A N 1
ATOM 3318 C CA . GLY A 1 435 ? -9.914 39.030 43.642 1.00 30.86 435 GLY A CA 1
ATOM 3319 C C . GLY A 1 435 ? -10.965 37.951 43.898 1.00 30.86 435 GLY A C 1
ATOM 3320 O O . GLY A 1 435 ? -12.087 38.262 44.279 1.00 30.86 435 GLY A O 1
ATOM 3321 N N . LEU A 1 436 ? -10.557 36.689 43.724 1.00 31.89 436 LEU A N 1
ATOM 3322 C CA . LEU A 1 436 ? -10.814 35.556 44.629 1.00 31.89 436 LEU A CA 1
ATOM 3323 C C . LEU A 1 436 ? -10.223 34.262 44.040 1.00 31.89 436 LEU A C 1
ATOM 3325 O O . LEU A 1 436 ? -10.575 33.841 42.942 1.00 31.89 436 LEU A O 1
ATOM 3329 N N . SER A 1 437 ? -9.345 33.628 44.816 1.00 34.41 437 SER A N 1
ATOM 3330 C CA . SER A 1 437 ? -8.956 32.219 44.681 1.00 34.41 437 SER A CA 1
ATOM 3331 C C . SER A 1 437 ? -10.089 31.290 45.138 1.00 34.41 437 SER A C 1
ATOM 3333 O O . SER A 1 437 ? -10.902 31.691 45.975 1.00 34.41 437 SER A O 1
ATOM 3335 N N . PRO A 1 438 ? -10.032 29.999 44.772 1.00 46.88 438 PRO A N 1
ATOM 3336 C CA . PRO A 1 438 ? -10.411 28.937 45.693 1.00 46.88 438 PRO A CA 1
ATOM 3337 C C . PRO A 1 438 ? -9.219 28.031 46.033 1.00 46.88 438 PRO A C 1
ATOM 3339 O O . PRO A 1 438 ? -8.394 27.684 45.191 1.00 46.88 438 PRO A O 1
ATOM 3342 N N . ALA A 1 439 ? -9.147 27.691 47.318 1.00 33.41 439 ALA A N 1
ATOM 3343 C CA . ALA A 1 439 ? -8.136 26.868 47.964 1.00 33.41 439 ALA A CA 1
ATOM 3344 C C . ALA A 1 439 ? -8.345 25.362 47.715 1.00 33.41 439 ALA A C 1
ATOM 3346 O O . ALA A 1 439 ? -9.481 24.890 47.653 1.00 33.41 439 ALA A O 1
ATOM 3347 N N . LEU A 1 440 ? -7.242 24.610 47.682 1.00 36.75 440 LEU A N 1
ATOM 3348 C CA . LEU A 1 440 ? -7.202 23.158 47.884 1.00 36.75 440 LEU A CA 1
ATOM 3349 C C . LEU A 1 440 ? -6.403 22.854 49.169 1.00 36.75 440 LEU A C 1
ATOM 3351 O O . LEU A 1 440 ? -5.432 23.561 49.443 1.00 36.75 440 LEU A O 1
ATOM 3355 N N . PRO A 1 441 ? -6.799 21.850 49.973 1.00 42.53 441 PRO A N 1
ATOM 3356 C CA . PRO A 1 441 ? -6.166 21.555 51.256 1.00 42.53 441 PRO A CA 1
ATOM 3357 C C . PRO A 1 441 ? -4.891 20.703 51.119 1.00 42.53 441 PRO A C 1
ATOM 3359 O O . PRO A 1 441 ? -4.915 19.608 50.558 1.00 42.53 441 PRO A O 1
ATOM 3362 N N . GLU A 1 442 ? -3.799 21.193 51.710 1.00 31.28 442 GLU A N 1
ATOM 3363 C CA . GLU A 1 442 ? -2.594 20.431 52.061 1.00 31.28 442 GLU A CA 1
ATOM 3364 C C . GLU A 1 442 ? -2.890 19.455 53.210 1.00 31.28 442 GLU A C 1
ATOM 3366 O O . GLU A 1 442 ? -3.358 19.857 54.277 1.00 31.28 442 GLU A O 1
ATOM 3371 N N . PHE A 1 443 ? -2.551 18.177 53.026 1.00 35.62 443 PHE A N 1
ATOM 3372 C CA . PHE A 1 443 ? -2.408 17.228 54.128 1.00 35.62 443 PHE A CA 1
ATOM 3373 C C . PHE A 1 443 ? -0.928 17.058 54.474 1.00 35.62 443 PHE A C 1
ATOM 3375 O O . PHE A 1 443 ? -0.131 16.560 53.682 1.00 35.62 443 PHE A O 1
ATOM 3382 N N . ALA A 1 444 ? -0.586 17.464 55.695 1.00 32.94 444 ALA A N 1
ATOM 3383 C CA . ALA A 1 444 ? 0.693 17.225 56.339 1.00 32.94 444 ALA A CA 1
ATOM 3384 C C . ALA A 1 444 ? 0.909 15.724 56.625 1.00 32.94 444 ALA A C 1
ATOM 3386 O O . ALA A 1 444 ? 0.018 15.050 57.141 1.00 32.94 444 ALA A O 1
ATOM 3387 N N . SER A 1 445 ? 2.116 15.217 56.360 1.00 35.53 445 SER A N 1
ATOM 3388 C CA . SER A 1 445 ? 2.624 13.963 56.933 1.00 35.53 445 SER A CA 1
ATOM 3389 C C . SER A 1 445 ? 3.863 14.266 57.760 1.00 35.53 445 SER A C 1
ATOM 3391 O O . SER A 1 445 ? 4.892 14.697 57.246 1.00 35.53 445 SER A O 1
ATOM 3393 N N . SER A 1 446 ? 3.736 14.073 59.068 1.00 41.25 446 SER A N 1
ATOM 3394 C CA . SER A 1 446 ? 4.808 14.211 60.045 1.00 41.25 446 SER A CA 1
ATOM 3395 C C . SER A 1 446 ? 5.659 12.942 60.138 1.00 41.25 446 SER A C 1
ATOM 3397 O O . SER A 1 446 ? 5.133 11.846 60.325 1.00 41.25 446 SER A O 1
ATOM 3399 N N . VAL A 1 447 ? 6.975 13.139 60.094 1.00 40.56 447 VAL A N 1
ATOM 3400 C CA . VAL A 1 447 ? 8.047 12.208 60.496 1.00 40.56 4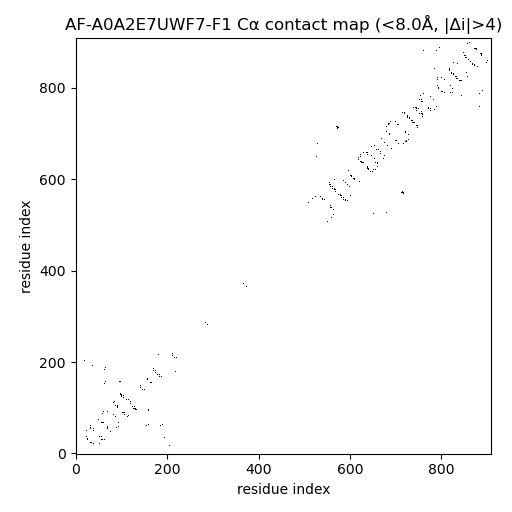47 VAL A CA 1
ATOM 3401 C C . VAL A 1 447 ? 8.069 12.052 62.031 1.00 40.56 447 VAL A C 1
ATOM 3403 O O . VAL A 1 447 ? 7.645 12.972 62.737 1.00 40.56 447 VAL A O 1
ATOM 3406 N N . PRO A 1 448 ? 8.599 10.935 62.575 1.00 49.91 448 PRO A N 1
ATOM 3407 C CA . PRO A 1 448 ? 9.744 11.097 63.478 1.00 49.91 448 PRO A CA 1
ATOM 3408 C C . PRO A 1 448 ? 10.858 10.031 63.341 1.00 49.91 448 PRO A C 1
ATOM 3410 O O . PRO A 1 448 ? 10.635 8.837 63.508 1.00 49.91 448 PRO A O 1
ATOM 3413 N N . THR A 1 449 ? 12.066 10.557 63.113 1.00 34.94 449 THR A N 1
ATOM 3414 C CA . THR A 1 449 ? 13.313 10.389 63.891 1.00 34.94 449 THR A CA 1
ATOM 3415 C C . THR A 1 449 ? 14.028 9.027 63.971 1.00 34.94 449 THR A C 1
ATOM 3417 O O . THR A 1 449 ? 13.603 8.085 64.631 1.00 34.94 449 THR A O 1
ATOM 3420 N N . GLU A 1 450 ? 15.226 9.036 63.380 1.00 37.75 450 GLU A N 1
ATOM 3421 C CA . GLU A 1 450 ? 16.380 8.136 63.542 1.00 37.75 450 GLU A CA 1
ATOM 3422 C C . GLU A 1 450 ? 17.050 8.281 64.939 1.00 37.75 450 GLU A C 1
ATOM 3424 O O . GLU A 1 450 ? 16.740 9.230 65.667 1.00 37.75 450 GLU A O 1
ATOM 3429 N N . PRO A 1 451 ? 18.010 7.411 65.336 1.00 56.03 451 PRO A N 1
ATOM 3430 C CA . PRO A 1 451 ? 19.406 7.848 65.172 1.00 56.03 451 PRO A CA 1
ATOM 3431 C C . PRO A 1 451 ? 20.467 6.750 64.894 1.00 56.03 451 PRO A C 1
ATOM 3433 O O . PRO A 1 451 ? 20.542 5.734 65.578 1.00 56.03 451 PRO A O 1
ATOM 3436 N N . VAL A 1 452 ? 21.376 7.083 63.966 1.00 41.41 452 VAL A N 1
ATOM 3437 C CA . VAL A 1 452 ? 22.858 7.092 64.072 1.00 41.41 452 VAL A CA 1
ATOM 3438 C C . VAL A 1 452 ? 23.612 5.804 64.471 1.00 41.41 452 VAL A C 1
ATOM 3440 O O . VAL A 1 452 ? 23.712 5.475 65.653 1.00 41.41 452 VAL A O 1
ATOM 3443 N N . ARG A 1 453 ? 24.408 5.261 63.524 1.00 34.28 453 ARG A N 1
ATOM 3444 C CA . ARG A 1 453 ? 25.883 5.150 63.684 1.00 34.28 453 ARG A CA 1
ATOM 3445 C C . ARG A 1 453 ? 26.649 4.923 62.365 1.00 34.28 453 ARG A C 1
ATOM 3447 O O . ARG A 1 453 ? 26.391 3.976 61.635 1.00 34.28 453 ARG A O 1
ATOM 3454 N N . ALA A 1 454 ? 27.627 5.804 62.134 1.00 38.78 454 ALA A N 1
ATOM 3455 C CA . ALA A 1 454 ? 28.737 5.737 61.171 1.00 38.78 454 ALA A CA 1
ATOM 3456 C C . ALA A 1 454 ? 29.701 4.559 61.468 1.00 38.78 454 ALA A C 1
ATOM 3458 O O . ALA A 1 454 ? 29.679 4.042 62.581 1.00 38.78 454 ALA A O 1
ATOM 3459 N N . GLY A 1 455 ? 30.619 4.111 60.606 1.00 34.34 455 GLY A N 1
ATOM 3460 C CA . GLY A 1 455 ? 31.079 4.546 59.286 1.00 34.34 455 GLY A CA 1
ATOM 3461 C C . GLY A 1 455 ? 32.323 3.725 58.871 1.00 34.34 455 GLY A C 1
ATOM 3462 O O . GLY A 1 455 ? 32.978 3.144 59.729 1.00 34.34 455 GLY A O 1
ATOM 3463 N N . MET A 1 456 ? 32.571 3.676 57.555 1.00 40.75 456 MET A N 1
ATOM 3464 C CA . MET A 1 456 ? 33.820 3.448 56.786 1.00 40.75 456 MET A CA 1
ATOM 3465 C C . MET A 1 456 ? 35.030 2.710 57.408 1.00 40.75 456 MET A C 1
ATOM 3467 O O . MET A 1 456 ? 35.575 3.160 58.408 1.00 40.75 456 MET A O 1
ATOM 3471 N N . ALA A 1 457 ? 35.600 1.739 56.673 1.00 34.09 457 ALA A N 1
ATOM 3472 C CA . ALA A 1 457 ? 36.863 1.913 55.918 1.00 34.09 457 ALA A CA 1
ATOM 3473 C C . ALA A 1 457 ? 37.395 0.592 55.310 1.00 34.09 457 ALA A C 1
ATOM 3475 O O . ALA A 1 457 ? 37.286 -0.477 55.903 1.00 34.09 457 ALA A O 1
ATOM 3476 N N . SER A 1 458 ? 37.978 0.717 54.116 1.00 41.31 458 SER A N 1
ATOM 3477 C CA . SER A 1 458 ? 38.662 -0.290 53.292 1.00 41.31 458 SER A CA 1
ATOM 3478 C C . SER A 1 458 ? 39.976 -0.830 53.882 1.00 41.31 458 SER A C 1
ATOM 3480 O O . SER A 1 458 ? 40.640 -0.121 54.634 1.00 41.31 458 SER A O 1
ATOM 3482 N N . GLY A 1 459 ? 40.425 -2.001 53.401 1.00 30.41 459 GLY A N 1
ATOM 3483 C CA . GLY A 1 459 ? 41.848 -2.390 53.405 1.00 30.41 459 GLY A CA 1
ATOM 3484 C C . GLY A 1 459 ? 42.131 -3.903 53.382 1.00 30.41 459 GLY A C 1
ATOM 3485 O O . GLY A 1 459 ? 42.056 -4.552 54.416 1.00 30.41 459 GLY A O 1
ATOM 3486 N N . LEU A 1 460 ? 42.492 -4.441 52.210 1.00 43.31 460 LEU A N 1
ATOM 3487 C CA . LEU A 1 460 ? 43.422 -5.584 52.026 1.00 43.31 460 LEU A CA 1
ATOM 3488 C C . LEU A 1 460 ? 44.878 -5.107 52.296 1.00 43.31 460 LEU A C 1
ATOM 3490 O O . LEU A 1 460 ? 45.044 -3.885 52.372 1.00 43.31 460 LEU A O 1
ATOM 3494 N N . PRO A 1 461 ? 45.951 -5.942 52.281 1.00 61.50 461 PRO A N 1
ATOM 3495 C CA . PRO A 1 461 ? 46.098 -7.417 52.235 1.00 61.50 461 PRO A CA 1
ATOM 3496 C C . PRO A 1 461 ? 47.139 -7.965 53.267 1.00 61.50 461 PRO A C 1
ATOM 3498 O O . PRO A 1 461 ? 47.687 -7.186 54.034 1.00 61.50 461 PRO A O 1
ATOM 3501 N N . GLU A 1 462 ? 47.412 -9.283 53.252 1.00 36.03 462 GLU A N 1
ATOM 3502 C CA . GLU A 1 462 ? 48.734 -9.968 53.393 1.00 36.03 462 GLU A CA 1
ATOM 3503 C C . GLU A 1 462 ? 48.669 -11.305 54.166 1.00 36.03 462 GLU A C 1
ATOM 3505 O O . GLU A 1 462 ? 48.340 -11.350 55.351 1.00 36.03 462 GLU A O 1
ATOM 3510 N N . ASP A 1 463 ? 49.040 -12.384 53.465 1.00 40.69 463 ASP A N 1
ATOM 3511 C CA . ASP A 1 463 ? 49.665 -13.598 54.020 1.00 40.69 463 ASP A CA 1
ATOM 3512 C C . ASP A 1 463 ? 51.093 -13.264 54.514 1.00 40.69 463 ASP A C 1
ATOM 3514 O O . ASP A 1 463 ? 51.706 -12.321 54.000 1.00 40.69 463 ASP A O 1
ATOM 3518 N N . PRO A 1 464 ? 51.662 -14.018 55.480 1.00 54.38 464 PRO A N 1
ATOM 3519 C CA . PRO A 1 464 ? 52.524 -15.137 55.074 1.00 54.38 464 PRO A CA 1
ATOM 3520 C C . PRO A 1 464 ? 52.472 -16.390 55.978 1.00 54.38 464 PRO A C 1
ATOM 3522 O O . PRO A 1 464 ? 52.357 -16.314 57.198 1.00 54.38 464 PRO A O 1
ATOM 3525 N N . ASP A 1 465 ? 52.605 -17.530 55.300 1.00 36.00 465 ASP A N 1
ATOM 3526 C CA . ASP A 1 465 ? 53.437 -18.716 55.557 1.00 36.00 465 ASP A CA 1
ATOM 3527 C C . ASP A 1 465 ? 53.626 -19.381 56.941 1.00 36.00 465 ASP A C 1
ATOM 3529 O O . ASP A 1 465 ? 53.938 -18.783 57.965 1.00 36.00 465 ASP A O 1
ATOM 3533 N N . GLU A 1 466 ? 53.619 -20.718 56.820 1.00 40.31 466 GLU A N 1
ATOM 3534 C CA . GLU A 1 466 ? 54.411 -21.737 57.528 1.00 40.31 466 GLU A CA 1
ATOM 3535 C C . GLU A 1 466 ? 54.175 -21.991 59.0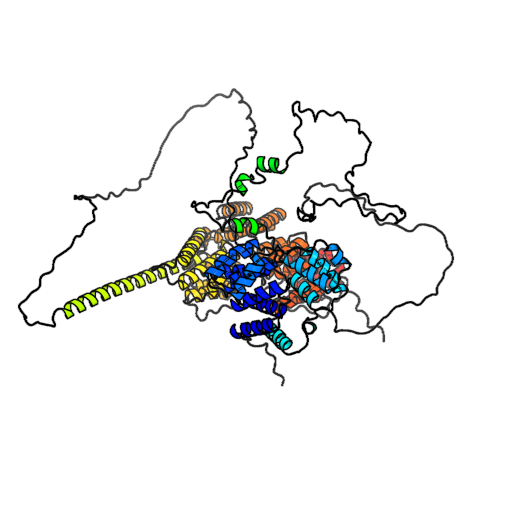28 1.00 40.31 466 GLU A C 1
ATOM 3537 O O . GLU A 1 466 ? 54.673 -21.307 59.917 1.00 40.31 466 GLU A O 1
ATOM 3542 N N . SER A 1 467 ? 53.626 -23.167 59.349 1.00 37.50 467 SER A N 1
ATOM 3543 C CA . SER A 1 467 ? 54.477 -24.349 59.595 1.00 37.50 467 SER A CA 1
ATOM 3544 C C . SER A 1 467 ? 53.673 -25.587 60.012 1.00 37.50 467 SER A C 1
ATOM 3546 O O . SER A 1 467 ? 52.627 -25.539 60.656 1.00 37.50 467 SER A O 1
ATOM 3548 N N . VAL A 1 468 ? 54.206 -26.713 59.555 1.00 47.28 468 VAL A N 1
ATOM 3549 C CA . VAL A 1 468 ? 53.791 -28.102 59.737 1.00 47.28 468 VAL A CA 1
ATOM 3550 C C . VAL A 1 468 ? 54.233 -28.610 61.112 1.00 47.28 468 VAL A C 1
ATOM 3552 O O . VAL A 1 468 ? 55.409 -28.471 61.421 1.00 47.28 468 VAL A O 1
ATOM 3555 N N . GLU A 1 469 ? 53.366 -29.308 61.858 1.00 36.69 469 GLU A N 1
ATOM 3556 C CA . GLU A 1 469 ? 53.758 -30.541 62.570 1.00 36.69 469 GLU A CA 1
ATOM 3557 C C . GLU A 1 469 ? 52.544 -31.397 62.995 1.00 36.69 469 GLU A C 1
ATOM 3559 O O . GLU A 1 469 ? 51.600 -30.930 63.630 1.00 36.69 469 GLU A O 1
ATOM 3564 N N . LEU A 1 470 ? 52.592 -32.665 62.577 1.00 45.62 470 LEU A N 1
ATOM 3565 C CA . LEU A 1 470 ? 51.728 -33.806 62.922 1.00 45.62 470 LEU A CA 1
ATOM 3566 C C . LEU A 1 470 ? 52.041 -34.253 64.369 1.00 45.62 470 LEU A C 1
ATOM 3568 O O . LEU A 1 470 ? 53.193 -34.168 64.775 1.00 45.62 470 LEU A O 1
ATOM 3572 N N . GLU A 1 471 ? 51.123 -34.704 65.233 1.00 39.66 471 GLU A N 1
ATOM 3573 C CA . GLU A 1 471 ? 50.409 -36.005 65.297 1.00 39.66 471 GLU A CA 1
ATOM 3574 C C . GLU A 1 471 ? 49.930 -36.179 66.787 1.00 39.66 471 GLU A C 1
ATOM 3576 O O . GLU A 1 471 ? 50.336 -35.370 67.626 1.00 39.66 471 GLU A O 1
ATOM 3581 N N . PRO A 1 472 ? 49.286 -37.278 67.250 1.00 63.25 472 PRO A N 1
ATOM 3582 C CA . PRO A 1 472 ? 48.003 -37.925 66.919 1.00 63.25 472 PRO A CA 1
ATOM 3583 C C . PRO A 1 472 ? 47.043 -37.980 68.156 1.00 63.25 472 PRO A C 1
ATOM 3585 O O . PRO A 1 472 ? 47.324 -37.391 69.193 1.00 63.25 472 PRO A O 1
ATOM 3588 N N . VAL A 1 473 ? 45.982 -38.811 68.075 1.00 41.50 473 VAL A N 1
ATOM 3589 C CA . VAL A 1 473 ? 45.227 -39.466 69.187 1.00 41.50 473 VAL A CA 1
ATOM 3590 C C . VAL A 1 473 ? 43.852 -38.852 69.533 1.00 41.50 473 VAL A C 1
ATOM 3592 O O . VAL A 1 473 ? 43.739 -37.971 70.373 1.00 41.50 473 VAL A O 1
ATOM 3595 N N . ASP A 1 474 ? 42.771 -39.304 68.876 1.00 35.62 474 ASP A N 1
ATOM 3596 C CA . ASP A 1 474 ? 41.914 -40.423 69.341 1.00 35.62 474 ASP A CA 1
ATOM 3597 C C . ASP A 1 474 ? 40.661 -40.612 68.442 1.00 35.62 474 ASP A C 1
ATOM 3599 O O . ASP A 1 474 ? 40.047 -39.630 68.016 1.00 35.62 474 ASP A O 1
ATOM 3603 N N . PRO A 1 475 ? 40.223 -41.856 68.154 1.00 56.47 475 PRO A N 1
ATOM 3604 C CA . PRO A 1 475 ? 39.003 -42.128 67.401 1.00 56.47 475 PRO A CA 1
ATOM 3605 C C . PRO A 1 475 ? 37.788 -42.204 68.339 1.00 56.47 475 PRO A C 1
ATOM 3607 O O . PRO A 1 475 ? 37.674 -43.118 69.155 1.00 56.47 475 PRO A O 1
ATOM 3610 N N . VAL A 1 476 ? 36.829 -41.288 68.183 1.00 45.78 476 VAL A N 1
ATOM 3611 C CA . VAL A 1 476 ? 35.519 -41.366 68.858 1.00 45.78 476 VAL A CA 1
ATOM 3612 C C . VAL A 1 476 ? 34.430 -41.662 67.815 1.00 45.78 476 VAL A C 1
ATOM 3614 O O . VAL A 1 476 ? 34.398 -41.015 66.765 1.00 45.78 476 VAL A O 1
ATOM 3617 N N . PRO A 1 477 ? 33.555 -42.659 68.052 1.00 53.72 477 PRO A N 1
ATOM 3618 C CA . PRO A 1 477 ? 32.602 -43.156 67.066 1.00 53.72 477 PRO A CA 1
ATOM 3619 C C . PRO A 1 477 ? 31.469 -42.152 66.828 1.00 53.72 477 PRO A C 1
ATOM 3621 O O . PRO A 1 477 ? 31.023 -41.457 67.740 1.00 53.72 477 PRO A O 1
ATOM 3624 N N . GLY A 1 478 ? 30.989 -42.096 65.586 1.00 50.22 478 GLY A N 1
ATOM 3625 C CA . GLY A 1 478 ? 29.933 -41.174 65.176 1.00 50.22 478 GLY A CA 1
ATOM 3626 C C . GLY A 1 478 ? 28.583 -41.394 65.869 1.00 50.22 478 GLY A C 1
ATOM 3627 O O . GLY A 1 478 ? 28.301 -42.453 66.432 1.00 50.22 478 GLY A O 1
ATOM 3628 N N . PRO A 1 479 ? 27.682 -40.420 65.685 1.00 47.00 479 PRO A N 1
ATOM 3629 C CA . PRO A 1 479 ? 26.356 -40.756 65.205 1.00 47.00 479 PRO A CA 1
ATOM 3630 C C . PRO A 1 479 ? 26.091 -40.059 63.869 1.00 47.00 479 PRO A C 1
ATOM 3632 O O . PRO A 1 479 ? 25.926 -38.843 63.769 1.00 47.00 479 PRO A O 1
ATOM 3635 N N . ALA A 1 480 ? 26.006 -40.887 62.833 1.00 52.91 480 ALA A N 1
ATOM 3636 C CA . ALA A 1 480 ? 25.271 -40.576 61.625 1.00 52.91 480 ALA A CA 1
ATOM 3637 C C . ALA A 1 480 ? 23.784 -40.293 61.945 1.00 52.91 480 ALA A C 1
ATOM 3639 O O . ALA A 1 480 ? 23.233 -40.786 62.929 1.00 52.91 480 ALA A O 1
ATOM 3640 N N . ALA A 1 481 ? 23.138 -39.564 61.028 1.00 52.50 481 ALA A N 1
ATOM 3641 C CA . ALA A 1 481 ? 21.689 -39.548 60.780 1.00 52.50 481 ALA A CA 1
ATOM 3642 C C . ALA A 1 481 ? 20.772 -38.550 61.527 1.00 52.50 481 ALA A C 1
ATOM 3644 O O . ALA A 1 481 ? 19.568 -38.791 61.604 1.00 52.50 481 ALA A O 1
ATOM 3645 N N . ARG A 1 482 ? 21.255 -37.383 61.984 1.00 50.75 482 ARG A N 1
ATOM 3646 C CA . ARG A 1 482 ? 20.349 -36.253 62.336 1.00 50.75 482 ARG A CA 1
ATOM 3647 C C . ARG A 1 482 ? 20.604 -34.932 61.608 1.00 50.75 482 ARG A C 1
ATOM 3649 O O . ARG A 1 482 ? 19.715 -34.089 61.570 1.00 50.75 482 ARG A O 1
ATOM 3656 N N . THR A 1 483 ? 21.747 -34.769 60.951 1.00 53.34 483 THR A N 1
ATOM 3657 C CA . THR A 1 483 ? 22.074 -33.562 60.173 1.00 53.34 483 THR A CA 1
ATOM 3658 C C . THR A 1 483 ? 21.516 -33.572 58.743 1.00 53.34 483 THR A C 1
ATOM 3660 O O . THR A 1 483 ? 21.352 -32.503 58.161 1.00 53.34 483 THR A O 1
ATOM 3663 N N . SER A 1 484 ? 21.124 -34.729 58.187 1.00 56.31 484 SER A N 1
ATOM 3664 C CA . SER A 1 484 ? 20.557 -34.794 56.825 1.00 56.31 484 SER A CA 1
ATOM 3665 C C . SER A 1 484 ? 19.118 -34.276 56.728 1.00 56.31 484 SER A C 1
ATOM 3667 O O . SER A 1 484 ? 18.760 -33.692 55.713 1.00 56.31 484 SER A O 1
ATOM 3669 N N . TRP A 1 485 ? 18.300 -34.424 57.777 1.00 61.44 485 TRP A N 1
ATOM 3670 C CA . TRP A 1 485 ? 16.912 -33.938 57.780 1.00 61.44 485 TRP A CA 1
ATOM 3671 C C . TRP A 1 485 ? 16.818 -32.415 57.860 1.00 61.44 485 TRP A C 1
ATOM 3673 O O . TRP A 1 485 ? 15.961 -31.826 57.212 1.00 61.44 485 TRP A O 1
ATOM 3683 N N . VAL A 1 486 ? 17.718 -31.770 58.607 1.00 70.00 486 VAL A N 1
ATOM 3684 C CA . VAL A 1 486 ? 17.778 -30.302 58.683 1.00 70.00 486 VAL A CA 1
ATOM 3685 C C . VAL A 1 486 ? 18.261 -29.716 57.353 1.00 70.00 486 VAL A C 1
ATOM 3687 O O . VAL A 1 486 ? 17.700 -28.727 56.894 1.00 70.00 486 VAL A O 1
ATOM 3690 N N . ALA A 1 487 ? 19.226 -30.367 56.692 1.00 70.31 487 ALA A N 1
ATOM 3691 C CA . ALA A 1 487 ? 19.676 -29.985 55.353 1.00 70.31 487 ALA A CA 1
ATOM 3692 C C . ALA A 1 487 ? 18.602 -30.225 54.270 1.00 70.31 487 ALA A C 1
ATOM 3694 O O . ALA A 1 487 ? 18.411 -29.392 53.392 1.00 70.31 487 ALA A O 1
ATOM 3695 N N . LEU A 1 488 ? 17.846 -31.327 54.339 1.00 74.25 488 LEU A N 1
ATOM 3696 C CA . LEU A 1 488 ? 16.715 -31.573 53.434 1.00 74.25 488 LEU A CA 1
ATOM 3697 C C . LEU A 1 488 ? 15.570 -30.578 53.657 1.00 74.25 488 LEU A C 1
ATOM 3699 O O . LEU A 1 488 ? 14.987 -30.096 52.690 1.00 74.25 488 LEU A O 1
ATOM 3703 N N . ALA A 1 489 ? 15.264 -30.237 54.911 1.00 78.38 489 ALA A N 1
ATOM 3704 C CA . ALA A 1 489 ? 14.237 -29.254 55.240 1.00 78.38 489 ALA A CA 1
ATOM 3705 C C . ALA A 1 489 ? 14.628 -27.837 54.793 1.00 78.38 489 ALA A C 1
ATOM 3707 O O . ALA A 1 489 ? 13.777 -27.116 54.276 1.00 78.38 489 ALA A O 1
ATOM 3708 N N . SER A 1 490 ? 15.900 -27.442 54.932 1.00 75.62 490 SER A N 1
ATOM 3709 C CA . SER A 1 490 ? 16.372 -26.141 54.446 1.00 75.62 490 SER A CA 1
ATOM 3710 C C . SER A 1 490 ? 16.350 -26.061 52.918 1.00 75.62 490 SER A C 1
ATOM 3712 O O . SER A 1 490 ? 15.860 -25.072 52.378 1.00 75.62 490 SER A O 1
ATOM 3714 N N . VAL A 1 491 ? 16.768 -27.116 52.208 1.00 80.94 491 VAL A N 1
ATOM 3715 C CA . VAL A 1 491 ? 16.666 -27.187 50.738 1.00 80.94 491 VAL A CA 1
ATOM 3716 C C . VAL A 1 491 ? 15.206 -27.156 50.279 1.00 80.94 491 VAL A C 1
ATOM 3718 O O . VAL A 1 491 ? 14.875 -26.413 49.358 1.00 80.94 491 VAL A O 1
ATOM 3721 N N . ALA A 1 492 ? 14.309 -27.893 50.941 1.00 82.88 492 ALA A N 1
ATOM 3722 C CA . ALA A 1 492 ? 12.880 -27.870 50.627 1.00 82.88 492 ALA A CA 1
ATOM 3723 C C . ALA A 1 492 ? 12.255 -26.484 50.863 1.00 82.88 492 ALA A C 1
ATOM 3725 O O . ALA A 1 492 ? 11.453 -26.030 50.050 1.00 82.88 492 ALA A O 1
ATOM 3726 N N . MET A 1 493 ? 12.643 -25.785 51.934 1.00 86.44 493 MET A N 1
ATOM 3727 C CA . MET A 1 493 ? 12.173 -24.426 52.212 1.00 86.44 493 MET A CA 1
ATOM 3728 C C . MET A 1 493 ? 12.687 -23.426 51.168 1.00 86.44 493 MET A C 1
ATOM 3730 O O . MET A 1 493 ? 11.908 -22.612 50.681 1.00 86.44 493 MET A O 1
ATOM 3734 N N . VAL A 1 494 ? 13.963 -23.517 50.774 1.00 83.56 494 VAL A N 1
ATOM 3735 C CA . VAL A 1 494 ? 14.535 -22.689 49.699 1.00 83.56 494 VAL A CA 1
ATOM 3736 C C . VAL A 1 494 ? 13.822 -22.957 48.374 1.00 83.56 494 VAL A C 1
ATOM 3738 O O . VAL A 1 494 ? 13.434 -22.009 47.700 1.00 83.56 494 VAL A O 1
ATOM 3741 N N . LEU A 1 495 ? 13.561 -24.219 48.021 1.00 86.38 495 LEU A N 1
ATOM 3742 C CA . LEU A 1 495 ? 12.793 -24.567 46.821 1.00 86.38 495 LEU A CA 1
ATOM 3743 C C . LEU A 1 495 ? 11.354 -24.043 46.875 1.00 86.38 495 LEU A C 1
ATOM 3745 O O . LEU A 1 495 ? 10.843 -23.587 45.859 1.00 86.38 495 LEU A O 1
ATOM 3749 N N . LEU A 1 496 ? 10.707 -24.059 48.041 1.00 88.56 496 LEU A N 1
ATOM 3750 C CA . LEU A 1 496 ? 9.352 -23.531 48.212 1.00 88.56 496 LEU A CA 1
ATOM 3751 C C . LEU A 1 496 ? 9.319 -21.994 48.135 1.00 88.56 496 LEU A C 1
ATOM 3753 O O . LEU A 1 496 ? 8.388 -21.428 47.562 1.00 88.56 496 LEU A O 1
ATOM 3757 N N . LEU A 1 497 ? 10.352 -21.311 48.638 1.00 87.44 497 LEU A N 1
ATOM 3758 C CA . LEU A 1 497 ? 10.535 -19.866 48.463 1.00 87.44 497 LEU A CA 1
ATOM 3759 C C . LEU A 1 497 ? 10.823 -19.503 46.999 1.00 87.44 497 LEU A C 1
ATOM 3761 O O . LEU A 1 497 ? 10.228 -18.566 46.477 1.00 87.44 497 LEU A O 1
ATOM 3765 N N . LEU A 1 498 ? 11.659 -20.277 46.303 1.00 86.31 498 LEU A N 1
ATOM 3766 C CA . LEU A 1 498 ? 11.906 -20.100 44.869 1.00 86.31 498 LEU A CA 1
ATOM 3767 C C . LEU A 1 498 ? 10.643 -20.367 44.041 1.00 86.31 498 LEU A C 1
ATOM 3769 O O . LEU A 1 498 ? 10.318 -19.586 43.152 1.00 86.31 498 LEU A O 1
ATOM 3773 N N . PHE A 1 499 ? 9.899 -21.430 44.356 1.00 88.56 499 PHE A N 1
ATOM 3774 C CA . PHE A 1 499 ? 8.657 -21.774 43.666 1.00 88.56 499 PHE A CA 1
ATOM 3775 C C . PHE A 1 499 ? 7.569 -20.726 43.907 1.00 88.56 499 PHE A C 1
ATOM 3777 O O . PHE A 1 499 ? 6.921 -20.305 42.957 1.00 88.56 499 PHE A O 1
ATOM 3784 N N . SER A 1 500 ? 7.393 -20.252 45.145 1.00 85.12 500 SER A N 1
ATOM 3785 C CA . SER A 1 500 ? 6.451 -19.164 45.450 1.00 85.12 500 SER A CA 1
ATOM 3786 C C . SER A 1 500 ? 6.868 -17.835 44.815 1.00 85.12 500 SER A C 1
ATOM 3788 O O . SER A 1 500 ? 6.004 -17.124 44.307 1.00 85.12 500 SER A O 1
ATOM 3790 N N . GLY A 1 501 ? 8.170 -17.535 44.748 1.00 86.00 501 GLY A N 1
ATOM 3791 C CA . GLY A 1 501 ? 8.702 -16.399 43.995 1.00 86.00 501 GLY A CA 1
ATOM 3792 C C . GLY A 1 501 ? 8.385 -16.492 42.500 1.00 86.00 501 GLY A C 1
ATOM 3793 O O . GLY A 1 501 ? 7.874 -15.537 41.918 1.00 86.00 501 GLY A O 1
ATOM 3794 N N . LEU A 1 502 ? 8.596 -17.661 41.888 1.00 84.69 502 LEU A N 1
ATOM 3795 C CA . LEU A 1 502 ? 8.293 -17.906 40.476 1.00 84.69 502 LEU A CA 1
ATOM 3796 C C . LEU A 1 502 ? 6.785 -17.840 40.200 1.00 84.69 502 LEU A C 1
ATOM 3798 O O . LEU A 1 502 ? 6.368 -17.206 39.233 1.00 84.69 502 LEU A O 1
ATOM 3802 N N . LEU A 1 503 ? 5.957 -18.417 41.076 1.00 87.56 503 LEU A N 1
ATOM 3803 C CA . LEU A 1 503 ? 4.498 -18.337 40.976 1.00 87.56 503 LEU A CA 1
ATOM 3804 C C . LEU A 1 503 ? 4.007 -16.888 41.112 1.00 87.56 503 LEU A C 1
ATOM 3806 O O . LEU A 1 503 ? 3.109 -16.475 40.382 1.00 87.56 503 LEU A O 1
ATOM 3810 N N . GLY A 1 504 ? 4.628 -16.110 42.005 1.00 86.94 504 GLY A N 1
ATOM 3811 C CA . GLY A 1 504 ? 4.381 -14.680 42.162 1.00 86.94 504 GLY A CA 1
ATOM 3812 C C . GLY A 1 504 ? 4.692 -13.898 40.887 1.00 86.94 504 GLY A C 1
ATOM 3813 O O . GLY A 1 504 ? 3.856 -13.115 40.451 1.00 86.94 504 GLY A O 1
ATOM 3814 N N . VAL A 1 505 ? 5.836 -14.165 40.244 1.00 83.56 505 VAL A N 1
ATOM 3815 C CA . VAL A 1 505 ? 6.216 -13.553 38.955 1.00 83.56 505 VAL A CA 1
ATOM 3816 C C . VAL A 1 505 ? 5.256 -13.943 37.827 1.00 83.56 505 VAL A C 1
ATOM 3818 O O . VAL A 1 505 ? 4.876 -13.099 37.019 1.00 83.56 505 VAL A O 1
ATOM 3821 N N . VAL A 1 506 ? 4.827 -15.205 37.759 1.00 83.75 506 VAL A N 1
ATOM 3822 C CA . VAL A 1 506 ? 3.847 -15.653 36.754 1.00 83.75 506 VAL A CA 1
ATOM 3823 C C . VAL A 1 506 ? 2.490 -14.984 36.981 1.00 83.75 506 VAL A C 1
ATOM 3825 O O . VAL A 1 506 ? 1.868 -14.527 36.023 1.00 83.75 506 VAL A O 1
ATOM 3828 N N . PHE A 1 507 ? 2.041 -14.870 38.234 1.00 85.44 507 PHE A N 1
ATOM 3829 C CA . PHE A 1 507 ? 0.777 -14.215 38.566 1.00 85.44 507 PHE A CA 1
ATOM 3830 C C . PHE A 1 507 ? 0.809 -12.711 38.272 1.00 85.44 507 PHE A C 1
ATOM 3832 O O . PH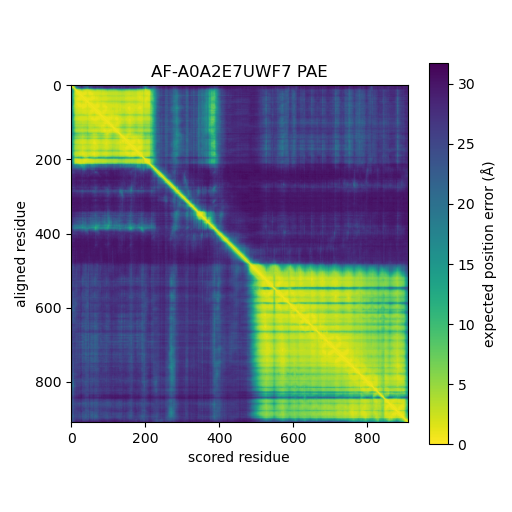E A 1 507 ? -0.140 -12.190 37.689 1.00 85.44 507 PHE A O 1
ATOM 3839 N N . THR A 1 508 ? 1.898 -12.010 38.613 1.00 81.94 508 THR A N 1
ATOM 3840 C CA . THR A 1 508 ? 2.044 -10.582 38.287 1.00 81.94 508 THR A CA 1
ATOM 3841 C C . THR A 1 508 ? 2.117 -10.356 36.783 1.00 81.94 508 THR A C 1
ATOM 3843 O O . THR A 1 508 ? 1.420 -9.473 36.290 1.00 81.94 508 THR A O 1
ATOM 3846 N N . ARG A 1 509 ? 2.857 -11.188 36.034 1.00 82.12 509 ARG A N 1
ATOM 3847 C CA . ARG A 1 509 ? 2.860 -11.156 34.560 1.00 82.12 509 ARG A CA 1
ATOM 3848 C C . ARG A 1 509 ? 1.455 -11.346 33.987 1.00 82.12 509 ARG A C 1
ATOM 3850 O O . ARG A 1 509 ? 1.045 -10.564 33.138 1.00 82.12 509 ARG A O 1
ATOM 3857 N N . GLN A 1 510 ? 0.703 -12.336 34.472 1.00 83.38 510 GLN A N 1
ATOM 3858 C CA . GLN A 1 510 ? -0.661 -12.592 34.003 1.00 83.38 510 GLN A CA 1
ATOM 3859 C C . GLN A 1 510 ? -1.600 -11.423 34.325 1.00 83.38 510 GLN A C 1
ATOM 3861 O O . GLN A 1 510 ? -2.394 -11.018 33.481 1.00 83.38 510 GLN A O 1
ATOM 3866 N N . TRP A 1 511 ? -1.498 -10.848 35.524 1.00 84.88 511 TRP A N 1
ATOM 3867 C CA . TRP A 1 511 ? -2.322 -9.711 35.926 1.00 84.88 511 TRP A CA 1
ATOM 3868 C C . TRP A 1 511 ? -2.017 -8.452 35.099 1.00 84.88 511 TRP A C 1
ATOM 3870 O O . TRP A 1 511 ? -2.941 -7.820 34.580 1.00 84.88 511 TRP A O 1
ATOM 3880 N N . ILE A 1 512 ? -0.734 -8.133 34.888 1.00 82.50 512 ILE A N 1
ATOM 3881 C CA . ILE A 1 512 ? -0.295 -7.040 34.004 1.00 82.50 512 ILE A CA 1
ATOM 3882 C C . ILE A 1 512 ? -0.804 -7.280 32.580 1.00 82.50 512 ILE A C 1
ATOM 3884 O O . ILE A 1 512 ? -1.390 -6.386 31.981 1.00 82.50 512 ILE A O 1
ATOM 3888 N N . ALA A 1 513 ? -0.678 -8.503 32.067 1.00 80.44 513 ALA A N 1
ATOM 3889 C CA . ALA A 1 513 ? -1.147 -8.852 30.734 1.00 80.44 513 ALA A CA 1
ATOM 3890 C C . ALA A 1 513 ? -2.670 -8.682 30.574 1.00 80.44 513 ALA A C 1
ATOM 3892 O O . ALA A 1 513 ? -3.138 -8.162 29.562 1.00 80.44 513 ALA A O 1
ATOM 3893 N N . THR A 1 514 ? -3.462 -9.079 31.577 1.00 85.88 514 THR A N 1
ATOM 3894 C CA . THR A 1 514 ? -4.927 -8.915 31.535 1.00 85.88 514 THR A CA 1
ATOM 3895 C C . THR A 1 514 ? -5.364 -7.454 31.614 1.00 85.88 514 THR A C 1
ATOM 3897 O O . THR A 1 514 ? -6.282 -7.057 30.898 1.00 85.88 514 THR A O 1
ATOM 3900 N N . THR A 1 515 ? -4.704 -6.639 32.443 1.00 87.94 515 THR A N 1
ATOM 3901 C CA . THR A 1 515 ? -5.027 -5.209 32.568 1.00 87.94 515 THR A CA 1
ATOM 3902 C C . THR A 1 515 ? -4.587 -4.432 31.330 1.00 87.94 515 THR A C 1
ATOM 3904 O O . THR A 1 515 ? -5.356 -3.620 30.821 1.00 87.94 515 THR A O 1
ATOM 3907 N N . GLN A 1 516 ? -3.411 -4.741 30.776 1.00 88.19 516 GLN A N 1
ATOM 3908 C CA . GLN A 1 516 ? -2.953 -4.183 29.505 1.00 88.19 516 GLN A CA 1
ATOM 3909 C C . GLN A 1 516 ? -3.885 -4.558 28.352 1.00 88.19 516 GLN A C 1
ATOM 3911 O O . GLN A 1 516 ? -4.302 -3.666 27.626 1.00 88.19 516 GLN A O 1
ATOM 3916 N N . SER A 1 517 ? -4.283 -5.830 28.215 1.00 88.25 517 SER A N 1
ATOM 3917 C CA . SER A 1 517 ? -5.223 -6.249 27.160 1.00 88.25 517 SER A CA 1
ATOM 3918 C C . SER A 1 517 ? -6.569 -5.524 27.285 1.00 88.25 517 SER A C 1
ATOM 3920 O O . SER A 1 517 ? -7.084 -5.011 26.295 1.00 88.25 517 SER A O 1
ATOM 3922 N N . ALA A 1 518 ? -7.113 -5.364 28.499 1.00 91.06 518 ALA A N 1
ATOM 3923 C CA . ALA A 1 518 ? -8.341 -4.593 28.710 1.00 91.06 518 ALA A CA 1
ATOM 3924 C C . ALA A 1 518 ? -8.190 -3.111 28.312 1.00 91.06 518 ALA A C 1
ATOM 3926 O O . ALA A 1 518 ? -9.065 -2.568 27.635 1.00 91.06 518 ALA A O 1
ATOM 3927 N N . ASN A 1 519 ? -7.071 -2.476 28.675 1.00 92.19 519 ASN A N 1
ATOM 3928 C CA . ASN A 1 519 ? -6.782 -1.085 28.318 1.00 92.19 519 ASN A CA 1
ATOM 3929 C C . ASN A 1 519 ? -6.577 -0.909 26.809 1.00 92.19 519 ASN A C 1
ATOM 3931 O O . ASN A 1 519 ? -7.117 0.032 26.233 1.00 92.19 519 ASN A O 1
ATOM 3935 N N . VAL A 1 520 ? -5.858 -1.833 26.160 1.00 94.06 520 VAL A N 1
ATOM 3936 C CA . VAL A 1 520 ? -5.688 -1.864 24.702 1.00 94.06 520 VAL A CA 1
ATOM 3937 C C . VAL A 1 520 ? -7.052 -1.974 24.034 1.00 94.06 520 VAL A C 1
ATOM 3939 O O . VAL A 1 520 ? -7.383 -1.157 23.186 1.00 94.06 520 VAL A O 1
ATOM 3942 N N . ARG A 1 521 ? -7.901 -2.914 24.460 1.00 94.56 521 ARG A N 1
ATOM 3943 C CA . ARG A 1 521 ? -9.244 -3.092 23.888 1.00 94.56 521 ARG A CA 1
ATOM 3944 C C . ARG A 1 521 ? -10.119 -1.846 24.039 1.00 94.56 521 ARG A C 1
ATOM 3946 O O . ARG A 1 521 ? -10.797 -1.473 23.086 1.00 94.56 521 ARG A O 1
ATOM 3953 N N . ALA A 1 522 ? -10.083 -1.187 25.197 1.00 95.12 522 ALA A N 1
ATOM 3954 C CA . ALA A 1 522 ? -10.793 0.073 25.410 1.00 95.12 522 ALA A CA 1
ATOM 3955 C C . ALA A 1 522 ? -10.253 1.192 24.500 1.00 95.12 522 ALA A C 1
ATOM 3957 O O . ALA A 1 522 ? -11.038 1.886 23.855 1.00 95.12 522 ALA A O 1
ATOM 3958 N N . ALA A 1 523 ? -8.927 1.315 24.382 1.00 95.56 523 ALA A N 1
ATOM 3959 C CA . ALA A 1 523 ? -8.281 2.282 23.497 1.00 95.56 523 ALA A CA 1
ATOM 3960 C C . ALA A 1 523 ? -8.608 2.031 22.017 1.00 95.56 523 ALA A C 1
ATOM 3962 O O . ALA A 1 523 ? -8.821 2.982 21.275 1.00 95.56 523 ALA A O 1
ATOM 3963 N N . LEU A 1 524 ? -8.712 0.770 21.588 1.00 95.69 524 LEU A N 1
ATOM 3964 C CA . LEU A 1 524 ? -9.117 0.400 20.228 1.00 95.69 524 LEU A CA 1
ATOM 3965 C C . LEU A 1 524 ? -10.575 0.776 19.942 1.00 95.69 524 LEU A C 1
ATOM 3967 O O . LEU A 1 524 ? -10.877 1.284 18.865 1.00 95.69 524 LEU A O 1
ATOM 3971 N N . LEU A 1 525 ? -11.483 0.552 20.896 1.00 96.06 525 LEU A N 1
ATOM 3972 C CA . LEU A 1 525 ? -12.900 0.905 20.750 1.00 96.06 525 LEU A CA 1
ATOM 3973 C C . LEU A 1 525 ? -13.124 2.424 20.703 1.00 96.06 525 LEU A C 1
ATOM 3975 O O . LEU A 1 525 ? -14.033 2.886 20.009 1.00 96.06 525 LEU A O 1
ATOM 3979 N N . ASP A 1 526 ? -12.308 3.194 21.423 1.00 95.00 526 ASP A N 1
ATOM 3980 C CA . ASP A 1 526 ? -12.350 4.658 21.415 1.00 95.00 526 ASP A CA 1
ATOM 3981 C C . ASP A 1 526 ? -11.630 5.248 20.190 1.00 95.00 526 ASP A C 1
ATOM 3983 O O . ASP A 1 526 ? -12.181 6.088 19.490 1.00 95.00 526 ASP A O 1
ATOM 3987 N N . SER A 1 527 ? -10.446 4.722 19.862 1.00 94.00 527 SER A N 1
ATOM 3988 C CA . SER A 1 527 ? -9.566 5.164 18.770 1.00 94.00 527 SER A CA 1
ATOM 3989 C C . SER A 1 527 ? -9.153 6.637 18.820 1.00 94.00 527 SER A C 1
ATOM 3991 O O . SER A 1 527 ? -8.964 7.284 17.786 1.00 94.00 527 SER A O 1
ATOM 3993 N N . HIS A 1 528 ? -8.954 7.160 20.031 1.00 96.25 528 HIS A N 1
ATOM 3994 C CA . HIS A 1 528 ? -8.435 8.508 20.221 1.00 96.25 528 HIS A CA 1
ATOM 3995 C C . HIS A 1 528 ? -6.928 8.569 19.909 1.00 96.25 528 HIS A C 1
ATOM 3997 O O . HIS A 1 528 ? -6.163 7.770 20.466 1.00 96.25 528 HIS A O 1
ATOM 4003 N N . PRO A 1 529 ? -6.460 9.520 19.073 1.00 94.44 529 PRO A N 1
ATOM 4004 C CA . PRO A 1 529 ? -5.050 9.610 18.682 1.00 94.44 529 PRO A CA 1
ATOM 4005 C C . PRO A 1 529 ? -4.112 9.776 19.887 1.00 94.44 529 PRO A C 1
ATOM 4007 O O . PRO A 1 529 ? -3.099 9.084 19.970 1.00 94.44 529 PRO A O 1
ATOM 4010 N N . ASP A 1 530 ? -4.498 10.604 20.863 1.00 95.38 530 ASP A N 1
ATOM 4011 C CA . ASP A 1 530 ? -3.716 10.851 22.088 1.00 95.38 530 ASP A CA 1
ATOM 4012 C C . ASP A 1 530 ? -3.528 9.610 22.974 1.00 95.38 530 ASP A C 1
ATOM 4014 O O . ASP A 1 530 ? -2.667 9.607 23.850 1.00 95.38 530 ASP A O 1
ATOM 4018 N N . VAL A 1 531 ? -4.323 8.556 22.766 1.00 95.75 531 VAL A N 1
ATOM 4019 C CA . VAL A 1 531 ? -4.211 7.292 23.507 1.00 95.75 531 VAL A CA 1
ATOM 4020 C C . VAL A 1 531 ? -3.484 6.242 22.671 1.00 95.75 531 VAL A C 1
ATOM 4022 O O . VAL A 1 531 ? -2.578 5.581 23.176 1.00 95.75 531 VAL A O 1
ATOM 4025 N N . LEU A 1 532 ? -3.842 6.092 21.392 1.00 95.81 532 LEU A N 1
ATOM 4026 C CA . LEU A 1 532 ? -3.266 5.056 20.532 1.00 95.81 532 LEU A CA 1
ATOM 4027 C C . LEU A 1 532 ? -1.788 5.302 20.195 1.00 95.81 532 LEU A C 1
ATOM 4029 O O . LEU A 1 532 ? -1.017 4.343 20.163 1.00 95.81 532 LEU A O 1
ATOM 4033 N N . LEU A 1 533 ? -1.372 6.554 19.966 1.00 94.94 533 LEU A N 1
ATOM 4034 C CA . LEU A 1 533 ? 0.015 6.864 19.592 1.00 94.94 533 LEU A CA 1
ATOM 4035 C C . LEU A 1 533 ? 1.014 6.541 20.724 1.00 94.94 533 LEU A C 1
ATOM 4037 O O . LEU A 1 533 ? 1.974 5.809 20.457 1.00 94.94 533 LEU A O 1
ATOM 4041 N N . PRO A 1 534 ? 0.803 6.978 21.987 1.00 96.00 534 PRO A N 1
ATOM 4042 C CA . PRO A 1 534 ? 1.656 6.550 23.098 1.00 96.00 534 PRO A CA 1
ATOM 4043 C C . PRO A 1 534 ? 1.591 5.040 23.337 1.00 96.00 534 PRO A C 1
ATOM 4045 O O . PRO A 1 534 ? 2.626 4.404 23.518 1.00 96.00 534 PRO A O 1
ATOM 4048 N N . LEU A 1 535 ? 0.395 4.444 23.253 1.00 95.69 535 LEU A N 1
ATOM 4049 C CA . LEU A 1 535 ? 0.210 3.009 23.465 1.00 95.69 535 LEU A CA 1
ATOM 4050 C C . LEU A 1 535 ? 1.001 2.162 22.455 1.00 95.69 535 LEU A C 1
ATOM 4052 O O . LEU A 1 535 ? 1.595 1.154 22.840 1.00 95.69 535 LEU A O 1
ATOM 4056 N N . ARG A 1 536 ? 1.062 2.577 21.181 1.00 95.62 536 ARG A N 1
ATOM 4057 C CA . ARG A 1 536 ? 1.916 1.947 20.159 1.00 95.62 536 ARG A CA 1
ATOM 4058 C C . ARG A 1 536 ? 3.387 2.000 20.562 1.00 95.62 536 ARG A C 1
ATOM 4060 O O . ARG A 1 536 ? 4.074 0.984 20.481 1.00 95.62 536 ARG A O 1
ATOM 4067 N N . SER A 1 537 ? 3.869 3.168 20.995 1.00 94.56 537 SER A N 1
ATOM 4068 C CA . SER A 1 537 ? 5.257 3.348 21.439 1.00 94.56 537 SER A CA 1
ATOM 4069 C C . SER A 1 537 ? 5.593 2.420 22.611 1.00 94.56 537 SER A C 1
ATOM 4071 O O . SER A 1 537 ? 6.593 1.700 22.562 1.00 94.56 537 SER A O 1
ATOM 4073 N N . ASP A 1 538 ? 4.718 2.363 23.615 1.00 93.25 538 ASP A N 1
ATOM 4074 C CA . ASP A 1 538 ? 4.889 1.513 24.796 1.00 93.25 538 ASP A CA 1
ATOM 4075 C C . ASP A 1 538 ? 4.903 0.022 24.426 1.00 93.25 538 ASP A C 1
ATOM 4077 O O . ASP A 1 538 ? 5.782 -0.729 24.860 1.00 93.25 538 ASP A O 1
ATOM 4081 N N . LEU A 1 539 ? 3.967 -0.423 23.577 1.00 93.06 539 LEU A N 1
ATOM 4082 C CA . LEU A 1 539 ? 3.906 -1.806 23.092 1.00 93.06 539 LEU A CA 1
ATOM 4083 C C . LEU A 1 539 ? 5.143 -2.183 22.269 1.00 93.06 539 LEU A C 1
ATOM 4085 O O . LEU A 1 539 ? 5.684 -3.272 22.461 1.00 93.06 539 LEU A O 1
ATOM 4089 N N . ARG A 1 540 ? 5.654 -1.284 21.418 1.00 93.88 540 ARG A N 1
ATOM 4090 C CA . ARG A 1 540 ? 6.906 -1.502 20.669 1.00 93.88 540 ARG A CA 1
ATOM 4091 C C . ARG A 1 540 ? 8.107 -1.629 21.588 1.00 93.88 540 ARG A C 1
ATOM 4093 O O . ARG A 1 540 ? 8.935 -2.520 21.395 1.00 93.88 540 ARG A O 1
ATOM 4100 N N . GLN A 1 541 ? 8.206 -0.769 22.597 1.00 92.12 541 GLN A N 1
ATOM 4101 C CA . GLN A 1 541 ? 9.285 -0.842 23.575 1.00 92.12 541 GLN A CA 1
ATOM 4102 C C . GLN A 1 541 ? 9.220 -2.149 24.377 1.00 92.12 541 GLN A C 1
ATOM 4104 O O . GLN A 1 541 ? 10.249 -2.798 24.586 1.00 92.12 541 GLN A O 1
ATOM 4109 N N . MET A 1 542 ? 8.023 -2.585 24.782 1.00 89.31 542 MET A N 1
ATOM 4110 C CA . MET A 1 542 ? 7.825 -3.876 25.449 1.00 89.31 542 MET A CA 1
ATOM 4111 C C . MET A 1 542 ? 8.173 -5.060 24.539 1.00 89.31 542 MET A C 1
ATOM 4113 O O . MET A 1 542 ? 8.819 -6.000 24.998 1.00 89.31 542 MET A O 1
ATOM 4117 N N . HIS A 1 543 ? 7.811 -4.998 23.255 1.00 89.94 543 HIS A N 1
ATOM 4118 C CA . HIS A 1 543 ? 8.143 -6.033 22.277 1.00 89.94 543 HIS A CA 1
ATOM 4119 C C . HIS A 1 543 ? 9.663 -6.177 22.095 1.00 89.94 543 HIS A C 1
ATOM 4121 O O . HIS A 1 543 ? 10.192 -7.285 22.162 1.00 89.94 543 HIS A O 1
ATOM 4127 N N . ARG A 1 544 ? 10.384 -5.052 21.956 1.00 90.19 544 ARG A N 1
ATOM 4128 C CA . ARG A 1 544 ? 11.849 -5.029 21.771 1.00 90.19 544 ARG A CA 1
ATOM 4129 C C . ARG A 1 544 ? 12.634 -5.428 23.021 1.00 90.19 544 ARG A C 1
ATOM 4131 O O . ARG A 1 544 ? 13.688 -6.039 22.908 1.00 90.19 544 ARG A O 1
ATOM 4138 N N . SER A 1 545 ? 12.161 -5.056 24.211 1.00 85.19 545 SER A N 1
ATOM 4139 C CA . SER A 1 545 ? 12.951 -5.183 25.446 1.00 85.19 545 SER A CA 1
ATOM 4140 C C . SER A 1 545 ? 13.011 -6.597 26.038 1.00 85.19 545 SER A C 1
ATOM 4142 O O . SER A 1 545 ? 13.855 -6.833 26.899 1.00 85.19 545 SER A O 1
ATOM 4144 N N . GLY A 1 546 ? 12.157 -7.538 25.607 1.00 73.94 546 GLY A N 1
ATOM 4145 C CA . GLY A 1 546 ? 12.260 -8.972 25.947 1.00 73.94 546 GLY A CA 1
ATOM 4146 C C . GLY A 1 546 ? 12.390 -9.309 27.446 1.00 73.94 546 GLY A C 1
ATOM 4147 O O . GLY A 1 546 ? 12.925 -10.358 27.799 1.00 73.94 546 GLY A O 1
ATOM 4148 N N . GLY A 1 547 ? 11.966 -8.414 28.345 1.00 69.25 547 GLY A N 1
ATOM 4149 C CA . GLY A 1 547 ? 12.336 -8.467 29.761 1.00 69.25 547 GLY A CA 1
ATOM 4150 C C . GLY A 1 547 ? 11.730 -9.637 30.550 1.00 69.25 547 GLY A C 1
ATOM 4151 O O . GLY A 1 547 ? 10.660 -10.153 30.238 1.00 69.25 547 GLY A O 1
ATOM 4152 N N . ILE A 1 548 ? 12.360 -9.997 31.679 1.00 60.34 548 ILE A N 1
ATOM 4153 C CA . ILE A 1 548 ? 11.919 -11.081 32.589 1.00 60.34 548 ILE A CA 1
ATOM 4154 C C . ILE A 1 548 ? 10.561 -10.779 33.267 1.00 60.34 548 ILE A C 1
ATOM 4156 O O . ILE A 1 548 ? 9.979 -11.650 33.907 1.00 60.34 548 ILE A O 1
ATOM 4160 N N . LEU A 1 549 ? 9.986 -9.590 33.125 1.00 58.47 549 LEU A N 1
ATOM 4161 C CA . LEU A 1 549 ? 8.625 -9.290 33.598 1.00 58.47 549 LEU A CA 1
ATOM 4162 C C . LEU A 1 549 ? 7.660 -8.952 32.457 1.00 58.47 549 LEU A C 1
ATOM 4164 O O . LEU A 1 549 ? 6.502 -8.644 32.728 1.00 58.47 549 LEU A O 1
ATOM 4168 N N . ALA A 1 550 ? 8.109 -9.029 31.201 1.00 61.72 550 ALA A N 1
ATOM 4169 C CA . ALA A 1 550 ? 7.256 -8.742 30.061 1.00 61.72 550 ALA A CA 1
ATOM 4170 C C . ALA A 1 550 ? 6.137 -9.798 29.942 1.00 61.72 550 ALA A C 1
ATOM 4172 O O . ALA A 1 550 ? 6.356 -10.975 30.277 1.00 61.72 550 ALA A O 1
ATOM 4173 N N . PRO A 1 551 ? 4.940 -9.403 29.465 1.00 71.69 551 PRO A N 1
ATOM 4174 C CA . PRO A 1 551 ? 3.927 -10.350 29.017 1.00 71.69 551 PRO A CA 1
ATOM 4175 C C . PRO A 1 551 ? 4.511 -11.308 27.971 1.00 71.69 551 PRO A C 1
ATOM 4177 O O . PRO A 1 551 ? 5.579 -11.061 27.408 1.00 71.69 551 PRO A O 1
ATOM 4180 N N . ALA A 1 552 ? 3.810 -12.407 27.684 1.00 80.69 552 ALA A N 1
ATOM 4181 C CA . ALA A 1 552 ? 4.209 -13.274 26.580 1.00 80.69 552 ALA A CA 1
ATOM 4182 C C . ALA A 1 552 ? 4.365 -12.434 25.299 1.00 80.69 552 ALA A C 1
ATOM 4184 O O . ALA A 1 552 ? 3.454 -11.680 24.953 1.00 80.69 552 ALA A O 1
ATOM 4185 N N . GLN A 1 553 ? 5.508 -12.557 24.612 1.00 85.44 553 GLN A N 1
ATOM 4186 C CA . GLN A 1 553 ? 5.807 -11.774 23.405 1.00 85.44 553 GLN A CA 1
ATOM 4187 C C . GLN A 1 553 ? 4.673 -11.861 22.378 1.00 85.44 553 GLN A C 1
ATOM 4189 O O . GLN A 1 553 ? 4.282 -10.841 21.822 1.00 85.44 553 GLN A O 1
ATOM 4194 N N . SER A 1 554 ? 4.053 -13.037 22.229 1.00 85.50 554 SER A N 1
ATOM 4195 C CA . SER A 1 554 ? 2.907 -13.246 21.335 1.00 85.50 554 SER A CA 1
ATOM 4196 C C . SER A 1 554 ? 1.694 -12.368 21.667 1.00 85.50 554 SER A C 1
ATOM 4198 O O . SER A 1 554 ? 0.980 -11.935 20.764 1.00 85.50 554 SER A O 1
ATOM 4200 N N . GLN A 1 555 ? 1.446 -12.077 22.947 1.00 88.06 555 GLN A N 1
ATOM 4201 C CA . GLN A 1 555 ? 0.334 -11.228 23.375 1.00 88.06 555 GLN A CA 1
ATOM 4202 C C . GLN A 1 555 ? 0.635 -9.745 23.144 1.00 88.06 555 GLN A C 1
ATOM 4204 O O . GLN A 1 555 ? -0.253 -9.003 22.716 1.00 88.06 555 GLN A O 1
ATOM 4209 N N . VAL A 1 556 ? 1.880 -9.320 23.392 1.00 90.56 556 VAL A N 1
ATOM 4210 C CA . VAL A 1 556 ? 2.333 -7.958 23.069 1.00 90.56 556 VAL A CA 1
ATOM 4211 C C . VAL A 1 556 ? 2.271 -7.736 21.560 1.00 90.56 556 VAL A C 1
ATOM 4213 O O . VAL A 1 556 ? 1.708 -6.734 21.139 1.00 90.56 556 VAL A O 1
ATOM 4216 N N . ALA A 1 557 ? 2.744 -8.696 20.758 1.00 91.75 557 ALA A N 1
ATOM 4217 C CA . ALA A 1 557 ? 2.658 -8.664 19.298 1.00 91.75 557 ALA A CA 1
ATOM 4218 C C . ALA A 1 557 ? 1.201 -8.580 18.816 1.00 91.75 557 ALA A C 1
ATOM 4220 O O . ALA A 1 557 ? 0.862 -7.679 18.059 1.00 91.75 557 ALA A O 1
ATOM 4221 N N . SER A 1 558 ? 0.303 -9.424 19.342 1.00 92.81 558 SER A N 1
ATOM 4222 C CA . SER A 1 558 ? -1.128 -9.380 18.980 1.00 92.81 558 SER A CA 1
ATOM 4223 C C . SER A 1 558 ? -1.774 -8.030 19.319 1.00 92.81 558 SER A C 1
ATOM 4225 O O . SER A 1 558 ? -2.572 -7.506 18.547 1.00 92.81 558 SER A O 1
ATOM 4227 N N . SER A 1 559 ? -1.426 -7.454 20.475 1.00 94.19 559 SER A N 1
ATOM 4228 C CA . SER A 1 559 ? -1.921 -6.136 20.895 1.00 94.19 559 SER A CA 1
ATOM 4229 C C . SER A 1 559 ? -1.359 -5.021 20.016 1.00 94.19 559 SER A C 1
ATOM 4231 O O . SER A 1 559 ? -2.095 -4.115 19.636 1.00 94.19 559 SER A O 1
ATOM 4233 N N . LEU A 1 560 ? -0.070 -5.102 19.676 1.00 95.19 560 LEU A N 1
ATOM 4234 C CA . LEU A 1 560 ? 0.604 -4.154 18.798 1.00 95.19 560 LEU A CA 1
ATOM 4235 C C . LEU A 1 560 ? -0.005 -4.174 17.395 1.00 95.19 560 LEU A C 1
ATOM 4237 O O . LEU A 1 560 ? -0.317 -3.109 16.886 1.00 95.19 560 LEU A O 1
ATOM 4241 N N . ILE A 1 561 ? -0.286 -5.352 16.832 1.00 95.62 561 ILE A N 1
ATOM 4242 C CA . ILE A 1 561 ? -0.978 -5.494 15.542 1.00 95.62 561 ILE A CA 1
ATOM 4243 C C . ILE A 1 561 ? -2.346 -4.822 15.575 1.00 95.62 561 ILE A C 1
ATOM 4245 O O . ILE A 1 561 ? -2.669 -4.052 14.679 1.00 95.62 561 ILE A O 1
ATOM 4249 N N . LEU A 1 562 ? -3.159 -5.071 16.607 1.00 96.00 562 LEU A N 1
ATOM 4250 C CA . LEU A 1 562 ? -4.475 -4.435 16.708 1.00 96.00 562 LEU A CA 1
ATOM 4251 C C . LEU A 1 562 ? -4.367 -2.905 16.798 1.00 96.00 562 LEU A C 1
ATOM 4253 O O . LEU A 1 562 ? -5.172 -2.200 16.190 1.00 96.00 562 LEU A O 1
ATOM 4257 N N . VAL A 1 563 ? -3.383 -2.392 17.544 1.00 96.81 563 VAL A N 1
ATOM 4258 C CA . VAL A 1 563 ? -3.120 -0.949 17.662 1.00 96.81 563 VAL A CA 1
ATOM 4259 C C . VAL A 1 563 ? -2.624 -0.366 16.343 1.00 96.81 563 VAL A C 1
ATOM 4261 O O . VAL A 1 563 ? -3.124 0.679 15.936 1.00 96.81 563 VAL A O 1
ATOM 4264 N N . ASP A 1 564 ? -1.707 -1.042 15.655 1.00 96.25 564 ASP A N 1
ATOM 4265 C CA . ASP A 1 564 ? -1.189 -0.632 14.351 1.00 96.25 564 ASP A CA 1
ATOM 4266 C C . ASP A 1 564 ? -2.316 -0.624 13.298 1.00 96.25 564 ASP A C 1
ATOM 4268 O O . ASP A 1 564 ? -2.472 0.362 12.579 1.00 96.25 564 ASP A O 1
ATOM 4272 N N . LEU A 1 565 ? -3.202 -1.626 13.286 1.00 94.81 565 LEU A N 1
ATOM 4273 C CA . LEU A 1 565 ? -4.384 -1.650 12.413 1.00 94.81 565 LEU A CA 1
ATOM 4274 C C . LEU A 1 565 ? -5.364 -0.510 12.715 1.00 94.81 565 LEU A C 1
ATOM 4276 O O . LEU A 1 565 ? -5.849 0.137 11.790 1.00 94.81 565 LEU A O 1
ATOM 4280 N N . ALA A 1 566 ? -5.651 -0.229 13.991 1.00 95.50 566 ALA A N 1
ATOM 4281 C CA . ALA A 1 566 ? -6.532 0.879 14.364 1.00 95.50 566 ALA A CA 1
ATOM 4282 C C . ALA A 1 566 ? -5.918 2.245 14.029 1.00 95.50 566 ALA A C 1
ATOM 4284 O O . ALA A 1 566 ? -6.626 3.145 13.576 1.00 95.50 566 ALA A O 1
ATOM 4285 N N . LEU A 1 567 ? -4.605 2.402 14.222 1.00 94.94 567 LEU A N 1
ATOM 4286 C CA . LEU A 1 567 ? -3.891 3.607 13.823 1.00 94.94 567 LEU A CA 1
ATOM 4287 C C . LEU A 1 567 ? -3.934 3.787 12.312 1.00 94.94 567 LEU A C 1
ATOM 4289 O O . LEU A 1 567 ? -4.302 4.865 11.860 1.00 94.94 567 LEU A O 1
ATOM 4293 N N . TRP A 1 568 ? -3.626 2.749 11.541 1.00 94.25 568 TRP A N 1
ATOM 4294 C CA . TRP A 1 568 ? -3.707 2.798 10.087 1.00 94.25 568 TRP A CA 1
ATOM 4295 C C . TRP A 1 568 ? -5.122 3.153 9.610 1.00 94.25 568 TRP A C 1
ATOM 4297 O O . TRP A 1 568 ? -5.288 4.098 8.848 1.00 94.25 568 TRP A O 1
ATOM 4307 N N . GLU A 1 569 ? -6.149 2.464 10.105 1.00 92.00 569 GLU A N 1
ATOM 4308 C CA . GLU A 1 569 ? -7.522 2.627 9.620 1.00 92.00 569 GLU A CA 1
ATOM 4309 C C . GLU A 1 569 ? -8.149 3.976 10.013 1.00 92.00 569 GLU A C 1
ATOM 4311 O O . GLU A 1 569 ? -8.920 4.548 9.243 1.00 92.00 569 GLU A O 1
ATOM 4316 N N . VAL A 1 570 ? -7.853 4.477 11.218 1.00 93.38 570 VAL A N 1
ATOM 4317 C CA . VAL A 1 570 ? -8.645 5.549 11.847 1.00 93.38 570 VAL A CA 1
ATOM 4318 C C . VAL A 1 570 ? -7.829 6.801 12.169 1.00 93.38 570 VAL A C 1
ATOM 4320 O O . VAL A 1 570 ? -8.414 7.857 12.399 1.00 93.38 570 VAL A O 1
ATOM 4323 N N . VAL A 1 571 ? -6.494 6.728 12.212 1.00 94.19 571 VAL A N 1
ATOM 4324 C CA . VAL A 1 571 ? -5.648 7.829 12.706 1.00 94.19 571 VAL A CA 1
ATOM 4325 C C . VAL A 1 571 ? -4.644 8.313 11.663 1.00 94.19 571 VAL A C 1
ATOM 4327 O O . VAL A 1 571 ? -4.715 9.476 11.262 1.00 94.19 571 VAL A O 1
ATOM 4330 N N . SER A 1 572 ? -3.715 7.462 11.227 1.00 92.44 572 SER A N 1
ATOM 4331 C CA . SER A 1 572 ? -2.584 7.821 10.368 1.00 92.44 572 SER A CA 1
ATOM 4332 C C . SER A 1 572 ? -2.832 7.546 8.886 1.00 92.44 572 SER A C 1
ATOM 4334 O O . SER A 1 572 ? -2.509 8.405 8.072 1.00 92.44 572 SER A O 1
ATOM 4336 N N . GLY A 1 573 ? -3.412 6.400 8.514 1.00 88.38 573 GLY A N 1
ATOM 4337 C CA . GLY A 1 573 ? -3.483 5.961 7.112 1.00 88.38 573 GLY A CA 1
ATOM 4338 C C . GLY A 1 573 ? -2.136 5.544 6.512 1.00 88.38 573 GLY A C 1
ATOM 4339 O O . GLY A 1 573 ? -2.047 5.346 5.303 1.00 88.38 573 GLY A O 1
ATOM 4340 N N . ASP A 1 574 ? -1.089 5.428 7.333 1.00 90.56 574 ASP A N 1
ATOM 4341 C CA . ASP A 1 574 ? 0.281 5.159 6.890 1.00 90.56 574 ASP A CA 1
ATOM 4342 C C . ASP A 1 574 ? 0.491 3.665 6.558 1.00 90.56 574 ASP A C 1
ATOM 4344 O O . ASP A 1 574 ? 0.451 2.837 7.476 1.00 90.56 574 ASP A O 1
ATOM 4348 N N . PRO A 1 575 ? 0.754 3.294 5.288 1.00 87.19 575 PRO A N 1
ATOM 4349 C CA . PRO A 1 575 ? 0.947 1.909 4.864 1.00 87.19 575 PRO A CA 1
ATOM 4350 C C . PRO A 1 575 ? 2.077 1.197 5.604 1.00 87.19 575 PRO A C 1
ATOM 4352 O O . PRO A 1 575 ? 1.998 -0.015 5.784 1.00 87.19 575 PRO A O 1
ATOM 4355 N N . SER A 1 576 ? 3.097 1.924 6.081 1.00 89.94 576 SER A N 1
ATOM 4356 C CA . SER A 1 576 ? 4.183 1.318 6.859 1.00 89.94 576 SER A CA 1
ATOM 4357 C C . SER A 1 576 ? 3.653 0.647 8.129 1.00 89.94 576 SER A C 1
ATOM 4359 O O . SER A 1 576 ? 4.086 -0.444 8.487 1.00 89.94 576 SER A O 1
ATOM 4361 N N . THR A 1 577 ? 2.630 1.244 8.749 1.00 90.81 577 THR A N 1
ATOM 4362 C CA . THR A 1 577 ? 2.004 0.736 9.972 1.00 90.81 577 THR A CA 1
ATOM 4363 C C . THR A 1 577 ? 1.214 -0.548 9.694 1.00 90.81 577 THR A C 1
ATOM 4365 O O . THR A 1 577 ? 1.247 -1.477 10.498 1.00 90.81 577 THR A O 1
ATOM 4368 N N . LEU A 1 578 ? 0.551 -0.644 8.533 1.00 89.94 578 LEU A N 1
ATOM 4369 C CA . LEU A 1 578 ? -0.102 -1.881 8.094 1.00 89.94 578 LEU A CA 1
ATOM 4370 C C . LEU A 1 578 ? 0.929 -2.972 7.769 1.00 89.94 578 LEU A C 1
ATOM 4372 O O . LEU A 1 578 ? 0.760 -4.110 8.193 1.00 89.94 578 LEU A O 1
ATOM 4376 N N . ASN A 1 579 ? 2.010 -2.628 7.068 1.00 88.62 579 ASN A N 1
ATOM 4377 C CA . ASN A 1 579 ? 3.069 -3.577 6.721 1.00 88.62 579 ASN A CA 1
ATOM 4378 C C . ASN A 1 579 ? 3.767 -4.138 7.967 1.00 88.62 579 ASN A C 1
ATOM 4380 O O . ASN A 1 579 ? 4.014 -5.337 8.040 1.00 88.62 579 ASN A O 1
ATOM 4384 N N . GLU A 1 580 ? 4.029 -3.305 8.976 1.00 91.56 580 GLU A N 1
ATOM 4385 C CA . GLU A 1 580 ? 4.547 -3.759 10.272 1.00 91.56 580 GLU A CA 1
ATOM 4386 C C . GLU A 1 580 ? 3.565 -4.717 10.968 1.00 91.56 580 GLU A C 1
ATOM 4388 O O . GLU A 1 580 ? 3.984 -5.736 11.516 1.00 91.56 580 GLU A O 1
ATOM 4393 N N . ALA A 1 581 ? 2.259 -4.434 10.914 1.00 91.94 581 ALA A N 1
ATOM 4394 C CA . ALA A 1 581 ? 1.234 -5.316 11.466 1.00 91.94 581 ALA A CA 1
ATOM 4395 C C . ALA A 1 581 ? 1.174 -6.675 10.738 1.00 91.94 581 ALA A C 1
ATOM 4397 O O . ALA A 1 581 ? 1.002 -7.709 11.384 1.00 91.94 581 ALA A O 1
ATOM 4398 N N . LEU A 1 582 ? 1.344 -6.680 9.412 1.00 91.00 582 LEU A N 1
ATOM 4399 C CA . LEU A 1 582 ? 1.423 -7.898 8.601 1.00 91.00 582 LEU A CA 1
ATOM 4400 C C . LEU A 1 582 ? 2.692 -8.702 8.914 1.00 91.00 582 LEU A C 1
ATOM 4402 O O . LEU A 1 582 ? 2.595 -9.899 9.165 1.00 91.00 582 LEU A O 1
ATOM 4406 N N . ALA A 1 583 ? 3.853 -8.049 8.999 1.00 90.44 583 ALA A N 1
ATOM 4407 C CA . ALA A 1 583 ? 5.111 -8.708 9.351 1.00 90.44 583 ALA A CA 1
ATOM 4408 C C . ALA A 1 583 ? 5.041 -9.363 10.744 1.00 90.44 583 ALA A C 1
ATOM 4410 O O . ALA A 1 583 ? 5.396 -10.526 10.912 1.00 90.44 583 ALA A O 1
ATOM 4411 N N . LEU A 1 584 ? 4.481 -8.662 11.738 1.00 89.81 584 LEU A N 1
ATOM 4412 C CA . LEU A 1 584 ? 4.267 -9.223 13.079 1.00 89.81 584 LEU A CA 1
ATOM 4413 C C . LEU A 1 584 ? 3.295 -10.414 13.085 1.00 89.81 584 LEU A C 1
ATOM 4415 O O . LEU A 1 584 ? 3.354 -11.257 13.984 1.00 89.81 584 LEU A O 1
ATOM 4419 N N . ALA A 1 585 ? 2.373 -10.482 12.124 1.00 88.56 585 ALA A N 1
ATOM 4420 C CA . ALA A 1 585 ? 1.446 -11.597 12.000 1.00 88.56 585 ALA A CA 1
ATOM 4421 C C . ALA A 1 585 ? 2.110 -12.864 11.435 1.00 88.56 585 ALA A C 1
ATOM 4423 O O . ALA A 1 585 ? 1.721 -13.974 11.818 1.00 88.56 585 ALA A O 1
ATOM 4424 N N . GLU A 1 586 ? 3.115 -12.707 10.570 1.00 87.31 586 GLU A N 1
ATOM 4425 C CA . GLU A 1 586 ? 3.877 -13.809 9.969 1.00 87.31 586 GLU A CA 1
ATOM 4426 C C . GLU A 1 586 ? 4.740 -14.562 10.991 1.00 87.31 586 GLU A C 1
ATOM 4428 O O . GLU A 1 586 ? 4.869 -15.784 10.895 1.00 87.31 586 GLU A O 1
ATOM 4433 N N . ASP A 1 587 ? 5.220 -13.878 12.034 1.00 79.88 587 ASP A N 1
ATOM 4434 C CA . ASP A 1 587 ? 6.067 -14.442 13.100 1.00 79.88 587 ASP A CA 1
ATOM 4435 C C . ASP A 1 587 ? 5.375 -15.510 13.978 1.00 79.88 587 ASP A C 1
ATOM 4437 O O . ASP A 1 587 ? 5.981 -16.087 14.885 1.00 79.88 587 ASP A O 1
ATOM 4441 N N . GLY A 1 588 ? 4.111 -15.836 13.697 1.00 69.25 588 GLY A N 1
ATOM 4442 C CA . GLY A 1 588 ? 3.394 -16.936 14.329 1.00 69.25 588 GLY A CA 1
ATOM 4443 C C . GLY A 1 588 ? 2.884 -16.568 15.719 1.00 69.25 588 GLY A C 1
ATOM 4444 O O . GLY A 1 588 ? 3.562 -16.698 16.737 1.00 69.25 588 GLY A O 1
ATOM 4445 N N . MET A 1 589 ? 1.616 -16.170 15.784 1.00 78.44 589 MET A N 1
ATOM 4446 C CA . MET A 1 589 ? 0.987 -15.764 17.036 1.00 78.44 589 MET A CA 1
ATOM 4447 C C . MET A 1 589 ? 0.078 -16.846 17.630 1.00 78.44 589 MET A C 1
ATOM 4449 O O . MET A 1 589 ? -0.654 -17.544 16.926 1.00 78.44 589 MET A O 1
ATOM 4453 N N . ALA A 1 590 ? 0.064 -16.941 18.960 1.00 79.94 590 ALA A N 1
ATOM 4454 C CA . ALA A 1 590 ? -0.834 -17.819 19.701 1.00 79.94 590 ALA A CA 1
ATOM 4455 C C . ALA A 1 590 ? -1.656 -17.028 20.724 1.00 79.94 590 ALA A C 1
ATOM 4457 O O . ALA A 1 590 ? -1.109 -16.259 21.516 1.00 79.94 590 ALA A O 1
ATOM 4458 N N . GLY A 1 591 ? -2.967 -17.286 20.753 1.00 83.81 591 GLY A N 1
ATOM 4459 C CA . GLY A 1 591 ? -3.890 -16.703 21.725 1.00 83.81 591 GLY A CA 1
ATOM 4460 C C . GLY A 1 591 ? -5.236 -16.289 21.120 1.00 83.81 591 GLY A C 1
ATOM 4461 O O . GLY A 1 591 ? -5.438 -16.398 19.909 1.00 83.81 591 GLY A O 1
ATOM 4462 N N . PRO A 1 592 ? -6.194 -15.849 21.956 1.00 84.12 592 PRO A N 1
ATOM 4463 C CA . PRO A 1 592 ? -7.461 -15.287 21.489 1.00 84.12 592 PRO A CA 1
ATOM 4464 C C . PRO A 1 592 ? -7.269 -13.935 20.784 1.00 84.12 592 PRO A C 1
ATOM 4466 O O . PRO A 1 592 ? -7.847 -13.737 19.718 1.00 84.12 592 PRO A O 1
ATOM 4469 N N . ASP A 1 593 ? -6.408 -13.059 21.316 1.00 86.69 593 ASP A N 1
ATOM 4470 C CA . ASP A 1 593 ? -6.111 -11.743 20.724 1.00 86.69 593 ASP A CA 1
ATOM 4471 C C . ASP A 1 593 ? -5.453 -11.886 19.346 1.00 86.69 593 ASP A C 1
ATOM 4473 O O . ASP A 1 593 ? -5.767 -11.132 18.434 1.00 86.69 593 ASP A O 1
ATOM 4477 N N . SER A 1 594 ? -4.628 -12.918 19.151 1.00 88.25 594 SER A N 1
ATOM 4478 C CA . SER A 1 594 ? -4.022 -13.240 17.856 1.00 88.25 594 SER A CA 1
ATOM 4479 C C . SER A 1 594 ? -5.066 -13.594 16.801 1.00 88.25 594 SER A C 1
ATOM 4481 O O . SER A 1 594 ? -4.974 -13.145 15.668 1.00 88.25 594 SER A O 1
ATOM 4483 N N . LYS A 1 595 ? -6.096 -14.372 17.164 1.00 92.62 595 LYS A N 1
ATOM 4484 C CA . LYS A 1 595 ? -7.186 -14.713 16.234 1.00 92.62 595 LYS A CA 1
ATOM 4485 C C . LYS A 1 595 ? -7.991 -13.480 15.847 1.00 92.62 595 LYS A C 1
ATOM 4487 O O . LYS A 1 595 ? -8.380 -13.360 14.694 1.00 92.62 595 LYS A O 1
ATOM 4492 N N . LEU A 1 596 ? -8.241 -12.587 16.806 1.00 94.62 596 LEU A N 1
ATOM 4493 C CA . LEU A 1 596 ? -8.907 -11.317 16.539 1.00 94.62 596 LEU A CA 1
ATOM 4494 C C . LEU A 1 596 ? -8.047 -10.432 15.627 1.00 94.62 596 LEU A C 1
ATOM 4496 O O . LEU A 1 596 ? -8.571 -9.892 14.662 1.00 94.62 596 LEU A O 1
ATOM 4500 N N . ALA A 1 597 ? -6.745 -10.330 15.896 1.00 93.88 597 ALA A N 1
ATOM 4501 C CA . ALA A 1 597 ? -5.792 -9.594 15.070 1.00 93.88 597 ALA A CA 1
ATOM 4502 C C . ALA A 1 597 ? -5.770 -10.116 13.626 1.00 93.88 597 ALA A C 1
ATOM 4504 O O . ALA A 1 597 ? -5.961 -9.334 12.700 1.00 93.88 597 ALA A O 1
ATOM 4505 N N . MET A 1 598 ? -5.660 -11.435 13.437 1.00 93.56 598 MET A N 1
ATOM 4506 C CA . MET A 1 598 ? -5.731 -12.057 12.110 1.00 93.56 598 MET A CA 1
ATOM 4507 C C . MET A 1 598 ? -7.067 -11.796 11.416 1.00 93.56 598 MET A C 1
ATOM 4509 O O . MET A 1 598 ? -7.083 -11.483 10.237 1.00 93.56 598 MET A O 1
ATOM 4513 N N . ALA A 1 599 ? -8.184 -11.857 12.141 1.00 94.88 599 ALA A N 1
ATOM 4514 C CA . ALA A 1 599 ? -9.498 -11.576 11.570 1.00 94.88 599 ALA A CA 1
ATOM 4515 C C . ALA A 1 599 ? -9.654 -10.106 11.125 1.00 94.88 599 ALA A C 1
ATOM 4517 O O . ALA A 1 599 ? -10.318 -9.832 10.127 1.00 94.88 599 ALA A O 1
ATOM 4518 N N . TRP A 1 600 ? -9.031 -9.159 11.837 1.00 95.44 600 TRP A N 1
ATOM 4519 C CA . TRP A 1 600 ? -8.948 -7.763 11.397 1.00 95.44 600 TRP A CA 1
ATOM 4520 C C . TRP A 1 600 ? -8.049 -7.600 10.170 1.00 95.44 600 TRP A C 1
ATOM 4522 O O . TRP A 1 600 ? -8.438 -6.881 9.253 1.00 95.44 600 TRP A O 1
ATOM 4532 N N . ILE A 1 601 ? -6.896 -8.280 10.128 1.00 92.94 601 ILE A N 1
ATOM 4533 C CA . ILE A 1 601 ? -6.023 -8.318 8.944 1.00 92.94 601 ILE A CA 1
ATOM 4534 C C . ILE A 1 601 ? -6.795 -8.858 7.742 1.00 92.94 601 ILE A C 1
ATOM 4536 O O . ILE A 1 601 ? -6.810 -8.215 6.698 1.00 92.94 601 ILE A O 1
ATOM 4540 N N . ASP A 1 602 ? -7.488 -9.987 7.906 1.00 91.19 602 ASP A N 1
ATOM 4541 C CA . ASP A 1 602 ? -8.282 -10.597 6.844 1.00 91.19 602 ASP A CA 1
ATOM 4542 C C . ASP A 1 602 ? -9.315 -9.606 6.303 1.00 91.19 602 ASP A C 1
ATOM 4544 O O . ASP A 1 602 ? -9.381 -9.411 5.093 1.00 91.19 602 ASP A O 1
ATOM 4548 N N . ARG A 1 603 ? -10.043 -8.889 7.175 1.00 93.00 603 ARG A N 1
ATOM 4549 C CA . ARG A 1 603 ? -10.981 -7.843 6.732 1.00 93.00 603 ARG A CA 1
ATOM 4550 C C . ARG A 1 603 ? -10.276 -6.749 5.930 1.00 93.00 603 ARG A C 1
ATOM 4552 O O . ARG A 1 603 ? -10.746 -6.388 4.858 1.00 93.00 603 ARG A O 1
ATOM 4559 N N . VAL A 1 604 ? -9.169 -6.218 6.449 1.00 87.88 604 VAL A N 1
ATOM 4560 C CA . VAL A 1 604 ? -8.433 -5.102 5.834 1.00 87.88 604 VAL A CA 1
ATOM 4561 C C . VAL A 1 604 ? -7.852 -5.483 4.469 1.00 87.88 604 VAL A C 1
ATOM 4563 O O . VAL A 1 604 ? -7.896 -4.681 3.540 1.00 87.88 604 VAL A O 1
ATOM 4566 N N . VAL A 1 605 ? -7.357 -6.713 4.326 1.00 83.75 605 VAL A N 1
ATOM 4567 C CA . VAL A 1 605 ? -6.812 -7.248 3.068 1.00 83.75 605 VAL A CA 1
ATOM 4568 C C . VAL A 1 605 ? -7.928 -7.694 2.105 1.00 83.75 605 VAL A C 1
ATOM 4570 O O . VAL A 1 605 ? -7.682 -7.917 0.921 1.00 83.75 605 VAL A O 1
ATOM 4573 N N . GLY A 1 606 ? -9.178 -7.769 2.575 1.00 81.12 606 GLY A N 1
ATOM 4574 C CA . GLY A 1 606 ? -10.331 -8.207 1.786 1.00 81.12 606 GLY A CA 1
ATOM 4575 C C . GLY A 1 606 ? -10.481 -9.730 1.697 1.00 81.12 606 GLY A C 1
ATOM 4576 O O . GLY A 1 606 ? -11.212 -10.230 0.842 1.00 81.12 606 GLY A O 1
ATOM 4577 N N . ASN A 1 607 ? -9.811 -10.475 2.574 1.00 85.62 607 ASN A N 1
ATOM 4578 C CA . ASN A 1 607 ? -10.014 -11.907 2.739 1.00 85.62 607 ASN A CA 1
ATOM 4579 C C . ASN A 1 607 ? -11.321 -12.186 3.505 1.00 85.62 607 ASN A C 1
ATOM 4581 O O . ASN A 1 607 ? -11.724 -11.412 4.378 1.00 85.62 607 ASN A O 1
ATOM 4585 N N . PRO A 1 608 ? -11.992 -13.321 3.236 1.00 84.94 608 PRO A N 1
ATOM 4586 C CA . PRO A 1 608 ? -13.166 -13.721 4.000 1.00 84.94 608 PRO A CA 1
ATOM 4587 C C . PRO A 1 608 ? -12.803 -13.973 5.470 1.00 84.94 608 PRO A C 1
ATOM 4589 O O . PRO A 1 608 ? -11.975 -14.827 5.786 1.00 84.94 608 PRO A O 1
ATOM 4592 N N . VAL A 1 609 ? -13.473 -13.261 6.376 1.00 92.25 609 VAL A N 1
ATOM 4593 C CA . VAL A 1 609 ? -13.214 -13.340 7.818 1.00 92.25 609 VAL A CA 1
ATOM 4594 C C . VAL A 1 609 ? -13.882 -14.577 8.427 1.00 92.25 609 VAL A C 1
ATOM 4596 O O . VAL A 1 609 ? -15.090 -14.786 8.299 1.00 92.25 609 VAL A O 1
ATOM 4599 N N . SER A 1 610 ? -13.117 -15.399 9.152 1.00 92.62 610 SER A N 1
ATOM 4600 C CA . SER A 1 610 ? -13.660 -16.549 9.890 1.00 92.62 610 SER A CA 1
ATOM 4601 C C . SER A 1 610 ? -14.047 -16.177 11.327 1.00 92.62 610 SER A C 1
ATOM 4603 O O . SER A 1 610 ? -13.193 -15.977 12.191 1.00 92.62 610 SER A O 1
ATOM 4605 N N . PHE A 1 611 ? -15.351 -16.150 11.622 1.00 93.56 611 PHE A N 1
ATOM 4606 C CA . PHE A 1 611 ? -15.865 -15.811 12.959 1.00 93.56 611 PHE A CA 1
ATOM 4607 C C . PHE A 1 611 ? -16.057 -17.006 13.903 1.00 93.56 611 PHE A C 1
ATOM 4609 O O . PHE A 1 611 ? -16.307 -16.791 15.088 1.00 93.56 611 PHE A O 1
ATOM 4616 N N . GLU A 1 612 ? -15.927 -18.254 13.431 1.00 87.94 612 GLU A N 1
ATOM 4617 C CA . GLU A 1 612 ? -16.287 -19.478 14.183 1.00 87.94 612 GLU A CA 1
ATOM 4618 C C . GLU A 1 612 ? -15.514 -19.664 15.501 1.00 87.94 612 GLU A C 1
ATOM 4620 O O . GLU A 1 612 ? -15.893 -20.466 16.354 1.00 87.94 612 GLU A O 1
ATOM 4625 N N . ARG A 1 613 ? -14.409 -18.933 15.680 1.00 87.81 613 ARG A N 1
ATOM 4626 C CA . ARG A 1 613 ? -13.520 -19.035 16.846 1.00 87.81 613 ARG A CA 1
ATOM 4627 C C . ARG A 1 613 ? -13.347 -17.720 17.600 1.00 87.81 613 ARG A C 1
ATOM 4629 O O . ARG A 1 613 ? -12.513 -17.664 18.507 1.00 87.81 613 ARG A O 1
ATOM 4636 N N . LEU A 1 614 ? -14.099 -16.689 17.223 1.00 90.38 614 LEU A N 1
ATOM 4637 C CA . LEU A 1 614 ? -14.089 -15.390 17.884 1.00 90.38 614 LEU A CA 1
ATOM 4638 C C . LEU A 1 614 ? -15.232 -15.351 18.906 1.00 90.38 614 LEU A C 1
ATOM 4640 O O . LEU A 1 614 ? -16.370 -15.696 18.589 1.00 90.38 614 LEU A O 1
ATOM 4644 N N . GLY A 1 615 ? -14.919 -14.987 20.151 1.00 90.69 615 GLY A N 1
ATOM 4645 C CA . GLY A 1 615 ? -15.913 -14.875 21.223 1.00 90.69 615 GLY A CA 1
ATOM 4646 C C . GLY A 1 615 ? -16.914 -13.733 20.998 1.00 90.69 615 GLY A C 1
ATOM 4647 O O . GLY A 1 615 ? -16.825 -12.986 20.029 1.00 90.69 615 GLY A O 1
ATOM 4648 N N . ASN A 1 616 ? -17.855 -13.556 21.927 1.00 90.88 616 ASN A N 1
ATOM 4649 C CA . ASN A 1 616 ? -18.838 -12.462 21.891 1.00 90.88 616 ASN A CA 1
ATOM 4650 C C . ASN A 1 616 ? -18.309 -11.206 22.599 1.00 90.88 616 ASN A C 1
ATOM 4652 O O . ASN A 1 616 ? -18.891 -10.732 23.572 1.00 90.88 616 ASN A O 1
ATOM 4656 N N . GLU A 1 617 ? -17.164 -10.700 22.149 1.00 94.06 617 GLU A N 1
ATOM 4657 C CA . GLU A 1 617 ? -16.559 -9.482 22.695 1.00 94.06 617 GLU A CA 1
ATOM 4658 C C . GLU A 1 617 ? -16.933 -8.248 21.853 1.00 94.06 617 GLU A C 1
ATOM 4660 O O . GLU A 1 617 ? -17.145 -8.381 20.644 1.00 94.06 617 GLU A O 1
ATOM 4665 N N . PRO A 1 618 ? -16.955 -7.031 22.430 1.00 96.19 618 PRO A N 1
ATOM 4666 C CA . PRO A 1 618 ? -17.326 -5.823 21.694 1.00 96.19 618 PRO A CA 1
ATOM 4667 C C . PRO A 1 618 ? -16.509 -5.545 20.428 1.00 96.19 618 PRO A C 1
ATOM 4669 O O . PRO A 1 618 ? -17.067 -5.104 19.429 1.00 96.19 618 PRO A O 1
ATOM 4672 N N . LEU A 1 619 ? -15.204 -5.840 20.433 1.00 95.75 619 LEU A N 1
ATOM 4673 C CA . LEU A 1 619 ? -14.364 -5.693 19.238 1.00 95.75 619 LEU A CA 1
ATOM 4674 C C . LEU A 1 619 ? -14.719 -6.697 18.134 1.00 95.75 619 LEU A C 1
ATOM 4676 O O . LEU A 1 619 ? -14.574 -6.373 16.961 1.00 95.75 619 LEU A O 1
ATOM 4680 N N . VAL A 1 620 ? -15.197 -7.895 18.488 1.00 96.81 620 VAL A N 1
ATOM 4681 C CA . VAL A 1 620 ? -15.665 -8.893 17.512 1.00 96.81 620 VAL A CA 1
ATOM 4682 C C . VAL A 1 620 ? -16.992 -8.449 16.904 1.00 96.81 620 VAL A C 1
ATOM 4684 O O . VAL A 1 620 ? -17.185 -8.564 15.698 1.00 96.81 620 VAL A O 1
ATOM 4687 N N . ALA A 1 621 ? -17.896 -7.918 17.727 1.00 97.06 621 ALA A N 1
ATOM 4688 C CA . ALA A 1 621 ? -19.150 -7.327 17.268 1.00 97.06 621 ALA A CA 1
ATOM 4689 C C . ALA A 1 621 ? -18.906 -6.122 16.341 1.00 97.06 621 ALA A C 1
ATOM 4691 O O . ALA A 1 621 ? -19.505 -6.050 15.270 1.00 97.06 621 ALA A O 1
ATOM 4692 N N . LEU A 1 622 ? -17.959 -5.242 16.691 1.00 96.94 622 LEU A N 1
ATOM 4693 C CA . LEU A 1 622 ? -17.512 -4.162 15.810 1.00 96.94 622 LEU A CA 1
ATOM 4694 C C . LEU A 1 622 ? -16.941 -4.709 14.495 1.00 96.94 622 LEU A C 1
ATOM 4696 O O . LEU A 1 622 ? -17.357 -4.256 13.438 1.00 96.94 622 LEU A O 1
ATOM 4700 N N . LEU A 1 623 ? -16.053 -5.709 14.540 1.00 97.06 623 LEU A N 1
ATOM 4701 C CA . LEU A 1 623 ? -15.479 -6.322 13.336 1.00 97.06 623 LEU A CA 1
ATOM 4702 C C . LEU A 1 623 ? -16.560 -6.893 12.402 1.00 97.06 623 LEU A C 1
ATOM 4704 O O . LEU A 1 623 ? -16.504 -6.660 11.198 1.00 97.06 623 LEU A O 1
ATOM 4708 N N . ARG A 1 624 ? -17.559 -7.602 12.951 1.00 97.31 624 ARG A N 1
ATOM 4709 C CA . ARG A 1 624 ? -18.717 -8.112 12.189 1.00 97.31 624 ARG A CA 1
ATOM 4710 C C . ARG A 1 624 ? -19.517 -6.981 11.553 1.00 97.31 624 ARG A C 1
ATOM 4712 O O . ARG A 1 624 ? -19.960 -7.111 10.417 1.00 97.31 624 ARG A O 1
ATOM 4719 N N . ALA A 1 625 ? -19.717 -5.885 12.281 1.00 96.75 625 ALA A N 1
ATOM 4720 C CA . ALA A 1 625 ? -20.440 -4.739 11.756 1.00 96.75 625 ALA A CA 1
ATOM 4721 C C . ALA A 1 625 ? -19.671 -4.028 10.645 1.00 96.75 625 ALA A C 1
ATOM 4723 O O . ALA A 1 625 ? -20.276 -3.717 9.628 1.00 96.75 625 ALA A O 1
ATOM 4724 N N . GLU A 1 626 ? -18.362 -3.823 10.795 1.00 96.00 626 GLU A N 1
ATOM 4725 C CA . GLU A 1 626 ? -17.527 -3.239 9.741 1.00 96.00 626 GLU A CA 1
ATOM 4726 C C . GLU A 1 626 ? -17.504 -4.129 8.493 1.00 96.00 626 GLU A C 1
ATOM 4728 O O . GLU A 1 626 ? -17.784 -3.648 7.405 1.00 96.00 626 GLU A O 1
ATOM 4733 N N . GLU A 1 627 ? -17.298 -5.442 8.639 1.00 94.75 627 GLU A N 1
ATOM 4734 C CA . GLU A 1 627 ? -17.334 -6.395 7.516 1.00 94.75 627 GLU A CA 1
ATOM 4735 C C . GLU A 1 627 ? -18.710 -6.421 6.821 1.00 94.75 627 GLU A C 1
ATOM 4737 O O . GLU A 1 627 ? -18.811 -6.500 5.595 1.00 94.75 627 GLU A O 1
ATOM 4742 N N . ALA A 1 628 ? -19.798 -6.303 7.586 1.00 93.62 628 ALA A N 1
ATOM 4743 C CA . ALA A 1 628 ? -21.138 -6.170 7.031 1.00 93.62 628 ALA A CA 1
ATOM 4744 C C . ALA A 1 628 ? -21.359 -4.814 6.333 1.00 93.62 628 ALA A C 1
ATOM 4746 O O . ALA A 1 628 ? -22.002 -4.791 5.284 1.00 93.62 628 ALA A O 1
ATOM 4747 N N . ILE A 1 629 ? -20.826 -3.708 6.864 1.00 92.31 629 ILE A N 1
ATOM 4748 C CA . ILE A 1 629 ? -20.870 -2.375 6.239 1.00 92.31 629 ILE A CA 1
ATOM 4749 C C . ILE A 1 629 ? -20.085 -2.377 4.924 1.00 92.31 629 ILE A C 1
ATOM 4751 O O . ILE A 1 629 ? -20.624 -1.935 3.909 1.00 92.31 629 ILE A O 1
ATOM 4755 N N . ASP A 1 630 ? -18.873 -2.932 4.920 1.00 87.00 630 ASP A N 1
ATOM 4756 C CA . ASP A 1 630 ? -18.016 -3.064 3.736 1.00 87.00 630 ASP A CA 1
ATOM 4757 C C . ASP A 1 630 ? -18.718 -3.888 2.641 1.00 87.00 630 ASP A C 1
ATOM 4759 O O . ASP A 1 630 ? -18.668 -3.550 1.459 1.00 87.00 630 ASP A O 1
ATOM 4763 N N . ALA A 1 631 ? -19.472 -4.918 3.041 1.00 85.12 631 ALA A N 1
ATOM 4764 C CA . ALA A 1 631 ? -20.303 -5.732 2.153 1.00 85.12 631 ALA A CA 1
ATOM 4765 C C . ALA A 1 631 ? -21.683 -5.117 1.817 1.00 85.12 631 ALA A C 1
ATOM 4767 O O . ALA A 1 631 ? -22.491 -5.755 1.138 1.00 85.12 631 ALA A O 1
ATOM 4768 N N . GLY A 1 632 ? -22.018 -3.925 2.325 1.00 86.56 632 GLY A N 1
ATOM 4769 C CA . GLY A 1 632 ? -23.318 -3.272 2.119 1.00 86.56 632 GLY A CA 1
ATOM 4770 C C . GLY A 1 632 ? -24.520 -3.972 2.779 1.00 86.56 632 GLY A C 1
ATOM 4771 O O . GLY A 1 632 ? -25.669 -3.705 2.416 1.00 86.56 632 GLY A O 1
ATOM 4772 N N . ARG A 1 633 ? -24.283 -4.866 3.745 1.00 92.44 633 ARG A N 1
ATOM 4773 C CA . ARG A 1 633 ? -25.284 -5.625 4.516 1.00 92.44 633 ARG A CA 1
ATOM 4774 C C . ARG A 1 633 ? -25.693 -4.876 5.792 1.00 92.44 633 ARG A C 1
ATOM 4776 O O . ARG A 1 633 ? -25.433 -5.326 6.906 1.00 92.44 633 ARG A O 1
ATOM 4783 N N . TRP A 1 634 ? -26.370 -3.740 5.635 1.00 93.38 634 TRP A N 1
ATOM 4784 C CA . TRP A 1 634 ? -26.713 -2.825 6.739 1.00 93.38 634 TRP A CA 1
ATOM 4785 C C . TRP A 1 634 ? -27.529 -3.454 7.879 1.00 93.38 634 TRP A C 1
ATOM 4787 O O . TRP A 1 634 ? -27.296 -3.124 9.037 1.00 93.38 634 TRP A O 1
ATOM 4797 N N . GLU A 1 635 ? -28.452 -4.374 7.580 1.00 94.75 635 GLU A N 1
ATOM 4798 C CA . GLU A 1 635 ? -29.241 -5.076 8.609 1.00 94.75 635 GLU A CA 1
ATOM 4799 C C . GLU A 1 635 ? -28.365 -5.985 9.479 1.00 94.75 635 GLU A C 1
ATOM 4801 O O . GLU A 1 635 ? -28.474 -5.957 10.702 1.00 94.75 635 GLU A O 1
ATOM 4806 N N . ALA A 1 636 ? -27.440 -6.727 8.861 1.00 95.56 636 ALA A N 1
ATOM 4807 C CA . ALA A 1 636 ? -26.487 -7.568 9.584 1.00 95.56 636 ALA A CA 1
ATOM 4808 C C . ALA A 1 636 ? -25.513 -6.723 10.420 1.00 95.56 636 ALA A C 1
ATOM 4810 O O . ALA A 1 636 ? -25.159 -7.107 11.533 1.00 95.56 636 ALA A O 1
ATOM 4811 N N . ALA A 1 637 ? -25.117 -5.549 9.912 1.00 96.62 637 ALA A N 1
ATOM 4812 C CA . ALA A 1 637 ? -24.317 -4.599 10.676 1.00 96.62 637 ALA A CA 1
ATOM 4813 C C . ALA A 1 637 ? -25.076 -4.074 11.904 1.00 96.62 637 ALA A C 1
ATOM 4815 O O . ALA A 1 637 ? -24.504 -4.023 12.989 1.00 96.62 637 ALA A O 1
ATOM 4816 N N . ALA A 1 638 ? -26.362 -3.737 11.747 1.00 96.31 638 ALA A N 1
ATOM 4817 C CA . ALA A 1 638 ? -27.229 -3.312 12.844 1.00 96.31 638 ALA A CA 1
ATOM 4818 C C . ALA A 1 638 ? -27.376 -4.408 13.909 1.00 96.31 638 ALA A C 1
ATOM 4820 O O . ALA A 1 638 ? -27.221 -4.133 15.096 1.00 96.31 638 ALA A O 1
ATOM 4821 N N . GLU A 1 639 ? -27.633 -5.650 13.485 1.00 96.94 639 GLU A N 1
ATOM 4822 C CA . GLU A 1 639 ? -27.754 -6.812 14.372 1.00 96.94 639 GLU A CA 1
ATOM 4823 C C . GLU A 1 639 ? -26.457 -7.061 15.151 1.00 96.94 639 GLU A C 1
ATOM 4825 O O . GLU A 1 639 ? -26.497 -7.284 16.360 1.00 96.94 639 GLU A O 1
ATOM 4830 N N . ALA A 1 640 ? -25.299 -6.946 14.493 1.00 96.69 640 ALA A N 1
ATOM 4831 C CA . ALA A 1 640 ? -24.000 -7.185 15.115 1.00 96.69 640 ALA A CA 1
ATOM 4832 C C . ALA A 1 640 ? -23.689 -6.240 16.291 1.00 96.69 640 ALA A C 1
ATOM 4834 O O . ALA A 1 640 ? -22.998 -6.655 17.221 1.00 96.69 640 ALA A O 1
ATOM 4835 N N . ILE A 1 641 ? -24.193 -4.999 16.276 1.00 96.75 641 ILE A N 1
ATOM 4836 C CA . ILE A 1 641 ? -23.955 -3.993 17.332 1.00 96.75 641 ILE A CA 1
ATOM 4837 C C . ILE A 1 641 ? -25.184 -3.689 18.194 1.00 96.75 641 ILE A C 1
ATOM 4839 O O . ILE A 1 641 ? -25.075 -2.875 19.109 1.00 96.75 641 ILE A O 1
ATOM 4843 N N . ALA A 1 642 ? -26.328 -4.338 17.953 1.00 95.44 642 ALA A N 1
ATOM 4844 C CA . ALA A 1 642 ? -27.592 -4.042 18.633 1.00 95.44 642 ALA A CA 1
ATOM 4845 C C . ALA A 1 642 ? -27.504 -4.163 20.166 1.00 95.44 642 ALA A C 1
ATOM 4847 O O . ALA A 1 642 ? -28.103 -3.366 20.888 1.00 95.44 642 ALA A O 1
ATOM 4848 N N . 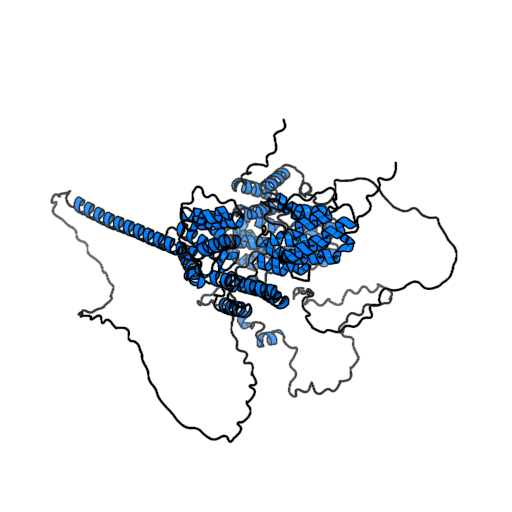ASP A 1 643 ? -26.725 -5.131 20.653 1.00 93.62 643 ASP A N 1
ATOM 4849 C CA . ASP A 1 643 ? -26.574 -5.416 22.084 1.00 93.62 643 ASP A CA 1
ATOM 4850 C C . ASP A 1 643 ? -25.451 -4.608 22.758 1.00 93.62 643 ASP A C 1
ATOM 4852 O O . ASP A 1 643 ? -25.260 -4.697 23.976 1.00 93.62 643 ASP A O 1
ATOM 4856 N N . LEU A 1 644 ? -24.684 -3.815 21.999 1.00 94.38 644 LEU A N 1
ATOM 4857 C CA . LEU A 1 644 ? -23.603 -3.011 22.560 1.00 94.38 644 LEU A CA 1
ATOM 4858 C C . LEU A 1 644 ? -24.139 -1.669 23.078 1.00 94.38 644 LEU A C 1
ATOM 4860 O O . LEU A 1 644 ? -24.752 -0.911 22.323 1.00 94.38 644 LEU A O 1
ATOM 4864 N N . PRO A 1 645 ? -23.872 -1.295 24.344 1.00 91.50 645 PRO A N 1
ATOM 4865 C CA . PRO A 1 645 ? -24.236 0.030 24.821 1.00 91.50 645 PRO A CA 1
ATOM 4866 C C . PRO A 1 645 ? -23.456 1.101 24.046 1.00 91.50 645 PRO A C 1
ATOM 4868 O O . PRO A 1 645 ? -22.274 0.932 23.751 1.00 91.50 645 PRO A O 1
ATOM 4871 N N . GLN A 1 646 ? -24.068 2.257 23.780 1.00 85.69 646 GLN A N 1
ATOM 4872 C CA . GLN A 1 646 ? -23.405 3.370 23.074 1.00 85.69 646 GLN A CA 1
ATOM 4873 C C . GLN A 1 646 ? -22.166 3.919 23.811 1.00 85.69 646 GLN A C 1
ATOM 4875 O O . GLN A 1 646 ? -21.354 4.632 23.233 1.00 85.69 646 GLN A O 1
ATOM 4880 N N . THR A 1 647 ? -21.988 3.577 25.088 1.00 89.38 647 THR A N 1
ATOM 4881 C CA . THR A 1 647 ? -20.798 3.914 25.882 1.00 89.38 647 THR A CA 1
ATOM 4882 C C . THR A 1 647 ? -19.614 2.971 25.646 1.00 89.38 647 THR A C 1
ATOM 4884 O O . THR A 1 647 ? -18.574 3.163 26.263 1.00 89.38 647 THR A O 1
ATOM 4887 N N . THR A 1 648 ? -19.760 1.943 24.803 1.00 92.19 648 THR A N 1
ATOM 4888 C CA . THR A 1 648 ? -18.723 0.921 24.558 1.00 92.19 648 THR A CA 1
ATOM 4889 C C . THR A 1 648 ? -17.476 1.493 23.881 1.00 92.19 648 THR A C 1
ATOM 4891 O O . THR A 1 648 ? -16.376 1.010 24.125 1.00 92.19 648 THR A O 1
ATOM 4894 N N . GLY A 1 649 ? -17.638 2.525 23.051 1.00 95.31 649 GLY A N 1
ATOM 4895 C CA . GLY A 1 649 ? -16.540 3.229 22.391 1.00 95.31 649 GLY A CA 1
ATOM 4896 C C . GLY A 1 649 ? -17.006 3.984 21.152 1.00 95.31 649 GLY A C 1
ATOM 4897 O O . GLY A 1 649 ? -18.047 3.668 20.567 1.00 95.31 649 GLY A O 1
ATOM 4898 N N . VAL A 1 650 ? -16.241 4.996 20.747 1.00 96.25 650 VAL A N 1
ATOM 4899 C CA . VAL A 1 650 ? -16.600 5.893 19.640 1.00 96.25 650 VAL A CA 1
ATOM 4900 C C . VAL A 1 650 ? -16.700 5.159 18.302 1.00 96.25 650 VAL A C 1
ATOM 4902 O O . VAL A 1 650 ? -17.582 5.496 17.514 1.00 96.25 650 VAL A O 1
ATOM 4905 N N . ARG A 1 651 ? -15.889 4.122 18.043 1.00 95.69 651 ARG A N 1
ATOM 4906 C CA . ARG A 1 651 ? -15.991 3.338 16.796 1.00 95.69 651 ARG A CA 1
ATOM 4907 C C . ARG A 1 651 ? -17.314 2.591 16.666 1.00 95.69 651 ARG A C 1
ATOM 4909 O O . ARG A 1 651 ? -17.899 2.574 15.588 1.00 95.69 651 ARG A O 1
ATOM 4916 N N . VAL A 1 652 ? -17.821 2.036 17.768 1.00 96.56 652 VAL A N 1
ATOM 4917 C CA . VAL A 1 652 ? -19.135 1.370 17.794 1.00 96.56 652 VAL A CA 1
ATOM 4918 C C . VAL A 1 652 ? -20.239 2.381 17.499 1.00 96.56 652 VAL A C 1
ATOM 4920 O O . VAL A 1 652 ? -21.104 2.121 16.667 1.00 96.56 652 VAL A O 1
ATOM 4923 N N . VAL A 1 653 ? -20.168 3.568 18.111 1.00 96.38 653 VAL A N 1
ATOM 4924 C CA . VAL A 1 653 ? -21.112 4.659 17.824 1.00 96.38 653 VAL A CA 1
ATOM 4925 C C . VAL A 1 653 ? -21.001 5.108 16.366 1.00 96.38 653 VAL A C 1
ATOM 4927 O O . VAL A 1 653 ? -22.021 5.352 15.738 1.00 96.38 653 VAL A O 1
ATOM 4930 N N . MET A 1 654 ? -19.799 5.173 15.789 1.00 96.00 654 MET A N 1
ATOM 4931 C CA . MET A 1 654 ? -19.609 5.533 14.380 1.00 96.00 654 MET A CA 1
ATOM 4932 C C . MET A 1 654 ? -20.177 4.476 13.417 1.00 96.00 654 MET A C 1
ATOM 4934 O O . MET A 1 654 ? -20.735 4.824 12.376 1.00 96.00 654 MET A O 1
ATOM 4938 N N . ALA A 1 655 ? -20.066 3.185 13.741 1.00 95.94 655 ALA A N 1
ATOM 4939 C CA . ALA A 1 655 ? -20.731 2.117 12.993 1.00 95.94 655 ALA A CA 1
ATOM 4940 C C . ALA A 1 655 ? -22.265 2.239 13.078 1.00 95.94 655 ALA A C 1
ATOM 4942 O O . ALA A 1 655 ? -22.932 2.235 12.046 1.00 95.94 655 ALA A O 1
ATOM 4943 N N . ASP A 1 656 ? -22.815 2.455 14.278 1.00 95.88 656 ASP A N 1
ATOM 4944 C CA . ASP A 1 656 ? -24.252 2.686 14.503 1.00 95.88 656 ASP A CA 1
ATOM 4945 C C . ASP A 1 656 ? -24.761 3.935 13.763 1.00 95.88 656 ASP A C 1
ATOM 4947 O O . ASP A 1 656 ? -25.797 3.887 13.101 1.00 95.88 656 ASP A O 1
ATOM 4951 N N . VAL A 1 657 ? -24.002 5.035 13.787 1.00 95.00 657 VAL A N 1
ATOM 4952 C CA . VAL A 1 657 ? -24.307 6.256 13.027 1.00 95.00 657 VAL A CA 1
ATOM 4953 C C . VAL A 1 657 ? -24.361 5.966 11.530 1.00 95.00 657 VAL A C 1
ATOM 4955 O O . VAL A 1 657 ? -25.346 6.346 10.906 1.00 95.00 657 VAL A O 1
ATOM 4958 N N . ARG A 1 658 ? -23.384 5.250 10.953 1.00 94.12 658 ARG A N 1
ATOM 4959 C CA . ARG A 1 658 ? -23.400 4.880 9.522 1.00 94.12 658 ARG A CA 1
ATOM 4960 C C . ARG A 1 658 ? -24.616 4.026 9.158 1.00 94.12 658 ARG A C 1
ATOM 4962 O O . ARG A 1 658 ? -25.282 4.300 8.161 1.00 94.12 658 ARG A O 1
ATOM 4969 N N . VAL A 1 659 ? -24.943 3.034 9.986 1.00 94.44 659 VAL A N 1
ATOM 4970 C CA . VAL A 1 659 ? -26.126 2.175 9.805 1.00 94.44 659 VAL A CA 1
ATOM 4971 C C . VAL A 1 659 ? -27.420 2.998 9.846 1.00 94.44 659 VAL A C 1
ATOM 4973 O O . VAL A 1 659 ? -28.282 2.853 8.979 1.00 94.44 659 VAL A O 1
ATOM 4976 N N . ARG A 1 660 ? -27.559 3.905 10.819 1.00 93.31 660 ARG A N 1
ATOM 4977 C CA . ARG A 1 660 ? -28.745 4.766 10.959 1.00 93.31 660 ARG A CA 1
ATOM 4978 C C . ARG A 1 660 ? -28.820 5.861 9.901 1.00 93.31 660 ARG A C 1
ATOM 4980 O O . ARG A 1 660 ? -29.925 6.240 9.518 1.00 93.31 660 ARG A O 1
ATOM 4987 N N . GLU A 1 661 ? -27.688 6.377 9.430 1.00 91.12 661 GLU A N 1
ATOM 4988 C CA . GLU A 1 661 ? -27.619 7.389 8.370 1.00 91.12 661 GLU A CA 1
ATOM 4989 C C . GLU A 1 661 ? -28.159 6.813 7.064 1.00 91.12 661 GLU A C 1
ATOM 4991 O O . GLU A 1 661 ? -28.995 7.442 6.417 1.00 91.12 661 GLU A O 1
ATOM 4996 N N . GLN A 1 662 ? -27.806 5.562 6.759 1.00 88.69 662 GLN A N 1
ATOM 4997 C CA . GLN A 1 662 ? -28.370 4.831 5.628 1.00 88.69 662 GLN A CA 1
ATOM 4998 C C . GLN A 1 662 ? -29.897 4.647 5.736 1.00 88.69 662 GLN A C 1
ATOM 5000 O O . GLN A 1 662 ? -30.587 4.606 4.717 1.00 88.69 662 GLN A O 1
ATOM 5005 N N . ALA A 1 663 ? -30.436 4.574 6.956 1.00 88.94 663 ALA A N 1
ATOM 5006 C CA . ALA A 1 663 ? -31.874 4.525 7.224 1.00 88.94 663 ALA A CA 1
ATOM 5007 C C . ALA A 1 663 ? -32.541 5.915 7.340 1.00 88.94 663 ALA A C 1
ATOM 5009 O O . ALA A 1 663 ? -33.756 5.995 7.519 1.00 88.94 663 ALA A O 1
ATOM 5010 N N . GLY A 1 664 ? -31.776 7.013 7.265 1.00 88.12 664 GLY A N 1
ATOM 5011 C CA . GLY A 1 664 ? -32.274 8.380 7.453 1.00 88.12 664 GLY A CA 1
ATOM 5012 C C . GLY A 1 664 ? -32.727 8.702 8.885 1.00 88.12 664 GLY A C 1
ATOM 5013 O O . GLY A 1 664 ? -33.563 9.582 9.075 1.00 88.12 664 GLY A O 1
ATOM 5014 N N . ALA A 1 665 ? -32.211 7.985 9.890 1.00 85.25 665 ALA A N 1
ATOM 5015 C CA . ALA A 1 665 ? -32.724 7.983 11.265 1.00 85.25 665 ALA A CA 1
ATOM 5016 C C . ALA A 1 665 ? -31.752 8.560 12.318 1.00 85.25 665 ALA A C 1
ATOM 5018 O O . ALA A 1 665 ? -31.904 8.292 13.512 1.00 85.25 665 ALA A O 1
ATOM 5019 N N . VAL A 1 666 ? -30.735 9.331 11.918 1.00 87.44 666 VAL A N 1
ATOM 5020 C CA . VAL A 1 666 ? -29.760 9.889 12.875 1.00 87.44 666 VAL A CA 1
ATOM 5021 C C . VAL A 1 666 ? -30.284 11.187 13.487 1.00 87.44 666 VAL A C 1
ATOM 5023 O O . VAL A 1 666 ? -30.481 12.177 12.787 1.00 87.44 666 VAL A O 1
ATOM 5026 N N . ALA A 1 667 ? -30.460 11.198 14.810 1.00 87.81 667 ALA A N 1
ATOM 5027 C CA . ALA A 1 667 ? -30.759 12.399 15.585 1.00 87.81 667 ALA A CA 1
ATOM 5028 C C . ALA A 1 667 ? -29.559 12.768 16.469 1.00 87.81 667 ALA A C 1
ATOM 5030 O O . ALA A 1 667 ? -29.149 11.975 17.319 1.00 87.81 667 ALA A O 1
ATOM 5031 N N . LEU A 1 668 ? -29.020 13.979 16.297 1.00 88.50 668 LEU A N 1
ATOM 5032 C CA . LEU A 1 668 ? -27.818 14.462 16.994 1.00 88.50 668 LEU A CA 1
ATOM 5033 C C . LEU A 1 668 ? -27.930 14.370 18.527 1.00 88.50 668 LEU A C 1
ATOM 5035 O O . LEU A 1 668 ? -26.971 13.996 19.200 1.00 88.50 668 LEU A O 1
ATOM 5039 N N . ASP A 1 669 ? -29.119 14.641 19.070 1.00 88.81 669 ASP A N 1
ATOM 5040 C CA . ASP A 1 669 ? -29.396 14.611 20.514 1.00 88.81 669 ASP A CA 1
ATOM 5041 C C . ASP A 1 669 ? -29.300 13.206 21.126 1.00 88.81 669 ASP A C 1
ATOM 5043 O O . ASP A 1 669 ? -29.182 13.066 22.343 1.00 88.81 669 ASP A O 1
ATOM 5047 N N . THR A 1 670 ? -29.328 12.163 20.292 1.00 90.12 670 THR A N 1
ATOM 5048 C CA . THR A 1 670 ? -29.194 10.764 20.726 1.00 90.12 670 THR A CA 1
ATOM 5049 C C . THR A 1 670 ? -27.744 10.288 20.780 1.00 90.12 670 THR A C 1
ATOM 5051 O O . THR A 1 670 ? -27.495 9.169 21.225 1.00 90.12 670 THR A O 1
ATOM 5054 N N . LEU A 1 671 ? -26.783 11.108 20.336 1.00 93.56 671 LEU A N 1
ATOM 5055 C CA . LEU A 1 671 ? -25.371 10.733 20.311 1.00 93.56 671 LEU A CA 1
ATOM 5056 C C . LEU A 1 671 ? -24.685 11.036 21.655 1.00 93.56 671 LEU A C 1
ATOM 5058 O O . LEU A 1 671 ? -24.868 12.121 22.221 1.00 93.56 671 LEU A O 1
ATOM 5062 N N . PRO A 1 672 ? -23.859 10.111 22.177 1.00 95.38 672 PRO A N 1
ATOM 5063 C CA . PRO A 1 672 ? -23.189 10.291 23.458 1.00 95.38 672 PRO A CA 1
ATOM 5064 C C . PRO A 1 672 ? -22.163 11.431 23.414 1.00 95.38 672 PRO A C 1
ATOM 5066 O O . PRO A 1 672 ? -21.548 11.720 22.387 1.00 95.38 672 PRO A O 1
ATOM 5069 N N . ALA A 1 673 ? -21.931 12.070 24.565 1.00 95.19 673 ALA A N 1
ATOM 5070 C CA . ALA A 1 673 ? -20.970 13.170 24.677 1.00 95.19 673 ALA A CA 1
ATOM 5071 C C . ALA A 1 673 ? -19.533 12.756 24.311 1.00 95.19 673 ALA A C 1
ATOM 5073 O O . ALA A 1 673 ? -18.814 13.561 23.727 1.00 95.19 673 ALA A O 1
ATOM 5074 N N . SER A 1 674 ? -19.140 11.507 24.594 1.00 94.19 674 SER A N 1
ATOM 5075 C CA . SER A 1 674 ? -17.842 10.956 24.182 1.00 94.19 674 SER A CA 1
ATOM 5076 C C . SER A 1 674 ? -17.658 11.021 22.667 1.00 94.19 674 SER A C 1
ATOM 5078 O O . SER A 1 674 ? -16.644 11.526 22.205 1.00 94.19 674 SER A O 1
ATOM 5080 N N . PHE A 1 675 ? -18.671 10.624 21.891 1.00 95.81 675 PHE A N 1
ATOM 5081 C CA . PHE A 1 675 ? -18.648 10.727 20.431 1.00 95.81 675 PHE A CA 1
ATOM 5082 C C . PHE A 1 675 ? -18.560 12.182 19.965 1.00 95.81 675 PHE A C 1
ATOM 5084 O O . PHE A 1 675 ? -17.710 12.509 19.144 1.00 95.81 675 PHE A O 1
ATOM 5091 N N . ARG A 1 676 ? -19.390 13.077 20.519 1.00 95.50 676 ARG A N 1
ATOM 5092 C CA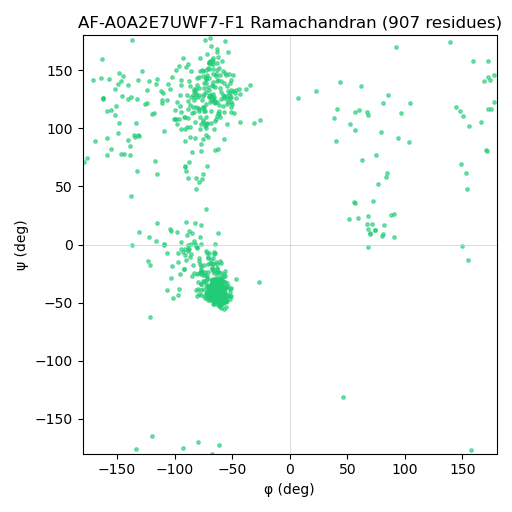 . ARG A 1 676 ? -19.413 14.498 20.117 1.00 95.50 676 ARG A CA 1
ATOM 5093 C C . ARG A 1 676 ? -18.091 15.224 20.386 1.00 95.50 676 ARG A C 1
ATOM 5095 O O . ARG A 1 676 ? -17.742 16.149 19.661 1.00 95.50 676 ARG A O 1
ATOM 5102 N N . ASN A 1 677 ? -17.356 14.808 21.411 1.00 95.69 677 ASN A N 1
ATOM 5103 C CA . ASN A 1 677 ? -16.069 15.405 21.758 1.00 95.69 677 ASN A CA 1
ATOM 5104 C C . ASN A 1 677 ? -14.882 14.723 21.058 1.00 95.69 677 ASN A C 1
ATOM 5106 O O . ASN A 1 677 ? -13.791 15.281 21.059 1.00 95.69 677 ASN A O 1
ATOM 5110 N N . HIS A 1 678 ? -15.084 13.549 20.459 1.00 96.94 678 HIS A N 1
ATOM 5111 C CA . HIS A 1 678 ? -14.038 12.808 19.764 1.00 96.94 678 HIS A CA 1
ATOM 5112 C C . HIS A 1 678 ? -13.812 13.359 18.343 1.00 96.94 678 HIS A C 1
ATOM 5114 O O . HIS A 1 678 ? -14.796 13.666 17.662 1.00 96.94 678 HIS A O 1
ATOM 5120 N N . PRO A 1 679 ? -12.566 13.404 17.825 1.00 97.50 679 PRO A N 1
ATOM 5121 C CA . PRO A 1 679 ? -12.282 13.900 16.475 1.00 97.50 679 PRO A CA 1
ATOM 5122 C C . PRO A 1 679 ? -13.141 13.277 15.368 1.00 97.50 679 PRO A C 1
ATOM 5124 O O . PRO A 1 679 ? -13.690 13.992 14.537 1.00 97.50 679 PRO A O 1
ATOM 5127 N N . LEU A 1 680 ? -13.331 11.953 15.387 1.00 96.31 680 LEU A N 1
ATOM 5128 C CA . LEU A 1 680 ? -14.220 11.251 14.447 1.00 96.31 680 LEU A CA 1
ATOM 5129 C C . LEU A 1 680 ? -15.660 11.779 14.471 1.00 96.31 680 LEU A C 1
ATOM 5131 O O . LEU A 1 680 ? -16.244 12.034 13.418 1.00 96.31 680 LEU A O 1
ATOM 5135 N N . GLY A 1 681 ? -16.235 11.948 15.664 1.00 96.50 681 GLY A N 1
ATOM 5136 C CA . GLY A 1 681 ? -17.596 12.454 15.789 1.00 96.50 681 GLY A CA 1
ATOM 5137 C C . GLY A 1 681 ? -17.692 13.918 15.383 1.00 96.50 681 GLY A C 1
ATOM 5138 O O . GLY A 1 681 ? -18.641 14.298 14.705 1.00 96.50 681 GLY A O 1
ATOM 5139 N N . GLN A 1 682 ? -16.677 14.725 15.692 1.00 97.69 682 GLN A N 1
ATOM 5140 C CA . GLN A 1 682 ? -16.588 16.112 15.238 1.00 97.69 682 GLN A CA 1
ATOM 5141 C C . GLN A 1 682 ? -16.491 16.229 13.711 1.00 97.69 682 GLN A C 1
ATOM 5143 O O . GLN A 1 682 ? -17.220 17.028 13.127 1.00 97.69 682 GLN A O 1
ATOM 5148 N N . ILE A 1 683 ? -15.677 15.401 13.043 1.00 97.25 683 ILE A N 1
ATOM 5149 C CA . ILE A 1 683 ? -15.606 15.349 11.571 1.00 97.25 683 ILE A CA 1
ATOM 5150 C C . ILE A 1 683 ? -16.983 15.040 10.979 1.00 97.25 683 ILE A C 1
ATOM 5152 O O . ILE A 1 683 ? -17.420 15.727 10.056 1.00 97.25 683 ILE A O 1
ATOM 5156 N N . TRP A 1 684 ? -17.692 14.045 11.522 1.00 96.19 684 TRP A N 1
ATOM 5157 C CA . TRP A 1 684 ? -19.031 13.685 11.051 1.00 96.19 684 TRP A CA 1
ATOM 5158 C C . TRP A 1 684 ? -20.052 14.814 11.286 1.00 96.19 684 TRP A C 1
ATOM 5160 O O . TRP A 1 684 ? -20.750 15.231 10.355 1.00 96.19 684 TRP A O 1
ATOM 5170 N N . MET A 1 685 ? -20.099 15.374 12.501 1.00 95.75 685 MET A N 1
ATOM 5171 C CA . MET A 1 685 ? -21.016 16.463 12.859 1.00 95.75 685 MET A CA 1
ATOM 5172 C C . MET A 1 685 ? -20.787 17.690 11.973 1.00 95.75 685 MET A C 1
ATOM 5174 O O . MET A 1 685 ? -21.720 18.176 11.332 1.00 95.75 685 MET A O 1
ATOM 5178 N N . TYR A 1 686 ? -19.540 18.159 11.879 1.00 97.19 686 TYR A N 1
ATOM 5179 C CA . TYR A 1 686 ? -19.197 19.358 11.118 1.00 97.19 686 TYR A CA 1
ATOM 5180 C C . TYR A 1 686 ? -19.242 19.111 9.603 1.00 97.19 686 TYR A C 1
ATOM 5182 O O . TYR A 1 686 ? -19.523 20.034 8.844 1.00 97.19 686 TYR A O 1
ATOM 5190 N N . GLY A 1 687 ? -19.046 17.872 9.140 1.00 93.75 687 GLY A N 1
ATOM 5191 C CA . GLY A 1 687 ? -19.157 17.486 7.729 1.00 93.75 687 GLY A CA 1
ATOM 5192 C C . GLY A 1 687 ? -20.591 17.470 7.183 1.00 93.75 687 GLY A C 1
ATOM 5193 O O . GLY A 1 687 ? -20.800 17.517 5.964 1.00 93.75 687 GLY A O 1
ATOM 5194 N N . GLY A 1 688 ? -21.600 17.460 8.053 1.00 90.56 688 GLY A N 1
ATOM 5195 C CA . GLY A 1 688 ? -23.000 17.503 7.635 1.00 90.56 688 GLY A CA 1
ATOM 5196 C C . GLY A 1 688 ? -23.999 16.904 8.612 1.00 90.56 688 GLY A C 1
ATOM 5197 O O . GLY A 1 688 ? -25.190 17.154 8.426 1.00 90.56 688 GLY A O 1
ATOM 5198 N N . GLY A 1 689 ? -23.533 16.159 9.619 1.00 90.75 689 GLY A N 1
ATOM 5199 C CA . GLY A 1 689 ? -24.392 15.510 10.607 1.00 90.75 689 GLY A CA 1
ATOM 5200 C C . GLY A 1 689 ? -25.181 16.491 11.477 1.00 90.75 689 GLY A C 1
ATOM 5201 O O . GLY A 1 689 ? -26.338 16.229 11.797 1.00 90.75 689 GLY A O 1
ATOM 5202 N N . ASP A 1 690 ? -24.603 17.650 11.809 1.00 92.88 690 ASP A N 1
ATOM 5203 C CA . ASP A 1 690 ? -25.307 18.711 12.533 1.00 92.88 690 ASP A CA 1
ATOM 5204 C C . ASP A 1 690 ? -25.907 19.739 11.566 1.00 92.88 690 ASP A C 1
ATOM 5206 O O . ASP A 1 690 ? -25.227 20.641 11.063 1.00 92.88 690 ASP A O 1
ATOM 5210 N N . GLN A 1 691 ? -27.207 19.607 11.301 1.00 92.12 691 GLN A N 1
ATOM 5211 C CA . GLN A 1 691 ? -27.962 20.494 10.411 1.00 92.12 691 GLN A CA 1
ATOM 5212 C C . GLN A 1 691 ? -28.137 21.922 10.954 1.00 92.12 691 GLN A C 1
ATOM 5214 O O . GLN A 1 691 ? -28.509 22.800 10.178 1.00 92.12 691 GLN A O 1
ATOM 5219 N N . ALA A 1 692 ? -27.865 22.177 12.240 1.00 94.19 692 ALA A N 1
ATOM 5220 C CA . ALA A 1 692 ? -27.988 23.511 12.826 1.00 94.19 692 ALA A CA 1
ATOM 5221 C C . ALA A 1 692 ? -26.828 24.444 12.434 1.00 94.19 692 ALA A C 1
ATOM 5223 O O . ALA A 1 692 ? -26.994 25.663 12.442 1.00 94.19 692 ALA A O 1
ATOM 5224 N N . LEU A 1 693 ? -25.669 23.884 12.076 1.00 95.38 693 LEU A N 1
ATOM 5225 C CA . LEU A 1 693 ? -24.478 24.654 11.718 1.00 95.38 693 LEU A CA 1
ATOM 5226 C C . LEU A 1 693 ? -24.532 25.145 10.270 1.00 95.38 693 LEU A C 1
ATOM 5228 O O . LEU A 1 693 ? -24.767 24.365 9.342 1.00 95.38 693 LEU A O 1
ATOM 5232 N N . SER A 1 694 ? -24.207 26.420 10.060 1.00 96.62 694 SER A N 1
ATOM 5233 C CA . SER A 1 694 ? -24.009 26.979 8.721 1.00 96.62 694 SER A CA 1
ATOM 5234 C C . SER A 1 694 ? -22.728 26.449 8.063 1.00 96.62 694 SER A C 1
ATOM 5236 O O . SER A 1 694 ? -21.756 26.102 8.736 1.00 96.62 694 SER A O 1
ATOM 5238 N N . ASP A 1 695 ? -22.666 26.465 6.726 1.00 96.50 695 ASP A N 1
ATOM 5239 C CA . ASP A 1 695 ? -21.467 26.055 5.975 1.00 96.50 695 ASP A CA 1
ATOM 5240 C C . ASP A 1 695 ? -20.199 26.814 6.410 1.00 96.50 695 ASP A C 1
ATOM 5242 O O . ASP A 1 695 ? -19.102 26.256 6.393 1.00 96.50 695 ASP A O 1
ATOM 5246 N N . ARG A 1 696 ? -20.326 28.087 6.816 1.00 96.75 696 ARG A N 1
ATOM 5247 C CA . ARG A 1 696 ? -19.194 28.897 7.291 1.00 96.75 696 ARG A CA 1
ATOM 5248 C C . ARG A 1 696 ? -18.691 28.426 8.655 1.00 96.75 696 ARG A C 1
ATOM 5250 O O . ARG A 1 696 ? -17.480 28.328 8.839 1.00 96.75 696 ARG A O 1
ATOM 5257 N N . GLU A 1 697 ? -19.598 28.144 9.587 1.00 97.62 697 GLU A N 1
ATOM 5258 C CA . GLU A 1 697 ? -19.252 27.629 10.919 1.00 97.62 697 GLU A CA 1
ATOM 5259 C C . GLU A 1 697 ? -18.624 26.243 10.816 1.00 97.62 697 GLU A C 1
ATOM 5261 O O . GLU A 1 697 ? -17.563 26.016 11.390 1.00 97.62 697 GLU A O 1
ATOM 5266 N N . ARG A 1 698 ? -19.211 25.357 10.001 1.00 97.56 698 ARG A N 1
ATOM 5267 C CA . ARG A 1 698 ? -18.677 24.016 9.732 1.00 97.56 698 ARG A CA 1
ATOM 5268 C C . ARG A 1 698 ? -17.232 24.060 9.242 1.00 97.56 698 ARG A C 1
ATOM 5270 O O . ARG A 1 698 ? -16.381 23.367 9.787 1.00 97.56 698 ARG A O 1
ATOM 5277 N N . ILE A 1 699 ? -16.935 24.908 8.254 1.00 97.75 699 ILE A N 1
ATOM 5278 C CA . ILE A 1 699 ? -15.568 25.063 7.732 1.00 97.75 699 ILE A CA 1
ATOM 5279 C C . ILE A 1 699 ? -14.623 25.619 8.805 1.00 97.75 699 ILE A C 1
ATOM 5281 O O . ILE A 1 699 ? -13.501 25.137 8.928 1.00 97.75 699 ILE A O 1
ATOM 5285 N N . GLY A 1 700 ? -15.058 26.609 9.593 1.00 97.81 700 GLY A N 1
ATOM 5286 C CA . GLY A 1 700 ? -14.251 27.154 10.689 1.00 97.81 700 GLY A CA 1
ATOM 5287 C C . GLY A 1 700 ? -13.900 26.101 11.745 1.00 97.81 700 GLY A C 1
ATOM 5288 O O . GLY A 1 700 ? -12.743 25.993 12.144 1.00 97.81 700 GLY A O 1
ATOM 5289 N N . LEU A 1 701 ? -14.880 25.283 12.137 1.00 98.19 701 LEU A N 1
ATOM 5290 C CA . LEU A 1 701 ? -14.707 24.198 13.105 1.00 98.19 701 LEU A CA 1
ATOM 5291 C C . LEU A 1 701 ? -13.813 23.074 12.566 1.00 98.19 701 LEU A C 1
ATOM 5293 O O . LEU A 1 701 ? -12.939 22.599 13.285 1.00 98.19 701 LEU A O 1
ATOM 5297 N N . LEU A 1 702 ? -13.972 22.685 11.295 1.00 98.06 702 LEU A N 1
ATOM 5298 C CA . LEU A 1 702 ? -13.117 21.678 10.654 1.00 98.06 702 LEU A CA 1
ATOM 5299 C C . LEU A 1 702 ? -11.655 22.128 10.563 1.00 98.06 702 LEU A C 1
ATOM 5301 O O . LEU A 1 702 ? -10.762 21.313 10.788 1.00 98.06 702 LEU A O 1
ATOM 5305 N N . LYS A 1 703 ? -11.400 23.413 10.284 1.00 97.44 703 LYS A N 1
ATOM 5306 C CA . LYS A 1 703 ? -10.038 23.972 10.280 1.00 97.44 703 LYS A CA 1
ATOM 5307 C C . LYS A 1 703 ? -9.418 23.971 11.669 1.00 97.44 703 LYS A C 1
ATOM 5309 O O . LYS A 1 703 ? -8.313 23.462 11.824 1.00 97.44 703 LYS A O 1
ATOM 5314 N N . GLY A 1 704 ? -10.157 24.445 12.674 1.00 97.81 704 GLY A N 1
ATOM 5315 C CA . GLY A 1 704 ? -9.703 24.392 14.066 1.00 97.81 704 GLY A CA 1
ATOM 5316 C C . GLY A 1 704 ? -9.393 22.962 14.520 1.00 97.81 704 GLY A C 1
ATOM 5317 O O . GLY A 1 704 ? -8.369 22.722 15.153 1.00 97.81 704 GLY A O 1
ATOM 5318 N N . LEU A 1 705 ? -10.221 21.990 14.121 1.00 97.75 705 LEU A N 1
ATOM 5319 C CA . LEU A 1 705 ? -9.974 20.576 14.397 1.00 97.75 705 LEU A CA 1
ATOM 5320 C C . LEU A 1 705 ? -8.707 20.062 13.696 1.00 97.75 705 LEU A C 1
ATOM 5322 O O . LEU A 1 705 ? -7.870 19.429 14.337 1.00 97.75 705 LEU A O 1
ATOM 5326 N N . ALA A 1 706 ? -8.529 20.366 12.406 1.00 96.88 706 ALA A N 1
ATOM 5327 C CA . ALA A 1 706 ? -7.352 19.965 11.631 1.00 96.88 706 ALA A CA 1
ATOM 5328 C C . ALA A 1 706 ? -6.032 20.515 12.206 1.00 96.88 706 ALA A C 1
ATOM 5330 O O . ALA A 1 706 ? -4.992 19.862 12.081 1.00 96.88 706 ALA A O 1
ATOM 5331 N N . GLU A 1 707 ? -6.081 21.706 12.811 1.00 96.69 707 GLU A N 1
ATOM 5332 C CA . GLU A 1 707 ? -4.961 22.359 13.499 1.00 96.69 707 GLU A CA 1
ATOM 5333 C C . GLU A 1 707 ? -4.694 21.767 14.889 1.00 96.69 707 GLU A C 1
ATOM 5335 O O . GLU A 1 707 ? -3.539 21.692 15.300 1.00 96.69 707 GLU A O 1
ATOM 5340 N N . SER A 1 708 ? -5.736 21.324 15.604 1.00 96.94 708 SER A N 1
ATOM 5341 C CA . SER A 1 708 ? -5.590 20.706 16.932 1.00 96.94 708 SER A CA 1
ATOM 5342 C C . SER A 1 708 ? -5.106 19.255 16.903 1.00 96.94 708 SER A C 1
ATOM 5344 O O . SER A 1 708 ? -4.600 18.761 17.907 1.00 96.94 708 SER A O 1
ATOM 5346 N N . LEU A 1 709 ? -5.280 18.560 15.776 1.00 96.94 709 LEU A N 1
ATOM 5347 C CA . LEU A 1 709 ? -4.889 17.160 15.632 1.00 96.94 709 LEU A CA 1
ATOM 5348 C C . LEU A 1 709 ? -3.360 17.008 15.540 1.00 96.94 709 LEU A C 1
ATOM 5350 O O . LEU A 1 709 ? -2.706 17.814 14.869 1.00 96.94 709 LEU A O 1
ATOM 5354 N N . PRO A 1 710 ? -2.780 15.947 16.137 1.00 96.19 710 PRO A N 1
ATOM 5355 C CA . PRO A 1 710 ? -1.355 15.664 16.004 1.00 96.19 710 PRO A CA 1
ATOM 5356 C C . PRO A 1 710 ? -0.984 15.408 14.538 1.00 96.19 710 PRO A C 1
ATOM 5358 O O . PRO A 1 710 ? -1.810 14.960 13.736 1.00 96.19 710 PRO A O 1
ATOM 5361 N N . LYS A 1 711 ? 0.267 15.694 14.159 1.00 94.81 711 LYS A N 1
ATOM 5362 C CA . LYS A 1 711 ? 0.714 15.569 12.759 1.00 94.81 711 LYS A CA 1
ATOM 5363 C C . LYS A 1 711 ? 0.646 14.124 12.268 1.00 94.81 711 LYS A C 1
ATOM 5365 O O . LYS A 1 711 ? 0.338 13.900 11.104 1.00 94.81 711 LYS A O 1
ATOM 5370 N N . GLU A 1 712 ? 0.882 13.189 13.178 1.00 94.19 712 GLU A N 1
ATOM 5371 C CA . GLU A 1 712 ? 0.840 11.741 13.003 1.00 94.19 712 GLU A CA 1
ATOM 5372 C C . GLU A 1 712 ? -0.585 11.232 12.723 1.00 94.19 712 GLU A C 1
ATOM 5374 O O . GLU A 1 712 ? -0.753 10.169 12.129 1.00 94.19 712 GLU A O 1
ATOM 5379 N N . ALA A 1 713 ? -1.621 12.004 13.078 1.00 95.81 713 ALA A N 1
ATOM 5380 C CA . ALA A 1 713 ? -3.013 11.726 12.724 1.00 95.81 713 ALA A CA 1
ATOM 5381 C C . ALA A 1 713 ? -3.349 12.200 11.295 1.00 95.81 713 ALA A C 1
ATOM 5383 O O . ALA A 1 713 ? -4.337 12.907 11.064 1.00 95.81 713 ALA A O 1
ATOM 5384 N N . ALA A 1 714 ? -2.489 11.847 10.337 1.00 95.31 714 ALA A N 1
ATOM 5385 C CA . ALA A 1 714 ? -2.569 12.293 8.950 1.00 95.31 714 ALA A CA 1
ATOM 5386 C C . ALA A 1 714 ? -3.912 11.937 8.294 1.00 95.31 714 ALA A C 1
ATOM 5388 O O . ALA A 1 714 ? -4.505 12.790 7.634 1.00 95.31 714 ALA A O 1
ATOM 5389 N N . TRP A 1 715 ? -4.456 10.741 8.538 1.00 95.56 715 TRP A N 1
ATOM 5390 C CA . TRP A 1 715 ? -5.768 10.358 8.019 1.00 95.56 715 TRP A CA 1
ATOM 5391 C C . TRP A 1 715 ? -6.894 11.214 8.601 1.00 95.56 715 TRP A C 1
ATOM 5393 O O . TRP A 1 715 ? -7.674 11.765 7.830 1.00 95.56 715 TRP A O 1
ATOM 5403 N N . LEU A 1 716 ? -6.949 11.441 9.920 1.00 96.62 716 LEU A N 1
ATOM 5404 C CA . LEU A 1 716 ? -7.981 12.311 10.514 1.00 96.62 716 LEU A CA 1
ATOM 5405 C C . LEU A 1 716 ? -7.913 13.741 9.963 1.00 96.62 716 LEU A C 1
ATOM 5407 O O . LEU A 1 716 ? -8.943 14.338 9.648 1.00 96.62 716 LEU A O 1
ATOM 5411 N N . ARG A 1 717 ? -6.700 14.280 9.804 1.00 97.75 717 ARG A N 1
ATOM 5412 C CA . ARG A 1 717 ? -6.473 15.608 9.215 1.00 97.75 717 ARG A CA 1
ATOM 5413 C C . ARG A 1 717 ? -6.826 15.652 7.726 1.00 97.75 717 ARG A C 1
ATOM 5415 O O . ARG A 1 717 ? -7.324 16.663 7.244 1.00 97.75 717 ARG A O 1
ATOM 5422 N N . ALA A 1 718 ? -6.614 14.569 6.985 1.00 96.75 718 ALA A N 1
ATOM 5423 C CA . ALA A 1 718 ? -7.105 14.467 5.618 1.00 96.75 718 ALA A CA 1
ATOM 5424 C C . ALA A 1 718 ? -8.641 14.420 5.596 1.00 96.75 718 ALA A C 1
ATOM 5426 O O . ALA A 1 718 ? -9.256 15.149 4.823 1.00 96.75 718 ALA A O 1
ATOM 5427 N N . GLN A 1 719 ? -9.283 13.662 6.491 1.00 96.94 719 GLN A N 1
ATOM 5428 C CA . GLN A 1 719 ? -10.744 13.562 6.560 1.00 96.94 719 GLN A CA 1
ATOM 5429 C C . GLN A 1 719 ? -11.431 14.885 6.942 1.00 96.94 719 GLN A C 1
ATOM 5431 O O . GLN A 1 719 ? -12.504 15.184 6.409 1.00 96.94 719 GLN A O 1
ATOM 5436 N N . THR A 1 720 ? -10.824 15.734 7.784 1.00 97.94 720 THR A N 1
ATOM 5437 C CA . THR A 1 720 ? -11.347 17.095 8.031 1.00 97.94 720 THR A CA 1
ATOM 5438 C C . THR A 1 720 ? -11.334 17.942 6.755 1.00 97.94 720 THR A C 1
ATOM 5440 O O . THR A 1 720 ? -12.320 18.619 6.451 1.00 97.94 720 THR A O 1
ATOM 5443 N N . LEU A 1 721 ? -10.261 17.858 5.962 1.00 97.88 721 LEU A N 1
ATOM 5444 C CA . LEU A 1 721 ? -10.129 18.548 4.676 1.00 97.88 721 LEU A CA 1
ATOM 5445 C C . LEU A 1 721 ? -11.077 17.973 3.613 1.00 97.88 721 LEU A C 1
ATOM 5447 O O . LEU A 1 721 ? -11.643 18.727 2.821 1.00 97.88 721 LEU A O 1
ATOM 5451 N N . VAL A 1 722 ? -11.322 16.660 3.621 1.00 96.69 722 VAL A N 1
ATOM 5452 C CA . VAL A 1 722 ? -12.342 16.010 2.782 1.00 96.69 722 VAL A CA 1
ATOM 5453 C C . VAL A 1 722 ? -13.740 16.524 3.127 1.00 96.69 722 VAL A C 1
ATOM 5455 O O . VAL A 1 722 ? -14.520 16.853 2.228 1.00 96.69 722 VAL A O 1
ATOM 5458 N N . ALA A 1 723 ? -14.067 16.639 4.416 1.00 96.81 723 ALA A N 1
ATOM 5459 C CA . ALA A 1 723 ? -15.333 17.207 4.865 1.00 96.81 723 ALA A CA 1
ATOM 5460 C C . ALA A 1 723 ? -15.477 18.678 4.428 1.00 96.81 723 ALA A C 1
ATOM 5462 O O . ALA A 1 723 ? -16.514 19.051 3.870 1.00 96.81 723 ALA A O 1
ATOM 5463 N N . GLU A 1 724 ? -14.422 19.490 4.576 1.00 97.69 724 GLU A N 1
ATOM 5464 C CA . GLU A 1 724 ? -14.382 20.868 4.066 1.00 97.69 724 GLU A CA 1
ATOM 5465 C C . GLU A 1 724 ? -14.621 20.899 2.549 1.00 97.69 724 GLU A C 1
ATOM 5467 O O . GLU A 1 724 ? -15.441 21.680 2.056 1.00 97.69 724 GLU A O 1
ATOM 5472 N N . ALA A 1 725 ? -13.957 20.017 1.799 1.00 96.06 725 ALA A N 1
ATOM 5473 C CA . ALA A 1 725 ? -14.086 19.942 0.353 1.00 96.06 725 ALA A CA 1
ATOM 5474 C C . ALA A 1 725 ? -15.519 19.604 -0.085 1.00 96.06 725 ALA A C 1
ATOM 5476 O O . ALA A 1 725 ? -16.045 20.209 -1.022 1.00 96.06 725 ALA A O 1
ATOM 5477 N N . ARG A 1 726 ? -16.187 18.681 0.619 1.00 94.69 726 ARG A N 1
ATOM 5478 C CA . ARG A 1 726 ? -17.596 18.327 0.376 1.00 94.69 726 ARG A CA 1
ATOM 5479 C C . ARG A 1 726 ? -18.540 19.493 0.666 1.00 94.69 726 ARG A C 1
ATOM 5481 O O . ARG A 1 726 ? -19.481 19.709 -0.097 1.00 94.69 726 ARG A O 1
ATOM 5488 N N . ILE A 1 727 ? -18.299 20.261 1.730 1.00 95.69 727 ILE A N 1
ATOM 5489 C CA . ILE A 1 727 ? -19.077 21.474 2.029 1.00 95.69 727 ILE A CA 1
ATOM 5490 C C . ILE A 1 727 ? -18.881 22.505 0.918 1.00 95.69 727 ILE A C 1
ATOM 5492 O O . ILE A 1 727 ? -19.861 22.955 0.333 1.00 95.69 727 ILE A O 1
ATOM 5496 N N . ASN A 1 728 ? -17.632 22.814 0.557 1.00 95.75 728 ASN A N 1
ATOM 5497 C CA . ASN A 1 728 ? -17.326 23.748 -0.528 1.00 95.75 728 ASN A CA 1
ATOM 5498 C C . ASN A 1 728 ? -17.977 23.322 -1.854 1.00 95.75 728 ASN A C 1
ATOM 5500 O O . ASN A 1 728 ? -18.559 24.162 -2.538 1.00 95.75 728 ASN A O 1
ATOM 5504 N N . SER A 1 729 ? -17.944 22.027 -2.184 1.00 92.31 729 SER A N 1
ATOM 5505 C CA . SER A 1 729 ? -18.588 21.475 -3.381 1.00 92.31 729 SER A CA 1
ATOM 5506 C C . SER A 1 729 ? -20.106 21.703 -3.371 1.00 92.31 729 SER A C 1
ATOM 5508 O O . SER A 1 729 ? -20.647 22.254 -4.330 1.00 92.31 729 SER A O 1
ATOM 5510 N N . ARG A 1 730 ? -20.791 21.390 -2.258 1.00 92.31 730 ARG A N 1
ATOM 5511 C CA . ARG A 1 730 ? -22.240 21.630 -2.099 1.00 92.31 730 ARG A CA 1
ATOM 5512 C C . ARG A 1 730 ? -22.612 23.110 -2.174 1.00 92.31 730 ARG A C 1
ATOM 5514 O O . ARG A 1 730 ? -23.647 23.435 -2.744 1.00 92.31 730 ARG A O 1
ATOM 5521 N N . SER A 1 731 ? -21.766 24.008 -1.664 1.00 94.25 731 SER A N 1
ATOM 5522 C CA . SER A 1 731 ? -21.984 25.456 -1.788 1.00 94.25 731 SER A CA 1
ATOM 5523 C C . SER A 1 731 ? -21.623 26.018 -3.180 1.00 94.25 731 SER A C 1
ATOM 5525 O O . SER A 1 731 ? -21.581 27.237 -3.339 1.00 94.25 731 SER A O 1
ATOM 5527 N N . GLY A 1 732 ? -21.279 25.184 -4.172 1.00 92.62 732 GLY A N 1
ATOM 5528 C CA . GLY A 1 732 ? -20.881 25.627 -5.516 1.00 92.62 732 GLY A CA 1
ATOM 5529 C C . GLY A 1 732 ? -19.478 26.246 -5.604 1.00 92.62 732 GLY A C 1
ATOM 5530 O O . GLY A 1 732 ? -19.122 26.840 -6.620 1.00 92.62 732 GLY A O 1
ATOM 5531 N N . ARG A 1 733 ? -18.650 26.107 -4.563 1.00 94.88 733 ARG A N 1
ATOM 5532 C CA . ARG A 1 733 ? -17.274 26.628 -4.492 1.00 94.88 733 ARG A CA 1
ATOM 5533 C C . ARG A 1 733 ? -16.272 25.582 -4.989 1.00 94.88 733 ARG A C 1
ATOM 5535 O O . ARG A 1 733 ? -15.461 25.065 -4.220 1.00 94.88 733 ARG A O 1
ATOM 5542 N N . ALA A 1 734 ? -16.330 25.265 -6.283 1.00 91.12 734 ALA A N 1
ATOM 5543 C CA . ALA A 1 734 ? -15.547 24.182 -6.888 1.00 91.12 734 ALA A CA 1
ATOM 5544 C C . ALA A 1 734 ? -14.021 24.343 -6.722 1.00 91.12 734 ALA A C 1
ATOM 5546 O O . ALA A 1 734 ? -13.331 23.368 -6.431 1.00 91.12 734 ALA A O 1
ATOM 5547 N N . GLU A 1 735 ? -13.486 25.561 -6.852 1.00 92.94 735 GLU A N 1
ATOM 5548 C CA . GLU A 1 735 ? -12.044 25.816 -6.698 1.00 92.94 735 GLU A CA 1
ATOM 5549 C C . GLU A 1 735 ? -11.560 25.590 -5.264 1.00 92.94 735 GLU A C 1
ATOM 5551 O O . GLU A 1 735 ? -10.528 24.950 -5.053 1.00 92.94 735 GLU A O 1
ATOM 5556 N N . ALA A 1 736 ? -12.336 26.052 -4.278 1.00 95.31 736 ALA A N 1
ATOM 5557 C CA . ALA A 1 736 ? -12.048 25.824 -2.866 1.00 95.31 736 ALA A CA 1
ATOM 5558 C C . ALA A 1 736 ? -12.138 24.331 -2.521 1.00 95.31 736 ALA A C 1
ATOM 5560 O O . ALA A 1 736 ? -11.260 23.809 -1.843 1.00 95.31 736 ALA A O 1
ATOM 5561 N N . ALA A 1 737 ? -13.136 23.619 -3.057 1.00 94.94 737 ALA A N 1
ATOM 5562 C CA . ALA A 1 737 ? -13.240 22.171 -2.898 1.00 94.94 737 ALA A CA 1
ATOM 5563 C C . ALA A 1 737 ? -12.008 21.450 -3.469 1.00 94.94 737 ALA A C 1
ATOM 5565 O O . ALA A 1 737 ? -11.400 20.627 -2.790 1.00 94.94 737 ALA A O 1
ATOM 5566 N N . ALA A 1 738 ? -11.591 21.799 -4.689 1.00 92.75 738 ALA A N 1
ATOM 5567 C CA . ALA A 1 738 ? -10.399 21.232 -5.316 1.00 92.75 738 ALA A CA 1
ATOM 5568 C C . ALA A 1 738 ? -9.103 21.589 -4.567 1.00 92.75 738 ALA A C 1
ATOM 5570 O O . ALA A 1 738 ? -8.143 20.820 -4.603 1.00 92.75 738 ALA A O 1
ATOM 5571 N N . ALA A 1 739 ? -9.035 22.755 -3.918 1.00 95.69 739 ALA A N 1
ATOM 5572 C CA . ALA A 1 739 ? -7.921 23.121 -3.047 1.00 95.69 739 ALA A CA 1
ATOM 5573 C C . ALA A 1 739 ? -7.883 22.245 -1.787 1.00 95.69 739 ALA A C 1
ATOM 5575 O O . ALA A 1 739 ? -6.837 21.668 -1.503 1.00 95.69 739 ALA A O 1
ATOM 5576 N N . SER A 1 740 ? -9.017 22.063 -1.105 1.00 97.12 740 SER A N 1
ATOM 5577 C CA . SER A 1 740 ? -9.120 21.200 0.077 1.00 97.12 740 SER A CA 1
ATOM 5578 C C . SER A 1 740 ? -8.784 19.735 -0.233 1.00 97.12 740 SER A C 1
ATOM 5580 O O . SER A 1 740 ? -8.046 19.121 0.526 1.00 97.12 740 SER A O 1
ATOM 5582 N N . TRP A 1 741 ? -9.220 19.185 -1.375 1.00 97.06 741 TRP A N 1
ATOM 5583 C CA . TRP A 1 741 ? -8.828 17.827 -1.797 1.00 97.06 741 TRP A CA 1
ATOM 5584 C C . TRP A 1 741 ? -7.327 17.685 -2.063 1.00 97.06 741 TRP A C 1
ATOM 5586 O O . TRP A 1 741 ? -6.722 16.685 -1.685 1.00 97.06 741 TRP A O 1
ATOM 5596 N N . ARG A 1 742 ? -6.706 18.681 -2.707 1.00 96.50 742 ARG A N 1
ATOM 5597 C CA . ARG A 1 742 ? -5.253 18.679 -2.929 1.00 96.50 742 ARG A CA 1
ATOM 5598 C C . ARG A 1 742 ? -4.486 18.785 -1.621 1.00 96.50 742 ARG A C 1
ATOM 5600 O O . ARG A 1 742 ? -3.451 18.148 -1.490 1.00 96.50 742 ARG A O 1
ATOM 5607 N N . GLU A 1 743 ? -4.977 19.581 -0.679 1.00 97.25 743 GLU A N 1
ATOM 5608 C CA . GLU A 1 743 ? -4.364 19.686 0.641 1.00 97.25 743 GLU A CA 1
ATOM 5609 C C . GLU A 1 743 ? -4.529 18.387 1.436 1.00 97.25 743 GLU A C 1
ATOM 5611 O O . GLU A 1 743 ? -3.561 17.922 2.027 1.00 97.25 743 GLU A O 1
ATOM 5616 N N . ALA A 1 744 ? -5.696 17.734 1.358 1.00 97.19 744 ALA A N 1
ATOM 5617 C CA . ALA A 1 744 ? -5.908 16.410 1.942 1.00 97.19 744 ALA A CA 1
ATOM 5618 C C . ALA A 1 744 ? -4.892 15.393 1.402 1.00 97.19 744 ALA A C 1
ATOM 5620 O O . ALA A 1 744 ? -4.316 14.646 2.185 1.00 97.19 744 ALA A O 1
ATOM 5621 N N . LEU A 1 745 ? -4.608 15.425 0.092 1.00 96.19 745 LEU A N 1
ATOM 5622 C CA . LEU A 1 745 ? -3.615 14.545 -0.533 1.00 96.19 745 LEU A CA 1
ATOM 5623 C C . LEU A 1 745 ? -2.188 14.832 -0.052 1.00 96.19 745 LEU A C 1
ATOM 5625 O O . LEU A 1 745 ? -1.392 13.914 0.083 1.00 96.19 745 LEU A O 1
ATOM 5629 N N . LYS A 1 746 ? -1.839 16.098 0.200 1.00 96.25 746 LYS A N 1
ATOM 5630 C CA . LYS A 1 746 ? -0.521 16.432 0.765 1.00 96.25 746 LYS A CA 1
ATOM 5631 C C . LYS A 1 746 ? -0.384 15.949 2.205 1.00 96.25 746 LYS A C 1
ATOM 5633 O O . LYS A 1 746 ? 0.699 15.544 2.605 1.00 96.25 746 LYS A O 1
ATOM 5638 N N . VAL A 1 747 ? -1.462 16.055 2.982 1.00 96.25 747 VAL A N 1
ATOM 5639 C CA . VAL A 1 747 ? -1.486 15.637 4.386 1.00 96.25 747 VAL A CA 1
ATOM 5640 C C . VAL A 1 747 ? -1.436 14.117 4.499 1.00 96.25 747 VAL A C 1
ATOM 5642 O O . VAL A 1 747 ? -0.692 13.608 5.330 1.00 96.25 747 VAL A O 1
ATOM 5645 N N . ASN A 1 748 ? -2.194 13.409 3.661 1.00 95.56 748 ASN A N 1
ATOM 5646 C CA . ASN A 1 748 ? -2.183 11.958 3.582 1.00 95.56 748 ASN A CA 1
ATOM 5647 C C . ASN A 1 748 ? -2.045 11.502 2.114 1.00 95.56 748 ASN A C 1
ATOM 5649 O O . ASN A 1 748 ? -3.057 11.374 1.414 1.00 95.56 748 ASN A O 1
ATOM 5653 N N . PRO A 1 749 ? -0.811 11.252 1.635 1.00 93.38 749 PRO A N 1
ATOM 5654 C CA . PRO A 1 749 ? -0.565 10.844 0.255 1.00 93.38 749 PRO A CA 1
ATOM 5655 C C . PRO A 1 749 ? -0.989 9.403 -0.037 1.00 93.38 749 PRO A C 1
ATOM 5657 O O . PRO A 1 749 ? -0.916 8.997 -1.191 1.00 93.38 749 PRO A O 1
ATOM 5660 N N . THR A 1 750 ? -1.424 8.642 0.972 1.00 90.56 750 THR A N 1
ATOM 5661 C CA . THR A 1 750 ? -1.748 7.214 0.857 1.00 90.56 750 THR A CA 1
ATOM 5662 C C . THR A 1 750 ? -3.246 6.924 0.949 1.00 90.56 750 THR A C 1
ATOM 5664 O O . THR A 1 750 ? -3.670 5.779 0.806 1.00 90.56 750 THR A O 1
ATOM 5667 N N . ASP A 1 751 ? -4.082 7.952 1.130 1.00 90.19 751 ASP A N 1
ATOM 5668 C CA . ASP A 1 751 ? -5.536 7.799 1.127 1.00 90.19 751 ASP A CA 1
ATOM 5669 C C . ASP A 1 751 ? -6.057 7.568 -0.303 1.00 90.19 751 ASP A C 1
ATOM 5671 O O . ASP A 1 751 ? -6.191 8.494 -1.110 1.00 90.19 751 ASP A O 1
ATOM 5675 N N . ALA A 1 752 ? -6.393 6.311 -0.606 1.00 88.06 752 ALA A N 1
ATOM 5676 C CA . ALA A 1 752 ? -6.899 5.873 -1.904 1.00 88.06 752 ALA A CA 1
ATOM 5677 C C . ALA A 1 752 ? -8.119 6.677 -2.394 1.00 88.06 752 ALA A C 1
ATOM 5679 O O . ALA A 1 752 ? -8.234 6.954 -3.591 1.00 88.06 752 ALA A O 1
ATOM 5680 N N . LEU A 1 753 ? -9.022 7.094 -1.497 1.00 88.38 753 LEU A N 1
ATOM 5681 C CA . LEU A 1 753 ? -10.206 7.875 -1.869 1.00 88.38 753 LEU A CA 1
ATOM 5682 C C . LEU A 1 753 ? -9.825 9.302 -2.260 1.00 88.38 753 LEU A C 1
ATOM 5684 O O . LEU A 1 753 ? -10.350 9.839 -3.242 1.00 88.38 753 LEU A O 1
ATOM 5688 N N . VAL A 1 754 ? -8.906 9.914 -1.514 1.00 93.94 754 VAL A N 1
ATOM 5689 C CA . VAL A 1 754 ? -8.383 11.251 -1.815 1.00 93.94 754 VAL A CA 1
ATOM 5690 C C . VAL A 1 754 ? -7.607 11.233 -3.132 1.00 93.94 754 VAL A C 1
ATOM 5692 O O . VAL A 1 754 ? -7.863 12.079 -3.995 1.00 93.94 754 VAL A O 1
ATOM 5695 N N . ILE A 1 755 ? -6.728 10.246 -3.334 1.00 93.75 755 ILE A N 1
ATOM 5696 C CA . ILE A 1 755 ? -5.986 10.068 -4.588 1.00 93.75 755 ILE A CA 1
ATOM 5697 C C . ILE A 1 755 ? -6.960 9.911 -5.760 1.00 93.75 755 ILE A C 1
ATOM 5699 O O . ILE A 1 755 ? -6.854 10.647 -6.745 1.00 93.75 755 ILE A O 1
ATOM 5703 N N . ALA A 1 756 ? -7.950 9.017 -5.644 1.00 90.38 756 ALA A N 1
ATOM 5704 C CA . ALA A 1 756 ? -8.961 8.800 -6.677 1.00 90.38 756 ALA A CA 1
ATOM 5705 C C . ALA A 1 756 ? -9.728 10.088 -7.011 1.00 90.38 756 ALA A C 1
ATOM 5707 O O . ALA A 1 756 ? -9.940 10.399 -8.185 1.00 90.38 756 ALA A O 1
ATOM 5708 N N . HIS A 1 757 ? -10.112 10.873 -6.000 1.00 93.19 757 HIS A N 1
ATOM 5709 C CA . HIS A 1 757 ? -10.817 12.138 -6.200 1.00 93.19 757 HIS A CA 1
ATOM 5710 C C . HIS A 1 757 ? -9.946 13.178 -6.922 1.00 93.19 757 HIS A C 1
ATOM 5712 O O . HIS A 1 757 ? -10.387 13.820 -7.884 1.00 93.19 757 HIS A O 1
ATOM 5718 N N . VAL A 1 758 ? -8.701 13.363 -6.478 1.00 95.19 758 VAL A N 1
ATOM 5719 C CA . VAL A 1 758 ? -7.766 14.316 -7.094 1.00 95.19 758 VAL A CA 1
ATOM 5720 C C . VAL A 1 758 ? -7.423 13.885 -8.521 1.00 95.19 758 VAL A C 1
ATOM 5722 O O . VAL A 1 758 ? -7.371 14.722 -9.425 1.00 95.19 758 VAL A O 1
ATOM 5725 N N . ALA A 1 759 ? -7.268 12.584 -8.764 1.00 93.69 759 ALA A N 1
ATOM 5726 C CA . ALA A 1 759 ? -7.066 12.047 -10.100 1.00 93.69 759 ALA A CA 1
ATOM 5727 C C . ALA A 1 759 ? -8.270 12.314 -11.014 1.00 93.69 759 ALA A C 1
ATOM 5729 O O . ALA A 1 759 ? -8.082 12.792 -12.136 1.00 93.69 759 ALA A O 1
ATOM 5730 N N . ALA A 1 760 ? -9.493 12.085 -10.529 1.00 91.25 760 ALA A N 1
ATOM 5731 C CA . ALA A 1 760 ? -10.721 12.326 -11.283 1.00 91.25 760 ALA A CA 1
ATOM 5732 C C . ALA A 1 760 ? -10.887 13.802 -11.676 1.00 91.25 760 ALA A C 1
ATOM 5734 O O . ALA A 1 760 ? -11.299 14.105 -12.794 1.00 91.25 760 ALA A O 1
ATOM 5735 N N . THR A 1 761 ? -10.522 14.723 -10.782 1.00 91.19 761 THR A N 1
ATOM 5736 C CA . THR A 1 761 ? -10.651 16.176 -10.995 1.00 91.19 761 THR A CA 1
ATOM 5737 C C . THR A 1 761 ? -9.456 16.813 -11.715 1.00 91.19 761 THR A C 1
ATOM 5739 O O . THR A 1 761 ? -9.542 17.961 -12.161 1.00 91.19 761 THR A O 1
ATOM 5742 N N . SER A 1 762 ? -8.344 16.088 -11.878 1.00 91.44 762 SER A N 1
ATOM 5743 C CA . SER A 1 762 ? -7.174 16.570 -12.615 1.00 91.44 762 SER A CA 1
ATOM 5744 C C . SER A 1 762 ? -7.478 16.736 -14.107 1.00 91.44 762 SER A C 1
ATOM 5746 O O . SER A 1 762 ? -7.954 15.822 -14.779 1.00 91.44 762 SER A O 1
ATOM 5748 N N . ARG A 1 763 ? -7.136 17.916 -14.641 1.00 87.75 763 ARG A N 1
ATOM 5749 C CA . ARG A 1 763 ? -7.294 18.252 -16.067 1.00 87.75 763 ARG A CA 1
ATOM 5750 C C . ARG A 1 763 ? -6.275 17.557 -16.972 1.00 87.75 763 ARG A C 1
ATOM 5752 O O . ARG A 1 763 ? -6.533 17.432 -18.162 1.00 87.75 763 ARG A O 1
ATOM 5759 N N . LYS A 1 764 ? -5.117 17.150 -16.435 1.00 90.81 764 LYS A N 1
ATOM 5760 C CA . LYS A 1 764 ? -4.040 16.499 -17.198 1.00 90.81 764 LYS A CA 1
ATOM 5761 C C . LYS A 1 764 ? -4.195 14.971 -17.094 1.00 90.81 764 LYS A C 1
ATOM 5763 O O . LYS A 1 764 ? -4.011 14.455 -15.987 1.00 90.81 764 LYS A O 1
ATOM 5768 N N . PRO A 1 765 ? -4.486 14.246 -18.195 1.00 88.44 765 PRO A N 1
ATOM 5769 C CA . PRO A 1 765 ? -4.649 12.790 -18.169 1.00 88.44 765 PRO A CA 1
ATOM 5770 C C . PRO A 1 765 ? -3.419 12.043 -17.647 1.00 88.44 765 PRO A C 1
ATOM 5772 O O . PRO A 1 765 ? -3.573 11.127 -16.851 1.00 88.44 765 PRO A O 1
ATOM 5775 N N . SER A 1 766 ? -2.206 12.484 -18.000 1.00 87.56 766 SER A N 1
ATOM 5776 C CA . SER A 1 766 ? -0.949 11.880 -17.526 1.00 87.56 766 SER A CA 1
ATOM 5777 C C . SER A 1 766 ? -0.802 11.934 -16.003 1.00 87.56 766 SER A C 1
ATOM 5779 O O . SER A 1 766 ? -0.455 10.939 -15.372 1.00 87.56 766 SER A O 1
ATOM 5781 N N . ARG A 1 767 ? -1.141 13.076 -15.388 1.00 92.12 767 ARG A N 1
ATOM 5782 C CA . ARG A 1 767 ? -1.152 13.228 -13.927 1.00 92.12 767 ARG A CA 1
ATOM 5783 C C . ARG A 1 767 ? -2.228 12.360 -13.278 1.00 92.12 767 ARG A C 1
ATOM 5785 O O . ARG A 1 767 ? -1.959 11.750 -12.251 1.00 92.12 767 ARG A O 1
ATOM 5792 N N . SER A 1 768 ? -3.428 12.305 -13.860 1.00 91.06 768 SER A N 1
ATOM 5793 C CA . SER A 1 768 ? -4.495 11.420 -13.375 1.00 91.06 768 SER A CA 1
ATOM 5794 C C . SER A 1 768 ? -4.062 9.954 -13.428 1.00 91.06 768 SER A C 1
ATOM 5796 O O . SER A 1 768 ? -4.298 9.226 -12.472 1.00 91.06 768 SER A O 1
ATOM 5798 N N . LEU A 1 769 ? -3.400 9.541 -14.513 1.00 91.44 769 LEU A N 1
ATOM 5799 C CA . LEU A 1 769 ? -2.933 8.172 -14.710 1.00 91.44 769 LEU A CA 1
ATOM 5800 C C . LEU A 1 769 ? -1.860 7.794 -13.688 1.00 91.44 769 LEU A C 1
ATOM 5802 O O . LEU A 1 769 ? -1.952 6.723 -13.099 1.00 91.44 769 LEU A O 1
ATOM 5806 N N . LYS A 1 770 ? -0.894 8.691 -13.437 1.00 93.44 770 LYS A N 1
ATOM 5807 C CA . LYS A 1 770 ? 0.109 8.511 -12.378 1.00 93.44 770 LYS A CA 1
ATOM 5808 C C . LYS A 1 770 ? -0.565 8.316 -11.018 1.00 93.44 770 LYS A C 1
ATOM 5810 O O . LYS A 1 770 ? -0.399 7.270 -10.416 1.00 93.44 770 LYS A O 1
ATOM 5815 N N . LEU A 1 771 ? -1.425 9.253 -10.612 1.00 91.94 771 LEU A N 1
ATOM 5816 C CA . LEU A 1 771 ? -2.129 9.178 -9.327 1.00 91.94 771 LEU A CA 1
ATOM 5817 C C . LEU A 1 771 ? -2.949 7.889 -9.175 1.00 91.94 771 LEU A C 1
ATOM 5819 O O . LEU A 1 771 ? -2.949 7.274 -8.118 1.00 91.94 771 LEU A O 1
ATOM 5823 N N . VAL A 1 772 ? -3.654 7.456 -10.220 1.00 90.38 772 VAL A N 1
ATOM 5824 C CA . VAL A 1 772 ? -4.425 6.210 -10.146 1.00 90.38 772 VAL A CA 1
ATOM 5825 C C . VAL A 1 772 ? -3.521 4.981 -10.039 1.00 90.38 772 VAL A C 1
ATOM 5827 O O . VAL A 1 772 ? -3.861 4.058 -9.301 1.00 90.38 772 VAL A O 1
ATOM 5830 N N . ARG A 1 773 ? -2.381 4.956 -10.739 1.00 90.75 773 ARG A N 1
ATOM 5831 C CA . ARG A 1 773 ? -1.392 3.878 -10.601 1.00 90.75 773 ARG A CA 1
ATOM 5832 C C . ARG A 1 773 ? -0.818 3.844 -9.187 1.00 90.75 773 ARG A C 1
ATOM 5834 O O . ARG A 1 773 ? -0.833 2.776 -8.587 1.00 90.75 773 ARG A O 1
ATOM 5841 N N . ASP A 1 774 ? -0.450 4.999 -8.635 1.00 88.88 774 ASP A N 1
ATOM 5842 C CA . ASP A 1 774 ? 0.012 5.127 -7.247 1.00 88.88 774 ASP A CA 1
ATOM 5843 C C . ASP A 1 774 ? -1.065 4.598 -6.272 1.00 88.88 774 ASP A C 1
ATOM 5845 O O . ASP A 1 774 ? -0.780 3.818 -5.368 1.00 88.88 774 ASP A O 1
ATOM 5849 N N . CYS A 1 775 ? -2.343 4.925 -6.503 1.00 88.44 775 CYS A N 1
ATOM 5850 C CA . CYS A 1 775 ? -3.445 4.382 -5.703 1.00 88.44 775 CYS A CA 1
ATOM 5851 C C . CYS A 1 775 ? -3.575 2.852 -5.799 1.00 88.44 775 CYS A C 1
ATOM 5853 O O . CYS A 1 775 ? -3.830 2.193 -4.795 1.00 88.44 775 CYS A O 1
ATOM 5855 N N . LEU A 1 776 ? -3.430 2.274 -6.994 1.00 86.50 776 LEU A N 1
ATOM 5856 C CA . LEU A 1 776 ? -3.523 0.824 -7.192 1.00 86.50 776 LEU A CA 1
ATOM 5857 C C . LEU A 1 776 ? -2.310 0.076 -6.634 1.00 86.50 776 LEU A C 1
ATOM 5859 O O . LEU A 1 776 ? -2.451 -1.081 -6.251 1.00 86.50 776 LEU A O 1
ATOM 5863 N N . GLN A 1 777 ? -1.145 0.720 -6.560 1.00 87.00 777 GLN A N 1
ATOM 5864 C CA . GLN A 1 777 ? 0.008 0.182 -5.839 1.00 87.00 777 GLN A CA 1
ATOM 5865 C C . GLN A 1 777 ? -0.269 0.105 -4.333 1.00 87.00 777 GLN A C 1
ATOM 5867 O O . GLN A 1 777 ? 0.109 -0.875 -3.701 1.00 87.00 777 GLN A O 1
ATOM 5872 N N . LEU A 1 778 ? -0.975 1.095 -3.777 1.00 80.94 778 LEU A N 1
ATOM 5873 C CA . LEU A 1 778 ? -1.360 1.114 -2.363 1.00 80.94 778 LEU A CA 1
ATOM 5874 C C . LEU A 1 778 ? -2.478 0.115 -2.042 1.00 80.94 778 LEU A C 1
ATOM 5876 O O . LEU A 1 778 ? -2.410 -0.594 -1.044 1.00 80.94 778 LEU A O 1
ATOM 5880 N N . VAL A 1 779 ? -3.527 0.077 -2.870 1.00 80.19 779 VAL A N 1
ATOM 5881 C CA . VAL A 1 779 ? -4.706 -0.775 -2.671 1.00 80.19 779 VAL A CA 1
ATOM 5882 C C . VAL A 1 779 ? -5.154 -1.328 -4.025 1.00 80.19 779 VAL A C 1
ATOM 5884 O O . VAL A 1 779 ? -5.986 -0.735 -4.717 1.00 80.19 779 VAL A O 1
ATOM 5887 N N . GLN A 1 780 ? -4.617 -2.493 -4.402 1.00 78.06 780 GLN A N 1
ATOM 5888 C CA . GLN A 1 780 ? -4.881 -3.134 -5.703 1.00 78.06 780 GLN A CA 1
ATOM 5889 C C . GLN A 1 780 ? -6.373 -3.392 -5.958 1.00 78.06 780 GLN A C 1
ATOM 5891 O O . GLN A 1 780 ? -6.842 -3.320 -7.096 1.00 78.06 780 GLN A O 1
ATOM 5896 N N . SER A 1 781 ? -7.130 -3.664 -4.895 1.00 76.50 781 SER A N 1
ATOM 5897 C CA . SER A 1 781 ? -8.568 -3.930 -4.931 1.00 76.50 781 SER A CA 1
ATOM 5898 C C . SER A 1 781 ? -9.435 -2.666 -4.888 1.00 76.50 781 SER A C 1
ATOM 5900 O O . SER A 1 781 ? -10.656 -2.792 -4.923 1.00 76.50 781 SER A O 1
ATOM 5902 N N . SER A 1 782 ? -8.847 -1.459 -4.829 1.00 82.75 782 SER A N 1
ATOM 5903 C CA . SER A 1 782 ? -9.590 -0.201 -4.673 1.00 82.75 782 SER A CA 1
ATOM 5904 C C . SER A 1 782 ? -10.549 0.033 -5.844 1.00 82.75 782 SER A C 1
ATOM 5906 O O . SER A 1 782 ? -10.098 0.344 -6.957 1.00 82.75 782 SER A O 1
ATOM 5908 N N . PRO A 1 783 ? -11.876 -0.018 -5.611 1.00 81.44 783 PRO A N 1
ATOM 5909 C CA . PRO A 1 783 ? -12.834 0.061 -6.699 1.00 81.44 783 PRO A CA 1
ATOM 5910 C C . PRO A 1 783 ? -12.760 1.400 -7.455 1.00 81.44 783 PRO A C 1
ATOM 5912 O O . PRO A 1 783 ? -12.735 1.472 -8.686 1.00 81.44 783 PRO A O 1
ATOM 5915 N N . ALA A 1 784 ? -12.622 2.496 -6.704 1.00 83.94 784 ALA A N 1
ATOM 5916 C CA . ALA A 1 784 ? -12.534 3.842 -7.260 1.00 83.94 784 ALA A CA 1
ATOM 5917 C C . ALA A 1 784 ? -11.291 4.043 -8.143 1.00 83.94 784 ALA A C 1
ATOM 5919 O O . ALA A 1 784 ? -11.363 4.765 -9.141 1.00 83.94 784 ALA A O 1
ATOM 5920 N N . CYS A 1 785 ? -10.166 3.412 -7.799 1.00 89.25 785 CYS A N 1
ATOM 5921 C CA . CYS A 1 785 ? -8.922 3.540 -8.554 1.00 89.25 785 CYS A CA 1
ATOM 5922 C C . CYS A 1 785 ? -8.908 2.629 -9.781 1.00 89.25 785 CYS A C 1
ATOM 5924 O O . CYS A 1 785 ? -8.547 3.086 -10.862 1.00 89.25 785 CYS A O 1
ATOM 5926 N N . GLN A 1 786 ? -9.423 1.402 -9.674 1.00 89.31 786 GLN A N 1
ATOM 5927 C CA . GLN A 1 786 ? -9.606 0.523 -10.834 1.00 89.31 786 GLN A CA 1
ATOM 5928 C C . GLN A 1 786 ? -10.498 1.172 -11.895 1.00 89.31 786 GLN A C 1
ATOM 5930 O O . GLN A 1 786 ? -10.124 1.264 -13.066 1.00 89.31 786 GLN A O 1
ATOM 5935 N N . ARG A 1 787 ? -11.647 1.711 -11.467 1.00 88.94 787 ARG A N 1
ATOM 5936 C CA . ARG A 1 787 ? -12.546 2.462 -12.342 1.00 88.94 787 ARG A CA 1
ATOM 5937 C C . ARG A 1 787 ? -11.847 3.663 -12.975 1.00 88.94 787 ARG A C 1
ATOM 5939 O O . ARG A 1 787 ? -12.003 3.896 -14.171 1.00 88.94 787 ARG A O 1
ATOM 5946 N N . GLY A 1 788 ? -11.095 4.424 -12.181 1.00 88.88 788 GLY A N 1
ATOM 5947 C CA . GLY A 1 788 ? -10.333 5.571 -12.662 1.00 88.88 788 GLY A CA 1
ATOM 5948 C C . GLY A 1 788 ? -9.327 5.202 -13.748 1.00 88.88 788 GLY A C 1
ATOM 5949 O O . GLY A 1 788 ? -9.217 5.919 -14.739 1.00 88.88 788 GLY A O 1
ATOM 5950 N N . LEU A 1 789 ? -8.636 4.068 -13.596 1.00 92.44 789 LEU A N 1
ATOM 5951 C CA . LEU A 1 789 ? -7.617 3.615 -14.543 1.00 92.44 789 LEU A CA 1
ATOM 5952 C C . LEU A 1 789 ? -8.261 3.272 -15.881 1.00 92.44 789 LEU A C 1
ATOM 5954 O O . LEU A 1 789 ? -7.853 3.807 -16.908 1.00 92.44 789 LEU A O 1
ATOM 5958 N N . VAL A 1 790 ? -9.305 2.439 -15.844 1.00 92.50 790 VAL A N 1
ATOM 5959 C CA . VAL A 1 790 ? -10.074 2.049 -17.032 1.00 92.50 790 VAL A CA 1
ATOM 5960 C C . VAL A 1 790 ? -10.626 3.286 -17.729 1.00 92.50 790 VAL A C 1
ATOM 5962 O O . VAL A 1 790 ? -10.422 3.459 -18.927 1.00 92.50 790 VAL A O 1
ATOM 5965 N N . GLN A 1 791 ? -11.245 4.197 -16.976 1.00 93.19 791 GLN A N 1
ATOM 5966 C CA . GLN A 1 791 ? -11.789 5.425 -17.538 1.00 93.19 791 GLN A CA 1
ATOM 5967 C C . GLN A 1 791 ? -10.712 6.279 -18.219 1.00 93.19 791 GLN A C 1
ATOM 5969 O O . GLN A 1 791 ? -10.926 6.724 -19.340 1.00 93.19 791 GLN A O 1
ATOM 5974 N N . ILE A 1 792 ? -9.560 6.518 -17.582 1.00 92.88 792 ILE A N 1
ATOM 5975 C CA . ILE A 1 792 ? -8.491 7.329 -18.185 1.00 92.88 792 ILE A CA 1
ATOM 5976 C C . ILE A 1 792 ? -7.943 6.662 -19.451 1.00 92.88 792 ILE A C 1
ATOM 5978 O O . ILE A 1 792 ? -7.710 7.359 -20.435 1.00 92.88 792 ILE A O 1
ATOM 5982 N N . GLN A 1 793 ? -7.748 5.341 -19.445 1.00 93.44 793 GLN A N 1
ATOM 5983 C CA . GLN A 1 793 ? -7.245 4.623 -20.618 1.00 93.44 793 GLN A CA 1
ATOM 5984 C C . GLN A 1 793 ? -8.223 4.708 -21.793 1.00 93.44 793 GLN A C 1
ATOM 5986 O O . GLN A 1 793 ? -7.810 5.002 -22.913 1.00 93.44 793 GLN A O 1
ATOM 5991 N N . LEU A 1 794 ? -9.525 4.555 -21.534 1.00 91.38 794 LEU A N 1
ATOM 5992 C CA . LEU A 1 794 ? -10.561 4.739 -22.552 1.00 91.38 794 LEU A CA 1
ATOM 5993 C C . LEU A 1 794 ? -10.623 6.192 -23.049 1.00 91.38 794 LEU A C 1
ATOM 5995 O O . LEU A 1 794 ? -10.677 6.422 -24.253 1.00 91.38 794 LEU A O 1
ATOM 5999 N N . GLU A 1 795 ? -10.516 7.181 -22.153 1.00 90.38 795 GLU A N 1
ATOM 6000 C CA . GLU A 1 795 ? -10.454 8.604 -22.522 1.00 90.38 795 GLU A CA 1
ATOM 6001 C C . GLU A 1 795 ? -9.236 8.945 -23.404 1.00 90.38 795 GLU A C 1
ATOM 6003 O O . GLU A 1 795 ? -9.308 9.888 -24.195 1.00 90.38 795 GLU A O 1
ATOM 6008 N N . LEU A 1 796 ? -8.131 8.206 -23.257 1.00 91.56 796 LEU A N 1
ATOM 6009 C CA . LEU A 1 796 ? -6.908 8.331 -24.058 1.00 91.56 796 LEU A CA 1
ATOM 6010 C C . LEU A 1 796 ? -6.947 7.527 -25.369 1.00 91.56 796 LEU A C 1
ATOM 6012 O O . LEU A 1 796 ? -6.045 7.679 -26.188 1.00 91.56 796 LEU A O 1
ATOM 6016 N N . GLY A 1 797 ? -7.967 6.690 -25.578 1.00 91.44 797 GLY A N 1
ATOM 6017 C CA . GLY A 1 797 ? -8.056 5.781 -26.725 1.00 91.44 797 GLY A CA 1
ATOM 6018 C C . GLY A 1 797 ? -7.239 4.489 -26.579 1.00 91.44 797 GLY A C 1
ATOM 6019 O O . GLY A 1 797 ? -7.184 3.693 -27.513 1.00 91.44 797 GLY A O 1
ATOM 6020 N N . ASN A 1 798 ? -6.654 4.224 -25.408 1.00 93.75 798 ASN A N 1
ATOM 6021 C CA . ASN A 1 798 ? -5.852 3.032 -25.114 1.00 93.75 798 ASN A CA 1
ATOM 6022 C C . ASN A 1 798 ? -6.741 1.820 -24.771 1.00 93.75 798 ASN A C 1
ATOM 6024 O O . ASN A 1 798 ? -6.646 1.233 -23.690 1.00 93.75 798 ASN A O 1
ATOM 6028 N N . ARG A 1 799 ? -7.641 1.444 -25.687 1.00 92.94 799 ARG A N 1
ATOM 6029 C CA . ARG A 1 799 ? -8.636 0.375 -25.471 1.00 92.94 799 ARG A CA 1
ATOM 6030 C C . ARG A 1 799 ? -7.989 -0.977 -25.157 1.00 92.94 799 ARG A C 1
ATOM 6032 O O . ARG A 1 799 ? -8.431 -1.667 -24.247 1.00 92.94 799 ARG A O 1
ATOM 6039 N N . THR A 1 800 ? -6.914 -1.331 -25.861 1.00 92.12 800 THR A N 1
ATOM 6040 C CA . THR A 1 800 ? -6.183 -2.596 -25.667 1.00 92.12 800 THR A CA 1
ATOM 6041 C C . THR A 1 800 ? -5.562 -2.707 -24.275 1.00 92.12 800 THR A C 1
ATOM 6043 O O . THR A 1 800 ? -5.645 -3.761 -23.649 1.00 92.12 800 THR A O 1
ATOM 6046 N N . GLU A 1 801 ? -4.996 -1.615 -23.753 1.00 92.75 801 GLU A N 1
ATOM 6047 C CA . GLU A 1 801 ? -4.431 -1.577 -22.399 1.00 92.75 801 GLU A CA 1
ATOM 6048 C C . GLU A 1 801 ? -5.537 -1.687 -21.338 1.00 92.75 801 GLU A C 1
ATOM 6050 O O . GLU A 1 801 ? -5.368 -2.390 -20.343 1.00 92.75 801 GLU A O 1
ATOM 6055 N N . ALA A 1 802 ? -6.702 -1.067 -21.570 1.00 93.19 802 ALA A N 1
ATOM 6056 C CA . ALA A 1 802 ? -7.861 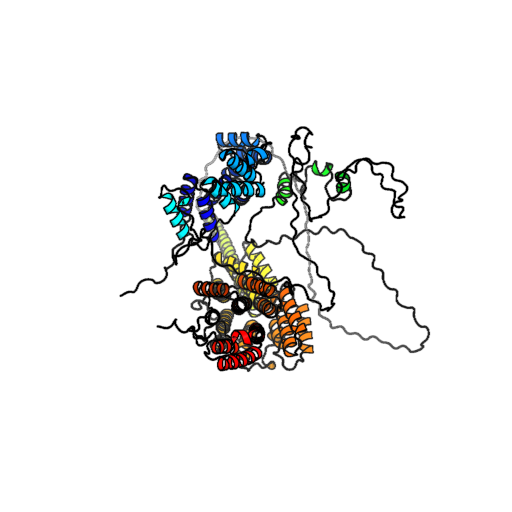-1.212 -20.690 1.00 93.19 802 ALA A CA 1
ATOM 6057 C C . ALA A 1 802 ? -8.388 -2.663 -20.643 1.00 93.19 802 ALA A C 1
ATOM 6059 O O . ALA A 1 802 ? -8.678 -3.154 -19.551 1.00 93.19 802 ALA A O 1
ATOM 6060 N N . VAL A 1 803 ? -8.460 -3.360 -21.790 1.00 93.00 803 VAL A N 1
ATOM 6061 C CA . VAL A 1 803 ? -8.837 -4.792 -21.867 1.00 93.00 803 VAL A CA 1
ATOM 6062 C C . VAL A 1 803 ? -7.852 -5.632 -21.066 1.00 93.00 803 VAL A C 1
ATOM 6064 O O . VAL A 1 803 ? -8.254 -6.339 -20.144 1.00 93.00 803 VAL A O 1
ATOM 6067 N N . ALA A 1 804 ? -6.558 -5.492 -21.366 1.00 92.62 804 ALA A N 1
ATOM 6068 C CA . ALA A 1 804 ? -5.505 -6.259 -20.711 1.00 92.62 804 ALA A CA 1
ATOM 6069 C C . ALA A 1 804 ? -5.524 -6.072 -19.186 1.00 92.62 804 ALA A C 1
ATOM 6071 O O . ALA A 1 804 ? -5.364 -7.036 -18.439 1.00 92.62 804 ALA A O 1
ATOM 6072 N N . GLN A 1 805 ? -5.776 -4.848 -18.714 1.00 92.62 805 GLN A N 1
ATOM 6073 C CA . GLN A 1 805 ? -5.851 -4.547 -17.289 1.00 92.62 805 GLN A CA 1
ATOM 6074 C C . GLN A 1 805 ? -7.058 -5.209 -16.607 1.00 92.62 805 GLN A C 1
ATOM 6076 O O . GLN A 1 805 ? -6.918 -5.781 -15.524 1.00 92.62 805 GLN A O 1
ATOM 6081 N N . VAL A 1 806 ? -8.240 -5.140 -17.227 1.00 91.19 806 VAL A N 1
ATOM 6082 C CA . VAL A 1 806 ? -9.455 -5.767 -16.688 1.00 91.19 806 VAL A CA 1
ATOM 6083 C C . VAL A 1 806 ? -9.329 -7.290 -16.682 1.00 91.19 806 VAL A C 1
ATOM 6085 O O . VAL A 1 806 ? -9.701 -7.930 -15.697 1.00 91.19 806 VAL A O 1
ATOM 6088 N N . ASP A 1 807 ? -8.761 -7.878 -17.733 1.00 90.44 807 ASP A N 1
ATOM 6089 C CA . ASP A 1 807 ? -8.518 -9.317 -17.791 1.00 90.44 807 ASP A CA 1
ATOM 6090 C C . ASP A 1 807 ? -7.482 -9.757 -16.752 1.00 90.44 807 ASP A C 1
ATOM 6092 O O . ASP A 1 807 ? -7.685 -10.772 -16.085 1.00 90.44 807 ASP A O 1
ATOM 6096 N N . ALA A 1 808 ? -6.422 -8.971 -16.528 1.00 89.00 808 ALA A N 1
ATOM 6097 C CA . ALA A 1 808 ? -5.450 -9.234 -15.469 1.00 89.00 808 ALA A CA 1
ATOM 6098 C C . ALA A 1 808 ? -6.108 -9.263 -14.079 1.00 89.00 808 ALA A C 1
ATOM 6100 O O . ALA A 1 808 ? -5.878 -10.197 -13.310 1.00 89.00 808 ALA A O 1
ATOM 6101 N N . TRP A 1 809 ? -6.980 -8.298 -13.766 1.00 88.00 809 TRP A N 1
ATOM 6102 C CA . TRP A 1 809 ? -7.729 -8.290 -12.503 1.00 88.00 809 TRP A CA 1
ATOM 6103 C C . TRP A 1 809 ? -8.696 -9.465 -12.386 1.00 88.00 809 TRP A C 1
ATOM 6105 O O . TRP A 1 809 ? -8.736 -10.118 -11.344 1.00 88.00 809 TRP A O 1
ATOM 6115 N N . ARG A 1 810 ? -9.428 -9.790 -13.458 1.00 85.12 810 ARG A N 1
ATOM 6116 C CA . ARG A 1 810 ? -10.321 -10.955 -13.482 1.00 85.12 810 ARG A CA 1
ATOM 6117 C C . ARG A 1 810 ? -9.547 -12.250 -13.223 1.00 85.12 810 ARG A C 1
ATOM 6119 O O . ARG A 1 810 ? -9.989 -13.070 -12.422 1.00 85.12 810 ARG A O 1
ATOM 6126 N N . ASN A 1 811 ? -8.389 -12.416 -13.860 1.00 85.62 811 ASN A N 1
ATOM 6127 C CA . ASN A 1 811 ? -7.519 -13.579 -13.685 1.00 85.62 811 ASN A CA 1
ATOM 6128 C C . ASN A 1 811 ? -6.934 -13.658 -12.266 1.00 85.62 811 ASN A C 1
ATOM 6130 O O . ASN A 1 811 ? -6.756 -14.755 -11.743 1.00 85.62 811 ASN A O 1
ATOM 6134 N N . ALA A 1 812 ? -6.709 -12.511 -11.620 1.00 78.12 812 ALA A N 1
ATOM 6135 C CA . ALA A 1 812 ? -6.323 -12.418 -10.213 1.00 78.12 812 ALA A CA 1
ATOM 6136 C C . ALA A 1 812 ? -7.496 -12.635 -9.229 1.00 78.12 812 ALA A C 1
ATOM 6138 O O . ALA A 1 812 ? -7.301 -12.559 -8.019 1.00 78.12 812 ALA A O 1
ATOM 6139 N N . GLY A 1 813 ? -8.718 -12.889 -9.717 1.00 77.75 813 GLY A N 1
ATOM 6140 C CA . GLY A 1 813 ? -9.911 -13.052 -8.880 1.00 77.75 813 GLY A CA 1
ATOM 6141 C C . GLY A 1 813 ? -10.448 -11.742 -8.293 1.00 77.75 813 GLY A C 1
ATOM 6142 O O . GLY A 1 813 ? -11.299 -11.766 -7.406 1.00 77.75 813 GLY A O 1
ATOM 6143 N N . ILE A 1 814 ? -9.975 -10.597 -8.782 1.00 76.88 814 ILE A N 1
ATOM 6144 C CA . ILE A 1 814 ? -10.415 -9.275 -8.347 1.00 76.88 814 ILE A CA 1
ATOM 6145 C C . ILE A 1 814 ? -11.723 -8.931 -9.071 1.00 76.88 814 ILE A C 1
ATOM 6147 O O . ILE A 1 814 ? -11.832 -9.044 -10.293 1.00 76.88 814 ILE A O 1
ATOM 6151 N N . GLY A 1 815 ? -12.739 -8.507 -8.316 1.00 74.00 815 GLY A N 1
ATOM 6152 C CA . GLY A 1 815 ? -14.052 -8.161 -8.862 1.00 74.00 815 GLY A CA 1
ATOM 6153 C C . GLY A 1 815 ? -14.002 -6.944 -9.791 1.00 74.00 815 GLY A C 1
ATOM 6154 O O . GLY A 1 815 ? -13.899 -5.811 -9.328 1.00 74.00 815 GLY A O 1
ATOM 6155 N N . VAL A 1 816 ? -14.115 -7.175 -11.103 1.00 78.00 816 VAL A N 1
ATOM 6156 C CA . VAL A 1 816 ? -14.108 -6.114 -12.131 1.00 78.00 816 VAL A CA 1
ATOM 6157 C C . VAL A 1 816 ? -15.500 -5.589 -12.494 1.00 78.00 816 VAL A C 1
ATOM 6159 O O . VAL A 1 816 ? -15.618 -4.475 -13.001 1.00 78.00 816 VAL A O 1
ATOM 6162 N N . GLY A 1 817 ? -16.554 -6.366 -12.226 1.00 78.00 817 GLY A N 1
ATOM 6163 C CA . GLY A 1 817 ? -17.947 -5.985 -12.470 1.00 78.00 817 GLY A CA 1
ATOM 6164 C C . GLY A 1 817 ? -18.197 -5.371 -13.846 1.00 78.00 817 GLY A C 1
ATOM 6165 O O . GLY A 1 817 ? -17.712 -5.863 -14.866 1.00 78.00 817 GLY A O 1
ATOM 6166 N N . LEU A 1 818 ? -18.898 -4.235 -13.857 1.00 83.00 818 LEU A N 1
ATOM 6167 C CA . LEU A 1 818 ? -19.243 -3.472 -15.063 1.00 83.00 818 LEU A CA 1
ATOM 6168 C C . LEU A 1 818 ? -18.046 -2.845 -15.802 1.00 83.00 818 LEU A C 1
ATOM 6170 O O . LEU A 1 818 ? -18.230 -2.332 -16.904 1.00 83.00 818 LEU A O 1
ATOM 6174 N N . LEU A 1 819 ? -16.825 -2.875 -15.250 1.00 85.38 819 LEU A N 1
ATOM 6175 C CA . LEU A 1 819 ? -15.637 -2.412 -15.983 1.00 85.38 819 LEU A CA 1
ATOM 6176 C C . LEU A 1 819 ? -15.344 -3.312 -17.187 1.00 85.38 819 LEU A C 1
ATOM 6178 O O . LEU A 1 819 ? -14.937 -2.813 -18.231 1.00 85.38 819 LEU A O 1
ATOM 6182 N N . ALA A 1 820 ? -15.607 -4.616 -17.062 1.00 85.50 820 ALA A N 1
ATOM 6183 C CA . ALA A 1 820 ? -15.511 -5.554 -18.176 1.00 85.50 820 ALA A CA 1
ATOM 6184 C C . ALA A 1 820 ? -16.490 -5.208 -19.296 1.00 85.50 820 ALA A C 1
ATOM 6186 O O . ALA A 1 820 ? -16.087 -5.094 -20.450 1.00 85.50 820 ALA A O 1
ATOM 6187 N N . ASP A 1 821 ? -17.752 -4.976 -18.941 1.00 85.81 821 ASP A N 1
ATOM 6188 C CA . ASP A 1 821 ? -18.789 -4.622 -19.907 1.00 85.81 821 ASP A CA 1
ATOM 6189 C C . ASP A 1 821 ? -18.487 -3.293 -20.598 1.00 85.81 821 ASP A C 1
ATOM 6191 O O . ASP A 1 821 ? -18.692 -3.159 -21.803 1.00 85.81 821 ASP A O 1
ATOM 6195 N N . TRP A 1 822 ? -17.954 -2.326 -19.848 1.00 88.00 822 TRP A N 1
ATOM 6196 C CA . TRP A 1 822 ? -17.547 -1.039 -20.394 1.00 88.00 822 TRP A CA 1
ATOM 6197 C C . TRP A 1 822 ? -16.444 -1.185 -21.438 1.00 88.00 822 TRP A C 1
ATOM 6199 O O . TRP A 1 822 ? -16.588 -0.691 -22.555 1.00 88.00 822 TRP A O 1
ATOM 6209 N N . VAL A 1 823 ? -15.364 -1.886 -21.100 1.00 90.81 823 VAL A N 1
ATOM 6210 C CA . VAL A 1 823 ? -14.239 -2.035 -22.021 1.00 90.81 823 VAL A CA 1
ATOM 6211 C C . VAL A 1 823 ? -14.642 -2.815 -23.280 1.00 90.81 823 VAL A C 1
ATOM 6213 O O . VAL A 1 823 ? -14.253 -2.407 -24.370 1.00 90.81 823 VAL A O 1
ATOM 6216 N N . MET A 1 824 ? -15.470 -3.861 -23.156 1.00 87.38 824 MET A N 1
ATOM 6217 C CA . MET A 1 824 ? -15.961 -4.642 -24.304 1.00 87.38 824 MET A CA 1
ATOM 6218 C C . MET A 1 824 ? -16.844 -3.821 -25.256 1.00 87.38 824 MET A C 1
ATOM 6220 O O . MET A 1 824 ? -16.694 -3.899 -26.475 1.00 87.38 824 MET A O 1
ATOM 6224 N N . LEU A 1 825 ? -17.749 -2.999 -24.710 1.00 85.12 825 LEU A N 1
ATOM 6225 C CA . LEU A 1 825 ? -18.607 -2.124 -25.518 1.00 85.12 825 LEU A CA 1
ATOM 6226 C C . LEU A 1 825 ? -17.803 -1.037 -26.250 1.00 85.12 825 LEU A C 1
ATOM 6228 O O . LEU A 1 825 ? -18.143 -0.670 -27.373 1.00 85.12 825 LEU A O 1
ATOM 6232 N N . GLU A 1 826 ? -16.728 -0.535 -25.638 1.00 86.50 826 GLU A N 1
ATOM 6233 C CA . GLU A 1 826 ? -15.824 0.444 -26.258 1.00 86.50 826 GLU A CA 1
ATOM 6234 C C . GLU A 1 826 ? -14.842 -0.196 -27.251 1.00 86.50 826 GLU A C 1
ATOM 6236 O O . GLU A 1 826 ? -14.388 0.479 -28.172 1.00 86.50 826 GLU A O 1
ATOM 6241 N N . SER A 1 827 ? -14.529 -1.490 -27.123 1.00 83.12 827 SER A N 1
ATOM 6242 C CA . SER A 1 827 ? -13.698 -2.246 -28.074 1.00 83.12 827 SER A CA 1
ATOM 6243 C C . SER A 1 827 ? -14.466 -2.751 -29.304 1.00 83.12 827 SER A C 1
ATOM 6245 O O . SER A 1 827 ? -13.990 -3.653 -29.984 1.00 83.12 827 SER A O 1
ATOM 6247 N N . GLU A 1 828 ? -15.640 -2.178 -29.587 1.00 76.56 828 GLU A N 1
ATOM 6248 C CA . GLU A 1 828 ? -16.474 -2.447 -30.769 1.00 76.56 828 GLU A CA 1
ATOM 6249 C C . GLU A 1 828 ? -17.124 -3.842 -30.836 1.00 76.56 828 GLU A C 1
ATOM 6251 O O . GLU A 1 828 ? -17.735 -4.180 -31.853 1.00 76.56 828 GLU A O 1
ATOM 6256 N N . ASP A 1 829 ? -17.131 -4.618 -29.743 1.00 75.88 829 ASP A N 1
ATOM 6257 C CA . ASP A 1 829 ? -17.967 -5.822 -29.656 1.00 75.88 829 ASP A CA 1
ATOM 6258 C C . ASP A 1 829 ? -19.427 -5.434 -29.380 1.00 75.88 829 ASP A C 1
ATOM 6260 O O . ASP A 1 829 ? -19.939 -5.485 -28.259 1.00 75.88 829 ASP A O 1
ATOM 6264 N N . ARG A 1 830 ? -20.121 -5.030 -30.448 1.00 68.19 830 ARG A N 1
ATOM 6265 C CA . ARG A 1 830 ? -21.534 -4.618 -30.408 1.00 68.19 830 ARG A CA 1
ATOM 6266 C C . ARG A 1 830 ? -22.485 -5.771 -30.068 1.00 68.19 830 ARG A C 1
ATOM 6268 O O . ARG A 1 830 ? -23.663 -5.528 -29.819 1.00 68.19 830 ARG A O 1
ATOM 6275 N N . SER A 1 831 ? -22.008 -7.019 -30.077 1.00 75.06 831 SER A N 1
ATOM 6276 C CA . SER A 1 831 ? -22.811 -8.171 -29.663 1.00 75.06 831 SER A CA 1
ATOM 6277 C C . SER A 1 831 ? -22.909 -8.293 -28.139 1.00 75.06 831 SER A C 1
ATOM 6279 O O . SER A 1 831 ? -23.820 -8.956 -27.628 1.00 75.06 831 SER A O 1
ATOM 6281 N N . HIS A 1 832 ? -22.017 -7.609 -27.413 1.00 80.88 832 HIS A N 1
ATOM 6282 C CA . HIS A 1 832 ? -21.992 -7.607 -25.962 1.00 80.88 832 HIS A CA 1
ATOM 6283 C C . HIS A 1 832 ? -23.183 -6.836 -25.392 1.00 80.88 832 HIS A C 1
ATOM 6285 O O . HIS A 1 832 ? -23.435 -5.680 -25.730 1.00 80.88 832 HIS A O 1
ATOM 6291 N N . ARG A 1 833 ? -23.929 -7.471 -24.487 1.00 77.12 833 ARG A N 1
ATOM 6292 C CA . ARG A 1 833 ? -24.951 -6.798 -23.680 1.00 77.12 833 ARG A CA 1
ATOM 6293 C C . ARG A 1 833 ? -24.417 -6.669 -22.270 1.00 77.12 833 ARG A C 1
ATOM 6295 O O . ARG A 1 833 ? -24.081 -7.685 -21.666 1.00 77.12 833 ARG A O 1
ATOM 6302 N N . ALA A 1 834 ? -24.389 -5.442 -21.755 1.00 74.31 834 ALA A N 1
ATOM 6303 C CA . ALA A 1 834 ? -24.020 -5.206 -20.368 1.00 74.31 834 ALA A CA 1
ATOM 6304 C C . ALA A 1 834 ? -24.894 -6.068 -19.444 1.00 74.31 834 ALA A C 1
ATOM 6306 O O . ALA A 1 834 ? -26.120 -6.139 -19.606 1.00 74.31 834 ALA A O 1
ATOM 6307 N N . GLY A 1 835 ? -24.256 -6.754 -18.500 1.00 69.94 835 GLY A N 1
ATOM 6308 C CA . GLY A 1 835 ? -24.956 -7.523 -17.488 1.00 69.94 835 GLY A CA 1
ATOM 6309 C C . GLY A 1 835 ? -25.813 -6.609 -16.614 1.00 69.94 835 GLY A C 1
ATOM 6310 O O . GLY A 1 835 ? -25.554 -5.412 -16.472 1.00 69.94 835 GLY A O 1
ATOM 6311 N N . ALA A 1 836 ? -26.849 -7.173 -15.988 1.00 66.75 836 ALA A N 1
ATOM 6312 C CA . ALA A 1 836 ? -27.495 -6.461 -14.893 1.00 66.75 836 ALA A CA 1
ATOM 6313 C C . ALA A 1 836 ? -26.449 -6.233 -13.784 1.00 66.75 836 ALA A C 1
ATOM 6315 O O . ALA A 1 836 ? -25.734 -7.187 -13.458 1.00 66.75 836 ALA A O 1
ATOM 6316 N N . PRO A 1 837 ? -26.363 -5.024 -13.196 1.00 62.06 837 PRO A N 1
ATOM 6317 C CA . PRO A 1 837 ? -25.450 -4.773 -12.087 1.00 62.06 837 PRO A CA 1
ATOM 6318 C C . PRO A 1 837 ? -25.708 -5.806 -10.990 1.00 62.06 837 PRO A C 1
ATOM 6320 O O . PRO A 1 837 ? -26.847 -5.948 -10.527 1.00 62.06 837 PRO A O 1
ATOM 6323 N N . GLN A 1 838 ? -24.681 -6.562 -10.601 1.00 59.56 838 GLN A N 1
ATOM 6324 C CA . GLN A 1 838 ? -24.861 -7.568 -9.563 1.00 59.56 838 GLN A CA 1
ATOM 6325 C C . GLN A 1 838 ? -24.862 -6.889 -8.188 1.00 59.56 838 GLN A C 1
ATOM 6327 O O . GLN A 1 838 ? -24.101 -5.949 -7.965 1.00 59.56 838 GLN A O 1
ATOM 6332 N N . PRO A 1 839 ? -25.672 -7.361 -7.220 1.00 50.62 839 PRO A N 1
ATOM 6333 C CA . PRO A 1 839 ? -25.643 -6.831 -5.855 1.00 50.62 839 PRO A CA 1
ATOM 6334 C C . PRO A 1 839 ? -24.257 -6.923 -5.199 1.00 50.62 839 PRO A C 1
ATOM 6336 O O . PRO A 1 839 ? -23.962 -6.152 -4.293 1.00 50.62 839 PRO A O 1
ATOM 6339 N N . SER A 1 840 ? -23.438 -7.871 -5.658 1.00 50.41 840 SER A N 1
ATOM 6340 C CA . SER A 1 840 ? -22.070 -8.132 -5.217 1.00 50.41 840 SER A CA 1
ATOM 6341 C C . SER A 1 840 ? -21.001 -7.340 -5.970 1.00 50.41 840 SER A C 1
ATOM 6343 O O . SER A 1 840 ? -19.827 -7.527 -5.666 1.00 50.41 840 SER A O 1
ATOM 6345 N N . ASP A 1 841 ? -21.355 -6.495 -6.946 1.00 56.62 841 ASP A N 1
ATOM 6346 C CA . ASP A 1 841 ? -20.356 -5.663 -7.614 1.00 56.62 841 ASP A CA 1
ATOM 6347 C C . ASP A 1 841 ? -19.818 -4.617 -6.623 1.00 56.62 841 ASP A C 1
ATOM 6349 O O . ASP A 1 841 ? -20.568 -3.724 -6.208 1.00 56.62 841 ASP A O 1
ATOM 6353 N N . PRO A 1 842 ? -18.522 -4.680 -6.248 1.00 49.19 842 PRO A N 1
ATOM 6354 C CA . PRO A 1 842 ? -17.929 -3.746 -5.283 1.00 49.19 842 PRO A CA 1
ATOM 6355 C C . PRO A 1 842 ? -17.963 -2.307 -5.816 1.00 49.19 842 PRO A C 1
ATOM 6357 O O . PRO A 1 842 ? -18.002 -1.328 -5.072 1.00 49.19 842 PRO A O 1
ATOM 6360 N N . HIS A 1 843 ? -18.034 -2.191 -7.139 1.00 54.56 843 HIS A N 1
ATOM 6361 C CA . HIS A 1 843 ? -18.386 -0.992 -7.866 1.00 54.56 843 HIS A CA 1
ATOM 6362 C C . HIS A 1 843 ? -19.891 -1.017 -8.076 1.00 54.56 843 HIS A C 1
ATOM 6364 O O . HIS A 1 843 ? -20.363 -1.470 -9.118 1.00 54.56 843 HIS A O 1
ATOM 6370 N N . ARG A 1 844 ? -20.672 -0.470 -7.145 1.00 52.78 844 ARG A N 1
ATOM 6371 C CA . ARG A 1 844 ? -21.962 0.091 -7.556 1.00 52.78 844 ARG A CA 1
ATOM 6372 C C . ARG A 1 844 ? -21.646 1.139 -8.616 1.00 52.78 844 ARG A C 1
ATOM 6374 O O . ARG A 1 844 ? -21.374 2.296 -8.294 1.00 52.78 844 ARG A O 1
ATOM 6381 N N . ALA A 1 845 ? -21.624 0.731 -9.882 1.00 51.38 845 ALA A N 1
ATOM 6382 C CA . ALA A 1 845 ? -21.726 1.642 -10.990 1.00 51.38 845 ALA A CA 1
ATOM 6383 C C . ALA A 1 845 ? -22.878 2.557 -10.627 1.00 51.38 845 ALA A C 1
ATOM 6385 O O . ALA A 1 845 ? -23.965 2.095 -10.258 1.00 51.38 845 ALA A O 1
ATOM 6386 N N . SER A 1 846 ? -22.620 3.857 -10.652 1.00 63.12 846 SER A N 1
ATOM 6387 C CA . SER A 1 846 ? -23.713 4.794 -10.547 1.00 63.12 846 SER A CA 1
ATOM 6388 C C . SER A 1 846 ? -24.771 4.367 -11.555 1.00 63.12 846 SER A C 1
ATOM 6390 O O . SER A 1 846 ? -24.465 3.857 -12.639 1.00 63.12 846 SER A O 1
ATOM 6392 N N . TYR A 1 847 ? -26.033 4.572 -11.203 1.00 69.44 847 TYR A N 1
ATOM 6393 C CA . TYR A 1 847 ? -27.130 4.382 -12.141 1.00 69.44 847 TYR A CA 1
ATOM 6394 C C . TYR A 1 847 ? -26.831 5.046 -13.507 1.00 69.44 847 TYR A C 1
ATOM 6396 O O . TYR A 1 847 ? -27.216 4.535 -14.556 1.00 69.44 847 TYR A O 1
ATOM 6404 N N . GLY A 1 848 ? -26.038 6.128 -13.495 1.00 79.31 848 GLY A N 1
ATOM 6405 C CA . GLY A 1 848 ? -25.467 6.765 -14.677 1.00 79.31 848 GLY A CA 1
ATOM 6406 C C . GLY A 1 848 ? -24.516 5.903 -15.517 1.00 79.31 848 GLY A C 1
ATOM 6407 O O . GLY A 1 848 ? -24.681 5.891 -16.732 1.00 79.31 848 GLY A O 1
ATOM 6408 N N . LEU A 1 849 ? -23.560 5.165 -14.936 1.00 83.88 849 LEU A N 1
ATOM 6409 C CA . LEU A 1 849 ? -22.675 4.282 -15.714 1.00 83.88 849 LEU A CA 1
ATOM 6410 C C . LEU A 1 849 ? -23.464 3.123 -16.339 1.00 83.88 849 LEU A C 1
ATOM 6412 O O . LEU A 1 849 ? -23.265 2.824 -17.507 1.00 83.88 849 LEU A O 1
ATOM 6416 N N . THR A 1 850 ? -24.430 2.536 -15.626 1.00 84.62 850 THR A N 1
ATOM 6417 C CA . THR A 1 850 ? -25.296 1.498 -16.226 1.00 84.62 850 THR A CA 1
ATOM 6418 C C . THR A 1 850 ? -26.082 2.052 -17.420 1.00 84.62 850 THR A C 1
ATOM 6420 O O . THR A 1 850 ? -26.104 1.437 -18.482 1.00 84.62 850 THR A O 1
ATOM 6423 N N . ARG A 1 851 ? -26.672 3.250 -17.285 1.00 85.88 851 ARG A N 1
ATOM 6424 C CA . ARG A 1 851 ? -27.356 3.933 -18.398 1.00 85.88 851 ARG A CA 1
ATOM 6425 C C . ARG A 1 851 ? -26.424 4.280 -19.553 1.00 85.88 851 ARG A C 1
ATOM 6427 O O . ARG A 1 851 ? -26.854 4.247 -20.699 1.00 85.88 851 ARG A O 1
ATOM 6434 N N . TYR A 1 852 ? -25.172 4.626 -19.265 1.00 90.50 852 TYR A N 1
ATOM 6435 C CA . TYR A 1 852 ? -24.173 4.867 -20.300 1.00 90.50 852 TYR A CA 1
ATOM 6436 C C . TYR A 1 852 ? -23.923 3.604 -21.131 1.00 90.50 852 TYR A C 1
ATOM 6438 O O . TYR A 1 852 ? -23.989 3.663 -22.355 1.00 90.50 852 TYR A O 1
ATOM 6446 N N . LEU A 1 853 ? -23.717 2.461 -20.473 1.00 89.38 853 LEU A N 1
ATOM 6447 C CA . LEU A 1 853 ? -23.506 1.183 -21.157 1.00 89.38 853 LEU A CA 1
ATOM 6448 C C . LEU A 1 853 ? -24.743 0.744 -21.954 1.00 89.38 853 LEU A C 1
ATOM 6450 O O . LEU A 1 853 ? -24.618 0.328 -23.104 1.00 89.38 853 LEU A O 1
ATOM 6454 N N . ASP A 1 854 ? -25.942 0.916 -21.389 1.00 88.38 854 ASP A N 1
ATOM 6455 C CA . ASP A 1 854 ? -27.204 0.663 -22.095 1.00 88.38 854 ASP A CA 1
ATOM 6456 C C . ASP A 1 854 ? -27.344 1.552 -23.343 1.00 88.38 854 ASP A C 1
ATOM 6458 O O . ASP A 1 854 ? -27.713 1.072 -24.416 1.00 88.38 854 ASP A O 1
ATOM 6462 N N . ALA A 1 855 ? -26.962 2.830 -23.246 1.00 89.94 855 ALA A N 1
ATOM 6463 C CA . ALA A 1 855 ? -26.956 3.750 -24.379 1.00 89.94 855 ALA A CA 1
ATOM 6464 C C . ALA A 1 855 ? -25.963 3.331 -25.475 1.00 89.94 855 ALA A C 1
ATOM 6466 O O . ALA A 1 855 ? -26.326 3.369 -26.651 1.00 89.94 855 ALA A O 1
ATOM 6467 N N . LEU A 1 856 ? -24.745 2.905 -25.114 1.00 88.44 856 LEU A N 1
ATOM 6468 C CA . LEU A 1 856 ? -23.751 2.411 -26.077 1.00 88.44 856 LEU A CA 1
ATOM 6469 C C . LEU A 1 856 ? -24.239 1.169 -26.834 1.00 88.44 856 LEU A C 1
ATOM 6471 O O . LEU A 1 856 ? -23.966 1.042 -28.026 1.00 88.44 856 LEU A O 1
ATOM 6475 N N . SER A 1 857 ? -25.015 0.305 -26.175 1.00 87.12 857 SER A N 1
ATOM 6476 C CA . SER A 1 857 ? -25.572 -0.910 -26.786 1.00 87.12 857 SER A CA 1
ATOM 6477 C C . SER A 1 857 ? -26.705 -0.662 -27.797 1.00 87.12 857 SER A C 1
ATOM 6479 O O . SER A 1 857 ? -27.154 -1.595 -28.456 1.00 87.12 857 SER A O 1
ATOM 6481 N N . GLN A 1 858 ? -27.191 0.579 -27.943 1.00 89.38 858 GLN A N 1
ATOM 6482 C CA . GLN A 1 858 ? -28.282 0.892 -28.871 1.00 89.38 858 GLN A CA 1
ATOM 6483 C C . GLN A 1 858 ? -27.812 0.881 -30.335 1.00 89.38 858 GLN A C 1
ATOM 6485 O O . GLN A 1 858 ? -26.815 1.523 -30.687 1.00 89.38 858 GLN A O 1
ATOM 6490 N N . ASP A 1 859 ? -28.603 0.239 -31.201 1.00 86.44 859 ASP A N 1
ATOM 6491 C CA . ASP A 1 859 ? -28.305 0.066 -32.634 1.00 86.44 859 ASP A CA 1
ATOM 6492 C C . ASP A 1 859 ? -28.564 1.321 -33.484 1.00 86.44 859 ASP A C 1
ATOM 6494 O O . ASP A 1 859 ? -28.015 1.468 -34.575 1.00 86.44 859 ASP A O 1
ATOM 6498 N N . THR A 1 860 ? -29.431 2.230 -33.021 1.00 90.19 860 THR A N 1
ATOM 6499 C CA . THR A 1 860 ? -29.815 3.424 -33.793 1.00 90.19 860 THR A CA 1
ATOM 6500 C C . THR A 1 860 ? -29.162 4.687 -33.248 1.00 90.19 860 THR A C 1
ATOM 6502 O O . THR A 1 860 ? -29.162 4.926 -32.039 1.00 90.19 860 THR A O 1
ATOM 6505 N N . GLU A 1 861 ? -28.693 5.551 -34.155 1.00 92.44 861 GLU A N 1
ATOM 6506 C CA . GLU A 1 861 ? -28.080 6.847 -33.831 1.00 92.44 861 GLU A CA 1
ATOM 6507 C C . GLU A 1 861 ? -28.970 7.686 -32.890 1.00 92.44 861 GLU A C 1
ATOM 6509 O O . GLU A 1 861 ? -28.509 8.250 -31.896 1.00 92.44 861 GLU A O 1
ATOM 6514 N N . SER A 1 862 ? -30.277 7.743 -33.174 1.00 92.06 862 SER A N 1
ATOM 6515 C CA . SER A 1 862 ? -31.237 8.525 -32.390 1.00 92.06 862 SER A CA 1
ATOM 6516 C C . SER A 1 862 ? -31.454 7.977 -30.980 1.00 92.06 862 SER A C 1
ATOM 6518 O O . SER A 1 862 ? -31.519 8.768 -30.038 1.00 92.06 862 SER A O 1
ATOM 6520 N N . ALA A 1 863 ? -31.561 6.650 -30.823 1.00 91.69 863 ALA A N 1
ATOM 6521 C CA . ALA A 1 863 ? -31.745 6.032 -29.510 1.00 91.69 863 ALA A CA 1
ATOM 6522 C C . ALA A 1 863 ? -30.471 6.155 -28.670 1.00 91.69 863 ALA A C 1
ATOM 6524 O O . ALA A 1 863 ? -30.548 6.559 -27.511 1.00 91.69 863 ALA A O 1
ATOM 6525 N N . ARG A 1 864 ? -29.301 5.919 -29.278 1.00 92.75 864 ARG A N 1
ATOM 6526 C CA . ARG A 1 864 ? -27.999 6.104 -28.630 1.00 92.75 864 ARG A CA 1
ATOM 6527 C C . ARG A 1 864 ? -27.815 7.539 -28.149 1.00 92.75 864 ARG A C 1
ATOM 6529 O O . ARG A 1 864 ? -27.529 7.764 -26.978 1.00 92.75 864 ARG A O 1
ATOM 6536 N N . ARG A 1 865 ? -28.056 8.533 -29.012 1.00 95.62 865 ARG A N 1
ATOM 6537 C CA . ARG A 1 865 ? -27.943 9.957 -28.648 1.00 95.62 865 ARG A CA 1
ATOM 6538 C C . ARG A 1 865 ? -28.891 10.345 -27.507 1.00 95.62 865 ARG A C 1
ATOM 6540 O O . ARG A 1 865 ? -28.501 11.128 -26.645 1.00 95.62 865 ARG A O 1
ATOM 6547 N N . ALA A 1 866 ? -30.124 9.833 -27.500 1.00 94.94 866 ALA A N 1
ATOM 6548 C CA . ALA A 1 866 ? -31.065 10.063 -26.403 1.00 94.94 866 ALA A CA 1
ATOM 6549 C C . ALA A 1 866 ? -30.575 9.411 -25.096 1.00 94.94 866 ALA A C 1
ATOM 6551 O O . ALA A 1 866 ? -30.459 10.102 -24.086 1.00 94.94 866 ALA A O 1
ATOM 6552 N N . GLY A 1 867 ? -30.179 8.136 -25.141 1.00 94.12 867 GLY A N 1
ATOM 6553 C CA . GLY A 1 867 ? -29.650 7.410 -23.985 1.00 94.12 867 GLY A CA 1
ATOM 6554 C C . GLY A 1 867 ? -28.388 8.047 -23.394 1.00 94.12 867 GLY A C 1
ATOM 6555 O O . GLY A 1 867 ? -28.267 8.159 -22.178 1.00 94.12 867 GLY A O 1
ATOM 6556 N N . LEU A 1 868 ? -27.474 8.551 -24.232 1.00 95.00 868 LEU A N 1
ATOM 6557 C CA . LEU A 1 868 ? -26.264 9.241 -23.774 1.00 95.00 868 LEU A CA 1
ATOM 6558 C C . LEU A 1 868 ? -26.581 10.559 -23.049 1.00 95.00 868 LEU A C 1
ATOM 6560 O O . LEU A 1 868 ? -25.896 10.904 -22.086 1.00 95.00 868 LEU A O 1
ATOM 6564 N N . ARG A 1 869 ? -27.623 11.295 -23.459 1.00 96.00 869 ARG A N 1
ATOM 6565 C CA . ARG A 1 869 ? -28.077 12.495 -22.729 1.00 96.00 869 ARG A CA 1
ATOM 6566 C C . ARG A 1 869 ? -28.642 12.125 -21.361 1.00 96.00 869 ARG A C 1
ATOM 6568 O O . ARG A 1 869 ? -28.236 12.721 -20.364 1.00 96.00 869 ARG A O 1
ATOM 6575 N N . ASP A 1 870 ? -29.482 11.096 -21.308 1.00 92.75 870 ASP A N 1
ATOM 6576 C CA . ASP A 1 870 ? -30.049 10.585 -20.057 1.00 92.75 870 ASP A CA 1
ATOM 6577 C C . ASP A 1 870 ? -28.955 10.057 -19.112 1.00 92.75 870 ASP A C 1
ATOM 6579 O O . ASP A 1 870 ? -29.037 10.224 -17.888 1.00 92.75 870 ASP A O 1
ATOM 6583 N N . ALA A 1 871 ? -27.905 9.442 -19.668 1.00 92.75 871 ALA A N 1
ATOM 6584 C CA . ALA A 1 871 ? -26.728 8.998 -18.932 1.00 92.75 871 ALA A CA 1
ATOM 6585 C C . ALA A 1 871 ? -25.934 10.184 -18.364 1.00 92.75 871 ALA A C 1
ATOM 6587 O O . ALA A 1 871 ? -25.599 10.164 -17.182 1.00 92.75 871 ALA A O 1
ATOM 6588 N N . ILE A 1 872 ? -25.689 11.247 -19.146 1.00 94.06 872 ILE A N 1
ATOM 6589 C CA . ILE A 1 872 ? -25.020 12.474 -18.670 1.00 94.06 872 ILE A CA 1
ATOM 6590 C C . ILE A 1 872 ? -25.766 13.083 -17.479 1.00 94.06 872 ILE A C 1
ATOM 6592 O O . ILE A 1 872 ? -25.134 13.442 -16.484 1.00 94.06 872 ILE A O 1
ATOM 6596 N N . GLU A 1 873 ? -27.092 13.212 -17.562 1.00 92.94 873 GLU A N 1
ATOM 6597 C CA . GLU A 1 873 ? -27.904 13.756 -16.466 1.00 92.94 873 GLU A CA 1
ATOM 6598 C C . GLU A 1 873 ? -27.808 12.883 -15.212 1.00 92.94 873 GLU A C 1
ATOM 6600 O O . GLU A 1 873 ? -27.571 13.391 -14.114 1.00 92.94 873 GLU A O 1
ATOM 6605 N N . SER A 1 874 ? -27.891 11.563 -15.387 1.00 89.62 874 SER A N 1
ATOM 6606 C CA . SER A 1 874 ? -27.806 10.592 -14.290 1.00 89.62 874 SER A CA 1
ATOM 6607 C C . SER A 1 874 ? -26.423 10.573 -13.629 1.00 89.62 874 SER A C 1
ATOM 6609 O O . SER A 1 874 ? -26.321 10.536 -12.404 1.00 89.62 874 SER A O 1
ATOM 6611 N N . LEU A 1 875 ? -25.350 10.643 -14.423 1.00 89.94 875 LEU A N 1
ATOM 6612 C CA . LEU A 1 875 ? -23.968 10.720 -13.944 1.00 89.94 875 LEU A CA 1
ATOM 6613 C C . LEU A 1 875 ? -23.717 12.019 -13.164 1.00 89.94 875 LEU A C 1
ATOM 6615 O O . LEU A 1 875 ? -23.116 11.997 -12.092 1.00 89.94 875 LEU A O 1
ATOM 6619 N N . ARG A 1 876 ? -24.222 13.157 -13.657 1.00 90.06 876 ARG A N 1
ATOM 6620 C CA . ARG A 1 876 ? -24.123 14.443 -12.944 1.00 90.06 876 ARG A CA 1
ATOM 6621 C C . ARG A 1 876 ? -24.902 14.431 -11.632 1.00 90.06 876 ARG A C 1
ATOM 6623 O O . ARG A 1 876 ? -24.408 14.963 -10.642 1.00 90.06 876 ARG A O 1
ATOM 6630 N N . ALA A 1 877 ? -26.080 13.809 -11.617 1.00 85.06 877 ALA A N 1
ATOM 6631 C CA . ALA A 1 877 ? -26.898 13.674 -10.415 1.00 85.06 877 ALA A CA 1
ATOM 6632 C C . ALA A 1 877 ? -26.245 12.778 -9.346 1.00 85.06 877 ALA A C 1
ATOM 6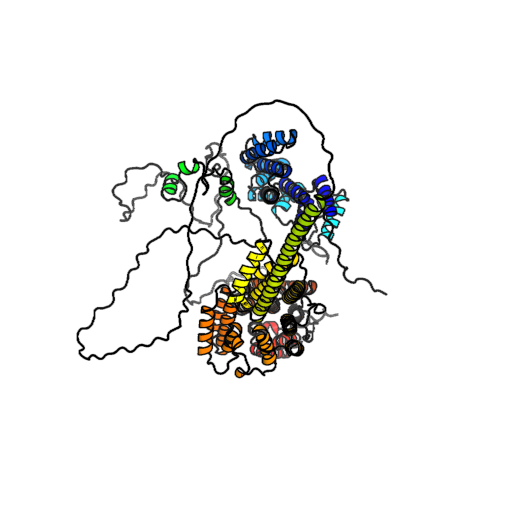634 O O . ALA A 1 877 ? -26.442 13.016 -8.157 1.00 85.06 877 ALA A O 1
ATOM 6635 N N . GLY A 1 878 ? -25.442 11.785 -9.751 1.00 79.56 878 GLY A N 1
ATOM 6636 C CA . GLY A 1 878 ? -24.740 10.880 -8.834 1.00 79.56 878 GLY A CA 1
ATOM 6637 C C . GLY A 1 878 ? -23.656 11.550 -7.983 1.00 79.56 878 GLY A C 1
ATOM 6638 O O . GLY A 1 878 ? -23.313 11.042 -6.919 1.00 79.56 878 GLY A O 1
ATOM 6639 N N . GLY A 1 879 ? -23.109 12.689 -8.423 1.00 80.69 879 GLY A N 1
ATOM 6640 C CA . GLY A 1 879 ? -22.140 13.483 -7.657 1.00 80.69 879 GLY A CA 1
ATOM 6641 C C . GLY A 1 879 ? -20.761 12.836 -7.451 1.00 80.69 879 GLY A C 1
ATOM 6642 O O . GLY A 1 879 ? -19.878 13.466 -6.866 1.00 80.69 879 GLY A O 1
ATOM 6643 N N . HIS A 1 880 ? -20.537 11.610 -7.933 1.00 85.75 880 HIS A N 1
ATOM 6644 C CA . HIS A 1 880 ? -19.246 10.940 -7.829 1.00 85.75 880 HIS A CA 1
ATOM 6645 C C . HIS A 1 880 ? -18.223 11.572 -8.798 1.00 85.75 880 HIS A C 1
ATOM 6647 O O . HIS A 1 880 ? -18.562 11.850 -9.951 1.00 85.75 880 HIS A O 1
ATOM 6653 N N . PRO A 1 881 ? -16.951 11.767 -8.408 1.00 85.94 881 PRO A N 1
ATOM 6654 C CA . PRO A 1 881 ? -15.972 12.494 -9.229 1.00 85.94 881 PRO A CA 1
ATOM 6655 C C . PRO A 1 881 ? -15.726 11.853 -10.596 1.00 85.94 881 PRO A C 1
ATOM 6657 O O . PRO A 1 881 ? -15.698 12.544 -11.615 1.00 85.94 881 PRO A O 1
ATOM 6660 N N . TRP A 1 882 ? -15.608 10.522 -10.628 1.00 89.06 882 TRP A N 1
ATOM 6661 C CA . TRP A 1 882 ? -15.464 9.774 -11.877 1.00 89.06 882 TRP A CA 1
ATOM 6662 C C . TRP A 1 882 ? -16.726 9.848 -12.746 1.00 89.06 882 TRP A C 1
ATOM 6664 O O . TRP A 1 882 ? -16.607 9.921 -13.965 1.00 89.06 882 TRP A O 1
ATOM 6674 N N . ASP A 1 883 ? -17.924 9.931 -12.147 1.00 90.06 883 ASP A N 1
ATOM 6675 C CA . ASP A 1 883 ? -19.165 10.123 -12.911 1.00 90.06 883 ASP A CA 1
ATOM 6676 C C . ASP A 1 883 ? -19.203 11.501 -13.569 1.00 90.06 883 ASP A C 1
ATOM 6678 O O . ASP A 1 883 ? -19.521 11.619 -14.748 1.00 90.06 883 ASP A O 1
ATOM 6682 N N . ILE A 1 884 ? -18.839 12.549 -12.825 1.00 89.44 884 ILE A N 1
ATOM 6683 C CA . ILE A 1 884 ? -18.794 13.922 -13.337 1.00 89.44 884 ILE A CA 1
ATOM 6684 C C . ILE A 1 884 ? -17.781 14.023 -14.484 1.00 89.44 884 ILE A C 1
ATOM 6686 O O . ILE A 1 884 ? -18.074 14.625 -15.522 1.00 89.44 884 ILE A O 1
ATOM 6690 N N . ARG A 1 885 ? -16.605 13.400 -14.323 1.00 92.81 885 ARG A N 1
ATOM 6691 C CA . ARG A 1 885 ? -15.583 13.326 -15.371 1.00 92.81 885 ARG A CA 1
ATOM 6692 C C . ARG A 1 885 ? -16.098 12.576 -16.600 1.00 92.81 885 ARG A C 1
ATOM 6694 O O . ARG A 1 885 ? -15.959 13.089 -17.710 1.00 92.81 885 ARG A O 1
ATOM 6701 N N . LEU A 1 886 ? -16.745 11.426 -16.400 1.00 91.75 886 LEU A N 1
ATOM 6702 C CA . LEU A 1 886 ? -17.307 10.615 -17.481 1.00 91.75 886 LEU A CA 1
ATOM 6703 C C . LEU A 1 886 ? -18.399 11.387 -18.228 1.00 91.75 886 LEU A C 1
ATOM 6705 O O . LEU A 1 886 ? -18.361 11.479 -19.447 1.00 91.75 886 LEU A O 1
ATOM 6709 N N . ALA A 1 887 ? -19.311 12.049 -17.515 1.00 93.19 887 ALA A N 1
ATOM 6710 C CA . ALA A 1 887 ? -20.341 12.893 -18.114 1.00 93.19 887 ALA A CA 1
ATOM 6711 C C . ALA A 1 887 ? -19.742 14.023 -18.969 1.00 93.19 887 ALA A C 1
ATOM 6713 O O . ALA A 1 887 ? -20.259 14.339 -20.041 1.00 93.19 887 ALA A O 1
ATOM 6714 N N . ALA A 1 888 ? -18.647 14.639 -18.511 1.00 92.44 888 ALA A N 1
ATOM 6715 C CA . ALA A 1 888 ? -17.934 15.653 -19.281 1.00 92.44 888 ALA A CA 1
ATOM 6716 C C . ALA A 1 888 ? -17.236 15.063 -20.519 1.00 92.44 888 ALA A C 1
ATOM 6718 O O . ALA A 1 888 ? -17.200 15.721 -21.558 1.00 92.44 888 ALA A O 1
ATOM 6719 N N . HIS A 1 889 ? -16.700 13.844 -20.425 1.00 92.50 889 HIS A N 1
ATOM 6720 C CA . HIS A 1 889 ? -16.126 13.130 -21.563 1.00 92.50 889 HIS A CA 1
ATOM 6721 C C . HIS A 1 889 ? -17.194 12.774 -22.605 1.00 92.50 889 HIS A C 1
ATOM 6723 O O . HIS A 1 889 ? -17.049 13.182 -23.755 1.00 92.50 889 HIS A O 1
ATOM 6729 N N . ILE A 1 890 ? -18.300 12.140 -22.197 1.00 94.00 890 ILE A N 1
ATOM 6730 C CA . ILE A 1 890 ? -19.428 11.795 -23.080 1.00 94.00 890 ILE A CA 1
ATOM 6731 C C . ILE A 1 890 ? -19.960 13.047 -23.778 1.00 94.00 890 ILE A C 1
ATOM 6733 O O . ILE A 1 890 ? -20.202 13.033 -24.978 1.00 94.00 890 ILE A O 1
ATOM 6737 N N . TYR A 1 891 ? -20.100 14.161 -23.054 1.00 95.25 891 TYR A N 1
ATOM 6738 C CA . TYR A 1 891 ? -20.545 15.421 -23.650 1.00 95.25 891 TYR A CA 1
ATOM 6739 C C . TYR A 1 891 ? -19.592 15.924 -24.748 1.00 95.25 891 TYR A C 1
ATOM 6741 O O . TYR A 1 891 ? -20.057 16.402 -25.778 1.00 95.25 891 TYR A O 1
ATOM 6749 N N . ARG A 1 892 ? -18.269 15.808 -24.551 1.00 94.31 892 ARG A N 1
ATOM 6750 C CA . ARG A 1 892 ? -17.264 16.202 -25.556 1.00 94.31 892 ARG A CA 1
ATOM 6751 C C . ARG A 1 892 ? -17.197 15.242 -26.744 1.00 94.31 892 ARG A C 1
ATOM 6753 O O . ARG A 1 892 ? -16.952 15.698 -27.851 1.00 94.31 892 ARG A O 1
ATOM 6760 N N . GLN A 1 893 ? -17.395 13.947 -26.507 1.00 93.88 893 GLN A N 1
ATOM 6761 C CA . GLN A 1 893 ? -17.290 12.884 -27.513 1.00 93.88 893 GLN A CA 1
ATOM 6762 C C . GLN A 1 893 ? -18.644 12.461 -28.093 1.00 93.88 893 GLN A C 1
ATOM 6764 O O . GLN A 1 893 ? -18.719 11.463 -28.800 1.00 93.88 893 GLN A O 1
ATOM 6769 N N . MET A 1 894 ? -19.720 13.206 -27.820 1.00 94.94 894 MET A N 1
ATOM 6770 C CA . MET A 1 894 ? -21.086 12.818 -28.181 1.00 94.94 894 MET A CA 1
ATOM 6771 C C . MET A 1 894 ? -21.212 12.455 -29.663 1.00 94.94 894 MET A C 1
ATOM 6773 O O . MET A 1 894 ? -21.784 11.423 -29.984 1.00 94.94 894 MET A O 1
ATOM 6777 N N . ASP A 1 895 ? -20.662 13.270 -30.564 1.00 93.00 895 ASP A N 1
ATOM 6778 C CA . ASP A 1 895 ? -20.783 13.022 -32.004 1.00 93.00 895 ASP A CA 1
ATOM 6779 C C . ASP A 1 895 ? -20.002 11.782 -32.455 1.00 93.00 895 ASP A C 1
ATOM 6781 O O . ASP A 1 895 ? -20.480 11.056 -33.320 1.00 93.00 895 ASP A O 1
ATOM 6785 N N . VAL A 1 896 ? -18.854 11.501 -31.832 1.00 90.44 896 VAL A N 1
ATOM 6786 C CA . VAL A 1 896 ? -18.043 10.304 -32.108 1.00 90.44 896 VAL A CA 1
ATOM 6787 C C . VAL A 1 896 ? -18.744 9.053 -31.581 1.00 90.44 896 VAL A C 1
ATOM 6789 O O . VAL A 1 896 ? -18.915 8.089 -32.315 1.00 90.44 896 VAL A O 1
ATOM 6792 N N . LEU A 1 897 ? -19.229 9.085 -30.337 1.00 88.88 897 LEU A N 1
ATOM 6793 C CA . LEU A 1 897 ? -19.924 7.956 -29.706 1.00 88.88 897 LEU A CA 1
ATOM 6794 C C . LEU A 1 897 ? -21.246 7.613 -30.414 1.00 88.88 897 LEU A C 1
ATOM 6796 O O . LEU A 1 897 ? -21.698 6.466 -30.401 1.00 88.88 897 LEU A O 1
ATOM 6800 N N . VAL A 1 898 ? -21.887 8.613 -31.022 1.00 91.25 898 VAL A N 1
ATOM 6801 C CA . VAL A 1 898 ? -23.160 8.466 -31.729 1.00 91.25 898 VAL A CA 1
ATOM 6802 C C . VAL A 1 898 ? -22.988 7.913 -33.147 1.00 91.25 898 VAL A C 1
ATOM 6804 O O . VAL A 1 898 ? -23.920 7.279 -33.641 1.00 91.25 898 VAL A O 1
ATOM 6807 N N . GLN A 1 899 ? -21.829 8.099 -33.787 1.00 87.19 899 GLN A N 1
ATOM 6808 C CA . GLN A 1 899 ? -21.562 7.521 -35.105 1.00 87.19 899 GLN A CA 1
ATOM 6809 C C . GLN A 1 899 ? -21.630 5.991 -35.026 1.00 87.19 899 GLN A C 1
ATOM 6811 O O . GLN A 1 899 ? -20.859 5.330 -34.334 1.00 87.19 899 GLN A O 1
ATOM 6816 N N . VAL A 1 900 ? -22.619 5.429 -35.718 1.00 73.94 900 VAL A N 1
ATOM 6817 C CA . VAL A 1 900 ? -22.754 3.990 -35.918 1.00 73.94 900 VAL A CA 1
ATOM 6818 C C . VAL A 1 900 ? -22.202 3.719 -37.302 1.00 73.94 900 VAL A C 1
ATOM 6820 O O . VAL A 1 900 ? -22.854 4.078 -38.285 1.00 73.94 900 VAL A O 1
ATOM 6823 N N . ASP A 1 901 ? -21.022 3.103 -37.393 1.00 72.88 901 ASP A N 1
ATOM 6824 C CA . ASP A 1 901 ? -20.577 2.601 -38.693 1.00 72.88 901 ASP A CA 1
ATOM 6825 C C . ASP A 1 901 ? -21.672 1.683 -39.237 1.00 72.88 901 ASP A C 1
ATOM 6827 O O . ASP A 1 901 ? -22.119 0.786 -38.497 1.00 72.88 901 ASP A O 1
ATOM 6831 N N . PRO A 1 902 ? -22.167 1.939 -40.465 1.00 70.00 902 PRO A N 1
ATOM 6832 C CA . PRO A 1 902 ? -23.174 1.090 -41.067 1.00 70.00 902 PRO A CA 1
ATOM 6833 C C . PRO A 1 902 ? -22.623 -0.336 -41.057 1.00 70.00 902 PRO A C 1
ATOM 6835 O O . PRO A 1 902 ? -21.437 -0.507 -41.345 1.00 70.00 902 PRO A O 1
ATOM 6838 N N . PRO A 1 903 ? -23.437 -1.346 -40.694 1.00 66.25 903 PRO A N 1
ATOM 6839 C CA . PRO A 1 903 ? -22.970 -2.724 -40.709 1.00 66.25 903 PRO A CA 1
ATOM 6840 C C . PRO A 1 903 ? -22.353 -2.971 -42.080 1.00 66.25 903 PRO A C 1
ATOM 6842 O O . PRO A 1 903 ? -23.021 -2.718 -43.088 1.00 66.25 903 PRO A O 1
ATOM 6845 N N . GLU A 1 904 ? -21.080 -3.376 -42.113 1.00 63.84 904 GLU A N 1
ATOM 6846 C CA . GLU A 1 904 ? -20.442 -3.793 -43.354 1.00 63.84 904 GLU A CA 1
ATOM 6847 C C . GLU A 1 904 ? -21.342 -4.876 -43.937 1.00 63.84 904 GLU A C 1
ATOM 6849 O O . GLU A 1 904 ? -21.451 -5.985 -43.407 1.00 63.84 904 GLU A O 1
ATOM 6854 N N . LEU A 1 905 ? -22.105 -4.506 -44.968 1.00 67.56 905 LEU A N 1
ATOM 6855 C CA . LEU A 1 905 ? -22.925 -5.463 -45.680 1.00 67.56 905 LEU A CA 1
ATOM 6856 C C . LEU A 1 905 ? -21.942 -6.527 -46.166 1.00 67.56 905 LEU A C 1
ATOM 6858 O O . LEU A 1 905 ? -20.950 -6.151 -46.800 1.00 67.56 905 LEU A O 1
ATOM 6862 N N . PRO A 1 906 ? -22.171 -7.816 -45.856 1.00 64.88 906 PRO A N 1
ATOM 6863 C CA . PRO A 1 906 ? -21.272 -8.865 -46.302 1.00 64.88 906 PRO A CA 1
ATOM 6864 C C . PRO A 1 906 ? -21.063 -8.690 -47.811 1.00 64.88 906 PRO A C 1
ATOM 6866 O O . PRO A 1 906 ? -22.052 -8.440 -48.515 1.00 64.88 906 PRO A O 1
ATOM 6869 N N . PRO A 1 907 ? -19.809 -8.735 -48.305 1.00 64.88 907 PRO A N 1
ATOM 6870 C CA . PRO A 1 907 ? -19.514 -8.492 -49.710 1.00 64.88 907 PRO A CA 1
ATOM 6871 C C . PRO A 1 907 ? -20.429 -9.383 -50.551 1.00 64.88 907 PRO A C 1
ATOM 6873 O O . PRO A 1 907 ? -20.454 -10.598 -50.365 1.00 64.88 907 PRO A O 1
ATOM 6876 N N . GLY A 1 908 ? -21.266 -8.743 -51.373 1.00 63.59 908 GLY A N 1
ATOM 6877 C CA . GLY A 1 908 ? -22.444 -9.363 -51.976 1.00 63.59 908 GLY A CA 1
ATOM 6878 C C . GLY A 1 908 ? -22.138 -10.689 -52.671 1.00 63.59 908 GLY A C 1
ATOM 6879 O O . GLY A 1 908 ? -21.247 -10.755 -53.519 1.00 63.59 908 GLY A O 1
ATOM 6880 N N . GLY A 1 909 ? -22.902 -11.718 -52.296 1.00 45.25 909 GLY A N 1
ATOM 6881 C CA . GLY A 1 909 ? -23.048 -12.963 -53.051 1.00 45.25 909 GLY A CA 1
ATOM 6882 C C . GLY A 1 909 ? -24.030 -12.830 -54.205 1.00 45.25 909 GLY A C 1
ATOM 6883 O O . GLY A 1 909 ? -24.961 -11.996 -54.099 1.00 45.25 909 GLY A O 1
#

Foldseek 3Di:
DDDDDDDDDDDDDDDLVLLLVLLVLCVVVPVLLLLLLLQVLVVVVPHHDPSSLLSNLVSCVVLLVLVVSVVSLVVVCVVPVLDLSSLLSNLVLCLLLQNLCVSCVSLVSNVVSPPDPVSSVVSNVSSPDHGQDQDPCNVVCLVPNDPVSLLVSLSSCSSNVVLVVSQVSLVVCCVVPVVPVSSVSSNVSSVLPSHPDPQHSVNSSVLSVVVSVDPDPPVVDDPPPDDDDDDDDDDDDDDDDDDDDDDDDDDDDDDDDDDDDDDDDDDDDDDDDDPDPDDDDDDDPVVVVDDPDPPDDDPDDDDDDDDDDDDDDDPDDDDDDDDDDDDDDPPDDDPDDDDDPDDPVVVVCCVVVNDPDPVVVPDQDAPPVRDRPPPVVCVVVVVVPPPPDPDPDDDDDDDDDDDDDDDDDDDDDDDDDDDDDDDDDDDDDDDDDDDDDDDDDDDDDDDDDDDDDDDDDDDDDDDDDDDDDDDDDDDDDDDPDDVVVVVVVVVVVVVVVVVVVVVVLVVQLVVVLVVLVVLLQLCLQALFPVRLVVNLVVLVCLLVVPDSNGHDNLSSLLSNLSSLLSCCPQFFVDVVSNVSSVVSLVVDHDDLSNLLSVQSNCLVLVHDGDCPSHDLDPSSLLSQLVSCVLLVNLVSNCVSLVPPDLVSYLSSVVSVQVSVVVVVRDDPVPHDPSNCPGLNSLLVCLLCSVPVDDLVRSLVSLVVSLVPGDLSRLQSNLSSLQSNLSSCVVVVNNVSSLVSLVVSCVSPVQPLLSLLLNLLPDPDLVSSLVSLVSSCVNPVLDLSSLLSNLLSCVLVVVLVVLQVSLVVCVVVVRQCQQSNLVSCLSVVVLVGDRDDRDSRRSPPPQPLSNLLSVLSNDQALVSSLVSLVVSLVSLVVVVDSNSPSVSVSCVVCVVVSSDDDDPPDPPDD

Radius of gyration: 40.14 Å; Cα contacts (8 Å, |Δi|>4): 792; chains: 1; bounding box: 87×110×140 Å

Solvent-accessible surface area (backbone atoms only — not comparable to full-atom values): 56088 Å² total; per-residue (Å²): 138,88,85,87,80,75,81,79,74,81,77,74,75,79,53,69,74,58,52,49,53,49,41,53,52,30,54,73,72,66,33,36,66,58,28,40,34,51,50,59,47,40,46,77,78,44,86,65,53,74,68,50,51,52,53,30,28,52,23,27,48,74,54,24,37,44,70,63,19,47,55,51,48,47,58,48,36,74,76,43,77,82,42,51,70,58,51,49,51,50,26,52,48,27,33,64,38,26,35,12,72,66,15,44,64,40,48,58,57,36,58,75,66,63,52,59,68,67,62,49,50,53,50,51,52,46,24,68,41,79,57,62,65,80,58,93,59,46,74,52,34,73,75,72,41,55,71,68,54,37,51,53,49,28,44,47,25,30,22,58,66,41,49,69,62,18,48,57,50,46,56,55,44,40,76,80,47,53,85,41,67,67,55,49,52,41,53,50,56,72,68,64,68,59,70,80,68,93,68,50,66,68,56,52,51,48,51,56,55,51,50,74,70,44,97,59,63,81,84,82,69,69,82,75,88,63,90,91,89,88,85,88,84,87,79,90,82,82,86,86,85,90,88,84,86,84,84,88,82,85,90,80,89,86,87,82,83,82,91,80,87,83,78,90,79,90,77,90,75,92,82,88,84,86,83,85,78,80,78,89,82,84,77,59,81,68,76,73,67,67,76,82,72,95,76,84,79,82,91,82,80,91,78,84,93,77,93,83,91,84,93,72,90,79,83,80,80,94,71,90,90,74,86,77,79,86,82,90,64,96,85,78,80,79,91,78,81,74,91,72,73,86,80,56,65,65,60,55,34,31,77,68,72,73,40,84,48,72,72,63,75,75,46,88,59,57,48,100,85,68,49,79,48,85,63,61,69,55,57,71,59,56,74,69,62,76,74,88,60,92,60,78,80,74,85,80,79,86,76,82,79,85,81,82,87,76,89,82,87,77,88,78,84,80,84,81,79,82,82,84,86,86,88,86,85,90,80,82,88,81,88,83,93,83,88,83,85,86,88,80,87,85,81,87,82,85,83,85,84,84,84,89,83,87,79,90,85,88,84,86,87,83,86,84,85,89,84,90,82,90,85,88,90,83,92,77,84,83,81,84,87,68,68,62,61,58,52,50,51,50,51,51,49,52,50,51,51,52,47,52,51,50,51,48,52,52,51,51,26,50,50,51,42,52,54,48,51,53,50,51,52,48,45,62,28,44,58,47,62,88,53,49,57,58,50,47,53,53,37,50,51,54,58,73,60,71,46,99,69,51,52,61,63,42,54,43,46,23,51,41,28,46,47,28,45,48,36,25,77,62,24,27,41,43,63,67,41,43,51,52,28,50,54,60,54,70,75,64,60,64,59,73,58,28,54,51,32,52,36,50,48,26,50,76,76,68,43,87,62,75,61,94,84,60,69,98,43,72,68,50,27,43,49,49,18,50,55,21,48,77,68,69,37,48,68,58,19,46,61,42,45,66,87,55,62,74,85,68,20,40,51,55,41,51,52,51,47,53,48,29,50,77,70,72,65,72,55,74,90,78,56,55,68,69,33,61,72,31,71,72,37,39,43,46,32,49,48,59,65,44,78,88,58,50,75,68,54,24,43,53,53,33,50,54,48,44,69,72,48,59,80,73,30,16,33,47,40,17,50,25,26,46,29,42,15,53,47,28,43,75,74,69,36,56,70,60,14,54,48,27,37,52,51,18,29,70,57,24,79,65,43,49,66,45,37,32,45,49,24,40,70,42,89,48,66,70,61,20,50,48,37,23,52,55,28,34,73,76,38,74,81,38,53,66,24,54,53,47,45,42,50,52,28,51,76,72,66,41,49,68,60,32,44,54,51,48,50,50,35,47,75,71,71,43,86,52,58,66,57,52,45,49,45,42,54,74,67,67,41,74,86,58,72,69,73,78,85,55,95,81,32,85,58,73,62,48,74,13,53,55,36,35,50,56,14,69,59,43,91,44,50,70,57,18,50,50,30,42,50,55,13,31,54,37,13,52,71,63,68,42,52,60,34,42,43,47,30,53,48,49,66,74,40,42,72,65,74,33,60,67,79,72,76,79,70,71,83,82,129

Secondary structure (DSSP, 8-state):
-----------PPPPHHHHHHHHHHHHHTT-HHHHHHHHHHHHTTSPPPHHHHHHHHHHHHHTT-HHHHHHHHHHHHHH-TT-HHHHHHHHHHHHHHT-HHHHHHHHHHHHHTT--HHHHHHHHHHHTSPPP---TTHHHHHHHS-HHHHHHHHHHHHHTT-HHHHHHHHHHHHHHHTT-HHHHHHHHHHH---S-SS--HHHHHHHHHHHTTSS--GGGG----S--SS---------------------------S--------------------------TTTTS-PPPS----S--------------------S---PPP---TT---TT-----S--HHHHHHHTTSS--HHHHTSPPB-TTS-B-SSHHHHHHHTT---------PPP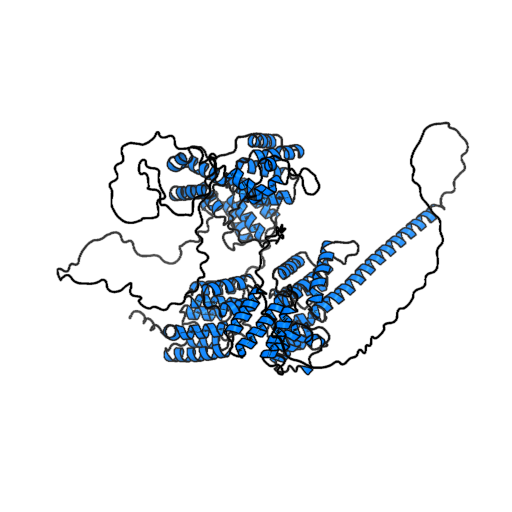P-PPP------------PPPPPPPPP------------------PPPP------------------------------------SSHHHHHHHHHHHHHHHHHHHHHHHHHHHHHHHHHHHHHHHHHHHH--HHHHHHHHHHHHHHHHH--TTSPPHHHHHHHHHHHHHHHIIIII--HHHHHHHHHHHHT---SHHHHHHHHHHHHHHTPPP--TT--S-HHHHHHHHHHHHHTT-HHHHHHHHTTS-GGG-HHHHHHHHHHHHHTT---GGGS-HHHHHSHHHHHHIIIII-TTS-HHHHHHHHHHHHHHS-TT-HHHHHHHHHHHHHHHHHTT-HHHHHHHHHHHHHH-TT-HHHHHHHHHH-S-HHHHHHHHHHHHHH-TT-HHHHHHHHHHHHHTT-HHHHHHHHHHHHHTT---THHHHHHHHHTT-TT--PPPPPTT-SS---HHHHHHHHHHT-SSHHHHHHHHHHHHHHHHHH--HHHHHHHHHHHHHHHHHH--PPP-PPPP-